Protein AF-A0A420S4U7-F1 (afdb_monomer_lite)

Sequence (972 aa):
MATATLLPLPTTFGTVTASACGVVGMWRAYKAWERASDKWRTSFAQKEFITIPDLFKISAPFAQMENGRGELTPQMWMGRGFHWTDIEASKMHSLMGAGVAKMLGKTALHGDGSYWLHGLAKEESVGVPLELLEGHTLIVGTTGVGKTRLFDILIAQCIMRGEPVVIIDPKGDQGLADNARKVCEFMGHPEKFIYFNPAHPDKSASIDPLRNWNRKTELASRVAALIPSETGTDAFVAFGWKVLQDICGALIATEERPNLMKLRRYIEGGPDDLLLKALRFHFRAKVQNWEEKLAPLIKKAQSNSKDDSPVLRAYIRFYKDVVIHEHPNVDLAGLISTFEHNRDHFSKMVASLIPILSMLTTDPLADLLSPEFEPGHDKISTDMKKVITNDMVLYMGLDSLADSTVGSAIGSVMLADMTAVAGDIYNYGGSSKKLVNVFVDEAAEVINTPTIQLLNKGRGAGFKMYIATQTFADFAARLGDENKARQVLGNTNNKIILRVLDAETQKYVSDGIPKIKAQSMSVRYGHSLTTTMSEEYGAAYQEQATAEEADLIPPGILSELPPLHCYIRQSGGRTYKTRIPILGERKEMPPSSEGKHSFASIVLVIVIFGSLAVLAFVPVEVFQTLRMREQRQIVDWLGAETDQWIMDRIMDTLSWVNAEAGQIMEQAANSGNKKIDLWLLDRIHAAAIWSHVVFYRLGMIIMWMAFALPCLMAAFSDGYFQRQIAKASFTSQSPRLHKGEALKMTDALHMAQRRFRAQPILCARTKAVKGLELLSRSRLDFNDPQGMLMADVEAIKAAWAVANHYRGSMRVHCNVEISSMGSLLWTDTMVEYMCPGVVVELVERNDSLTCSRSFSRICQTVQWVRRMGGVMAMDDWTGKAIEMGMLRELNPEFVKVNEPRYLRELADCGLGLGTQIVVERIESLQQATDAERIGATELQGYWCDVHVEHDFPAEFTPPGVIARDMALTKVA

Foldseek 3Di:
DDDDDDDDPPPVVVVVVVVVVVVVVVVVVVVVVVVVQLLVQLVVLDFFEDALVRLCVLQVCQQQDADPVRHGFRWAWQFKFFFQDPQLLLVVVVCVVVDVCVVNNPVCVPDLFNSSSRSSDDIDTDIGGPVLLLLFEEEAADPPQQPLLSVLSRLLSCVSVLFQEAEQAQAFPVVSLVSNQVSCVVVVHNVQEAEAEQVCLVRHFAAALQPFFDDLLLSLVLLLLLQDDLPVPDPLSVVSSLLRSLQSLLCVLLVHRDGLVSSLCCLVVPCQVSLVSSLVSQCVVPPPPVVVVLVVLLVVLVVVPPDPCSSSVSSVCCCVVPVCVPPNDPSSVSSVVLRPPDPVVSCVSSVSSNVLSCLCCDPPNVCRHPPDDDPPDPHHYDYPLRSRVVSHHYYHHLNCVVPLSRSQSVLQSNLSSVLRSLVCCLVPNDDDAGAHEYEHEQCLSHDTPSNLSCLQRSSSRNYRYYYYHHALVSNCVSHSHSVSSVSNVVSRLKYKAGQHDDLVRLCVVQVVADWDFHKDKDWDWDWDADPDPPGPGDIDTDIDIDTDTGTSDHSVSSNRGHRQWIWMQTNVNIIITHGRHRHDDPPDDDDDPPPPPPPVVVVVVCVVVVVVCCLLPPFLVVLVVVLVVVLVVCCVVPNPVLSVVLCVVCVVVLVVLVVVLVVVLVVLVPPPDVVVSVSVNRSSSSVSSVVVVVSSVVSVVVVVCVVCVVVVCVVVVVVVVVVVCVVRDPDDDDPPPPPCPVVLLVVLQVLLLVFWFWFFKAFLPPRDTAAIETDGPDDQDPVDPVSQLVQQLSQLSSQLSVCVVVPLRYAYEYEHELSNLVDPSSLVSLVVRQARRYEYEYDYDPVPPPDPVSVVSVLVSLVVSVVRNYFYEYPADDLDPVVLVCCVSSLGQEYEYAALVCLVVVVVSPRDPRRAYEYEAPPDPVRSNVSVVSPHRIYTHDVSLQVCVVVDDPSNRDPVNVVVVVVVVVVD

Secondary structure (DSSP, 8-state):
-----S----HHHHHHHHHHHHHHHHHHHHHHHHHHHHHHHTTS-S--EE-HHHHHHHHHHHHTPBPTTS-B--EEEEEEEEE--HHHHHHHHHHHHH-HHHHH-GGGGSSSS-GGGGGGS--EEEEEETTGGGG-EEEE--TTSSHHHHHHHHHHHHHHTT--EEEEESS--HHHHHHHHHHHHHTT-GGGEEEE-TT-TTTPPEE-TTS--SSHHHHHHHHHTTS--SSS--HHHHHHHHHHHHHHHHHHHTTPPP-HHHHHHHHHS-SHHHHHHHHHHHHHHH-TTHHHHHHHHHHHHHT-TT-S-HHHHHHHHHIIIIIHHHS--HHHHHHHHHHTS-HHHHHHHHTTHHHHHHHHTSTTHHHHHS--PPTT--S-EE-HHHHHHTT-EEEEE--TTT-HHHHHHHHHHHHHHHHHHHHHHHHH--S----EEEEETTGGGT--HHHHHHHHHGGGGTEEEEEEES-HHHHHHHHT-HHHHHHHHHT--EEEE-----HHHHHHHHHTS-EEEEEEEEEEEEEE---SSS---EEEEEEEEEEEEEESS-TTHHHHPPTTEEEEE-TTS-EEEEE-PEES----PPPPS-----HHHHHHHHHHHHHHHHHHHS-HHHHHHHHHHHHHHHHHHH-HHHHHHHHHHHHHHHHHHHHHHHHHHHHHTTSS-HHHHHHHHHHHHHHHHHHHHHHHHHHHHHHHHHHHHHHHHHHHHHHHHHHHHHHH---S----TTTTHHHHHHHHHHHHHHHEEEEEEEETTT--EEEEEEEESSPP-TT-HHHHHHHHHHHHHHHHHHHHHTTTSSEEEEEEETTGGG-HHHHHHHHHH--TTEEEEEE--S-----HHHHHHHHHHHHHHHHTT-EEEEEEE---HHHHHHHHHH--SEEEESSTTHHHHHHHTT--TT-EEEE----SHHHHHHHHHHT-SEEESHHHHHHTTTSS-TTTS-HHHHHHHHHHTT--

InterPro domains:
  IPR001633 EAL domain [SM00052] (737-950)
  IPR019476 Type IV secretion system coupling protein TraD, DNA-binding domain [PF10412] (127-283)
  IPR022458 Conjugative coupling factor TraG/TraD [TIGR03743] (4-583)
  IPR027417 P-loop containing nucleoside triphosphate hydrolase [G3DSA:3.40.50.300] (90-265)
  IPR027417 P-loop containing nucleoside triphosphate hydrolase [G3DSA:3.40.50.300] (357-588)
  IPR027417 P-loop containing nucleoside triphosphate hydrolase [SSF52540] (106-578)
  IPR032689 TraD/TraG, TraM recognition site [PF12696] (436-562)
  IPR035919 EAL domain superfamily [G3DSA:3.20.20.450] (733-948)
  IPR035919 EAL domain superfamily [SSF141868] (747-944)

Structure (mmCIF, N/CA/C/O backbone):
data_AF-A0A420S4U7-F1
#
_entry.id   AF-A0A420S4U7-F1
#
loop_
_atom_site.group_PDB
_atom_site.id
_atom_site.type_symbol
_atom_site.label_atom_id
_atom_site.label_alt_id
_atom_site.label_comp_id
_atom_site.label_asym_id
_atom_site.label_entity_id
_atom_site.label_seq_id
_atom_site.pdbx_PDB_ins_code
_atom_site.Cartn_x
_atom_site.Cartn_y
_atom_site.Cartn_z
_atom_site.occupancy
_atom_site.B_iso_or_equiv
_atom_site.auth_seq_id
_atom_site.auth_comp_id
_atom_site.auth_asym_id
_atom_site.auth_atom_id
_atom_site.pdbx_PDB_model_num
ATOM 1 N N . MET A 1 1 ? 67.052 -11.129 -67.649 1.00 38.28 1 MET A N 1
ATOM 2 C CA . MET A 1 1 ? 67.467 -10.822 -66.260 1.00 38.28 1 MET A CA 1
ATOM 3 C C . MET A 1 1 ? 66.934 -9.447 -65.892 1.00 38.28 1 MET A C 1
ATOM 5 O O . MET A 1 1 ? 66.957 -8.586 -66.757 1.00 38.28 1 MET A O 1
ATOM 9 N N . ALA A 1 2 ? 66.512 -9.283 -64.633 1.00 35.47 2 ALA A N 1
ATOM 10 C CA . ALA A 1 2 ? 65.927 -8.093 -63.994 1.00 35.47 2 ALA A CA 1
ATOM 11 C C . ALA A 1 2 ? 64.405 -7.897 -64.162 1.00 35.47 2 ALA A C 1
ATOM 13 O O . ALA A 1 2 ? 63.953 -7.193 -65.056 1.00 35.47 2 ALA A O 1
ATOM 14 N N . THR A 1 3 ? 63.637 -8.541 -63.269 1.00 28.73 3 THR A N 1
ATOM 15 C CA . THR A 1 3 ? 62.525 -7.985 -62.442 1.00 28.73 3 THR A CA 1
ATOM 16 C C . THR A 1 3 ? 61.681 -9.129 -61.846 1.00 28.73 3 THR A C 1
ATOM 18 O O . THR A 1 3 ? 60.473 -9.199 -62.011 1.00 28.73 3 THR A O 1
ATOM 21 N N . ALA A 1 4 ? 62.330 -10.062 -61.140 1.00 29.05 4 ALA A N 1
ATOM 22 C CA . ALA A 1 4 ? 61.662 -11.141 -60.396 1.00 29.05 4 ALA A CA 1
ATOM 23 C C . ALA A 1 4 ? 62.211 -11.230 -58.963 1.00 29.05 4 ALA A C 1
ATOM 25 O O . ALA A 1 4 ? 62.535 -12.295 -58.449 1.00 29.05 4 ALA A O 1
ATOM 26 N N . THR A 1 5 ? 62.379 -10.073 -58.328 1.00 39.72 5 THR A N 1
ATOM 27 C CA . THR A 1 5 ? 62.793 -9.958 -56.929 1.00 39.72 5 THR A CA 1
ATOM 28 C C . THR A 1 5 ? 61.905 -8.930 -56.253 1.00 39.72 5 THR A C 1
ATOM 30 O O . THR A 1 5 ? 62.267 -7.760 -56.205 1.00 39.72 5 THR A O 1
ATOM 33 N N . LEU A 1 6 ? 60.739 -9.365 -55.772 1.00 34.22 6 LEU A N 1
ATOM 34 C CA . LEU A 1 6 ? 60.019 -8.748 -54.655 1.00 34.22 6 LEU A CA 1
ATOM 35 C C . LEU A 1 6 ? 59.020 -9.772 -54.073 1.00 34.22 6 LEU A C 1
ATOM 37 O O . LEU A 1 6 ? 57.877 -9.872 -54.496 1.00 34.22 6 LEU A O 1
ATOM 41 N N . LEU A 1 7 ? 59.542 -10.504 -53.080 1.00 32.31 7 LEU A N 1
ATOM 42 C CA . LEU A 1 7 ? 58.879 -11.154 -51.936 1.00 32.31 7 LEU A CA 1
ATOM 43 C C . LEU A 1 7 ? 57.989 -12.400 -52.162 1.00 32.31 7 LEU A C 1
ATOM 45 O O . LEU A 1 7 ? 56.810 -12.270 -52.479 1.00 32.31 7 LEU A O 1
ATOM 49 N N . PRO A 1 8 ? 58.473 -13.607 -51.790 1.00 43.81 8 PRO A N 1
ATOM 50 C CA . PRO A 1 8 ? 57.598 -14.651 -51.277 1.00 43.81 8 PRO A CA 1
ATOM 51 C C . PRO A 1 8 ? 57.236 -14.263 -49.837 1.00 43.81 8 PRO A C 1
ATOM 53 O O . PRO A 1 8 ? 58.089 -14.274 -48.949 1.00 43.81 8 PRO A O 1
ATOM 56 N N . LEU A 1 9 ? 55.987 -13.872 -49.579 1.00 42.12 9 LEU A N 1
ATOM 57 C CA . LEU A 1 9 ? 55.508 -13.801 -48.197 1.00 42.12 9 LEU A CA 1
ATOM 58 C C . LEU A 1 9 ? 55.643 -15.211 -47.595 1.00 42.12 9 LEU A C 1
ATOM 60 O O . LEU A 1 9 ? 55.101 -16.156 -48.174 1.00 42.12 9 LEU A O 1
ATOM 64 N N . PRO A 1 10 ? 56.365 -15.396 -46.473 1.00 47.91 10 PRO A N 1
ATOM 65 C CA . PRO A 1 10 ? 56.481 -16.706 -45.866 1.00 47.91 10 PRO A CA 1
ATOM 66 C C . PRO A 1 10 ? 55.077 -17.145 -45.463 1.00 47.91 10 PRO A C 1
ATOM 68 O O . PRO A 1 10 ? 54.399 -16.463 -44.692 1.00 47.91 10 PRO A O 1
ATOM 71 N N . THR A 1 11 ? 54.627 -18.276 -45.998 1.00 54.19 11 THR A N 1
ATOM 72 C CA . THR A 1 11 ? 53.326 -18.892 -45.695 1.00 54.19 11 THR A CA 1
ATOM 73 C C . THR A 1 11 ? 53.085 -19.000 -44.187 1.00 54.19 11 THR A C 1
ATOM 75 O O . THR A 1 11 ? 51.958 -18.825 -43.730 1.00 54.19 11 THR A O 1
ATOM 78 N N . THR A 1 12 ? 54.157 -19.155 -43.405 1.00 50.12 12 THR A N 1
ATOM 79 C CA . THR A 1 12 ? 54.157 -19.124 -41.940 1.00 50.12 12 THR A CA 1
ATOM 80 C C . THR A 1 12 ? 53.709 -17.777 -41.362 1.00 50.12 12 THR A C 1
ATOM 82 O O . THR A 1 12 ? 52.864 -17.759 -40.467 1.00 50.12 12 THR A O 1
ATOM 85 N N . PHE A 1 13 ? 54.181 -16.644 -41.893 1.00 47.41 13 PHE A N 1
ATOM 86 C CA . PHE A 1 13 ? 53.785 -15.312 -41.425 1.00 47.41 13 PHE A CA 1
ATOM 87 C C . PHE A 1 13 ? 52.297 -15.065 -41.688 1.00 47.41 13 PHE A C 1
ATOM 89 O O . PHE A 1 13 ? 51.571 -14.725 -40.759 1.00 47.41 13 PHE A O 1
ATOM 96 N N . GLY A 1 14 ? 51.815 -15.367 -42.900 1.00 49.12 14 GLY A N 1
ATOM 97 C CA . GLY A 1 14 ? 50.395 -15.251 -43.252 1.00 49.12 14 GLY A CA 1
ATOM 98 C C . GLY A 1 14 ? 49.481 -16.119 -42.379 1.00 49.12 14 GLY A C 1
ATOM 99 O O . GLY A 1 14 ? 48.457 -15.637 -41.893 1.00 49.12 14 GLY A O 1
ATOM 100 N N . THR A 1 15 ? 49.873 -17.368 -42.092 1.00 54.00 15 THR A N 1
ATOM 101 C CA . THR A 1 15 ? 49.106 -18.244 -41.185 1.00 54.00 15 THR A CA 1
ATOM 102 C C . THR A 1 15 ? 49.090 -17.742 -39.742 1.00 54.00 15 THR A C 1
ATOM 104 O O . THR A 1 15 ? 48.051 -17.814 -39.084 1.00 54.00 15 THR A O 1
ATOM 107 N N . VAL A 1 16 ? 50.198 -17.180 -39.248 1.00 60.31 16 VAL A N 1
ATOM 108 C CA . VAL A 1 16 ? 50.281 -16.623 -37.889 1.00 60.31 16 VAL A CA 1
ATOM 109 C C . VAL A 1 16 ? 49.440 -15.352 -37.776 1.00 60.31 16 VAL A C 1
ATOM 111 O O . VAL A 1 16 ? 48.682 -15.210 -36.817 1.00 60.31 16 VAL A O 1
ATOM 114 N N . THR A 1 17 ? 49.494 -14.458 -38.770 1.00 54.47 17 THR A N 1
ATOM 115 C CA . THR A 1 17 ? 48.680 -13.233 -38.766 1.00 54.47 17 THR A CA 1
ATOM 116 C C . THR A 1 17 ? 47.188 -13.552 -38.874 1.00 54.47 17 THR A C 1
ATOM 118 O O . THR A 1 17 ? 46.390 -12.978 -38.134 1.00 54.47 17 THR A O 1
ATOM 121 N N . ALA A 1 18 ? 46.802 -14.510 -39.726 1.00 55.25 18 ALA A N 1
ATOM 122 C CA . ALA A 1 18 ? 45.414 -14.957 -39.853 1.00 55.25 18 ALA A CA 1
ATOM 123 C C . ALA A 1 18 ? 44.893 -15.601 -38.557 1.00 55.25 18 ALA A C 1
ATOM 125 O O . ALA A 1 18 ? 43.779 -15.302 -38.129 1.00 55.25 18 ALA A O 1
ATOM 126 N N . SER A 1 19 ? 45.716 -16.414 -37.888 1.00 60.25 19 SER A N 1
ATOM 127 C CA . SER A 1 19 ? 45.372 -17.033 -36.601 1.00 60.25 19 SER A CA 1
ATOM 128 C C . SER A 1 19 ? 45.203 -15.984 -35.498 1.00 60.25 19 SER A C 1
ATOM 130 O O . SER A 1 19 ? 44.203 -15.996 -34.783 1.00 60.25 19 SER A O 1
ATOM 132 N N . ALA A 1 20 ? 46.123 -15.017 -35.404 1.00 63.44 20 ALA A N 1
ATOM 133 C CA . ALA A 1 20 ? 46.026 -13.911 -34.452 1.00 63.44 20 ALA A CA 1
ATOM 134 C C . ALA A 1 20 ? 44.775 -13.046 -34.699 1.00 63.44 20 ALA A C 1
ATOM 136 O O . ALA A 1 20 ? 44.055 -12.706 -33.758 1.00 63.44 20 ALA A O 1
ATOM 137 N N . CYS A 1 21 ? 44.457 -12.750 -35.962 1.00 59.06 21 CYS A N 1
ATOM 138 C CA . CYS A 1 21 ? 43.239 -12.027 -36.330 1.00 59.06 21 CYS A CA 1
ATOM 139 C C . CYS A 1 21 ? 41.970 -12.834 -36.027 1.00 59.06 21 CYS A C 1
ATOM 141 O O . CYS A 1 21 ? 40.985 -12.259 -35.566 1.00 59.06 21 CYS A O 1
ATOM 143 N N . GLY A 1 22 ? 41.997 -14.156 -36.222 1.00 63.59 22 GLY A N 1
ATOM 144 C CA . GLY A 1 22 ? 40.910 -15.063 -35.851 1.00 63.59 22 GLY A CA 1
ATOM 145 C C . GLY A 1 22 ? 40.638 -15.056 -34.346 1.00 63.59 22 GLY A C 1
ATOM 146 O O . GLY A 1 22 ? 39.487 -14.932 -33.934 1.00 63.59 22 GLY A O 1
ATOM 147 N N . VAL A 1 23 ? 41.690 -15.083 -33.521 1.00 72.25 23 VAL A N 1
ATOM 148 C CA . VAL A 1 23 ? 41.578 -14.998 -32.053 1.00 72.25 23 VAL A CA 1
ATOM 149 C C . VAL A 1 23 ? 41.021 -13.641 -31.614 1.00 72.25 23 VAL A C 1
ATOM 151 O O . VAL A 1 23 ? 40.089 -13.588 -30.811 1.00 72.25 23 VAL A O 1
ATOM 154 N N . VAL A 1 24 ? 41.519 -12.532 -32.172 1.00 69.19 24 VAL A N 1
ATOM 155 C CA . VAL A 1 24 ? 40.999 -11.184 -31.869 1.00 69.19 24 VAL A CA 1
ATOM 156 C C . VAL A 1 24 ? 39.550 -11.026 -32.343 1.00 69.19 24 VAL A C 1
ATOM 158 O O . VAL A 1 24 ? 38.730 -10.430 -31.641 1.00 69.19 24 VAL A O 1
ATOM 161 N N . GLY A 1 25 ? 39.214 -11.581 -33.508 1.00 66.19 25 GLY A N 1
ATOM 162 C CA . GLY A 1 25 ? 37.857 -11.620 -34.047 1.00 66.19 25 GLY A CA 1
ATOM 163 C C . GLY A 1 25 ? 36.909 -12.406 -33.146 1.00 66.19 25 GLY A C 1
ATOM 164 O O . GLY A 1 25 ? 35.844 -11.899 -32.804 1.00 66.19 25 GLY A O 1
ATOM 165 N N . MET A 1 26 ? 37.323 -13.588 -32.682 1.00 67.31 26 MET A N 1
ATOM 166 C CA . MET A 1 26 ? 36.559 -14.422 -31.752 1.00 67.31 26 MET A CA 1
ATOM 167 C C . MET A 1 26 ? 36.375 -13.733 -30.394 1.00 67.31 26 MET A C 1
ATOM 169 O O . MET A 1 26 ? 35.270 -13.718 -29.857 1.00 67.31 26 MET A O 1
ATOM 173 N N . TRP A 1 27 ? 37.410 -13.069 -29.874 1.00 65.62 27 TRP A N 1
ATOM 174 C CA . TRP A 1 27 ? 37.319 -12.285 -28.640 1.00 65.62 27 TRP A CA 1
ATOM 175 C C . TRP A 1 27 ? 36.361 -11.092 -28.773 1.00 65.62 27 TRP A C 1
ATOM 177 O O . TRP A 1 27 ? 35.533 -10.840 -27.893 1.00 65.62 27 TRP A O 1
ATOM 187 N N . ARG A 1 28 ? 36.407 -10.374 -29.903 1.00 62.91 28 ARG A N 1
ATOM 188 C CA . ARG A 1 28 ? 35.467 -9.279 -30.187 1.00 62.91 28 ARG A CA 1
ATOM 189 C C . ARG A 1 28 ? 34.046 -9.779 -30.427 1.00 62.91 28 ARG A C 1
ATOM 191 O O . ARG A 1 28 ? 33.113 -9.117 -29.982 1.00 62.91 28 ARG A O 1
ATOM 198 N N . ALA A 1 29 ? 33.874 -10.929 -31.074 1.00 63.41 29 ALA A N 1
ATOM 199 C CA . ALA A 1 29 ? 32.578 -11.577 -31.248 1.00 63.41 29 ALA A CA 1
ATOM 200 C C . ALA A 1 29 ? 31.991 -12.004 -29.897 1.00 63.41 29 ALA A C 1
ATOM 202 O O . ALA A 1 29 ? 30.827 -11.722 -29.634 1.00 63.41 29 ALA A O 1
ATOM 203 N N . TYR A 1 30 ? 32.806 -12.567 -29.001 1.00 67.12 30 TYR A N 1
ATOM 204 C CA . TYR A 1 30 ? 32.412 -12.885 -27.627 1.00 67.12 30 TYR A CA 1
ATOM 205 C C . TYR A 1 30 ? 31.971 -11.632 -26.853 1.00 67.12 30 TYR A C 1
ATOM 207 O O . TYR A 1 30 ? 30.894 -11.607 -26.260 1.00 67.12 30 TYR A O 1
ATOM 215 N N . LYS A 1 31 ? 32.737 -10.535 -26.934 1.00 64.81 31 LYS A N 1
ATOM 216 C CA . LYS A 1 31 ? 32.357 -9.251 -26.316 1.00 64.81 31 LYS A CA 1
ATOM 217 C C . LYS A 1 31 ? 31.117 -8.608 -26.943 1.00 64.81 31 LYS A C 1
ATOM 219 O O . LYS A 1 31 ? 30.346 -7.948 -26.248 1.00 64.81 31 LYS A O 1
ATOM 224 N N . ALA A 1 32 ? 30.916 -8.771 -28.247 1.00 66.88 32 ALA A N 1
ATOM 225 C CA . ALA A 1 32 ? 29.712 -8.311 -28.930 1.00 66.88 32 ALA A CA 1
ATOM 226 C C . ALA A 1 32 ? 28.490 -9.152 -28.538 1.00 66.88 32 ALA A C 1
ATOM 228 O O . ALA A 1 32 ? 27.418 -8.588 -28.338 1.00 66.88 32 ALA A O 1
ATOM 229 N N . TRP A 1 33 ? 28.663 -10.466 -28.374 1.00 68.44 33 TRP A N 1
ATOM 230 C CA . TRP A 1 33 ? 27.634 -11.382 -27.890 1.00 68.44 33 TRP A CA 1
ATOM 231 C C . TRP A 1 33 ? 27.192 -11.033 -26.469 1.00 68.44 33 TRP A C 1
ATOM 233 O O . TRP A 1 33 ? 25.996 -10.946 -26.218 1.00 68.44 33 TRP A O 1
ATOM 243 N N . GLU A 1 34 ? 28.135 -10.750 -25.566 1.00 64.38 34 GLU A N 1
ATOM 244 C CA . GLU A 1 34 ? 27.850 -10.292 -24.198 1.00 64.38 34 GLU A CA 1
ATOM 245 C C . GLU A 1 34 ? 26.943 -9.042 -24.215 1.00 64.38 34 GLU A C 1
ATOM 247 O O . GLU A 1 34 ? 25.862 -9.043 -23.628 1.00 64.38 34 GLU A O 1
ATOM 252 N N . ARG A 1 35 ? 27.294 -8.029 -25.022 1.00 62.56 35 ARG A N 1
ATOM 253 C CA . ARG A 1 35 ? 26.488 -6.802 -25.191 1.00 62.56 35 ARG A CA 1
ATOM 254 C C . ARG A 1 35 ? 25.137 -7.037 -25.870 1.00 62.56 35 ARG A C 1
ATOM 256 O O . ARG A 1 35 ? 24.155 -6.381 -25.527 1.00 62.56 35 ARG A O 1
ATOM 263 N N . ALA A 1 36 ? 25.083 -7.921 -26.864 1.00 64.00 36 ALA A N 1
ATOM 264 C CA . ALA A 1 36 ? 23.843 -8.267 -27.553 1.00 64.00 36 ALA A CA 1
ATOM 265 C C . ALA A 1 36 ? 22.886 -9.013 -26.613 1.00 64.00 36 ALA A C 1
ATOM 267 O O . ALA A 1 36 ? 21.702 -8.689 -26.574 1.00 64.00 36 ALA A O 1
ATOM 268 N N . SER A 1 37 ? 23.416 -9.932 -25.802 1.00 64.62 37 SER A N 1
ATOM 269 C CA . SER A 1 37 ? 22.697 -10.619 -24.729 1.00 64.62 37 SER A CA 1
ATOM 270 C C . SER A 1 37 ? 22.142 -9.621 -23.710 1.00 64.62 37 SER A C 1
ATOM 272 O O . SER A 1 37 ? 20.963 -9.694 -23.373 1.00 64.62 37 SER A O 1
ATOM 274 N N . ASP A 1 38 ? 22.941 -8.652 -23.254 1.00 60.97 38 ASP A N 1
ATOM 275 C CA . ASP A 1 38 ? 22.473 -7.613 -22.323 1.00 60.97 38 ASP A CA 1
ATOM 276 C C . ASP A 1 38 ? 21.342 -6.764 -22.932 1.00 60.97 38 ASP A C 1
ATOM 278 O O . ASP A 1 38 ? 20.329 -6.506 -22.282 1.00 60.97 38 ASP A O 1
ATOM 282 N N . LYS A 1 39 ? 21.453 -6.402 -24.218 1.00 59.62 39 LYS A N 1
ATOM 283 C CA . LYS A 1 39 ? 20.389 -5.696 -24.952 1.00 59.62 39 LYS A CA 1
ATOM 284 C C . LYS A 1 39 ? 19.138 -6.556 -25.166 1.00 59.62 39 LYS A C 1
ATOM 286 O O . LYS A 1 39 ? 18.049 -6.014 -25.287 1.00 59.62 39 LYS A O 1
ATOM 291 N N . TRP A 1 40 ? 19.265 -7.877 -25.237 1.00 61.03 40 TRP A N 1
ATOM 292 C CA . TRP A 1 40 ? 18.108 -8.770 -25.323 1.00 61.03 40 TRP A CA 1
ATOM 293 C C . TRP A 1 40 ? 17.382 -8.889 -23.979 1.00 61.03 40 TRP A C 1
ATOM 295 O O . TRP A 1 40 ? 16.153 -8.926 -23.968 1.00 61.03 40 TRP A O 1
ATOM 305 N N . ARG A 1 41 ? 18.095 -8.859 -22.842 1.00 62.72 41 ARG A N 1
ATOM 306 C CA . ARG A 1 41 ? 17.481 -8.918 -21.498 1.00 62.72 41 ARG A CA 1
ATOM 307 C C . ARG A 1 41 ? 16.502 -7.775 -21.236 1.00 62.72 41 ARG A C 1
ATOM 309 O O . ARG A 1 41 ? 15.465 -8.002 -20.622 1.00 62.72 41 ARG A O 1
ATOM 316 N N . THR A 1 42 ? 16.767 -6.576 -21.758 1.00 57.62 42 THR A N 1
ATOM 317 C CA . THR A 1 42 ? 15.848 -5.432 -21.616 1.00 57.62 42 THR A CA 1
ATOM 318 C C . THR A 1 42 ? 14.493 -5.657 -22.303 1.00 57.62 42 THR A C 1
ATOM 320 O O . THR A 1 42 ? 13.512 -5.035 -21.907 1.00 57.62 42 THR A O 1
ATOM 323 N N . SER A 1 43 ? 14.408 -6.570 -23.282 1.00 53.03 43 SER A N 1
ATOM 324 C CA . SER A 1 43 ? 13.167 -6.921 -23.989 1.00 53.03 43 SER A CA 1
ATOM 325 C C . SER A 1 43 ? 12.341 -8.012 -23.289 1.00 53.03 43 SER A C 1
ATOM 327 O O . SER A 1 43 ? 11.149 -8.130 -23.565 1.00 53.03 43 SER A O 1
ATOM 329 N N . PHE A 1 44 ? 12.942 -8.809 -22.395 1.00 51.56 44 PHE A N 1
ATOM 330 C CA . PHE A 1 44 ? 12.290 -9.931 -21.691 1.00 51.56 44 PHE A CA 1
ATOM 331 C C . PHE A 1 44 ? 11.646 -9.546 -20.350 1.00 51.56 44 PHE A C 1
ATOM 333 O O . PHE A 1 44 ? 11.049 -10.387 -19.673 1.00 51.56 44 PHE A O 1
ATOM 340 N N . ALA A 1 45 ? 11.716 -8.274 -19.967 1.00 55.56 45 ALA A N 1
ATOM 341 C CA . ALA A 1 45 ? 11.211 -7.772 -18.693 1.00 55.56 45 ALA A CA 1
ATOM 342 C C . ALA A 1 45 ? 9.671 -7.605 -18.649 1.00 55.56 45 ALA A C 1
ATOM 344 O O . ALA A 1 45 ? 9.163 -6.796 -17.888 1.00 55.56 45 ALA A O 1
ATOM 345 N N . GLN A 1 46 ? 8.905 -8.352 -19.452 1.00 66.62 46 GLN A N 1
ATOM 346 C CA . GLN A 1 46 ? 7.434 -8.338 -19.414 1.00 66.62 46 GLN A CA 1
ATOM 347 C C . GLN A 1 46 ? 6.872 -9.076 -18.177 1.00 66.62 46 GLN A C 1
ATOM 349 O O . GLN A 1 46 ? 7.621 -9.645 -17.378 1.00 66.62 46 GLN A O 1
ATOM 354 N N . LYS A 1 47 ? 5.540 -9.062 -18.012 1.00 75.38 47 LYS A N 1
ATOM 355 C CA . LYS A 1 47 ? 4.826 -9.720 -16.902 1.00 75.38 47 LYS A CA 1
ATOM 356 C C . LYS A 1 47 ? 5.088 -11.233 -16.895 1.00 75.38 47 LYS A C 1
ATOM 358 O O . LYS A 1 47 ? 4.859 -11.903 -17.901 1.00 75.38 47 LYS A O 1
ATOM 363 N N . GLU A 1 48 ? 5.524 -11.759 -15.754 1.00 82.62 48 GLU A N 1
ATOM 364 C CA . GLU A 1 48 ? 5.714 -13.194 -15.514 1.00 82.62 48 GLU A CA 1
ATOM 365 C C . GLU A 1 48 ? 4.521 -13.754 -14.727 1.00 82.62 48 GLU A C 1
ATOM 367 O O . GLU A 1 48 ? 3.934 -13.052 -13.905 1.00 82.62 48 GLU A O 1
ATOM 372 N N . PHE A 1 49 ? 4.162 -15.011 -14.984 1.00 87.81 49 PHE A N 1
ATOM 373 C CA . PHE A 1 49 ? 3.099 -15.729 -14.281 1.00 87.81 49 PHE A CA 1
ATOM 374 C C . PHE A 1 49 ? 3.681 -16.980 -13.628 1.00 87.81 49 PHE A C 1
ATOM 376 O O . PHE A 1 49 ? 4.556 -17.622 -14.210 1.00 87.81 49 PHE A O 1
ATOM 383 N N . ILE A 1 50 ? 3.197 -17.320 -12.436 1.00 90.19 50 ILE A N 1
ATOM 384 C CA . ILE A 1 50 ? 3.618 -18.508 -11.691 1.00 90.19 50 ILE A CA 1
ATOM 385 C C . ILE A 1 50 ? 2.403 -19.241 -11.121 1.00 90.19 50 ILE A C 1
ATOM 387 O O . ILE A 1 50 ? 1.465 -18.619 -10.622 1.00 90.19 50 ILE A O 1
ATOM 391 N N . THR A 1 51 ? 2.414 -20.571 -11.186 1.00 92.88 51 THR A N 1
ATOM 392 C CA . THR A 1 51 ? 1.371 -21.411 -10.583 1.00 92.88 51 THR A CA 1
ATOM 393 C C . THR A 1 51 ? 1.685 -21.695 -9.108 1.00 92.88 51 THR A C 1
ATOM 395 O O . THR A 1 51 ? 2.837 -21.605 -8.686 1.00 92.88 51 THR A O 1
ATOM 398 N N . ILE A 1 52 ? 0.681 -22.064 -8.302 1.00 91.81 52 ILE A N 1
ATOM 399 C CA . ILE A 1 52 ? 0.887 -22.425 -6.883 1.00 91.81 52 ILE A CA 1
ATOM 400 C C . ILE A 1 52 ? 1.885 -23.596 -6.725 1.00 91.81 52 ILE A C 1
ATOM 402 O O . ILE A 1 52 ? 2.805 -23.465 -5.913 1.00 91.81 52 ILE A O 1
ATOM 406 N N . PRO A 1 53 ? 1.796 -24.697 -7.506 1.00 92.00 53 PRO A N 1
ATOM 407 C CA . PRO A 1 53 ? 2.782 -25.777 -7.434 1.00 92.00 53 PRO A CA 1
ATOM 408 C C . PRO A 1 53 ? 4.202 -25.334 -7.800 1.00 92.00 53 PRO A C 1
ATOM 410 O O . PRO A 1 53 ? 5.166 -25.783 -7.180 1.00 92.00 53 PRO A O 1
ATOM 413 N N . ASP A 1 54 ? 4.354 -24.458 -8.795 1.00 90.56 54 ASP A N 1
ATOM 414 C CA . ASP A 1 54 ? 5.674 -23.964 -9.193 1.00 90.56 54 ASP A CA 1
ATOM 415 C C . ASP A 1 54 ? 6.251 -23.004 -8.153 1.00 90.56 54 ASP A C 1
ATOM 417 O O . ASP A 1 54 ? 7.442 -23.078 -7.855 1.00 90.56 54 ASP A O 1
ATOM 421 N N . LEU A 1 55 ? 5.411 -22.164 -7.537 1.00 92.00 55 LEU A N 1
ATOM 422 C CA . LEU A 1 55 ? 5.818 -21.329 -6.410 1.00 92.00 55 LEU A CA 1
ATOM 423 C C . LEU A 1 55 ? 6.330 -22.194 -5.256 1.00 92.00 55 LEU A C 1
ATOM 425 O O . LEU A 1 55 ? 7.420 -21.925 -4.763 1.00 92.00 55 LEU A O 1
ATOM 429 N N . PHE A 1 56 ? 5.613 -23.265 -4.900 1.00 90.38 56 PHE A N 1
ATOM 430 C CA . PHE A 1 56 ? 6.040 -24.204 -3.859 1.00 90.38 56 PHE A CA 1
ATOM 431 C C . PHE A 1 56 ? 7.412 -24.824 -4.168 1.00 90.38 56 PHE A C 1
ATOM 433 O O . PHE A 1 56 ? 8.287 -24.860 -3.302 1.00 90.38 56 PHE A O 1
ATOM 440 N N . LYS A 1 57 ? 7.647 -25.248 -5.420 1.00 90.00 57 LYS A N 1
ATOM 441 C CA . LYS A 1 57 ? 8.951 -25.782 -5.859 1.00 90.00 57 LYS A CA 1
ATOM 442 C C . LYS A 1 57 ? 10.073 -24.748 -5.766 1.00 90.00 57 LYS A C 1
ATOM 444 O O . LYS A 1 57 ? 11.189 -25.107 -5.402 1.00 90.00 57 LYS A O 1
ATOM 449 N N . ILE A 1 58 ? 9.800 -23.487 -6.109 1.00 88.19 58 ILE A N 1
ATOM 450 C CA . ILE A 1 58 ? 10.797 -22.410 -6.048 1.00 88.19 58 ILE A CA 1
ATOM 451 C C . ILE A 1 58 ? 11.080 -22.006 -4.601 1.00 88.19 58 ILE A C 1
ATOM 453 O O . ILE A 1 58 ? 12.236 -21.750 -4.275 1.00 88.19 58 ILE A O 1
ATOM 457 N N . SER A 1 59 ? 10.065 -21.952 -3.735 1.00 87.12 59 SER A N 1
ATOM 458 C CA . SER A 1 59 ? 10.208 -21.505 -2.346 1.00 87.12 59 SER A CA 1
ATOM 459 C C . SER A 1 59 ? 10.741 -22.584 -1.401 1.00 87.12 59 SER A C 1
ATOM 461 O O . SER A 1 59 ? 11.366 -22.243 -0.399 1.00 87.12 59 SER A O 1
ATOM 463 N N . ALA A 1 60 ? 10.528 -23.872 -1.692 1.00 83.62 60 ALA A N 1
ATOM 464 C CA . ALA A 1 60 ? 10.955 -24.968 -0.817 1.00 83.62 60 ALA A CA 1
ATOM 465 C C . ALA A 1 60 ? 12.471 -24.972 -0.507 1.00 83.62 60 ALA A C 1
ATOM 467 O O . ALA A 1 60 ? 12.818 -25.081 0.670 1.00 83.62 60 ALA A O 1
ATOM 468 N N . PRO A 1 61 ? 13.385 -24.760 -1.480 1.00 83.50 61 PRO A N 1
ATOM 469 C CA . PRO A 1 61 ? 14.816 -24.635 -1.195 1.00 83.50 61 PRO A CA 1
ATOM 470 C C . PRO A 1 61 ? 15.156 -23.467 -0.262 1.00 83.50 61 PRO A C 1
ATOM 472 O O . PRO A 1 61 ? 16.032 -23.595 0.587 1.00 83.50 61 PRO A O 1
ATOM 475 N N . PHE A 1 62 ? 14.448 -22.337 -0.375 1.00 81.81 62 PHE A N 1
ATOM 476 C CA . PHE A 1 62 ? 14.670 -21.177 0.495 1.00 81.81 62 PHE A CA 1
ATOM 477 C C . PHE A 1 62 ? 14.245 -21.456 1.938 1.00 81.81 62 PHE A C 1
ATOM 479 O O . PHE A 1 62 ? 14.886 -20.971 2.866 1.00 81.81 62 PHE A O 1
ATOM 486 N N . ALA A 1 63 ? 13.214 -22.276 2.144 1.00 75.69 63 ALA A N 1
ATOM 487 C CA . ALA A 1 63 ? 12.797 -22.695 3.478 1.00 75.69 63 ALA A CA 1
ATOM 488 C C . ALA A 1 63 ? 13.819 -23.623 4.165 1.00 75.69 63 ALA A C 1
ATOM 490 O O . ALA A 1 63 ? 13.856 -23.674 5.390 1.00 75.69 63 ALA A O 1
ATOM 491 N N . GLN A 1 64 ? 14.656 -24.326 3.393 1.00 75.00 64 GLN A N 1
ATOM 492 C CA . GLN A 1 64 ? 15.640 -25.302 3.883 1.00 75.00 64 GLN A CA 1
ATOM 493 C C . GLN A 1 64 ? 17.094 -24.814 3.749 1.00 75.00 64 GLN A C 1
ATOM 495 O O . GLN A 1 64 ? 18.026 -25.612 3.758 1.00 75.00 64 GLN A O 1
ATOM 500 N N . MET A 1 65 ? 17.308 -23.507 3.582 1.00 74.62 65 MET A N 1
ATOM 501 C CA . MET A 1 65 ? 18.636 -22.972 3.289 1.00 74.62 65 MET A CA 1
ATOM 502 C C . MET A 1 65 ? 19.517 -22.922 4.544 1.00 74.62 65 MET A C 1
ATOM 504 O O . MET A 1 65 ? 19.170 -22.263 5.522 1.00 74.62 65 MET A O 1
ATOM 508 N N . GLU A 1 66 ? 20.676 -23.576 4.509 1.00 68.56 66 GLU A N 1
ATOM 509 C CA . GLU A 1 66 ? 21.657 -23.560 5.601 1.00 68.56 66 GLU A CA 1
ATOM 510 C C . GLU A 1 66 ? 22.647 -22.394 5.462 1.00 68.56 66 GLU A C 1
ATOM 512 O O . GLU A 1 66 ? 23.065 -22.020 4.361 1.00 68.56 66 GLU A O 1
ATOM 517 N N . ASN A 1 67 ? 23.035 -21.802 6.591 1.00 68.44 67 ASN A N 1
ATOM 518 C CA . ASN A 1 67 ? 24.099 -20.808 6.641 1.00 68.44 67 ASN A CA 1
ATOM 519 C C . ASN A 1 67 ? 25.484 -21.477 6.513 1.00 68.44 67 ASN A C 1
ATOM 521 O O . ASN A 1 67 ? 25.631 -22.693 6.606 1.00 68.44 67 ASN A O 1
ATOM 525 N N . GLY A 1 68 ? 26.549 -20.680 6.359 1.00 58.75 68 GLY A N 1
ATOM 526 C CA . GLY A 1 68 ? 27.926 -21.196 6.265 1.00 58.75 68 GLY A CA 1
ATOM 527 C C . GLY A 1 68 ? 28.444 -21.938 7.512 1.00 58.75 68 GLY A C 1
ATOM 528 O O . GLY A 1 68 ? 29.593 -22.370 7.514 1.00 58.75 68 GLY A O 1
ATOM 529 N N . ARG A 1 69 ? 27.632 -22.061 8.572 1.00 66.25 69 ARG A N 1
ATOM 530 C CA . ARG A 1 69 ? 27.904 -22.821 9.801 1.00 66.25 69 ARG A CA 1
ATOM 531 C C . ARG A 1 69 ? 27.063 -24.106 9.906 1.00 66.25 69 ARG A C 1
ATOM 533 O O . ARG A 1 69 ? 27.202 -24.810 10.900 1.00 66.25 69 ARG A O 1
ATOM 540 N N . GLY A 1 70 ? 26.236 -24.418 8.904 1.00 65.19 70 GLY A N 1
ATOM 541 C CA . GLY A 1 70 ? 25.367 -25.601 8.884 1.00 65.19 70 GLY A CA 1
ATOM 542 C C . GLY A 1 70 ? 24.065 -25.454 9.681 1.00 65.19 70 GLY A C 1
ATOM 543 O O . GLY A 1 70 ? 23.424 -26.455 9.980 1.00 65.19 70 GLY A O 1
ATOM 544 N N . GLU A 1 71 ? 23.665 -24.236 10.060 1.00 71.12 71 GLU A N 1
ATOM 545 C CA . GLU A 1 71 ? 22.372 -23.989 10.716 1.00 71.12 71 GLU A CA 1
ATOM 546 C C . GLU A 1 71 ? 21.319 -23.595 9.675 1.00 71.12 71 GLU A C 1
ATOM 548 O O . GLU A 1 71 ? 21.577 -22.756 8.809 1.00 71.12 71 GLU A O 1
ATOM 553 N N . LEU A 1 72 ? 20.113 -24.156 9.783 1.00 74.12 72 LEU A N 1
ATOM 554 C CA . LEU A 1 72 ? 18.980 -23.801 8.927 1.00 74.12 72 LEU A CA 1
ATOM 555 C C . LEU A 1 72 ? 18.559 -22.344 9.165 1.00 74.12 72 LEU A C 1
ATOM 557 O O . LEU A 1 72 ? 18.026 -21.996 10.216 1.00 74.12 72 LEU A O 1
ATOM 561 N N . THR A 1 73 ? 18.756 -21.504 8.152 1.00 79.94 73 THR A N 1
ATOM 562 C CA . THR A 1 73 ? 18.316 -20.107 8.101 1.00 79.94 73 THR A CA 1
ATOM 563 C C . THR A 1 73 ? 17.244 -19.955 7.022 1.00 79.94 73 THR A C 1
ATOM 565 O O . THR A 1 73 ? 17.570 -19.623 5.877 1.00 79.94 73 THR A O 1
ATOM 568 N N . PRO A 1 74 ? 15.961 -20.206 7.344 1.00 86.38 74 PRO A N 1
ATOM 569 C CA . PRO A 1 74 ? 14.894 -20.134 6.359 1.00 86.38 74 PRO A CA 1
ATOM 570 C C . PRO A 1 74 ? 14.814 -18.729 5.753 1.00 86.38 74 PRO A C 1
ATOM 572 O O . PRO A 1 74 ? 14.930 -17.710 6.444 1.00 86.38 74 PRO A O 1
ATOM 575 N N . GLN A 1 75 ? 14.604 -18.676 4.443 1.00 90.75 75 GLN A N 1
ATOM 576 C CA . GLN A 1 75 ? 14.499 -17.453 3.662 1.00 90.75 75 GLN A CA 1
ATOM 577 C C . GLN A 1 75 ? 13.140 -17.364 2.967 1.00 90.75 75 GLN A C 1
ATOM 579 O O . GLN A 1 75 ? 12.503 -18.364 2.644 1.00 90.75 75 GLN A O 1
ATOM 584 N N . MET A 1 76 ? 12.709 -16.135 2.713 1.00 92.06 76 MET A N 1
ATOM 585 C CA . MET A 1 76 ? 11.544 -15.807 1.910 1.00 92.06 76 MET A CA 1
ATOM 586 C C . MET A 1 76 ? 11.987 -15.387 0.515 1.00 92.06 76 MET A C 1
ATOM 588 O O . MET A 1 76 ? 12.828 -14.499 0.365 1.00 92.06 76 MET A O 1
ATOM 592 N N . TRP A 1 77 ? 11.417 -16.017 -0.505 1.00 94.31 77 TRP A N 1
ATOM 593 C CA . TRP A 1 77 ? 11.681 -15.666 -1.889 1.00 94.31 77 TRP A CA 1
ATOM 594 C C . TRP A 1 77 ? 10.950 -14.373 -2.259 1.00 94.31 77 TRP A C 1
ATOM 596 O O . TRP A 1 77 ? 9.756 -14.223 -1.997 1.00 94.31 77 TRP A O 1
ATOM 606 N N . MET A 1 78 ? 11.666 -13.438 -2.880 1.00 91.94 78 MET A N 1
ATOM 607 C CA . MET A 1 78 ? 11.166 -12.099 -3.215 1.00 91.94 78 MET A CA 1
ATOM 608 C C . MET A 1 78 ? 11.047 -11.850 -4.723 1.00 91.94 78 MET A C 1
ATOM 610 O O . MET A 1 78 ? 10.887 -10.709 -5.153 1.00 91.94 78 MET A O 1
ATOM 614 N N . GLY A 1 79 ? 11.148 -12.899 -5.538 1.00 91.69 79 GLY A N 1
ATOM 615 C CA . GLY A 1 79 ? 11.106 -12.799 -6.994 1.00 91.69 79 GLY A CA 1
ATOM 616 C C . GLY A 1 79 ? 12.462 -13.020 -7.661 1.00 91.69 79 GLY A C 1
ATOM 617 O O . GLY A 1 79 ? 13.430 -13.490 -7.051 1.00 91.69 79 GLY A O 1
ATOM 618 N N . ARG A 1 80 ? 12.522 -12.692 -8.954 1.00 91.00 80 ARG A N 1
ATOM 619 C CA . ARG A 1 80 ? 13.737 -12.792 -9.773 1.00 91.00 80 ARG A CA 1
ATOM 620 C C . ARG A 1 80 ? 14.375 -11.426 -9.940 1.00 91.00 80 ARG A C 1
ATOM 622 O O . ARG A 1 80 ? 13.686 -10.431 -10.139 1.00 91.00 80 ARG A O 1
ATOM 629 N N . GLY A 1 81 ? 15.688 -11.353 -9.816 1.00 91.50 81 GLY A N 1
ATOM 630 C CA . GLY A 1 81 ? 16.393 -10.088 -9.792 1.00 91.50 81 GLY A CA 1
ATOM 631 C C . GLY A 1 81 ? 17.852 -10.231 -9.417 1.00 91.50 81 GLY A C 1
ATOM 632 O O . GLY A 1 81 ? 18.451 -11.276 -9.612 1.00 91.50 81 GLY A O 1
ATOM 633 N N . PHE A 1 82 ? 18.438 -9.165 -8.897 1.00 92.38 82 PHE A N 1
ATOM 634 C CA . PHE A 1 82 ? 19.853 -9.139 -8.548 1.00 92.38 82 PHE A CA 1
ATOM 635 C C . PHE A 1 82 ? 20.114 -8.141 -7.426 1.00 92.38 82 PHE A C 1
ATOM 637 O O . PHE A 1 82 ? 19.287 -7.274 -7.117 1.00 92.38 82 PHE A O 1
ATOM 644 N N . HIS A 1 83 ? 21.278 -8.276 -6.797 1.00 93.25 83 HIS A N 1
ATOM 645 C CA . HIS A 1 83 ? 21.748 -7.314 -5.813 1.00 93.25 83 HIS A CA 1
ATOM 646 C C . HIS A 1 83 ? 22.088 -5.991 -6.510 1.00 93.25 83 HIS A C 1
ATOM 648 O O . HIS A 1 83 ? 22.810 -5.974 -7.501 1.00 93.25 83 HIS A O 1
ATOM 654 N N . TRP A 1 84 ? 21.534 -4.892 -6.011 1.00 93.38 84 TRP A N 1
ATOM 655 C CA . TRP A 1 84 ? 21.750 -3.553 -6.540 1.00 93.38 84 TRP A CA 1
ATOM 656 C C . TRP A 1 84 ? 22.928 -2.907 -5.817 1.00 93.38 84 TRP A C 1
ATOM 658 O O . TRP A 1 84 ? 22.791 -2.439 -4.682 1.00 93.38 84 TRP A O 1
ATOM 668 N N . THR A 1 85 ? 24.086 -2.915 -6.472 1.00 91.75 85 THR A N 1
ATOM 669 C CA . THR A 1 85 ? 25.335 -2.369 -5.929 1.00 91.75 85 THR A CA 1
ATOM 670 C C . THR A 1 85 ? 25.718 -1.046 -6.585 1.00 91.75 85 THR A C 1
ATOM 672 O O . THR A 1 85 ? 25.017 -0.516 -7.451 1.00 91.75 85 THR A O 1
ATOM 675 N N . ASP A 1 86 ? 26.860 -0.507 -6.169 1.00 89.31 86 ASP A N 1
ATOM 676 C CA . ASP A 1 86 ? 27.524 0.614 -6.823 1.00 89.31 86 ASP A CA 1
ATOM 677 C C . ASP A 1 86 ? 27.832 0.338 -8.303 1.00 89.31 86 ASP A C 1
ATOM 679 O O . ASP A 1 86 ? 27.813 1.273 -9.104 1.00 89.31 86 ASP A O 1
ATOM 683 N N . ILE A 1 87 ? 28.036 -0.925 -8.698 1.00 88.62 87 ILE A N 1
ATOM 684 C CA . ILE A 1 87 ? 28.266 -1.326 -10.093 1.00 88.62 87 ILE A CA 1
ATOM 685 C C . ILE A 1 87 ? 27.025 -1.043 -10.951 1.00 88.62 87 ILE A C 1
ATOM 687 O O . ILE A 1 87 ? 27.116 -0.368 -11.980 1.00 88.62 87 ILE A O 1
ATOM 691 N N . GLU A 1 88 ? 25.856 -1.548 -10.550 1.00 89.69 88 GLU A N 1
ATOM 692 C CA . GLU A 1 88 ? 24.596 -1.360 -11.282 1.00 89.69 88 GLU A CA 1
ATOM 693 C C . GLU A 1 88 ? 24.164 0.105 -11.273 1.00 89.69 88 GLU A C 1
ATOM 695 O O . GLU A 1 88 ? 23.773 0.638 -12.314 1.00 89.69 88 GLU A O 1
ATOM 700 N N . ALA A 1 89 ? 24.304 0.776 -10.130 1.00 90.19 89 ALA A N 1
ATOM 701 C CA . ALA A 1 89 ? 24.014 2.196 -10.009 1.00 90.19 89 ALA A CA 1
ATOM 702 C C . ALA A 1 89 ? 24.943 3.049 -10.894 1.00 90.19 89 ALA A C 1
ATOM 704 O O . ALA A 1 89 ? 24.467 3.939 -11.596 1.00 90.19 89 ALA A O 1
ATOM 705 N N . SER A 1 90 ? 26.245 2.745 -10.963 1.00 87.06 90 SER A N 1
ATOM 706 C CA . SER A 1 90 ? 27.181 3.449 -11.856 1.00 87.06 90 SER A CA 1
ATOM 707 C C . SER A 1 90 ? 26.850 3.233 -13.335 1.00 87.06 90 SER A C 1
ATOM 709 O O . SER A 1 90 ? 26.904 4.180 -14.125 1.00 87.06 90 SER A O 1
ATOM 711 N N . LYS A 1 91 ? 26.455 2.008 -13.726 1.00 86.25 91 LYS A N 1
ATOM 712 C CA . LYS A 1 91 ? 25.963 1.719 -15.088 1.00 86.25 91 LYS A CA 1
ATOM 713 C C . LYS A 1 91 ? 24.712 2.537 -15.409 1.00 86.25 91 LYS A C 1
ATOM 715 O O . LYS A 1 91 ? 24.624 3.103 -16.497 1.00 86.25 91 LYS A O 1
ATOM 720 N N . MET A 1 92 ? 23.767 2.612 -14.474 1.00 89.00 92 MET A N 1
ATOM 721 C CA . MET A 1 92 ? 22.545 3.404 -14.613 1.00 89.00 92 MET A CA 1
ATOM 722 C C . MET A 1 92 ? 22.866 4.893 -14.796 1.00 89.00 92 MET A C 1
ATOM 724 O O . MET A 1 92 ? 22.430 5.476 -15.786 1.00 89.00 92 MET A O 1
ATOM 728 N N . HIS A 1 93 ? 23.681 5.487 -13.918 1.00 87.94 93 HIS A N 1
ATOM 729 C CA . HIS A 1 93 ? 24.102 6.892 -14.024 1.00 87.94 93 HIS A CA 1
ATOM 730 C C . HIS A 1 93 ? 24.823 7.185 -15.342 1.00 87.94 93 HIS A C 1
ATOM 732 O O . HIS A 1 93 ? 24.512 8.165 -16.017 1.00 87.94 93 HIS A O 1
ATOM 738 N N . SER A 1 94 ? 25.713 6.287 -15.775 1.00 83.81 94 SER A N 1
ATOM 739 C CA . SER A 1 94 ? 26.406 6.406 -17.065 1.00 83.81 94 SER A CA 1
ATOM 740 C C . SER A 1 94 ? 25.435 6.378 -18.252 1.00 83.81 94 SER A C 1
ATOM 742 O O . SER A 1 94 ? 25.584 7.148 -19.202 1.00 83.81 94 SER A O 1
ATOM 744 N N . LEU A 1 95 ? 24.423 5.503 -18.214 1.00 82.50 95 LEU A N 1
ATOM 745 C CA . LEU A 1 95 ? 23.395 5.408 -19.255 1.00 82.50 95 LEU A CA 1
ATOM 746 C C . LEU A 1 95 ? 22.476 6.632 -19.278 1.00 82.50 95 LEU A C 1
ATOM 748 O O . LEU A 1 95 ? 22.121 7.099 -20.361 1.00 82.50 95 LEU A O 1
ATOM 752 N N . MET A 1 96 ? 22.114 7.161 -18.108 1.00 83.19 96 MET A N 1
ATOM 753 C CA . MET A 1 96 ? 21.333 8.392 -17.993 1.00 83.19 96 MET A CA 1
ATOM 754 C C . MET A 1 96 ? 22.112 9.586 -18.548 1.00 83.19 96 MET A C 1
ATOM 756 O O . MET A 1 96 ? 21.587 10.297 -19.404 1.00 83.19 96 MET A O 1
ATOM 760 N N . GLY A 1 97 ? 23.383 9.747 -18.161 1.00 80.00 97 GLY A N 1
ATOM 761 C CA . GLY A 1 97 ? 24.253 10.820 -18.654 1.00 80.00 97 GLY A CA 1
ATOM 762 C C . GLY A 1 97 ? 24.523 10.751 -20.163 1.00 80.00 97 GLY A C 1
ATOM 763 O O . GLY A 1 97 ? 24.563 11.777 -20.836 1.00 80.00 97 GLY A O 1
ATOM 764 N N . ALA A 1 98 ? 24.640 9.546 -20.732 1.00 77.19 98 ALA A N 1
ATOM 765 C CA . ALA A 1 98 ? 24.801 9.352 -22.178 1.00 77.19 98 ALA A CA 1
ATOM 766 C C . ALA A 1 98 ? 23.496 9.534 -22.985 1.00 77.19 98 ALA A C 1
ATOM 768 O O . ALA A 1 98 ? 23.542 9.658 -24.215 1.00 77.19 98 ALA A O 1
ATOM 769 N N . GLY A 1 99 ? 22.344 9.531 -22.307 1.00 79.75 99 GLY A N 1
ATOM 770 C CA . GLY A 1 99 ? 21.007 9.537 -22.890 1.00 79.75 99 GLY A CA 1
ATOM 771 C C . GLY A 1 99 ? 20.500 8.128 -23.218 1.00 79.75 99 GLY A C 1
ATOM 772 O O . GLY A 1 99 ? 20.893 7.519 -24.217 1.00 79.75 99 GLY A O 1
ATOM 773 N N . VAL A 1 100 ? 19.540 7.634 -22.431 1.00 77.00 100 VAL A N 1
ATOM 774 C CA . VAL A 1 100 ? 18.964 6.278 -22.564 1.00 77.00 100 VAL A CA 1
ATOM 775 C C . VAL A 1 100 ? 18.406 6.024 -23.971 1.00 77.00 100 VAL A C 1
ATOM 777 O O . VAL A 1 100 ? 18.705 4.997 -24.583 1.00 77.00 100 VAL A O 1
ATOM 780 N N . ALA A 1 101 ? 17.677 6.996 -24.533 1.00 76.00 101 ALA A N 1
ATOM 781 C CA . ALA A 1 101 ? 17.115 6.927 -25.887 1.00 76.00 101 ALA A CA 1
ATOM 782 C C . ALA A 1 101 ? 18.186 6.696 -26.965 1.00 76.00 101 ALA A C 1
ATOM 784 O O . ALA A 1 101 ? 17.966 5.963 -27.930 1.00 76.00 101 ALA A O 1
ATOM 785 N N . LYS A 1 102 ? 19.351 7.332 -26.795 1.00 74.06 102 LYS A N 1
ATOM 786 C CA . LYS A 1 102 ? 20.476 7.274 -27.732 1.00 74.06 102 LYS A CA 1
ATOM 787 C C . LYS A 1 102 ? 21.162 5.910 -27.686 1.00 74.06 102 LYS A C 1
ATOM 789 O O . LYS A 1 102 ? 21.582 5.406 -28.723 1.00 74.06 102 LYS A O 1
ATOM 794 N N . MET A 1 103 ? 21.256 5.314 -26.498 1.00 68.88 103 MET A N 1
ATOM 795 C CA . MET A 1 103 ? 21.963 4.049 -26.277 1.00 68.88 103 MET A CA 1
ATOM 796 C C . MET A 1 103 ? 21.098 2.818 -26.571 1.00 68.88 103 MET A C 1
ATOM 798 O O . MET A 1 103 ? 21.568 1.867 -27.198 1.00 68.88 103 MET A O 1
ATOM 802 N N . LEU A 1 104 ? 19.834 2.824 -26.138 1.00 68.94 104 LEU A N 1
ATOM 803 C CA . LEU A 1 104 ? 18.936 1.667 -26.239 1.00 68.94 104 LEU A CA 1
ATOM 804 C C . LEU A 1 104 ? 17.919 1.775 -27.386 1.00 68.94 104 LEU A C 1
ATOM 806 O O . LEU A 1 104 ? 17.352 0.760 -27.789 1.00 68.94 104 LEU A O 1
ATOM 810 N N . GLY A 1 105 ? 17.761 2.963 -27.975 1.00 67.62 105 GLY A N 1
ATOM 811 C CA . GLY A 1 105 ? 16.754 3.261 -28.992 1.00 67.62 105 GLY A CA 1
ATOM 812 C C . GLY A 1 105 ? 15.444 3.761 -28.378 1.00 67.62 105 GLY A C 1
ATOM 813 O O . GLY A 1 105 ? 15.122 3.464 -27.229 1.00 67.62 105 GLY A O 1
ATOM 814 N N . LYS A 1 106 ? 14.658 4.519 -29.157 1.00 68.94 106 LYS A N 1
ATOM 815 C CA . LYS A 1 106 ? 13.391 5.115 -28.690 1.00 68.94 106 LYS A CA 1
ATOM 816 C C . LYS A 1 106 ? 12.368 4.056 -28.243 1.00 68.94 106 LYS A C 1
ATOM 818 O O . LYS A 1 106 ? 11.582 4.331 -27.347 1.00 68.94 106 LYS A O 1
ATOM 823 N N . THR A 1 107 ? 12.399 2.838 -28.789 1.00 61.66 107 THR A N 1
ATOM 824 C CA . THR A 1 107 ? 11.498 1.734 -28.398 1.00 61.66 107 THR A CA 1
ATOM 825 C C . THR A 1 107 ? 11.640 1.322 -26.932 1.00 61.66 107 THR A C 1
ATOM 827 O O . THR A 1 107 ? 10.646 0.949 -26.319 1.00 61.66 107 THR A O 1
ATOM 830 N N . ALA A 1 108 ? 12.826 1.473 -26.333 1.00 59.06 108 ALA A N 1
ATOM 831 C CA . ALA A 1 108 ? 13.047 1.203 -24.910 1.00 59.06 108 ALA A CA 1
ATOM 832 C C . ALA A 1 108 ? 12.310 2.185 -23.971 1.00 59.06 108 ALA A C 1
ATOM 834 O O . ALA A 1 108 ? 12.230 1.928 -22.773 1.00 59.06 108 ALA A O 1
ATOM 835 N N . LEU A 1 109 ? 11.775 3.290 -24.509 1.00 61.38 109 LEU A N 1
ATOM 836 C CA . LEU A 1 109 ? 11.029 4.323 -23.779 1.00 61.38 109 LEU A CA 1
ATOM 837 C C . LEU A 1 109 ? 9.504 4.229 -23.955 1.00 61.38 109 LEU A C 1
ATOM 839 O O . LEU A 1 109 ? 8.785 4.979 -23.310 1.00 61.38 109 LEU A O 1
ATOM 843 N N . HIS A 1 110 ? 8.997 3.349 -24.828 1.00 55.72 110 HIS A N 1
ATOM 844 C CA . HIS A 1 110 ? 7.557 3.242 -25.132 1.00 55.72 110 HIS A CA 1
ATOM 845 C C . HIS A 1 110 ? 6.808 2.252 -24.214 1.00 55.72 110 HIS A C 1
ATOM 847 O O . HIS A 1 110 ? 5.643 1.946 -24.457 1.00 55.72 110 HIS A O 1
ATOM 853 N N . GLY A 1 111 ? 7.470 1.715 -23.185 1.00 62.47 111 GLY A N 1
ATOM 854 C CA . GLY A 1 111 ? 6.860 0.813 -22.207 1.00 62.47 111 GLY A CA 1
ATOM 855 C C . GLY A 1 111 ? 6.213 1.556 -21.036 1.00 62.47 111 GLY A C 1
ATOM 856 O O . GLY A 1 111 ? 6.558 2.699 -20.748 1.00 62.47 111 GLY A O 1
ATOM 857 N N . ASP A 1 112 ? 5.309 0.881 -20.319 1.00 73.62 112 ASP A N 1
ATOM 858 C CA . ASP A 1 112 ? 4.788 1.332 -19.019 1.00 73.62 112 ASP A CA 1
ATOM 859 C C . ASP A 1 112 ? 5.898 1.257 -17.949 1.00 73.62 112 ASP A C 1
ATOM 861 O O . ASP A 1 112 ? 5.924 0.356 -17.113 1.00 73.62 112 ASP A O 1
ATOM 865 N N . GLY A 1 113 ? 6.865 2.174 -18.023 1.00 79.75 113 GLY A N 1
ATOM 866 C CA . GLY A 1 113 ? 8.034 2.269 -17.148 1.00 79.75 113 GLY A CA 1
ATOM 867 C C . GLY A 1 113 ? 9.368 1.854 -17.785 1.00 79.75 113 GLY A C 1
ATOM 868 O O . GLY A 1 113 ? 9.450 1.272 -18.867 1.00 79.75 113 GLY A O 1
ATOM 869 N N . SER A 1 114 ? 10.443 2.144 -17.057 1.00 85.00 114 SER A N 1
ATOM 870 C CA . SER A 1 114 ? 11.848 1.957 -17.423 1.00 85.00 114 SER A CA 1
ATOM 871 C C . SER A 1 114 ? 12.314 0.504 -17.222 1.00 85.00 114 SER A C 1
ATOM 873 O O . SER A 1 114 ? 13.104 0.191 -16.330 1.00 85.00 114 SER A O 1
ATOM 875 N N . TYR A 1 115 ? 11.845 -0.415 -18.076 1.00 83.00 115 TYR A N 1
ATOM 876 C CA . TYR A 1 115 ? 12.209 -1.848 -18.048 1.00 83.00 115 TYR A CA 1
ATOM 877 C C . TYR A 1 115 ? 13.712 -2.114 -18.203 1.00 83.00 115 TYR A C 1
ATOM 879 O O . TYR A 1 115 ? 14.236 -3.109 -17.696 1.00 83.00 115 TYR A O 1
ATOM 887 N N . TRP A 1 116 ? 14.430 -1.193 -18.846 1.00 82.62 116 TRP A N 1
ATOM 888 C CA . TRP A 1 116 ? 15.878 -1.268 -19.015 1.00 82.62 116 TRP A CA 1
ATOM 889 C C . TRP A 1 116 ? 16.643 -1.314 -17.684 1.00 82.62 116 TRP A C 1
ATOM 891 O O . TRP A 1 116 ? 17.718 -1.909 -17.643 1.00 82.62 116 TRP A O 1
ATOM 901 N N . LEU A 1 117 ? 16.078 -0.779 -16.592 1.00 85.81 117 LEU A N 1
ATOM 902 C CA . LEU A 1 117 ? 16.668 -0.850 -15.249 1.00 85.81 117 LEU A CA 1
ATOM 903 C C . LEU A 1 117 ? 16.870 -2.296 -14.783 1.00 85.81 117 LEU A C 1
ATOM 905 O O . LEU A 1 117 ? 17.838 -2.598 -14.091 1.00 85.81 117 LEU A O 1
ATOM 909 N N . HIS A 1 118 ? 15.970 -3.203 -15.170 1.00 86.81 118 HIS A N 1
ATOM 910 C CA . HIS A 1 118 ? 16.085 -4.621 -14.831 1.00 86.81 118 HIS A CA 1
ATOM 911 C C . HIS A 1 118 ? 17.047 -5.373 -15.764 1.00 86.81 118 HIS A C 1
ATOM 913 O O . HIS A 1 118 ? 17.544 -6.430 -15.406 1.00 86.81 118 HIS A O 1
ATOM 919 N N . GLY A 1 119 ? 17.372 -4.819 -16.935 1.00 81.25 119 GLY A N 1
ATOM 920 C CA . GLY A 1 119 ? 18.340 -5.414 -17.862 1.00 81.25 119 GLY A CA 1
ATOM 921 C C . GLY A 1 119 ? 19.808 -5.096 -17.553 1.00 81.25 119 GLY A C 1
ATOM 922 O O . GLY A 1 119 ? 20.681 -5.538 -18.294 1.00 81.25 119 GLY A O 1
ATOM 923 N N . LEU A 1 120 ? 20.103 -4.332 -16.491 1.00 84.50 120 LEU A N 1
ATOM 924 C CA . LEU A 1 120 ? 21.470 -3.904 -16.139 1.00 84.50 120 LEU A CA 1
ATOM 925 C C . LEU A 1 120 ? 22.370 -5.033 -15.610 1.00 84.50 120 LEU A C 1
ATOM 927 O O . LEU A 1 120 ? 23.602 -4.913 -15.636 1.00 84.50 120 LEU A O 1
ATOM 931 N N . ALA A 1 121 ? 21.763 -6.117 -15.129 1.00 85.81 121 ALA A N 1
ATOM 932 C CA . ALA A 1 121 ? 22.446 -7.304 -14.639 1.00 85.81 121 ALA A CA 1
ATOM 933 C C . ALA A 1 121 ? 21.626 -8.567 -14.950 1.00 85.81 121 ALA A C 1
ATOM 935 O O . ALA A 1 121 ? 20.522 -8.506 -15.492 1.00 85.81 121 ALA A O 1
ATOM 936 N N . LYS A 1 122 ? 22.211 -9.735 -14.677 1.00 84.31 122 LYS A N 1
ATOM 937 C CA . LYS A 1 122 ? 21.566 -11.034 -14.890 1.00 84.31 122 LYS A CA 1
ATOM 938 C C . LYS A 1 122 ? 20.561 -11.310 -13.766 1.00 84.31 122 LYS A C 1
ATOM 940 O O . LYS A 1 122 ? 20.866 -11.065 -12.607 1.00 84.31 122 LYS A O 1
ATOM 945 N N . GLU A 1 123 ? 19.393 -11.841 -14.119 1.00 85.75 123 GLU A N 1
ATOM 946 C CA . GLU A 1 123 ? 18.372 -12.251 -13.150 1.00 85.75 123 GLU A CA 1
ATOM 947 C C . GLU A 1 123 ? 18.749 -13.561 -12.436 1.00 85.75 123 GLU A C 1
ATOM 949 O O . GLU A 1 123 ? 19.138 -14.547 -13.068 1.00 85.75 123 GLU A O 1
ATOM 954 N N . GLU A 1 124 ? 18.573 -13.570 -11.118 1.00 88.94 124 GLU A N 1
ATOM 955 C CA . GLU A 1 124 ? 18.756 -14.681 -10.185 1.00 88.94 124 GLU A CA 1
ATOM 956 C C . GLU A 1 124 ? 17.593 -14.712 -9.176 1.00 88.94 124 GLU A C 1
ATOM 958 O O . GLU A 1 124 ? 16.870 -13.730 -9.001 1.00 88.94 124 GLU A O 1
ATOM 963 N N . SER A 1 125 ? 17.365 -15.841 -8.503 1.00 89.62 125 SER A N 1
ATOM 964 C CA . SER A 1 125 ? 16.323 -15.923 -7.471 1.00 89.62 125 SER A CA 1
ATOM 965 C C . SER A 1 125 ? 16.782 -15.223 -6.192 1.00 89.62 125 SER A C 1
ATOM 967 O O . SER A 1 125 ? 17.785 -15.614 -5.599 1.00 89.62 125 SER A O 1
ATOM 969 N N . VAL A 1 126 ? 16.036 -14.212 -5.744 1.00 91.19 126 VAL A N 1
ATOM 970 C CA . VAL A 1 126 ? 16.394 -13.420 -4.560 1.00 91.19 126 VAL A CA 1
ATOM 971 C C . VAL A 1 126 ? 15.667 -13.956 -3.328 1.00 91.19 126 VAL A C 1
ATOM 973 O O . VAL A 1 126 ? 14.438 -13.973 -3.288 1.00 91.19 126 VAL A O 1
ATOM 976 N N . GLY A 1 127 ? 16.433 -14.368 -2.316 1.00 90.50 127 GLY A N 1
ATOM 977 C CA . GLY A 1 127 ? 15.943 -14.794 -1.003 1.00 90.50 127 GLY A CA 1
ATOM 978 C C . GLY A 1 127 ? 16.317 -13.808 0.105 1.00 90.50 127 GLY A C 1
ATOM 979 O O . GLY A 1 127 ? 17.373 -13.174 0.060 1.00 90.50 127 GLY A O 1
ATOM 980 N N . VAL A 1 128 ? 15.439 -13.662 1.099 1.00 90.50 128 VAL A N 1
ATOM 981 C CA . VAL A 1 128 ? 15.650 -12.810 2.279 1.00 90.50 128 VAL A CA 1
ATOM 982 C C . VAL A 1 128 ? 15.481 -13.639 3.542 1.00 90.50 128 VAL A C 1
ATOM 984 O O . VAL A 1 128 ? 14.406 -14.205 3.728 1.00 90.50 128 VAL A O 1
ATOM 987 N N . PRO A 1 129 ? 16.482 -13.703 4.433 1.00 89.69 129 PRO A N 1
ATOM 988 C CA . PRO A 1 129 ? 16.354 -14.418 5.699 1.00 89.69 129 PRO A CA 1
ATOM 989 C C . PRO A 1 129 ? 15.141 -13.965 6.516 1.00 89.69 129 PRO A C 1
ATOM 991 O O . PRO A 1 129 ? 14.920 -12.766 6.707 1.00 89.69 129 PRO A O 1
ATOM 994 N N . LEU A 1 130 ? 14.373 -14.929 7.033 1.00 88.81 130 LEU A N 1
ATOM 995 C CA . LEU A 1 130 ? 13.155 -14.669 7.807 1.00 88.81 130 LEU A CA 1
ATOM 996 C C . LEU A 1 130 ? 13.416 -13.860 9.084 1.00 88.81 130 LEU A C 1
ATOM 998 O O . LEU A 1 130 ? 12.529 -13.120 9.509 1.00 88.81 130 LEU A O 1
ATOM 1002 N N . GLU A 1 131 ? 14.610 -13.974 9.666 1.00 87.94 131 GLU A N 1
ATOM 1003 C CA . GLU A 1 131 ? 15.052 -13.199 10.834 1.00 87.94 131 GLU A CA 1
ATOM 1004 C C . GLU A 1 131 ? 15.103 -11.695 10.540 1.00 87.94 131 GLU A C 1
ATOM 1006 O O . GLU A 1 131 ? 14.727 -10.873 11.373 1.00 87.94 131 GLU A O 1
ATOM 1011 N N . LEU A 1 132 ? 15.517 -11.309 9.327 1.00 88.12 132 LEU A N 1
ATOM 1012 C CA . LEU A 1 132 ? 15.581 -9.898 8.942 1.00 88.12 132 LEU A CA 1
ATOM 1013 C C . LEU A 1 132 ? 14.180 -9.297 8.783 1.00 88.12 132 LEU A C 1
ATOM 1015 O O . LEU A 1 132 ? 14.005 -8.099 9.014 1.00 88.12 132 LEU A O 1
ATOM 1019 N N . LEU A 1 133 ? 13.182 -10.121 8.442 1.00 89.75 133 LEU A N 1
ATOM 1020 C CA . LEU A 1 133 ? 11.778 -9.722 8.288 1.00 89.75 133 LEU A CA 1
ATOM 1021 C C . LEU A 1 133 ? 11.052 -9.513 9.627 1.00 89.75 133 LEU A C 1
ATOM 1023 O O . LEU A 1 133 ? 9.984 -8.905 9.651 1.00 89.75 133 LEU A O 1
ATOM 1027 N N . GLU A 1 134 ? 11.637 -9.938 10.752 1.00 88.19 134 GLU A N 1
ATOM 1028 C CA . GLU A 1 134 ? 11.123 -9.620 12.095 1.00 88.19 134 GLU A CA 1
ATOM 1029 C C . GLU A 1 134 ? 11.093 -8.117 12.385 1.00 88.19 134 GLU A C 1
ATOM 1031 O O . GLU A 1 134 ? 10.289 -7.661 13.189 1.00 88.19 134 GLU A O 1
ATOM 1036 N N . GLY A 1 135 ? 11.939 -7.338 11.703 1.00 89.31 135 GLY A N 1
ATOM 1037 C CA . GLY A 1 135 ? 11.943 -5.877 11.774 1.00 89.31 135 GLY A CA 1
ATOM 1038 C C . GLY A 1 135 ? 10.810 -5.195 11.001 1.00 89.31 135 GLY A C 1
ATOM 1039 O O . GLY A 1 135 ? 10.916 -4.001 10.746 1.00 89.31 135 GLY A O 1
ATOM 1040 N N . HIS A 1 136 ? 9.781 -5.944 10.592 1.00 95.31 136 HIS A N 1
ATOM 1041 C CA . HIS A 1 136 ? 8.633 -5.484 9.806 1.00 95.31 136 HIS A CA 1
ATOM 1042 C C . HIS A 1 136 ? 9.007 -4.956 8.412 1.00 95.31 136 HIS A C 1
ATOM 1044 O O . HIS A 1 136 ? 10.165 -4.650 8.109 1.00 95.31 136 HIS A O 1
ATOM 1050 N N . THR A 1 137 ? 8.017 -4.895 7.526 1.00 96.38 137 THR A N 1
ATOM 1051 C CA . THR A 1 137 ? 8.211 -4.524 6.125 1.00 96.38 137 THR A CA 1
ATOM 1052 C C . THR A 1 137 ? 7.202 -3.464 5.714 1.00 96.38 137 THR A C 1
ATOM 1054 O O . THR A 1 137 ? 5.995 -3.682 5.782 1.00 96.38 137 THR A O 1
ATOM 1057 N N . LEU A 1 138 ? 7.707 -2.324 5.252 1.00 96.19 138 LEU A N 1
ATOM 1058 C CA . LEU A 1 138 ? 6.923 -1.291 4.591 1.00 96.19 138 LEU A CA 1
ATOM 1059 C C . LEU A 1 138 ? 6.908 -1.549 3.086 1.00 96.19 138 LEU A C 1
ATOM 1061 O O . LEU A 1 138 ? 7.962 -1.739 2.480 1.00 96.19 138 LEU A O 1
ATOM 1065 N N . ILE A 1 139 ? 5.731 -1.516 2.476 1.00 96.62 139 ILE A N 1
ATOM 1066 C CA . ILE A 1 139 ? 5.532 -1.690 1.040 1.00 96.62 139 ILE A CA 1
ATOM 1067 C C . ILE A 1 139 ? 4.940 -0.390 0.495 1.00 96.62 139 ILE A C 1
ATOM 1069 O O . ILE A 1 139 ? 3.837 -0.004 0.865 1.00 96.62 139 ILE A O 1
ATOM 1073 N N . VAL A 1 140 ? 5.666 0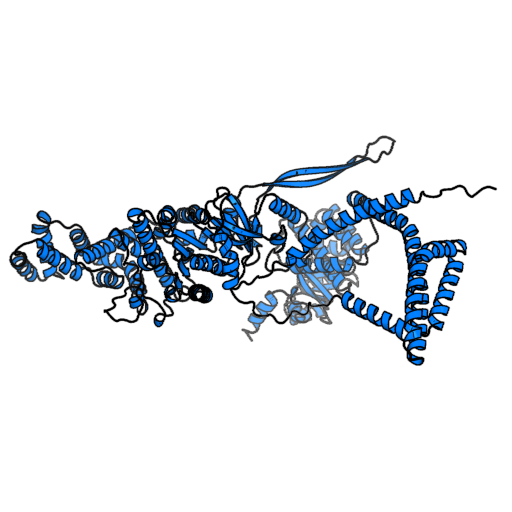.309 -0.375 1.00 95.31 140 VAL A N 1
ATOM 1074 C CA . VAL A 1 140 ? 5.232 1.612 -0.907 1.00 95.31 140 VAL A CA 1
ATOM 1075 C C . VAL A 1 140 ? 5.039 1.528 -2.410 1.00 95.31 140 VAL A C 1
ATOM 1077 O O . VAL A 1 140 ? 5.885 0.984 -3.120 1.00 95.31 140 VAL A O 1
ATOM 1080 N N . GLY A 1 141 ? 3.939 2.080 -2.913 1.00 94.38 141 GLY A N 1
ATOM 1081 C CA . GLY A 1 141 ? 3.719 2.230 -4.348 1.00 94.38 141 GLY A CA 1
ATOM 1082 C C . GLY A 1 141 ? 2.359 2.828 -4.678 1.00 94.38 141 GLY A C 1
ATOM 1083 O O . GLY A 1 141 ? 1.428 2.720 -3.885 1.00 94.38 141 GLY A O 1
ATOM 1084 N N . THR A 1 142 ? 2.207 3.413 -5.866 1.00 92.06 142 THR A N 1
ATOM 1085 C CA . THR A 1 142 ? 0.914 3.946 -6.335 1.00 92.06 142 THR A CA 1
ATOM 1086 C C . THR A 1 142 ? -0.094 2.822 -6.653 1.00 92.06 142 THR A C 1
ATOM 1088 O O . THR A 1 142 ? 0.157 1.634 -6.411 1.00 92.06 142 THR A O 1
ATOM 1091 N N . THR A 1 143 ? -1.303 3.154 -7.091 1.00 90.31 143 THR A N 1
ATOM 1092 C CA . THR A 1 143 ? -2.336 2.170 -7.442 1.00 90.31 143 THR A CA 1
ATOM 1093 C C . THR A 1 143 ? -1.964 1.418 -8.728 1.00 90.31 143 THR A C 1
ATOM 1095 O O . THR A 1 143 ? -1.271 1.935 -9.598 1.00 90.31 143 THR A O 1
ATOM 1098 N N . GLY A 1 144 ? -2.345 0.139 -8.833 1.00 86.62 144 GLY A N 1
ATOM 1099 C CA . GLY A 1 144 ? -2.115 -0.671 -10.044 1.00 86.62 144 GLY A CA 1
ATOM 1100 C C . GLY A 1 144 ? -0.676 -1.157 -10.294 1.00 86.62 144 GLY A C 1
ATOM 1101 O O . GLY A 1 144 ? -0.447 -1.916 -11.230 1.00 86.62 144 GLY A O 1
ATOM 1102 N N . VAL A 1 145 ? 0.296 -0.804 -9.446 1.00 90.69 145 VAL A N 1
ATOM 1103 C CA . VAL A 1 145 ? 1.722 -1.154 -9.651 1.00 90.69 145 VAL A CA 1
ATOM 1104 C C . VAL A 1 145 ? 2.102 -2.563 -9.199 1.00 90.69 145 VAL A C 1
ATOM 1106 O O . VAL A 1 145 ? 3.220 -2.999 -9.458 1.00 90.69 145 VAL A O 1
ATOM 1109 N N . GLY A 1 146 ? 1.194 -3.275 -8.522 1.00 91.00 146 GLY A N 1
ATOM 1110 C CA . GLY A 1 146 ? 1.399 -4.667 -8.110 1.00 91.00 146 GLY A CA 1
ATOM 1111 C C . GLY A 1 146 ? 1.534 -4.935 -6.607 1.00 91.00 146 GLY A C 1
ATOM 1112 O O . GLY A 1 146 ? 1.975 -6.023 -6.258 1.00 91.00 146 GLY A O 1
ATOM 1113 N N . LYS A 1 147 ? 1.143 -4.007 -5.716 1.00 94.00 147 LYS A N 1
ATOM 1114 C CA . LYS A 1 147 ? 1.168 -4.217 -4.247 1.00 94.00 147 LYS A CA 1
ATOM 1115 C C . LYS A 1 147 ? 0.422 -5.491 -3.818 1.00 94.00 147 LYS A C 1
ATOM 1117 O O . LYS A 1 147 ? 1.005 -6.368 -3.193 1.00 94.00 147 LYS A O 1
ATOM 1122 N N . THR A 1 148 ? -0.826 -5.642 -4.254 1.00 92.44 148 THR A N 1
ATOM 1123 C CA . THR A 1 148 ? -1.664 -6.813 -3.948 1.00 92.44 148 THR A CA 1
ATOM 1124 C C . THR A 1 148 ? -1.110 -8.106 -4.563 1.00 92.44 148 THR A C 1
ATOM 1126 O O . THR A 1 148 ? -1.177 -9.169 -3.959 1.00 92.44 148 THR A O 1
ATOM 1129 N N . ARG A 1 149 ? -0.473 -8.025 -5.740 1.00 92.94 149 ARG A N 1
ATOM 1130 C CA . ARG A 1 149 ? 0.159 -9.195 -6.378 1.00 92.94 149 ARG A CA 1
ATOM 1131 C C . ARG A 1 149 ? 1.452 -9.614 -5.674 1.00 92.94 149 ARG A C 1
ATOM 1133 O O . ARG A 1 149 ? 1.759 -10.797 -5.613 1.00 92.94 149 ARG A O 1
ATOM 1140 N N . LEU A 1 150 ? 2.186 -8.665 -5.088 1.00 95.25 150 LEU A N 1
ATOM 1141 C CA . LEU A 1 150 ? 3.273 -8.971 -4.158 1.00 95.25 150 LEU A CA 1
ATOM 1142 C C . LEU A 1 150 ? 2.739 -9.687 -2.913 1.00 95.25 150 LEU A C 1
ATOM 1144 O O . LEU A 1 150 ? 3.331 -10.678 -2.492 1.00 95.25 150 LEU A O 1
ATOM 1148 N N . PHE A 1 151 ? 1.616 -9.225 -2.355 1.00 96.19 151 PHE A N 1
ATOM 1149 C CA . PHE A 1 151 ? 0.974 -9.877 -1.213 1.00 96.19 151 PHE A CA 1
ATOM 1150 C C . PHE A 1 151 ? 0.628 -11.336 -1.517 1.00 96.19 151 PHE A C 1
ATOM 1152 O O . PHE A 1 151 ? 0.979 -12.180 -0.703 1.00 96.19 151 PHE A O 1
ATOM 1159 N N . ASP A 1 152 ? 0.056 -11.652 -2.688 1.00 95.19 152 ASP A N 1
ATOM 1160 C CA . ASP A 1 152 ? -0.229 -13.042 -3.093 1.00 95.19 152 ASP A CA 1
ATOM 1161 C C . ASP A 1 152 ? 0.994 -13.958 -2.910 1.00 95.19 152 ASP A C 1
ATOM 1163 O O . ASP A 1 152 ? 0.902 -15.022 -2.300 1.00 95.19 152 ASP A O 1
ATOM 1167 N N . ILE A 1 153 ? 2.158 -13.528 -3.411 1.00 95.38 153 ILE A N 1
ATOM 1168 C CA . ILE A 1 153 ? 3.404 -14.307 -3.368 1.00 95.38 153 ILE A CA 1
ATOM 1169 C C . ILE A 1 153 ? 3.950 -14.417 -1.942 1.00 95.38 153 ILE A C 1
ATOM 1171 O O . ILE A 1 153 ? 4.459 -15.473 -1.557 1.00 95.38 153 ILE A O 1
ATOM 1175 N N . LEU A 1 154 ? 3.870 -13.344 -1.152 1.00 96.38 154 LEU A N 1
ATOM 1176 C CA . LEU A 1 154 ? 4.365 -13.357 0.222 1.00 96.38 154 LEU A CA 1
ATOM 1177 C C . LEU A 1 154 ? 3.471 -14.214 1.130 1.00 96.38 154 LEU A C 1
ATOM 1179 O O . LEU A 1 154 ? 3.966 -15.092 1.835 1.00 96.38 154 LEU A O 1
ATOM 1183 N N . ILE A 1 155 ? 2.157 -14.008 1.059 1.00 97.06 155 ILE A N 1
ATOM 1184 C CA . ILE A 1 155 ? 1.150 -14.750 1.820 1.00 97.06 155 ILE A CA 1
ATOM 1185 C C . ILE A 1 155 ? 1.217 -16.234 1.477 1.00 97.06 155 ILE A C 1
ATOM 1187 O O . ILE A 1 155 ? 1.306 -17.050 2.391 1.00 97.06 155 ILE A O 1
ATOM 1191 N N . ALA A 1 156 ? 1.256 -16.593 0.189 1.00 96.19 156 ALA A N 1
ATOM 1192 C CA . ALA A 1 156 ? 1.327 -17.990 -0.228 1.00 96.19 156 ALA A CA 1
ATOM 1193 C C . ALA A 1 156 ? 2.516 -18.718 0.416 1.00 96.19 156 ALA A C 1
ATOM 1195 O O . ALA A 1 156 ? 2.353 -19.814 0.946 1.00 96.19 156 ALA A O 1
ATOM 1196 N N . GLN A 1 157 ? 3.691 -18.085 0.456 1.00 95.44 157 GLN A N 1
ATOM 1197 C CA . GLN A 1 157 ? 4.870 -18.664 1.099 1.00 95.44 157 GLN A CA 1
ATOM 1198 C C . GLN A 1 157 ? 4.718 -18.809 2.622 1.00 95.44 157 GLN A C 1
ATOM 1200 O O . GLN A 1 157 ? 5.218 -19.783 3.178 1.00 95.44 157 GLN A O 1
ATOM 1205 N N . CYS A 1 158 ? 4.049 -17.875 3.307 1.00 95.25 158 CYS A N 1
ATOM 1206 C CA . CYS A 1 158 ? 3.757 -18.003 4.742 1.00 95.25 158 CYS A CA 1
ATOM 1207 C C . CYS A 1 158 ? 2.809 -19.179 5.021 1.00 95.25 158 CYS A C 1
ATOM 1209 O O . CYS A 1 158 ? 3.083 -19.991 5.904 1.00 95.25 158 CYS A O 1
ATOM 1211 N N . ILE A 1 159 ? 1.756 -19.326 4.210 1.00 95.50 159 ILE A N 1
ATOM 1212 C CA . ILE A 1 159 ? 0.808 -20.447 4.303 1.00 95.50 159 ILE A CA 1
ATOM 1213 C C . ILE A 1 159 ? 1.527 -21.778 4.041 1.00 95.50 159 ILE A C 1
ATOM 1215 O O . ILE A 1 159 ? 1.346 -22.736 4.789 1.00 95.50 159 ILE A O 1
ATOM 1219 N N . MET A 1 160 ? 2.403 -21.832 3.032 1.00 93.62 160 MET A N 1
ATOM 1220 C CA . MET A 1 160 ? 3.205 -23.021 2.712 1.00 93.62 160 MET A CA 1
ATOM 1221 C C . MET A 1 160 ? 4.161 -23.433 3.844 1.00 93.62 160 MET A C 1
ATOM 1223 O O . MET A 1 160 ? 4.503 -24.608 3.947 1.00 93.62 160 MET A O 1
ATOM 1227 N N . ARG A 1 161 ? 4.580 -22.492 4.704 1.00 91.06 161 ARG A N 1
ATOM 1228 C CA . ARG A 1 161 ? 5.378 -22.770 5.913 1.00 91.06 161 ARG A CA 1
ATOM 1229 C C . ARG A 1 161 ? 4.530 -23.134 7.138 1.00 91.06 161 ARG A C 1
ATOM 1231 O O . ARG A 1 161 ? 5.098 -23.456 8.177 1.00 91.06 161 ARG A O 1
ATOM 1238 N N . GLY A 1 162 ? 3.200 -23.102 7.032 1.00 91.31 162 GLY A N 1
ATOM 1239 C CA . GLY A 1 162 ? 2.292 -23.377 8.148 1.00 91.31 162 GLY A CA 1
ATOM 1240 C C . GLY A 1 162 ? 2.280 -22.277 9.213 1.00 91.31 162 GLY A C 1
ATOM 1241 O O . GLY A 1 162 ? 2.014 -22.561 10.376 1.00 91.31 162 GLY A O 1
ATOM 1242 N N . GLU A 1 163 ? 2.601 -21.039 8.834 1.00 93.56 163 GLU A N 1
ATOM 1243 C CA . GLU A 1 163 ? 2.594 -19.888 9.739 1.00 93.56 163 GLU A CA 1
ATOM 1244 C C . GLU A 1 163 ? 1.186 -19.261 9.798 1.00 93.56 163 GLU A C 1
ATOM 1246 O O . GLU A 1 163 ? 0.545 -19.143 8.752 1.00 93.56 163 GLU A O 1
ATOM 1251 N N . PRO A 1 164 ? 0.706 -18.798 10.970 1.00 95.31 164 PRO A N 1
ATOM 1252 C CA . PRO A 1 164 ? -0.507 -17.990 11.050 1.00 95.31 164 PRO A CA 1
ATOM 1253 C C . PRO A 1 164 ? -0.412 -16.737 10.170 1.00 95.31 164 PRO A C 1
ATOM 1255 O O . PRO A 1 164 ? 0.594 -16.014 10.204 1.00 95.31 164 PRO A O 1
ATOM 1258 N N . VAL A 1 165 ? -1.477 -16.454 9.415 1.00 97.81 165 VAL A N 1
ATOM 1259 C CA . VAL A 1 165 ? -1.559 -15.282 8.533 1.00 97.81 165 VAL A CA 1
ATOM 1260 C C . VAL A 1 165 ? -2.847 -14.512 8.799 1.00 97.81 165 VAL A C 1
ATOM 1262 O O . VAL A 1 165 ? -3.935 -15.074 8.734 1.00 97.81 165 VAL A O 1
ATOM 1265 N N . VAL A 1 166 ? -2.733 -13.211 9.047 1.00 97.81 166 VAL A N 1
ATOM 1266 C CA . VAL A 1 166 ? -3.869 -12.282 9.097 1.00 97.81 166 VAL A CA 1
ATOM 1267 C C . VAL A 1 166 ? -3.720 -11.283 7.959 1.00 97.81 166 VAL A C 1
ATOM 1269 O O . VAL A 1 166 ? -2.685 -10.634 7.840 1.00 97.81 166 VAL A O 1
ATOM 1272 N N . ILE A 1 167 ? -4.740 -11.164 7.118 1.00 97.88 167 ILE A N 1
ATOM 1273 C CA . ILE A 1 167 ? -4.776 -10.282 5.954 1.00 97.88 167 ILE A CA 1
ATOM 1274 C C . ILE A 1 167 ? -5.886 -9.267 6.194 1.00 97.88 167 ILE A C 1
ATOM 1276 O O . ILE A 1 167 ? -7.047 -9.641 6.333 1.00 97.88 167 ILE A O 1
ATOM 1280 N N . ILE A 1 168 ? -5.524 -7.992 6.252 1.00 96.81 168 ILE A N 1
ATOM 1281 C CA . ILE A 1 168 ? -6.444 -6.865 6.354 1.00 96.81 168 ILE A CA 1
ATOM 1282 C C . ILE A 1 168 ? -6.407 -6.137 5.023 1.00 96.81 168 ILE A C 1
ATOM 1284 O O . ILE A 1 168 ? -5.379 -5.578 4.650 1.00 96.81 168 ILE A O 1
ATOM 1288 N N . ASP A 1 169 ? -7.521 -6.162 4.315 1.00 95.19 169 ASP A N 1
ATOM 1289 C CA . ASP A 1 169 ? -7.659 -5.579 2.993 1.00 95.19 169 ASP A CA 1
ATOM 1290 C C . ASP A 1 169 ? -8.859 -4.626 2.999 1.00 95.19 169 ASP A C 1
ATOM 1292 O O . ASP A 1 169 ? -10.005 -5.066 2.859 1.00 95.19 169 ASP A O 1
ATOM 1296 N N . PRO A 1 170 ? -8.629 -3.316 3.197 1.00 90.50 170 PRO A N 1
ATOM 1297 C CA . PRO A 1 170 ? -9.707 -2.342 3.215 1.00 90.50 170 PRO A CA 1
ATOM 1298 C C . PRO A 1 170 ? -10.548 -2.359 1.935 1.00 90.50 170 PRO A C 1
ATOM 1300 O O . PRO A 1 170 ? -11.774 -2.302 2.005 1.00 90.50 170 PRO A O 1
ATOM 1303 N N . LYS A 1 171 ? -9.906 -2.554 0.776 1.00 85.44 171 LYS A N 1
ATOM 1304 C CA . LYS A 1 171 ? -10.554 -2.525 -0.543 1.00 85.44 171 LYS A CA 1
ATOM 1305 C C . LYS A 1 171 ? -11.332 -3.799 -0.856 1.00 85.44 171 LYS A C 1
ATOM 1307 O O . LYS A 1 171 ? -12.274 -3.744 -1.640 1.00 85.44 171 LYS A O 1
ATOM 1312 N N . GLY A 1 172 ? -10.941 -4.931 -0.273 1.00 84.75 172 GLY A N 1
ATOM 1313 C CA . GLY A 1 172 ? -11.615 -6.212 -0.470 1.00 84.75 172 GLY A CA 1
ATOM 1314 C C . GLY A 1 172 ? -11.345 -6.857 -1.838 1.00 84.75 172 GLY A C 1
ATOM 1315 O O . GLY A 1 172 ? -12.283 -7.250 -2.534 1.00 84.75 172 GLY A O 1
ATOM 1316 N N . ASP A 1 173 ? -10.078 -6.986 -2.247 1.00 88.56 173 ASP A N 1
ATOM 1317 C CA . ASP A 1 173 ? -9.662 -7.718 -3.451 1.00 88.56 173 ASP A CA 1
ATOM 1318 C C . ASP A 1 173 ? -10.012 -9.212 -3.324 1.00 88.56 173 ASP A C 1
ATOM 1320 O O . ASP A 1 173 ? -9.341 -10.003 -2.654 1.00 88.56 173 ASP A O 1
ATOM 1324 N N . GLN A 1 174 ? -11.071 -9.620 -4.028 1.00 89.00 174 GLN A N 1
ATOM 1325 C CA . GLN A 1 174 ? -11.514 -11.018 -4.066 1.00 89.00 174 GLN A CA 1
ATOM 1326 C C . GLN A 1 174 ? -10.425 -11.962 -4.591 1.00 89.00 174 GLN A C 1
ATOM 1328 O O . GLN A 1 174 ? -10.335 -13.103 -4.148 1.00 89.00 174 GLN A O 1
ATOM 1333 N N . GLY A 1 175 ? -9.565 -11.494 -5.499 1.00 90.81 175 GLY A N 1
ATOM 1334 C CA . GLY A 1 175 ? -8.462 -12.288 -6.028 1.00 90.81 175 GLY A CA 1
ATOM 1335 C C . GLY A 1 175 ? -7.437 -12.653 -4.954 1.00 90.81 175 GLY A C 1
ATOM 1336 O O . GLY A 1 175 ? -6.950 -13.781 -4.954 1.00 90.81 175 GLY A O 1
ATOM 1337 N N . LEU A 1 176 ? -7.141 -11.739 -4.025 1.00 93.44 176 LEU A N 1
ATOM 1338 C CA . LEU A 1 176 ? -6.253 -11.993 -2.887 1.00 93.44 176 LEU A CA 1
ATOM 1339 C C . LEU A 1 176 ? -6.843 -13.051 -1.942 1.00 93.44 176 LEU A C 1
ATOM 1341 O O . LEU A 1 176 ? -6.151 -13.998 -1.558 1.00 93.44 176 LEU A O 1
ATOM 1345 N N . ALA A 1 177 ? -8.135 -12.931 -1.618 1.00 94.62 177 ALA A N 1
ATOM 1346 C CA . ALA A 1 177 ? -8.854 -13.912 -0.801 1.00 94.62 177 ALA A CA 1
ATOM 1347 C C . ALA A 1 177 ? -8.866 -15.301 -1.457 1.00 94.62 177 ALA A C 1
ATOM 1349 O O . ALA A 1 177 ? -8.560 -16.312 -0.822 1.00 94.62 177 ALA A O 1
ATOM 1350 N N . ASP A 1 178 ? -9.187 -15.346 -2.751 1.00 94.69 178 ASP A N 1
ATOM 1351 C CA . ASP A 1 178 ? -9.270 -16.573 -3.533 1.00 94.69 178 ASP A CA 1
ATOM 1352 C C . ASP A 1 178 ? -7.916 -17.269 -3.649 1.00 94.69 178 ASP A C 1
ATOM 1354 O O . ASP A 1 178 ? -7.841 -18.494 -3.555 1.00 94.69 178 ASP A O 1
ATOM 1358 N N . ASN A 1 179 ? -6.843 -16.504 -3.838 1.00 95.25 179 ASN A N 1
ATOM 1359 C CA . ASN A 1 179 ? -5.490 -17.036 -3.889 1.00 95.25 179 ASN A CA 1
ATOM 1360 C C . ASN A 1 179 ? -5.065 -17.615 -2.535 1.00 95.25 179 ASN A C 1
ATOM 1362 O O . ASN A 1 179 ? -4.585 -18.746 -2.497 1.00 95.25 179 ASN A O 1
ATOM 1366 N N . ALA A 1 180 ? -5.296 -16.904 -1.427 1.00 96.25 180 ALA A N 1
ATOM 1367 C CA . ALA A 1 180 ? -4.993 -17.410 -0.086 1.00 96.25 180 ALA A CA 1
ATOM 1368 C C . ALA A 1 180 ? -5.751 -18.716 0.220 1.00 96.25 180 ALA A C 1
ATOM 1370 O O . ALA A 1 180 ? -5.158 -19.687 0.699 1.00 96.25 180 ALA A O 1
ATOM 1371 N N . ARG A 1 181 ? -7.038 -18.778 -0.143 1.00 96.69 181 ARG A N 1
ATOM 1372 C CA . ARG A 1 181 ? -7.869 -19.982 -0.021 1.00 96.69 181 ARG A CA 1
ATOM 1373 C C . ARG A 1 181 ? -7.346 -21.144 -0.867 1.00 96.69 181 ARG A C 1
ATOM 1375 O O . ARG A 1 181 ? -7.158 -22.234 -0.334 1.00 96.69 181 ARG A O 1
ATOM 1382 N N . LYS A 1 182 ? -7.028 -20.913 -2.147 1.00 95.94 182 LYS A N 1
ATOM 1383 C CA . LYS A 1 182 ? -6.447 -21.936 -3.041 1.00 95.94 182 LYS A CA 1
ATOM 1384 C C . LYS A 1 182 ? -5.116 -22.477 -2.525 1.00 95.94 182 LYS A C 1
ATOM 1386 O O . LYS A 1 182 ? -4.826 -23.654 -2.708 1.00 95.94 182 LYS A O 1
ATOM 1391 N N . VAL A 1 183 ? -4.294 -21.641 -1.886 1.00 96.06 183 VAL A N 1
ATOM 1392 C CA . VAL A 1 183 ? -3.043 -22.105 -1.269 1.00 96.06 183 VAL A CA 1
ATOM 1393 C C . VAL A 1 183 ? -3.337 -22.995 -0.056 1.00 96.06 183 VAL A C 1
ATOM 1395 O O . VAL A 1 183 ? -2.697 -24.032 0.083 1.00 96.06 183 VAL A O 1
ATOM 1398 N N . CYS A 1 184 ? -4.329 -22.663 0.780 1.00 96.31 184 CYS A N 1
ATOM 1399 C CA . CYS A 1 184 ? -4.751 -23.530 1.892 1.00 96.31 184 CYS A CA 1
ATOM 1400 C C . CYS A 1 184 ? -5.291 -24.884 1.399 1.00 96.31 184 CYS A C 1
ATOM 1402 O O . CYS A 1 184 ? -4.917 -25.929 1.930 1.00 96.31 184 CYS A O 1
ATOM 1404 N N . GLU A 1 185 ? -6.117 -24.868 0.347 1.00 96.44 185 GLU A N 1
ATOM 1405 C CA . GLU A 1 185 ? -6.623 -26.068 -0.334 1.00 96.44 185 GLU A CA 1
ATOM 1406 C C . GLU A 1 185 ? -5.469 -26.919 -0.894 1.00 96.44 185 GLU A C 1
ATOM 1408 O O . GLU A 1 185 ? -5.430 -28.129 -0.674 1.00 96.44 185 GLU A O 1
ATOM 1413 N N . PHE A 1 186 ? -4.488 -26.292 -1.554 1.00 94.31 186 PHE A N 1
ATOM 1414 C CA . PHE A 1 186 ? -3.301 -26.969 -2.087 1.00 94.31 186 PHE A CA 1
ATOM 1415 C C . PHE A 1 186 ? -2.441 -27.613 -0.991 1.00 94.31 186 PHE A C 1
ATOM 1417 O O . PHE A 1 186 ? -1.914 -28.706 -1.186 1.00 94.31 186 PHE A O 1
ATOM 1424 N N . MET A 1 187 ? -2.330 -26.968 0.173 1.00 94.62 187 MET A N 1
ATOM 1425 C CA . MET A 1 187 ? -1.626 -27.514 1.339 1.00 94.62 187 MET A CA 1
ATOM 1426 C C . MET A 1 187 ? -2.421 -28.611 2.072 1.00 94.62 187 MET A C 1
ATOM 1428 O O . MET A 1 187 ? -1.922 -29.158 3.052 1.00 94.62 187 MET A O 1
ATOM 1432 N N . GLY A 1 188 ? -3.637 -28.942 1.618 1.00 93.50 188 GLY A N 1
ATOM 1433 C CA . GLY A 1 188 ? -4.485 -29.980 2.208 1.00 93.50 188 GLY A CA 1
ATOM 1434 C C . GLY A 1 188 ? -5.225 -29.557 3.480 1.00 93.50 188 GLY A C 1
ATOM 1435 O O . GLY A 1 188 ? -5.746 -30.422 4.177 1.00 93.50 188 GLY A O 1
ATOM 1436 N N . HIS A 1 189 ? -5.282 -28.253 3.774 1.00 93.81 189 HIS A N 1
ATOM 1437 C CA . HIS A 1 189 ? -5.891 -27.694 4.987 1.00 93.81 189 HIS A CA 1
ATOM 1438 C C . HIS A 1 189 ? -6.907 -26.576 4.678 1.00 93.81 189 HIS A C 1
ATOM 1440 O O . HIS A 1 189 ? -6.710 -25.427 5.094 1.00 93.81 189 HIS A O 1
ATOM 1446 N N . PRO A 1 190 ? -7.988 -26.855 3.923 1.00 93.94 190 PRO A N 1
ATOM 1447 C CA . PRO A 1 190 ? -8.996 -25.848 3.584 1.00 93.94 190 PRO A CA 1
ATOM 1448 C C . PRO A 1 190 ? -9.693 -25.250 4.819 1.00 93.94 190 PRO A C 1
ATOM 1450 O O . PRO A 1 190 ? -10.066 -24.080 4.804 1.00 93.94 190 PRO A O 1
ATOM 1453 N N . GLU A 1 191 ? -9.819 -26.011 5.909 1.00 92.94 191 GLU A N 1
ATOM 1454 C CA . GLU A 1 191 ? -10.444 -25.602 7.172 1.00 92.94 191 GLU A CA 1
ATOM 1455 C C . GLU A 1 191 ? -9.697 -24.479 7.905 1.00 92.94 191 GLU A C 1
ATOM 1457 O O . GLU A 1 191 ? -10.266 -23.819 8.774 1.00 92.94 191 GLU A O 1
ATOM 1462 N N . LYS A 1 192 ? -8.419 -24.254 7.568 1.00 94.19 192 LYS A N 1
ATOM 1463 C CA . LYS A 1 192 ? -7.606 -23.187 8.163 1.00 94.19 192 LYS A CA 1
ATOM 1464 C C . LYS A 1 192 ? -7.927 -21.808 7.596 1.00 94.19 192 LYS A C 1
ATOM 1466 O O . LYS A 1 192 ? -7.557 -20.814 8.221 1.00 94.19 192 LYS A O 1
ATOM 1471 N N . PHE A 1 193 ? -8.576 -21.727 6.434 1.00 97.19 193 PHE A N 1
ATOM 1472 C CA . PHE A 1 193 ? -8.938 -20.454 5.821 1.00 97.19 193 PHE A CA 1
ATOM 1473 C C . PHE A 1 193 ? -10.215 -19.893 6.454 1.00 97.19 193 PHE A C 1
ATOM 1475 O O . PHE A 1 193 ? -11.285 -20.493 6.367 1.00 97.19 193 PHE A O 1
ATOM 1482 N N . ILE A 1 194 ? -10.106 -18.715 7.062 1.00 96.62 194 ILE A N 1
ATOM 1483 C CA . ILE A 1 194 ? -11.218 -17.982 7.659 1.00 96.62 194 ILE A CA 1
ATOM 1484 C C . ILE A 1 194 ? -11.475 -16.731 6.827 1.00 96.62 194 ILE A C 1
ATOM 1486 O O . ILE A 1 194 ? -10.579 -15.916 6.614 1.00 96.62 194 ILE A O 1
ATOM 1490 N N . TYR A 1 195 ? -12.715 -16.569 6.380 1.00 96.00 195 TYR A N 1
ATOM 1491 C CA . TYR A 1 195 ? -13.147 -15.428 5.585 1.00 96.00 195 TYR A CA 1
ATOM 1492 C C . TYR A 1 195 ? -14.008 -14.486 6.424 1.00 96.00 195 TYR A C 1
ATOM 1494 O O . TYR A 1 195 ? -14.924 -14.931 7.113 1.00 96.00 195 TYR A O 1
ATOM 1502 N N . PHE A 1 196 ? -13.736 -13.189 6.345 1.00 95.25 196 PHE A N 1
ATOM 1503 C CA . PHE A 1 196 ? -14.550 -12.133 6.930 1.00 95.25 196 PHE A CA 1
ATOM 1504 C C . PHE A 1 196 ? -14.714 -11.005 5.912 1.00 95.25 196 PHE A C 1
ATOM 1506 O O . PHE A 1 196 ? -13.729 -10.449 5.423 1.00 95.25 196 PHE A O 1
ATOM 1513 N N . ASN A 1 197 ? -15.956 -10.665 5.592 1.00 93.62 197 ASN A N 1
ATOM 1514 C CA . ASN A 1 197 ? -16.300 -9.512 4.778 1.00 93.62 197 ASN A CA 1
ATOM 1515 C C . ASN A 1 197 ? -17.715 -9.007 5.131 1.00 93.62 197 ASN A C 1
ATOM 1517 O O . ASN A 1 197 ? -18.677 -9.759 4.941 1.00 93.62 197 ASN A O 1
ATOM 1521 N N . PRO A 1 198 ? -17.872 -7.750 5.589 1.00 90.50 198 PRO A N 1
ATOM 1522 C CA . PRO A 1 198 ? -19.174 -7.155 5.886 1.00 90.50 198 PRO A CA 1
ATOM 1523 C C . PRO A 1 198 ? -20.194 -7.233 4.741 1.00 90.50 198 PRO A C 1
ATOM 1525 O O . PRO A 1 198 ? -21.373 -7.448 5.005 1.00 90.50 198 PRO A O 1
ATOM 1528 N N . ALA A 1 199 ? -19.755 -7.132 3.481 1.00 88.62 199 ALA A N 1
ATOM 1529 C CA . ALA A 1 199 ? -20.626 -7.251 2.308 1.00 88.62 199 ALA A CA 1
ATOM 1530 C C . ALA A 1 199 ? -21.117 -8.685 2.043 1.00 88.62 199 ALA A C 1
ATOM 1532 O O . ALA A 1 199 ? -22.067 -8.884 1.286 1.00 88.62 199 ALA A O 1
ATOM 1533 N N . HIS A 1 200 ? -20.513 -9.700 2.673 1.00 90.31 200 HIS A N 1
ATOM 1534 C CA . HIS A 1 200 ? -20.928 -11.101 2.550 1.00 90.31 200 HIS A CA 1
ATOM 1535 C C . HIS A 1 200 ? -21.126 -11.766 3.927 1.00 90.31 200 HIS A C 1
ATOM 1537 O O . HIS A 1 200 ? -20.368 -12.680 4.281 1.00 90.31 200 HIS A O 1
ATOM 1543 N N . PRO A 1 201 ? -22.144 -11.369 4.714 1.00 88.25 201 PRO A N 1
ATOM 1544 C CA . PRO A 1 201 ? -22.336 -11.866 6.079 1.00 88.25 201 PRO A CA 1
ATOM 1545 C C . PRO A 1 201 ? -22.569 -13.374 6.181 1.00 88.25 201 PRO A C 1
ATOM 1547 O O . PRO A 1 201 ? -22.140 -13.983 7.163 1.00 88.25 201 PRO A O 1
ATOM 1550 N N . ASP A 1 202 ? -23.211 -13.970 5.172 1.00 89.06 202 ASP A N 1
ATOM 1551 C CA . ASP A 1 202 ? -23.550 -15.401 5.133 1.00 89.06 202 ASP A CA 1
ATOM 1552 C C . ASP A 1 202 ? -22.315 -16.295 4.975 1.00 89.06 202 ASP A C 1
ATOM 1554 O O . ASP A 1 202 ? -22.273 -17.414 5.476 1.00 89.06 202 ASP A O 1
ATOM 1558 N N . LYS A 1 203 ? -21.291 -15.795 4.273 1.00 90.56 203 LYS A N 1
ATOM 1559 C CA . LYS A 1 203 ? -20.018 -16.502 4.050 1.00 90.56 203 LYS A CA 1
ATOM 1560 C C . LYS A 1 203 ? -18.970 -16.170 5.109 1.00 90.56 203 LYS A C 1
ATOM 1562 O O . LYS A 1 203 ? -17.925 -16.814 5.154 1.00 90.56 203 LYS A O 1
ATOM 1567 N N . SER A 1 204 ? -19.215 -15.130 5.901 1.00 92.81 204 SER A N 1
ATOM 1568 C CA . SER A 1 204 ? -18.242 -14.588 6.841 1.00 92.81 204 SER A CA 1
ATOM 1569 C C . SER A 1 204 ? -18.305 -15.296 8.185 1.00 92.81 204 SER A C 1
ATOM 1571 O O . SER A 1 204 ? -19.383 -15.530 8.731 1.00 92.81 204 SER A O 1
ATOM 1573 N N . ALA A 1 205 ? -17.139 -15.586 8.751 1.00 93.06 205 ALA A N 1
ATOM 1574 C CA . ALA A 1 205 ? -17.020 -15.964 10.148 1.00 93.06 205 ALA A CA 1
ATOM 1575 C C . ALA A 1 205 ? -17.321 -14.760 11.050 1.00 93.06 205 ALA A C 1
ATOM 1577 O O . ALA A 1 205 ? -17.064 -13.615 10.681 1.00 93.06 205 ALA A O 1
ATOM 1578 N N . SER A 1 206 ? -17.823 -15.019 12.253 1.00 92.94 206 SER A N 1
ATOM 1579 C CA . SER A 1 206 ? -17.952 -13.985 13.279 1.00 92.94 206 SER A CA 1
ATOM 1580 C C . SER A 1 206 ? -16.661 -13.888 14.090 1.00 92.94 206 SER A C 1
ATOM 1582 O O . SER A 1 206 ? -16.093 -14.906 14.497 1.00 92.94 206 SER A O 1
ATOM 1584 N N . ILE A 1 207 ? -16.203 -12.668 14.349 1.00 93.56 207 ILE A N 1
ATOM 1585 C CA . ILE A 1 207 ? -14.963 -12.360 15.059 1.00 93.56 207 ILE A CA 1
ATOM 1586 C C . ILE A 1 207 ? -15.296 -11.397 16.190 1.00 93.56 207 ILE A C 1
ATOM 1588 O O . ILE A 1 207 ? -15.703 -10.274 15.926 1.00 93.56 207 ILE A O 1
ATOM 1592 N N . ASP A 1 208 ? -15.098 -11.816 17.439 1.00 91.88 208 ASP A N 1
ATOM 1593 C CA . ASP A 1 208 ? -15.275 -10.934 18.599 1.00 91.88 208 ASP A CA 1
ATOM 1594 C C . ASP A 1 208 ? -13.976 -10.154 18.872 1.00 91.88 208 ASP A C 1
ATOM 1596 O O . ASP A 1 208 ? -13.002 -10.741 19.362 1.00 91.88 208 ASP A O 1
ATOM 1600 N N . PRO A 1 209 ? -13.935 -8.839 18.594 1.00 91.75 209 PRO A N 1
ATOM 1601 C CA . PRO A 1 209 ? -12.725 -8.055 18.728 1.00 91.75 209 PRO A CA 1
ATOM 1602 C C . PRO A 1 209 ? -12.510 -7.532 20.153 1.00 91.75 209 PRO A C 1
ATOM 1604 O O . PRO A 1 209 ? -11.518 -6.849 20.388 1.00 91.75 209 PRO A O 1
ATOM 1607 N N . LEU A 1 210 ? -13.422 -7.782 21.106 1.00 92.25 210 LEU A N 1
ATOM 1608 C CA . LEU A 1 210 ? -13.272 -7.431 22.528 1.00 92.25 210 LEU A CA 1
ATOM 1609 C C . LEU A 1 210 ? -12.912 -8.644 23.398 1.00 92.25 210 LEU A C 1
ATOM 1611 O O . LEU A 1 210 ? -12.704 -8.510 24.605 1.00 92.25 210 LEU A O 1
ATOM 1615 N N . ARG A 1 211 ? -12.773 -9.825 22.790 1.00 90.75 211 ARG A N 1
ATOM 1616 C CA . ARG A 1 211 ? -12.523 -11.077 23.505 1.00 90.75 211 ARG A CA 1
ATOM 1617 C C . ARG A 1 211 ? -11.167 -11.140 24.201 1.00 90.75 211 ARG A C 1
ATOM 1619 O O . ARG A 1 211 ? -11.082 -11.707 25.290 1.00 90.75 211 ARG A O 1
ATOM 1626 N N . ASN A 1 212 ? -10.116 -10.587 23.592 1.00 89.81 212 ASN A N 1
ATOM 1627 C CA . ASN A 1 212 ? -8.749 -10.700 24.101 1.00 89.81 212 ASN A CA 1
ATOM 1628 C C . ASN A 1 212 ? -8.327 -9.427 24.847 1.00 89.81 212 ASN A C 1
ATOM 1630 O O . ASN A 1 212 ? -8.361 -8.329 24.287 1.00 89.81 212 ASN A O 1
ATOM 1634 N N . TRP A 1 213 ? -7.909 -9.571 26.106 1.00 89.62 213 TRP A N 1
ATOM 1635 C CA . TRP A 1 213 ? -7.356 -8.493 26.929 1.00 89.62 213 TRP A CA 1
ATOM 1636 C C . TRP A 1 213 ? -6.559 -9.066 28.107 1.00 89.62 213 TRP A C 1
ATOM 1638 O O . TRP A 1 213 ? -6.922 -10.104 28.657 1.00 89.62 213 TRP A O 1
ATOM 1648 N N . ASN A 1 214 ? -5.506 -8.361 28.527 1.00 84.06 214 ASN A N 1
ATOM 1649 C CA . ASN A 1 214 ? -4.765 -8.673 29.760 1.00 84.06 214 ASN A CA 1
ATOM 1650 C C . ASN A 1 214 ? -5.149 -7.735 30.903 1.00 84.06 214 ASN A C 1
ATOM 1652 O O . ASN A 1 214 ? -5.194 -8.119 32.072 1.00 84.06 214 ASN A O 1
ATOM 1656 N N . ARG A 1 215 ? -5.433 -6.475 30.563 1.00 85.88 215 ARG A N 1
ATOM 1657 C CA . ARG A 1 215 ? -5.878 -5.438 31.498 1.00 85.88 215 ARG A CA 1
ATOM 1658 C C . ARG A 1 215 ? -7.232 -4.906 31.058 1.00 85.88 215 ARG A C 1
ATOM 1660 O O . ARG A 1 215 ? -7.421 -4.614 29.882 1.00 85.88 215 ARG A O 1
ATOM 1667 N N . LYS A 1 216 ? -8.144 -4.679 32.010 1.00 85.38 216 LYS A N 1
ATOM 1668 C CA . LYS A 1 216 ? -9.491 -4.138 31.734 1.00 85.38 216 LYS A CA 1
ATOM 1669 C C . LYS A 1 216 ? -9.456 -2.829 30.927 1.00 85.38 216 LYS A C 1
ATOM 1671 O O . LYS A 1 216 ? -10.336 -2.570 30.115 1.00 85.38 216 LYS A O 1
ATOM 1676 N N . THR A 1 217 ? -8.414 -2.020 31.125 1.00 87.31 217 THR A N 1
ATOM 1677 C CA . THR A 1 217 ? -8.198 -0.742 30.431 1.00 87.31 217 THR A CA 1
ATOM 1678 C C . THR A 1 217 ? -7.984 -0.888 28.923 1.00 87.31 217 THR A C 1
ATOM 1680 O O . THR A 1 217 ? -8.267 0.050 28.184 1.00 87.31 217 THR A O 1
ATOM 1683 N N . GLU A 1 218 ? -7.506 -2.044 28.447 1.00 87.31 218 GLU A N 1
ATOM 1684 C CA . GLU A 1 218 ? -7.243 -2.286 27.020 1.00 87.31 218 GLU A CA 1
ATOM 1685 C C . GLU A 1 218 ? -8.531 -2.267 26.190 1.00 87.31 218 GLU A C 1
ATOM 1687 O O . GLU A 1 218 ? -8.527 -1.738 25.081 1.00 87.31 218 GLU A O 1
ATOM 1692 N N . LEU A 1 219 ? -9.643 -2.759 26.750 1.00 90.19 219 LEU A N 1
ATOM 1693 C CA . LEU A 1 219 ? -10.954 -2.752 26.093 1.00 90.19 219 LEU A CA 1
ATOM 1694 C C . LEU A 1 219 ? -11.434 -1.325 25.818 1.00 90.19 219 LEU A C 1
ATOM 1696 O O . LEU A 1 219 ? -11.834 -0.998 24.701 1.00 90.19 219 LEU A O 1
ATOM 1700 N N . ALA A 1 220 ? -11.318 -0.452 26.820 1.00 88.00 220 ALA A N 1
ATOM 1701 C CA . ALA A 1 220 ? -11.663 0.955 26.678 1.00 88.00 220 ALA A CA 1
ATOM 1702 C C . ALA A 1 220 ? -10.743 1.661 25.675 1.00 88.00 220 ALA A C 1
ATOM 1704 O O . ALA A 1 220 ? -11.223 2.397 24.816 1.00 88.00 220 ALA A O 1
ATOM 1705 N N . SER A 1 221 ? -9.430 1.403 25.728 1.00 86.50 221 SER A N 1
ATOM 1706 C CA . SER A 1 221 ? -8.464 1.981 24.782 1.00 86.50 221 SER A CA 1
ATOM 1707 C C . SER A 1 221 ? -8.731 1.560 23.338 1.00 86.50 221 SER A C 1
ATOM 1709 O O . SER A 1 221 ? -8.545 2.367 22.432 1.00 86.50 221 SER A O 1
ATOM 1711 N N . ARG A 1 222 ? -9.184 0.321 23.120 1.00 88.50 222 ARG A N 1
ATOM 1712 C CA . ARG A 1 222 ? -9.492 -0.227 21.795 1.00 88.50 222 ARG A CA 1
ATOM 1713 C C . ARG A 1 222 ? -10.658 0.499 21.129 1.00 88.50 222 ARG A C 1
ATOM 1715 O O . ARG A 1 222 ? -10.548 0.871 19.966 1.00 88.50 222 ARG A O 1
ATOM 1722 N N . VAL A 1 223 ? -11.736 0.742 21.873 1.00 87.44 223 VAL A N 1
ATOM 1723 C CA . VAL A 1 223 ? -12.911 1.467 21.361 1.00 87.44 223 VAL A CA 1
ATOM 1724 C C . VAL A 1 223 ? -12.643 2.973 21.294 1.00 87.44 223 VAL A C 1
ATOM 1726 O O . VAL A 1 223 ? -12.999 3.616 20.312 1.00 87.44 223 VAL A O 1
ATOM 1729 N N . ALA A 1 224 ? -11.953 3.545 22.285 1.00 83.38 224 ALA A N 1
ATOM 1730 C CA . ALA A 1 224 ? -11.622 4.971 22.289 1.00 83.38 224 ALA A CA 1
ATOM 1731 C C . ALA A 1 224 ? -10.680 5.374 21.144 1.00 83.38 224 ALA A C 1
ATOM 1733 O O . ALA A 1 224 ? -10.728 6.516 20.700 1.00 83.38 224 ALA A O 1
ATOM 1734 N N . ALA A 1 225 ? -9.861 4.447 20.630 1.00 79.19 225 ALA A N 1
ATOM 1735 C CA . ALA A 1 225 ? -9.011 4.683 19.462 1.00 79.19 225 ALA A CA 1
ATOM 1736 C C . ALA A 1 225 ? -9.800 4.967 18.170 1.00 79.19 225 ALA A C 1
ATOM 1738 O O . ALA A 1 225 ? -9.202 5.402 17.190 1.00 79.19 225 ALA A O 1
ATOM 1739 N N . LEU A 1 226 ? -11.112 4.712 18.161 1.00 79.69 226 LEU A N 1
ATOM 1740 C CA . LEU A 1 226 ? -11.998 5.045 17.048 1.00 79.69 226 LEU A CA 1
ATOM 1741 C C . LEU A 1 226 ? -12.483 6.495 17.086 1.00 79.69 226 LEU A C 1
ATOM 1743 O O . LEU A 1 226 ? -12.960 6.993 16.071 1.00 79.69 226 LEU A O 1
ATOM 1747 N N . ILE A 1 227 ? -12.394 7.165 18.240 1.00 77.88 227 ILE A N 1
ATOM 1748 C CA . ILE A 1 227 ? -12.829 8.554 18.372 1.00 77.88 227 ILE A CA 1
ATOM 1749 C C . ILE A 1 227 ? -11.834 9.432 17.593 1.00 77.88 227 ILE A C 1
ATOM 1751 O O . ILE A 1 227 ? -10.641 9.400 17.911 1.00 77.88 227 ILE A O 1
ATOM 1755 N N . PRO A 1 228 ? -12.286 10.220 16.599 1.00 65.31 228 PRO A N 1
ATOM 1756 C CA . PRO A 1 228 ? -11.416 11.146 15.882 1.00 65.31 228 PRO A CA 1
ATOM 1757 C C . PRO A 1 228 ? -10.763 12.128 16.860 1.00 65.31 228 PRO A C 1
ATOM 1759 O O . PRO A 1 228 ? -11.454 12.713 17.695 1.00 65.31 228 PRO A O 1
ATOM 1762 N N . SER A 1 229 ? -9.445 12.309 16.765 1.00 62.56 229 SER A N 1
ATOM 1763 C CA . SER A 1 229 ? -8.708 13.294 17.563 1.00 62.56 229 SER A CA 1
ATOM 1764 C C . SER A 1 229 ? -8.009 14.287 16.643 1.00 62.56 229 SER A C 1
ATOM 1766 O O . SER A 1 229 ? -7.166 13.872 15.848 1.00 62.56 229 SER A O 1
ATOM 1768 N N . GLU A 1 230 ? -8.318 15.576 16.762 1.00 51.88 230 GLU A N 1
ATOM 1769 C CA . GLU A 1 230 ? -7.689 16.626 15.943 1.00 51.88 230 GLU A CA 1
ATOM 1770 C C . GLU A 1 230 ? -6.333 17.061 16.515 1.00 51.88 230 GLU A C 1
ATOM 1772 O O . GLU A 1 230 ? -5.462 17.503 15.771 1.00 51.88 230 GLU A O 1
ATOM 1777 N N . THR A 1 231 ? -6.121 16.906 17.831 1.00 52.31 231 THR A N 1
ATOM 1778 C CA . THR A 1 231 ? -4.889 17.365 18.506 1.00 52.31 231 THR A CA 1
ATOM 1779 C C . THR A 1 231 ? -4.210 16.310 19.383 1.00 52.31 231 THR A C 1
ATOM 1781 O O . THR A 1 231 ? -3.172 16.570 19.987 1.00 52.31 231 THR A O 1
ATOM 1784 N N . GLY A 1 232 ? -4.769 15.098 19.481 1.00 48.62 232 GLY A N 1
ATOM 1785 C CA . GLY A 1 232 ? -4.208 14.004 20.287 1.00 48.62 232 GLY A CA 1
ATOM 1786 C C . GLY A 1 232 ? -4.284 14.203 21.812 1.00 48.62 232 GLY A C 1
ATOM 1787 O O . GLY A 1 232 ? -3.950 13.277 22.552 1.00 48.62 232 GLY A O 1
ATOM 1788 N N . THR A 1 233 ? -4.758 15.360 22.287 1.00 51.44 233 THR A N 1
ATOM 1789 C CA . THR A 1 233 ? -4.966 15.713 23.707 1.00 51.44 233 THR A CA 1
ATOM 1790 C C . THR A 1 233 ? -6.393 16.194 23.973 1.00 51.44 233 THR A C 1
ATOM 1792 O O . THR A 1 233 ? -6.629 17.117 24.752 1.00 51.44 233 THR A O 1
ATOM 1795 N N . ASP A 1 234 ? -7.371 15.572 23.321 1.00 67.12 234 ASP A N 1
ATOM 1796 C CA . ASP A 1 234 ? -8.764 15.983 23.442 1.00 67.12 234 ASP A CA 1
ATOM 1797 C C . ASP A 1 234 ? -9.355 15.483 24.770 1.00 67.12 234 ASP A C 1
ATOM 1799 O O . ASP A 1 234 ? -9.507 14.280 25.002 1.00 67.12 234 ASP A O 1
ATOM 1803 N N . ALA A 1 235 ? -9.731 16.415 25.654 1.00 71.00 235 ALA A N 1
ATOM 1804 C CA . ALA A 1 235 ? -10.395 16.113 26.928 1.00 71.00 235 ALA A CA 1
ATOM 1805 C C . ALA A 1 235 ? -11.657 15.243 26.739 1.00 71.00 235 ALA A C 1
ATOM 1807 O O . ALA A 1 235 ? -11.997 14.434 27.603 1.00 71.00 235 ALA A O 1
ATOM 1808 N N . PHE A 1 236 ? -12.305 15.359 25.575 1.00 73.12 236 PHE A N 1
ATOM 1809 C CA . PHE A 1 236 ? -13.435 14.531 25.156 1.00 73.12 236 PHE A CA 1
ATOM 1810 C C . PHE A 1 236 ? -13.067 13.055 24.966 1.00 73.12 236 PHE A C 1
ATOM 1812 O O . PHE A 1 236 ? -13.790 12.186 25.450 1.00 73.12 236 PHE A O 1
ATOM 1819 N N . VAL A 1 237 ? -11.930 12.757 24.327 1.00 76.81 237 VAL A N 1
ATOM 1820 C CA . VAL A 1 237 ? -11.443 11.379 24.135 1.00 76.81 237 VAL A CA 1
ATOM 1821 C C . VAL A 1 237 ? -11.082 10.760 25.483 1.00 76.81 237 VAL A C 1
ATOM 1823 O O . VAL A 1 237 ? -11.466 9.626 25.764 1.00 76.81 237 VAL A O 1
ATOM 1826 N N . ALA A 1 238 ? -10.407 11.519 26.353 1.00 79.88 238 ALA A N 1
ATOM 1827 C CA . ALA A 1 238 ? -10.055 11.064 27.699 1.00 79.88 238 ALA A CA 1
ATOM 1828 C C . ALA A 1 238 ? -11.299 10.750 28.548 1.00 79.88 238 ALA A C 1
ATOM 1830 O O . ALA A 1 238 ? -11.333 9.745 29.262 1.00 79.88 238 ALA A O 1
ATOM 1831 N N . PHE A 1 239 ? -12.346 11.573 28.440 1.00 80.06 239 PHE A N 1
ATOM 1832 C CA . PHE A 1 239 ? -13.608 11.314 29.125 1.00 80.06 239 PHE A CA 1
ATOM 1833 C C . PHE A 1 239 ? -14.353 10.109 28.536 1.00 80.06 239 PHE A C 1
ATOM 1835 O O . PHE A 1 239 ? -14.780 9.235 29.289 1.00 80.06 239 PHE A O 1
ATOM 1842 N N . GLY A 1 240 ? -14.477 10.018 27.207 1.00 82.25 240 GLY A N 1
ATOM 1843 C CA . GLY A 1 240 ? -15.096 8.869 26.539 1.00 82.25 240 GLY A CA 1
ATOM 1844 C C . GLY A 1 240 ? -14.400 7.556 26.905 1.00 82.25 240 GLY A C 1
ATOM 1845 O O . GLY A 1 240 ? -15.056 6.565 27.223 1.00 82.25 240 GLY A O 1
ATOM 1846 N N . TRP A 1 241 ? -13.068 7.579 26.978 1.00 87.19 241 TRP A N 1
ATOM 1847 C CA . TRP A 1 241 ? -12.269 6.464 27.470 1.00 87.19 241 TRP A CA 1
ATOM 1848 C C . TRP A 1 241 ? -12.581 6.104 28.930 1.00 87.19 241 TRP A C 1
ATOM 1850 O O . TRP A 1 241 ? -12.769 4.925 29.223 1.00 87.19 241 TRP A O 1
ATOM 1860 N N . LYS A 1 242 ? -12.709 7.089 29.836 1.00 86.62 242 LYS A N 1
ATOM 1861 C CA . LYS A 1 242 ? -13.114 6.848 31.236 1.00 86.62 242 LYS A CA 1
ATOM 1862 C C . LYS A 1 242 ? -14.482 6.163 31.312 1.00 86.62 242 LYS A C 1
ATOM 1864 O O . LYS A 1 242 ? -14.629 5.183 32.034 1.00 86.62 242 LYS A O 1
ATOM 1869 N N . VAL A 1 243 ? -15.473 6.644 30.558 1.00 86.62 243 VAL A N 1
ATOM 1870 C CA . VAL A 1 243 ? -16.823 6.048 30.540 1.00 86.62 243 VAL A CA 1
ATOM 1871 C C . VAL A 1 243 ? -16.777 4.606 30.041 1.00 86.62 243 VAL A C 1
ATOM 1873 O O . VAL A 1 243 ? -17.340 3.715 30.676 1.00 86.62 243 VAL A O 1
ATOM 1876 N N . LEU A 1 244 ? -16.063 4.357 28.940 1.00 89.50 244 LEU A N 1
ATOM 1877 C CA . LEU A 1 244 ? -15.850 3.008 28.416 1.00 89.50 244 LEU A CA 1
ATOM 1878 C C . LEU A 1 244 ? -15.166 2.104 29.448 1.00 89.50 244 LEU A C 1
ATOM 1880 O O . LEU A 1 244 ? -15.574 0.955 29.610 1.00 89.50 244 LEU A O 1
ATOM 1884 N N . GLN A 1 245 ? -14.161 2.615 30.164 1.00 91.31 245 GLN A N 1
ATOM 1885 C CA . GLN A 1 245 ? -13.468 1.881 31.220 1.00 91.31 245 GLN A CA 1
ATOM 1886 C C . GLN A 1 245 ? -14.409 1.524 32.372 1.00 91.31 245 GLN A C 1
ATOM 1888 O O . GLN A 1 245 ? -14.407 0.371 32.798 1.00 91.31 245 GLN A O 1
ATOM 1893 N N . ASP A 1 246 ? -15.211 2.473 32.856 1.00 90.25 246 ASP A N 1
ATOM 1894 C CA . ASP A 1 246 ? -16.136 2.251 33.970 1.00 90.25 246 ASP A CA 1
ATOM 1895 C C . ASP A 1 246 ? -17.209 1.210 33.602 1.00 90.25 246 ASP A C 1
ATOM 1897 O O . ASP A 1 246 ? -17.488 0.297 34.382 1.00 90.25 246 ASP A O 1
ATOM 1901 N N . ILE A 1 247 ? -17.760 1.285 32.382 1.00 90.94 247 ILE A N 1
ATOM 1902 C CA . ILE A 1 247 ? -18.736 0.307 31.873 1.00 90.94 247 ILE A CA 1
ATOM 1903 C C . ILE A 1 247 ? -18.087 -1.074 31.700 1.00 90.94 247 ILE A C 1
ATOM 1905 O O . ILE A 1 247 ? -18.632 -2.068 32.179 1.00 90.94 247 ILE A O 1
ATOM 1909 N N . CYS A 1 248 ? -16.907 -1.159 31.070 1.00 92.25 248 CYS A N 1
ATOM 1910 C CA . CYS A 1 248 ? -16.174 -2.425 30.931 1.00 92.25 248 CYS A CA 1
ATOM 1911 C C . CYS A 1 248 ? -15.840 -3.033 32.301 1.00 92.25 248 CYS A C 1
ATOM 1913 O O . CYS A 1 248 ? -15.997 -4.236 32.502 1.00 92.25 248 CYS A O 1
ATOM 1915 N N . GLY A 1 249 ? -15.397 -2.205 33.251 1.00 90.25 249 GLY A N 1
ATOM 1916 C CA . GLY A 1 249 ? -15.063 -2.612 34.613 1.00 90.25 249 GLY A CA 1
ATOM 1917 C C . GLY A 1 249 ? -16.259 -3.217 35.340 1.00 90.25 249 GLY A C 1
ATOM 1918 O O . GLY A 1 249 ? -16.126 -4.284 35.941 1.00 90.25 249 GLY A O 1
ATOM 1919 N N . ALA A 1 250 ? -17.430 -2.590 35.219 1.00 89.94 250 ALA A N 1
ATOM 1920 C CA . ALA A 1 250 ? -18.666 -3.066 35.828 1.00 89.94 250 ALA A CA 1
ATOM 1921 C C . ALA A 1 250 ? -19.234 -4.333 35.170 1.00 89.94 250 ALA A C 1
ATOM 1923 O O . ALA A 1 250 ? -19.695 -5.226 35.882 1.00 89.94 250 ALA A O 1
ATOM 1924 N N . LEU A 1 251 ? -19.151 -4.458 33.840 1.00 91.44 251 LEU A N 1
ATOM 1925 C CA . LEU A 1 251 ? -19.491 -5.702 33.136 1.00 91.44 251 LEU A CA 1
ATOM 1926 C C . LEU A 1 251 ? -18.626 -6.861 33.645 1.00 91.44 251 LEU A C 1
ATOM 1928 O O . LEU A 1 251 ? -19.143 -7.873 34.106 1.00 91.44 251 LEU A O 1
ATOM 1932 N N . ILE A 1 252 ? -17.308 -6.662 33.702 1.00 90.62 252 ILE A N 1
ATOM 1933 C CA . ILE A 1 252 ? -16.383 -7.682 34.210 1.00 90.62 252 ILE A CA 1
ATOM 1934 C C . ILE A 1 252 ? -16.655 -7.995 35.691 1.00 90.62 252 ILE A C 1
ATOM 1936 O O . ILE A 1 252 ? -16.584 -9.153 36.096 1.00 90.62 252 ILE A O 1
ATOM 1940 N N . ALA A 1 253 ? -16.982 -6.988 36.509 1.00 86.88 253 ALA A N 1
ATOM 1941 C CA . ALA A 1 253 ? -17.308 -7.173 37.926 1.00 86.88 253 ALA A CA 1
ATOM 1942 C C . ALA A 1 253 ? -18.630 -7.927 38.160 1.00 86.88 253 ALA A C 1
ATOM 1944 O O . ALA A 1 253 ? -18.808 -8.505 39.229 1.00 86.88 253 ALA A O 1
ATOM 1945 N N . THR A 1 254 ? -19.536 -7.926 37.179 1.00 88.44 254 THR A N 1
ATOM 1946 C CA . THR A 1 254 ? -20.796 -8.689 37.191 1.00 88.44 254 THR A CA 1
ATOM 1947 C C . THR A 1 254 ? -20.675 -10.044 36.488 1.00 88.44 254 THR A C 1
ATOM 1949 O O . THR A 1 254 ? -21.687 -10.688 36.233 1.00 88.44 254 THR A O 1
ATOM 1952 N N . GLU A 1 255 ? -19.444 -10.486 36.193 1.00 86.94 255 GLU A N 1
ATOM 1953 C CA . GLU A 1 255 ? -19.123 -11.714 35.445 1.00 86.94 255 GLU A CA 1
ATOM 1954 C C . GLU A 1 255 ? -19.693 -11.740 34.015 1.00 86.94 255 GLU A C 1
ATOM 1956 O O . GLU A 1 255 ? -19.703 -12.772 33.340 1.00 86.94 255 GLU A O 1
ATOM 1961 N N . GLU A 1 256 ? -20.103 -10.580 33.501 1.00 87.81 256 GLU A N 1
ATOM 1962 C CA . GLU A 1 256 ? -20.525 -10.414 32.124 1.00 87.81 256 GLU A CA 1
ATOM 1963 C C . GLU A 1 256 ? -19.338 -10.049 31.231 1.00 87.81 256 GLU A C 1
ATOM 1965 O O . GLU A 1 256 ? -18.555 -9.137 31.502 1.00 87.81 256 GLU A O 1
ATOM 1970 N N . ARG A 1 257 ? -19.220 -10.736 30.094 1.00 87.94 257 ARG A N 1
ATOM 1971 C CA . ARG A 1 257 ? -18.206 -10.386 29.095 1.00 87.94 257 ARG A CA 1
ATOM 1972 C C . ARG A 1 257 ? -18.602 -9.106 28.350 1.00 87.94 257 ARG A C 1
ATOM 1974 O O . ARG A 1 257 ? -19.744 -9.041 27.880 1.00 87.94 257 ARG A O 1
ATOM 1981 N N . PRO A 1 258 ? -17.694 -8.120 28.215 1.00 91.50 258 PRO A N 1
ATOM 1982 C CA . PRO A 1 258 ? -17.915 -6.961 27.355 1.00 91.50 258 PRO A CA 1
ATOM 1983 C C . PRO A 1 258 ? -17.920 -7.350 25.871 1.00 91.50 258 PRO A C 1
ATOM 1985 O O . PRO A 1 258 ? -17.035 -8.068 25.422 1.00 91.50 258 PRO A O 1
ATOM 1988 N N . ASN A 1 259 ? -18.891 -6.836 25.117 1.00 91.69 259 ASN A N 1
ATOM 1989 C CA . ASN A 1 259 ? -18.952 -6.874 23.653 1.00 91.69 259 ASN A CA 1
ATOM 1990 C C . ASN A 1 259 ? -19.471 -5.513 23.141 1.00 91.69 259 ASN A C 1
ATOM 1992 O O . ASN A 1 259 ? -19.945 -4.693 23.937 1.00 91.69 259 ASN A O 1
ATOM 1996 N N . LEU A 1 260 ? -19.368 -5.238 21.837 1.00 92.00 260 LEU A N 1
ATOM 1997 C CA . LEU A 1 260 ? -19.731 -3.922 21.288 1.00 92.00 260 LEU A CA 1
ATOM 1998 C C . LEU A 1 260 ? -21.221 -3.601 21.503 1.00 92.00 260 LEU A C 1
ATOM 2000 O O . LEU A 1 260 ? -21.552 -2.465 21.845 1.00 92.00 260 LEU A O 1
ATOM 2004 N N . MET A 1 261 ? -22.097 -4.607 21.405 1.00 91.88 261 MET A N 1
ATOM 2005 C CA . MET A 1 261 ? -23.541 -4.483 21.661 1.00 91.88 261 MET A CA 1
ATOM 2006 C C . MET A 1 261 ? -23.852 -4.018 23.090 1.00 91.88 261 MET A C 1
ATOM 2008 O O . MET A 1 261 ? -24.620 -3.077 23.298 1.00 91.88 261 MET A O 1
ATOM 2012 N N . LYS A 1 262 ? -23.233 -4.642 24.098 1.00 91.44 262 LYS A N 1
ATOM 2013 C CA . LYS A 1 262 ? -23.408 -4.284 25.513 1.00 91.44 262 LYS A CA 1
ATOM 2014 C C . LYS A 1 262 ? -22.851 -2.902 25.809 1.00 91.44 262 LYS A C 1
ATOM 2016 O O . LYS A 1 262 ? -23.488 -2.144 26.538 1.00 91.44 262 LYS A O 1
ATOM 2021 N N . LEU A 1 263 ? -21.698 -2.557 25.231 1.00 91.06 263 LEU A N 1
ATOM 2022 C CA . LEU A 1 263 ? -21.151 -1.209 25.368 1.00 91.06 263 LEU A CA 1
ATOM 2023 C C . LEU A 1 263 ? -22.127 -0.174 24.805 1.00 91.06 263 LEU A C 1
ATOM 2025 O O . LEU A 1 263 ? -22.486 0.747 25.530 1.00 91.06 263 LEU A O 1
ATOM 2029 N N . ARG A 1 264 ? -22.641 -0.365 23.582 1.00 90.62 264 ARG A N 1
ATOM 2030 C CA . ARG A 1 264 ? -23.664 0.519 22.999 1.00 90.62 264 ARG A CA 1
ATOM 2031 C C . ARG A 1 264 ? -24.890 0.647 23.899 1.00 90.62 264 ARG A C 1
ATOM 2033 O O . ARG A 1 264 ? -25.292 1.762 24.213 1.00 90.62 264 ARG A O 1
ATOM 2040 N N . ARG A 1 265 ? -25.439 -0.480 24.366 1.00 90.31 265 ARG A N 1
ATOM 2041 C CA . ARG A 1 265 ? -26.627 -0.516 25.231 1.00 90.31 265 ARG A CA 1
ATOM 2042 C C . ARG A 1 265 ? -26.477 0.373 26.467 1.00 90.31 265 ARG A C 1
ATOM 2044 O O . ARG A 1 265 ? -27.396 1.122 26.780 1.00 90.31 265 ARG A O 1
ATOM 2051 N N . TYR A 1 266 ? -25.348 0.285 27.169 1.00 88.81 266 TYR A N 1
ATOM 2052 C CA . TYR A 1 266 ? -25.120 1.041 28.409 1.00 88.81 266 TYR A CA 1
ATOM 2053 C C . TYR A 1 266 ? -24.635 2.476 28.183 1.00 88.81 266 TYR A C 1
ATOM 2055 O O . TYR A 1 266 ? -24.752 3.316 29.073 1.00 88.81 266 TYR A O 1
ATOM 2063 N N . ILE A 1 267 ? -24.119 2.771 26.994 1.00 86.69 267 ILE A N 1
ATOM 2064 C CA . ILE A 1 267 ? -23.720 4.116 26.582 1.00 86.69 267 ILE A CA 1
ATOM 2065 C C . ILE A 1 267 ? -24.942 4.931 26.130 1.00 86.69 267 ILE A C 1
ATOM 2067 O O . ILE A 1 267 ? -25.099 6.068 26.565 1.00 86.69 267 ILE A O 1
ATOM 2071 N N . GLU A 1 268 ? -25.830 4.347 25.318 1.00 85.19 268 GLU A N 1
ATOM 2072 C CA . GLU A 1 268 ? -27.071 4.985 24.849 1.00 85.19 268 GLU A CA 1
ATOM 2073 C C . GLU A 1 268 ? -28.162 5.001 25.929 1.00 85.19 268 GLU A C 1
ATOM 2075 O O . GLU A 1 268 ? -28.797 6.028 26.160 1.00 85.19 268 GLU A O 1
ATOM 2080 N N . GLY A 1 269 ? -28.385 3.866 26.600 1.00 79.50 269 GLY A N 1
ATOM 2081 C CA . GLY A 1 269 ? -29.445 3.702 27.602 1.00 79.50 269 GLY A CA 1
ATOM 2082 C C . GLY A 1 269 ? -29.082 4.193 29.007 1.00 79.50 269 GLY A C 1
ATOM 2083 O O . GLY A 1 269 ? -29.946 4.216 29.881 1.00 79.50 269 GLY A O 1
ATOM 2084 N N . GLY A 1 270 ? -27.823 4.582 29.225 1.00 81.75 270 GLY A N 1
ATOM 2085 C CA . GLY A 1 270 ? -27.281 4.965 30.527 1.00 81.75 270 GLY A CA 1
ATOM 2086 C C . GLY A 1 270 ? -26.801 3.777 31.382 1.00 81.75 270 GLY A C 1
ATOM 2087 O O . GLY A 1 270 ? -27.205 2.627 31.173 1.00 81.75 270 GLY A O 1
ATOM 2088 N N . PRO A 1 271 ? -25.923 4.031 32.374 1.00 84.94 271 PRO A N 1
ATOM 2089 C CA . PRO A 1 271 ? -25.339 2.989 33.216 1.00 84.94 271 PRO A CA 1
ATOM 2090 C C . PRO A 1 271 ? -26.264 2.506 34.348 1.00 84.94 271 PRO A C 1
ATOM 2092 O O . PRO A 1 271 ? -25.847 1.661 35.134 1.00 84.94 271 PRO A O 1
ATOM 2095 N N . ASP A 1 272 ? -27.489 3.023 34.468 1.00 87.00 272 ASP A N 1
ATOM 2096 C CA . ASP A 1 272 ? -28.402 2.836 35.605 1.00 87.00 272 ASP A CA 1
ATOM 2097 C C . ASP A 1 272 ? -28.647 1.355 35.960 1.00 87.00 272 ASP A C 1
ATOM 2099 O O . ASP A 1 272 ? -28.459 0.940 37.108 1.00 87.00 272 ASP A O 1
ATOM 2103 N N . ASP A 1 273 ? -29.037 0.544 34.968 1.00 87.44 273 ASP A N 1
ATOM 2104 C CA . ASP A 1 273 ? -29.303 -0.894 35.140 1.00 87.44 273 ASP A CA 1
ATOM 2105 C C . ASP A 1 273 ? -28.022 -1.666 35.490 1.00 87.44 273 ASP A C 1
ATOM 2107 O O . ASP A 1 273 ? -28.022 -2.503 36.396 1.00 87.44 273 ASP A O 1
ATOM 2111 N N . LEU A 1 274 ? -26.908 -1.342 34.823 1.00 89.94 274 LEU A N 1
ATOM 2112 C CA . LEU A 1 274 ? -25.610 -1.961 35.093 1.00 89.94 274 LEU A CA 1
ATOM 2113 C C . LEU A 1 274 ? -25.119 -1.629 36.502 1.00 89.94 274 LEU A C 1
ATOM 2115 O O . LEU A 1 274 ? -24.632 -2.510 37.204 1.00 89.94 274 LEU A O 1
ATOM 2119 N N . LEU A 1 275 ? -25.292 -0.382 36.945 1.00 90.62 275 LEU A N 1
ATOM 2120 C CA . LEU A 1 275 ? -24.893 0.065 38.273 1.00 90.62 275 LEU A CA 1
ATOM 2121 C C . LEU A 1 275 ? -25.720 -0.626 39.356 1.00 90.62 275 LEU A C 1
ATOM 2123 O O . LEU A 1 275 ? -25.157 -1.099 40.344 1.00 90.62 275 LEU A O 1
ATOM 2127 N N . LEU A 1 276 ? -27.037 -0.744 39.164 1.00 89.88 276 LEU A N 1
ATOM 2128 C CA . LEU A 1 276 ? -27.891 -1.477 40.096 1.00 89.88 276 LEU A CA 1
ATOM 2129 C C . LEU A 1 276 ? -27.475 -2.950 40.194 1.00 89.88 276 LEU A C 1
ATOM 2131 O O . LEU A 1 276 ? -27.365 -3.483 41.302 1.00 89.88 276 LEU A O 1
ATOM 2135 N N . LYS A 1 277 ? -27.227 -3.603 39.051 1.00 89.94 277 LYS A N 1
ATOM 2136 C CA . LYS A 1 277 ? -26.749 -4.991 38.988 1.00 89.94 277 LYS A CA 1
ATOM 2137 C C . LYS A 1 277 ? -25.400 -5.154 39.680 1.00 89.94 277 LYS A C 1
ATOM 2139 O O . LYS A 1 277 ? -25.264 -6.038 40.523 1.00 89.94 277 LYS A O 1
ATOM 2144 N N . ALA A 1 278 ? -24.442 -4.277 39.394 1.00 90.56 278 ALA A N 1
ATOM 2145 C CA . ALA A 1 278 ? -23.102 -4.325 39.965 1.00 90.56 278 ALA A CA 1
ATOM 2146 C C . ALA A 1 278 ? -23.110 -4.095 41.487 1.00 90.56 278 ALA A C 1
ATOM 2148 O O . ALA A 1 278 ? -22.461 -4.838 42.225 1.00 90.56 278 ALA A O 1
ATOM 2149 N N . LEU A 1 279 ? -23.912 -3.142 41.980 1.00 90.25 279 LEU A N 1
ATOM 2150 C CA . LEU A 1 279 ? -24.097 -2.914 43.418 1.00 90.25 279 LEU A CA 1
ATOM 2151 C C . LEU A 1 279 ? -24.738 -4.127 44.103 1.00 90.25 279 LEU A C 1
ATOM 2153 O O . LEU A 1 279 ? -24.237 -4.579 45.130 1.00 90.25 279 LEU A O 1
ATOM 2157 N N . ARG A 1 280 ? -25.801 -4.702 43.524 1.00 89.81 280 ARG A N 1
ATOM 2158 C CA . ARG A 1 280 ? -26.443 -5.920 44.053 1.00 89.81 280 ARG A CA 1
ATOM 2159 C C . ARG A 1 280 ? -25.487 -7.104 44.097 1.00 89.81 280 ARG A C 1
ATOM 2161 O O . ARG A 1 280 ? -25.455 -7.811 45.102 1.00 89.81 280 ARG A O 1
ATOM 2168 N N . PHE A 1 281 ? -24.719 -7.316 43.032 1.00 89.06 281 PHE A N 1
ATOM 2169 C CA . PHE A 1 281 ? -23.745 -8.400 42.952 1.00 89.06 281 PHE A CA 1
ATOM 2170 C C . PHE A 1 281 ? -22.676 -8.259 44.046 1.00 89.06 281 PHE A C 1
ATOM 2172 O O . PHE A 1 281 ? -22.420 -9.206 44.790 1.00 89.06 281 PHE A O 1
ATOM 2179 N N . HIS A 1 282 ? -22.138 -7.050 44.233 1.00 88.62 282 HIS A N 1
ATOM 2180 C CA . HIS A 1 282 ? -21.153 -6.760 45.281 1.00 88.62 282 HIS A CA 1
ATOM 2181 C C . HIS A 1 282 ? -21.726 -6.914 46.694 1.00 88.62 282 HIS A C 1
ATOM 2183 O O . HIS A 1 282 ? -21.092 -7.530 47.550 1.00 88.62 282 HIS A O 1
ATOM 2189 N N . PHE A 1 283 ? -22.943 -6.421 46.942 1.00 90.25 283 PHE A N 1
ATOM 2190 C CA . PHE A 1 283 ? -23.603 -6.560 48.245 1.00 90.25 283 PHE A CA 1
ATOM 2191 C C . PHE A 1 283 ? -23.883 -8.017 48.583 1.00 90.25 283 PHE A C 1
ATOM 2193 O O . PHE A 1 283 ? -23.544 -8.458 49.678 1.00 90.25 283 PHE A O 1
ATOM 2200 N N . ARG A 1 284 ? -24.413 -8.788 47.628 1.00 88.56 284 ARG A N 1
ATOM 2201 C CA . ARG A 1 284 ? -24.662 -10.221 47.802 1.00 88.56 284 ARG A CA 1
ATOM 2202 C C . ARG A 1 284 ? -23.380 -10.993 48.109 1.00 88.56 284 ARG A C 1
ATOM 2204 O O . ARG A 1 284 ? -23.418 -11.930 48.900 1.00 88.56 284 ARG A O 1
ATOM 2211 N N . ALA A 1 285 ? -22.263 -10.610 47.496 1.00 85.81 285 ALA A N 1
ATOM 2212 C CA . ALA A 1 285 ? -20.988 -11.287 47.682 1.00 85.81 285 ALA A CA 1
ATOM 2213 C C . ALA A 1 285 ? -20.270 -10.916 48.993 1.00 85.81 285 ALA A C 1
ATOM 2215 O O . ALA A 1 285 ? -19.492 -11.726 49.496 1.00 85.81 285 ALA A O 1
ATOM 2216 N N . LYS A 1 286 ? -20.462 -9.696 49.521 1.00 85.94 286 LYS A N 1
ATOM 2217 C CA . LYS A 1 286 ? -19.615 -9.144 50.598 1.00 85.94 286 LYS A CA 1
ATOM 2218 C C . LYS A 1 286 ? -20.351 -8.733 51.873 1.00 85.94 286 LYS A C 1
ATOM 2220 O O . LYS A 1 286 ? -19.737 -8.746 52.930 1.00 85.94 286 LYS A O 1
ATOM 2225 N N . VAL A 1 287 ? -21.635 -8.388 51.809 1.00 84.19 287 VAL A N 1
ATOM 2226 C CA . VAL A 1 287 ? -22.367 -7.787 52.936 1.00 84.19 287 VAL A CA 1
ATOM 2227 C C . VAL A 1 287 ? -23.481 -8.726 53.403 1.00 84.19 287 VAL A C 1
ATOM 2229 O O . VAL A 1 287 ? -24.422 -9.013 52.666 1.00 84.19 287 VAL A O 1
ATOM 2232 N N . GLN A 1 288 ? -23.419 -9.181 54.657 1.00 81.62 288 GLN A N 1
ATOM 2233 C CA . GLN A 1 288 ? -24.495 -9.979 55.259 1.00 81.62 288 GLN A CA 1
ATOM 2234 C C . GLN A 1 288 ? -25.730 -9.116 55.564 1.00 81.62 288 GLN A C 1
ATOM 2236 O O . GLN A 1 288 ? -25.601 -7.968 56.000 1.00 81.62 288 GLN A O 1
ATOM 2241 N N . ASN A 1 289 ? -26.926 -9.676 55.346 1.00 84.38 289 ASN A N 1
ATOM 2242 C CA . ASN A 1 289 ? -28.232 -9.032 55.566 1.00 84.38 289 ASN A CA 1
ATOM 2243 C C . ASN A 1 289 ? -28.344 -7.622 54.952 1.00 84.38 289 ASN A C 1
ATOM 2245 O O . ASN A 1 289 ? -28.960 -6.716 55.516 1.00 84.38 289 ASN A O 1
ATOM 2249 N N . TRP A 1 290 ? -27.725 -7.414 53.787 1.00 85.00 290 TRP A N 1
ATOM 2250 C CA . TRP A 1 290 ? -27.709 -6.114 53.115 1.00 85.00 290 TRP A CA 1
ATOM 2251 C C . TRP A 1 290 ? -29.119 -5.614 52.755 1.00 85.00 290 TRP A C 1
ATOM 2253 O O . TRP A 1 290 ? -29.364 -4.411 52.798 1.00 85.00 290 TRP A O 1
ATOM 2263 N N . GLU A 1 291 ? -30.062 -6.519 52.467 1.00 84.12 291 GLU A N 1
ATOM 2264 C CA . GLU A 1 291 ? -31.455 -6.188 52.130 1.00 84.12 291 GLU A CA 1
ATOM 2265 C C . GLU A 1 291 ? -32.195 -5.506 53.292 1.00 84.12 291 GLU A C 1
ATOM 2267 O O . GLU A 1 291 ? -32.876 -4.499 53.085 1.00 84.12 291 GLU A O 1
ATOM 2272 N N . GLU A 1 292 ? -32.008 -5.991 54.524 1.00 83.94 292 GLU A N 1
ATOM 2273 C CA . GLU A 1 292 ? -32.623 -5.416 55.730 1.00 83.94 292 GLU A CA 1
ATOM 2274 C C . GLU A 1 292 ? -32.078 -4.014 56.021 1.00 83.94 292 GLU A C 1
ATOM 2276 O O . GLU A 1 292 ? -32.839 -3.093 56.324 1.00 83.94 292 GLU A O 1
ATOM 2281 N N . LYS A 1 293 ? -30.759 -3.832 55.870 1.00 81.75 293 LYS A N 1
ATOM 2282 C CA . LYS A 1 293 ? -30.086 -2.537 56.065 1.00 81.75 293 LYS A CA 1
ATOM 2283 C C . LYS A 1 293 ? -30.483 -1.509 54.999 1.00 81.75 293 LYS A C 1
ATOM 2285 O O . LYS A 1 293 ? -30.529 -0.312 55.279 1.00 81.75 293 LYS A O 1
ATOM 2290 N N . LEU A 1 294 ? -30.792 -1.966 53.787 1.00 85.75 294 LEU A N 1
ATOM 2291 C CA . LEU A 1 294 ? -31.134 -1.120 52.645 1.00 85.75 294 LEU A CA 1
ATOM 2292 C C . LEU A 1 294 ? -32.627 -0.744 52.586 1.00 85.75 294 LEU A C 1
ATOM 2294 O O . LEU A 1 294 ? -32.969 0.358 52.148 1.00 85.75 294 LEU A O 1
ATOM 2298 N N . ALA A 1 295 ? -33.525 -1.614 53.056 1.00 82.94 29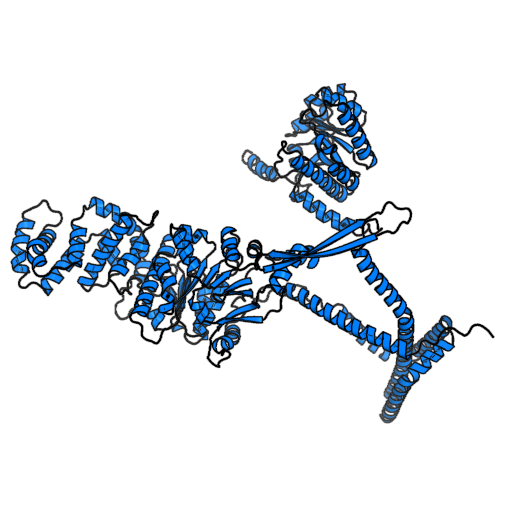5 ALA A N 1
ATOM 2299 C CA . ALA A 1 295 ? -34.974 -1.391 53.086 1.00 82.94 295 ALA A CA 1
ATOM 2300 C C . ALA A 1 295 ? -35.428 -0.014 53.638 1.00 82.94 295 ALA A C 1
ATOM 2302 O O . ALA A 1 295 ? -36.274 0.625 52.997 1.00 82.94 295 ALA A O 1
ATOM 2303 N N . PRO A 1 296 ? -34.900 0.509 54.769 1.00 83.38 296 PRO A N 1
ATOM 2304 C CA . PRO A 1 296 ? -35.290 1.830 55.271 1.00 83.38 296 PRO A CA 1
ATOM 2305 C C . PRO A 1 296 ? -34.830 2.980 54.360 1.00 83.38 296 PRO A C 1
ATOM 2307 O O . PRO A 1 296 ? -35.554 3.967 54.210 1.00 83.38 296 PRO A O 1
ATOM 2310 N N . LEU A 1 297 ? -33.669 2.853 53.707 1.00 82.00 297 LEU A N 1
ATOM 2311 C CA . LEU A 1 297 ? -33.165 3.849 52.755 1.00 82.00 297 LEU A CA 1
ATOM 2312 C C . LEU A 1 297 ? -34.020 3.894 51.484 1.00 82.00 297 LEU A C 1
ATOM 2314 O O . LEU A 1 297 ? -34.308 4.984 50.991 1.00 82.00 297 LEU A O 1
ATOM 2318 N N . ILE A 1 298 ? -34.484 2.738 50.998 1.00 82.31 298 ILE A N 1
ATOM 2319 C CA . ILE A 1 298 ? -35.394 2.654 49.846 1.00 82.31 298 ILE A CA 1
ATOM 2320 C C . ILE A 1 298 ? -36.731 3.331 50.164 1.00 82.31 298 ILE A C 1
ATOM 2322 O O . ILE A 1 298 ? -37.180 4.168 49.382 1.00 82.31 298 ILE A O 1
ATOM 2326 N N . LYS A 1 299 ? -37.338 3.043 51.327 1.00 82.50 299 LYS A N 1
ATOM 2327 C CA . LYS A 1 299 ? -38.596 3.692 51.753 1.00 82.50 299 LYS A CA 1
ATOM 2328 C C . LYS A 1 299 ? -38.451 5.215 51.829 1.00 82.50 299 LYS A C 1
ATOM 2330 O O . LYS A 1 299 ? -39.320 5.946 51.358 1.00 82.50 299 LYS A O 1
ATOM 2335 N N . LYS A 1 300 ? -37.329 5.699 52.373 1.00 80.12 300 LYS A N 1
ATOM 2336 C CA . LYS A 1 300 ? -37.026 7.134 52.468 1.00 80.12 300 LYS A CA 1
ATOM 2337 C C . LYS A 1 300 ? -36.807 7.777 51.094 1.00 80.12 300 LYS A C 1
ATOM 2339 O O . LYS A 1 300 ? -37.288 8.882 50.862 1.00 80.12 300 LYS A O 1
ATOM 2344 N N . ALA A 1 301 ? -36.129 7.096 50.173 1.00 78.38 301 ALA A N 1
ATOM 2345 C CA . ALA A 1 301 ? -35.919 7.602 48.818 1.00 78.38 301 ALA A CA 1
ATOM 2346 C C . ALA A 1 301 ? -37.220 7.642 47.999 1.00 78.38 301 ALA A C 1
ATOM 2348 O O . ALA A 1 301 ? -37.460 8.613 47.293 1.00 78.38 301 ALA A O 1
ATOM 2349 N N . GLN A 1 302 ? -38.099 6.645 48.149 1.00 75.69 302 GLN A N 1
ATOM 2350 C CA . GLN A 1 302 ? -39.412 6.614 47.489 1.00 75.69 302 GLN A CA 1
ATOM 2351 C C . GLN A 1 302 ? -40.361 7.718 47.977 1.00 75.69 302 GLN A C 1
ATOM 2353 O O . GLN A 1 302 ? -41.181 8.198 47.202 1.00 75.69 302 GLN A O 1
ATOM 2358 N N . SER A 1 303 ? -40.236 8.158 49.235 1.00 68.38 303 SER A N 1
ATOM 2359 C CA . SER A 1 303 ? -41.023 9.290 49.752 1.00 68.38 303 SER A CA 1
ATOM 2360 C C . SER A 1 303 ? -40.621 10.658 49.178 1.00 68.38 303 SER A C 1
ATOM 2362 O O . SER A 1 303 ? -41.368 11.620 49.333 1.00 68.38 303 SER A O 1
ATOM 2364 N N . ASN A 1 304 ? -39.468 10.759 48.505 1.00 65.12 304 ASN A N 1
ATOM 2365 C CA . ASN A 1 304 ? -38.936 12.004 47.950 1.00 65.12 304 ASN A CA 1
ATOM 2366 C C . ASN A 1 304 ? -39.115 12.012 46.418 1.00 65.12 304 ASN A C 1
ATOM 2368 O O . ASN A 1 304 ? -38.264 11.552 45.664 1.00 65.12 304 ASN A O 1
ATOM 2372 N N . SER A 1 305 ? -40.244 12.537 45.946 1.00 56.78 305 SER A N 1
ATOM 2373 C CA . SER A 1 305 ? -40.751 12.417 44.566 1.00 56.78 305 SER A CA 1
ATOM 2374 C C . SER A 1 305 ? -40.072 13.303 43.502 1.00 56.78 305 SER A C 1
ATOM 2376 O O . SER A 1 305 ? -40.619 13.475 42.417 1.00 56.78 305 SER A O 1
ATOM 2378 N N . LYS A 1 306 ? -38.893 13.876 43.781 1.00 60.50 306 LYS A N 1
ATOM 2379 C CA . LYS A 1 306 ? -38.156 14.758 42.847 1.00 60.50 306 LYS A CA 1
ATOM 2380 C C . LYS A 1 306 ? -37.002 14.084 42.088 1.00 60.50 306 LYS A C 1
ATOM 2382 O O . LYS A 1 306 ? -36.423 14.731 41.223 1.00 60.50 306 LYS A O 1
ATOM 2387 N N . ASP A 1 307 ? -36.655 12.836 42.404 1.00 61.62 307 ASP A N 1
ATOM 2388 C CA . ASP A 1 307 ? -35.502 12.142 41.809 1.00 61.62 307 ASP A CA 1
ATOM 2389 C C . ASP A 1 307 ? -35.914 11.180 40.679 1.00 61.62 307 ASP A C 1
ATOM 2391 O O . ASP A 1 307 ? -36.791 10.343 40.875 1.00 61.62 307 ASP A O 1
ATOM 2395 N N . ASP A 1 308 ? -35.203 11.227 39.544 1.00 61.47 308 ASP A N 1
ATOM 2396 C CA . ASP A 1 308 ? -35.429 10.387 38.346 1.00 61.47 308 ASP A CA 1
ATOM 2397 C C . ASP A 1 308 ? -35.216 8.869 38.572 1.00 61.47 308 ASP A C 1
ATOM 2399 O O . ASP A 1 308 ? -35.640 8.053 37.757 1.00 61.47 308 ASP A O 1
ATOM 2403 N N . SER A 1 309 ? -34.576 8.454 39.676 1.00 73.38 309 SER A N 1
ATOM 2404 C CA . SER A 1 309 ? -34.316 7.038 39.998 1.00 73.38 309 SER A CA 1
ATOM 2405 C C . SER A 1 309 ? -34.121 6.808 41.517 1.00 73.38 309 SER A C 1
ATOM 2407 O O . SER A 1 309 ? -32.992 6.595 41.986 1.00 73.38 309 SER A O 1
ATOM 2409 N N . PRO A 1 310 ? -35.196 6.838 42.332 1.00 80.06 310 PRO A N 1
ATOM 2410 C CA . PRO A 1 310 ? -35.098 6.862 43.798 1.00 80.06 310 PRO A CA 1
ATOM 2411 C C . PRO A 1 310 ? -34.487 5.580 44.382 1.00 80.06 310 PRO A C 1
ATOM 2413 O O . PRO A 1 310 ? -33.741 5.625 45.360 1.00 80.06 310 PRO A O 1
ATOM 2416 N N . VAL A 1 311 ? -34.747 4.425 43.760 1.00 84.12 311 VAL A N 1
ATOM 2417 C CA . VAL A 1 311 ? -34.200 3.137 44.209 1.00 84.12 311 VAL A CA 1
ATOM 2418 C C . VAL A 1 311 ? -32.682 3.104 44.032 1.00 84.12 311 VAL A C 1
ATOM 2420 O O . VAL A 1 311 ? -31.971 2.825 44.991 1.00 84.12 311 VAL A O 1
ATOM 2423 N N . LEU A 1 312 ? -32.167 3.447 42.850 1.00 85.94 312 LEU A N 1
ATOM 2424 C CA . LEU A 1 312 ? -30.727 3.439 42.576 1.00 85.94 312 LEU A CA 1
ATOM 2425 C C . LEU A 1 312 ? -29.967 4.404 43.501 1.00 85.94 312 LEU A C 1
ATOM 2427 O O . LEU A 1 312 ? -28.936 4.041 44.063 1.00 85.94 312 LEU A O 1
ATOM 2431 N N . ARG A 1 313 ? -30.525 5.593 43.762 1.00 85.62 313 ARG A N 1
ATOM 2432 C CA . ARG A 1 313 ? -29.971 6.567 44.720 1.00 85.62 313 ARG A CA 1
ATOM 2433 C C . ARG A 1 313 ? -29.867 6.004 46.139 1.00 85.62 313 ARG A C 1
ATOM 2435 O O . ARG A 1 313 ? -28.876 6.268 46.818 1.00 85.62 313 ARG A O 1
ATOM 2442 N N . ALA A 1 314 ? -30.835 5.198 46.583 1.00 86.50 314 ALA A N 1
ATOM 2443 C CA . ALA A 1 314 ? -30.758 4.515 47.876 1.00 86.50 314 ALA A CA 1
ATOM 2444 C C . ALA A 1 314 ? -29.608 3.492 47.925 1.00 86.50 314 ALA A C 1
ATOM 2446 O O . ALA A 1 314 ? -28.895 3.435 48.925 1.00 86.50 314 ALA A O 1
ATOM 2447 N N . TYR A 1 315 ? -29.388 2.739 46.841 1.00 89.25 315 TYR A N 1
ATOM 2448 C CA . TYR A 1 315 ? -28.255 1.812 46.717 1.00 89.25 315 TYR A CA 1
ATOM 2449 C C . TYR A 1 315 ? -26.906 2.547 46.734 1.00 89.25 315 TYR A C 1
ATOM 2451 O O . TYR A 1 315 ? -26.003 2.140 47.462 1.00 89.25 315 TYR A O 1
ATOM 2459 N N . ILE A 1 316 ? -26.776 3.652 45.990 1.00 89.31 316 ILE A N 1
ATOM 2460 C CA . ILE A 1 316 ? -25.557 4.481 45.981 1.00 89.31 316 ILE A CA 1
ATOM 2461 C C . ILE A 1 316 ? -25.286 5.055 47.372 1.00 89.31 316 ILE A C 1
ATOM 2463 O O . ILE A 1 316 ? -24.153 5.019 47.847 1.00 89.31 316 ILE A O 1
ATOM 2467 N N . ARG A 1 317 ? -26.325 5.552 48.052 1.00 88.12 317 ARG A N 1
ATOM 2468 C CA . ARG A 1 317 ? -26.198 6.086 49.410 1.00 88.12 317 ARG A CA 1
ATOM 2469 C C . ARG A 1 317 ? -25.766 5.013 50.403 1.00 88.12 317 ARG A C 1
ATOM 2471 O O . ARG A 1 317 ? -24.855 5.251 51.181 1.00 88.12 317 ARG A O 1
ATOM 2478 N N . PHE A 1 318 ? -26.353 3.820 50.334 1.00 88.50 318 PHE A N 1
ATOM 2479 C CA . PHE A 1 318 ? -25.919 2.694 51.160 1.00 88.50 318 PHE A CA 1
ATOM 2480 C C . PHE A 1 318 ? -24.461 2.301 50.884 1.00 88.50 318 PHE A C 1
ATOM 2482 O O . PHE A 1 318 ? -23.710 2.026 51.819 1.00 88.50 318 PHE A O 1
ATOM 2489 N N . TYR A 1 319 ? -24.032 2.338 49.618 1.00 89.44 319 TYR A N 1
ATOM 2490 C CA . TYR A 1 319 ? -22.631 2.115 49.275 1.00 89.44 319 TYR A CA 1
ATOM 2491 C C . TYR A 1 319 ? -21.713 3.174 49.898 1.00 89.44 319 TYR A C 1
ATOM 2493 O O . TYR A 1 319 ? -20.746 2.814 50.559 1.00 89.44 319 TYR A O 1
ATOM 2501 N N . LYS A 1 320 ? -22.028 4.464 49.735 1.00 88.12 320 LYS A N 1
ATOM 2502 C CA . LYS A 1 320 ? -21.205 5.582 50.228 1.00 88.12 320 LYS A CA 1
ATOM 2503 C C . LYS A 1 320 ? -21.183 5.721 51.751 1.00 88.12 320 LYS A C 1
ATOM 2505 O O . LYS A 1 320 ? -20.151 6.098 52.287 1.00 88.12 320 LYS A O 1
ATOM 2510 N N . ASP A 1 321 ? -22.291 5.426 52.425 1.00 86.31 321 ASP A N 1
ATOM 2511 C CA . ASP A 1 321 ? -22.421 5.629 53.873 1.00 86.31 321 ASP A CA 1
ATOM 2512 C C . ASP A 1 321 ? -21.916 4.411 54.673 1.00 86.31 321 ASP A C 1
ATOM 2514 O O . ASP A 1 321 ? -21.499 4.558 55.819 1.00 86.31 321 ASP A O 1
ATOM 2518 N N . VAL A 1 322 ? -21.969 3.201 54.094 1.00 84.44 322 VAL A N 1
ATOM 2519 C CA . VAL A 1 322 ? -21.685 1.945 54.815 1.00 84.44 322 VAL A CA 1
ATOM 2520 C C . VAL A 1 322 ? -20.634 1.107 54.092 1.00 84.44 322 VAL A C 1
ATOM 2522 O O . VAL A 1 322 ? -19.551 0.862 54.620 1.00 84.44 322 VAL A O 1
ATOM 2525 N N . VAL A 1 323 ? -20.931 0.664 52.868 1.00 85.94 323 VAL A N 1
ATOM 2526 C CA . VAL A 1 323 ? -20.155 -0.407 52.217 1.00 85.94 323 VAL A CA 1
ATOM 2527 C C . VAL A 1 323 ? -18.760 0.046 51.789 1.00 85.94 323 VAL A C 1
ATOM 2529 O O . VAL A 1 323 ? -17.836 -0.757 51.827 1.00 85.94 323 VAL A O 1
ATOM 2532 N N . ILE A 1 324 ? -18.560 1.315 51.428 1.00 88.56 324 ILE A N 1
ATOM 2533 C CA . ILE A 1 324 ? -17.253 1.835 51.000 1.00 88.56 324 ILE A CA 1
ATOM 2534 C C . ILE A 1 324 ? -16.203 1.784 52.119 1.00 88.56 324 ILE A C 1
ATOM 2536 O O . ILE A 1 324 ? -15.016 1.646 51.831 1.00 88.56 324 ILE A O 1
ATOM 2540 N N . HIS A 1 325 ? -16.629 1.871 53.384 1.00 86.56 325 HIS A N 1
ATOM 2541 C CA . HIS A 1 325 ? -15.737 1.829 54.542 1.00 86.56 325 HIS A CA 1
ATOM 2542 C C . HIS A 1 325 ? -15.294 0.401 54.890 1.00 86.56 325 HIS A C 1
ATOM 2544 O O . HIS A 1 325 ? -14.186 0.215 55.386 1.00 86.56 325 HIS A O 1
ATOM 2550 N N . GLU A 1 326 ? -16.130 -0.602 54.608 1.00 83.81 326 GLU A N 1
ATOM 2551 C CA . GLU A 1 326 ? -15.846 -2.014 54.907 1.00 83.81 326 GLU A CA 1
ATOM 2552 C C . GLU A 1 326 ? -15.265 -2.763 53.694 1.00 83.81 326 GLU A C 1
ATOM 2554 O O . GLU A 1 326 ? -14.307 -3.531 53.807 1.00 83.81 326 GLU A O 1
ATOM 2559 N N . HIS A 1 327 ? -15.840 -2.539 52.512 1.00 86.31 327 HIS A N 1
ATOM 2560 C CA . HIS A 1 327 ? -15.583 -3.286 51.281 1.00 86.31 327 HIS A CA 1
ATOM 2561 C C . HIS A 1 327 ? -15.542 -2.359 50.050 1.00 86.31 327 HIS A C 1
ATOM 2563 O O . HIS A 1 327 ? -16.428 -2.439 49.185 1.00 86.31 327 HIS A O 1
ATOM 2569 N N . PRO A 1 328 ? -14.519 -1.490 49.935 1.00 86.00 328 PRO A N 1
ATOM 2570 C CA . PRO A 1 328 ? -14.375 -0.590 48.796 1.00 86.00 328 PRO A CA 1
ATOM 2571 C C . PRO A 1 328 ? -14.134 -1.360 47.491 1.00 86.00 328 PRO A C 1
ATOM 2573 O O . PRO A 1 328 ? -13.386 -2.337 47.447 1.00 86.00 328 PRO A O 1
ATOM 2576 N N . ASN A 1 329 ? -14.742 -0.886 46.406 1.00 86.69 329 ASN A N 1
ATOM 2577 C CA . ASN A 1 329 ? -14.545 -1.392 45.052 1.00 86.69 329 ASN A CA 1
ATOM 2578 C C . ASN A 1 329 ? -14.327 -0.216 44.085 1.00 86.69 329 ASN A C 1
ATOM 2580 O O . ASN A 1 329 ? -15.159 0.691 43.987 1.00 86.69 329 ASN A O 1
ATOM 2584 N N . VAL A 1 330 ? -13.193 -0.234 43.382 1.00 85.94 330 VAL A N 1
ATOM 2585 C CA . VAL A 1 330 ? -12.777 0.843 42.471 1.00 85.94 330 VAL A CA 1
ATOM 2586 C C . VAL A 1 330 ? -13.683 0.917 41.240 1.00 85.94 330 VAL A C 1
ATOM 2588 O O . VAL A 1 330 ? -14.077 2.015 40.854 1.00 85.94 330 VAL A O 1
ATOM 2591 N N . ASP A 1 331 ? -14.070 -0.230 40.673 1.00 85.50 331 ASP A N 1
ATOM 2592 C CA . ASP A 1 331 ? -14.919 -0.301 39.477 1.00 85.50 331 ASP A CA 1
ATOM 2593 C C . ASP A 1 331 ? -16.323 0.270 39.771 1.00 85.50 331 ASP A C 1
ATOM 2595 O O . ASP A 1 331 ? -16.873 1.042 38.985 1.00 85.50 331 ASP A O 1
ATOM 2599 N N . LEU A 1 332 ? -16.881 -0.029 40.954 1.00 87.06 332 LEU A N 1
ATOM 2600 C CA . LEU A 1 332 ? -18.160 0.544 41.398 1.00 87.06 332 LEU A CA 1
ATOM 2601 C C . LEU A 1 332 ? -18.060 2.047 41.655 1.00 87.06 332 LEU A C 1
ATOM 2603 O O . LEU A 1 332 ? -18.962 2.790 41.281 1.00 87.06 332 LEU A O 1
ATOM 2607 N N . ALA A 1 333 ? -16.977 2.507 42.285 1.00 86.12 333 ALA A N 1
ATOM 2608 C CA . ALA A 1 333 ? -16.772 3.930 42.539 1.00 86.12 333 ALA A CA 1
ATOM 2609 C C . ALA A 1 333 ? -16.670 4.734 41.229 1.00 86.12 333 ALA A C 1
ATOM 2611 O O . ALA A 1 333 ? -17.269 5.807 41.128 1.00 86.12 333 ALA A O 1
ATOM 2612 N N . GLY A 1 334 ? -15.974 4.195 40.221 1.00 85.94 334 GLY A N 1
ATOM 2613 C CA . GLY A 1 334 ? -15.898 4.772 38.876 1.00 85.94 334 GLY A CA 1
ATOM 2614 C C . GLY A 1 334 ? -17.273 4.887 38.219 1.00 85.94 334 GLY A C 1
ATOM 2615 O O . GLY A 1 334 ? -17.669 5.978 37.800 1.00 85.94 334 GLY A O 1
ATOM 2616 N N . LEU A 1 335 ? -18.056 3.802 38.233 1.00 86.75 335 LEU A N 1
ATOM 2617 C CA . LEU A 1 335 ? -19.399 3.791 37.650 1.00 86.75 335 LEU A CA 1
ATOM 2618 C C . LEU A 1 335 ? -20.382 4.722 38.383 1.00 86.75 335 LEU A C 1
ATOM 2620 O O . LEU A 1 335 ? -21.157 5.417 37.729 1.00 86.75 335 LEU A O 1
ATOM 2624 N N . ILE A 1 336 ? -20.319 4.804 39.720 1.00 89.12 336 ILE A N 1
ATOM 2625 C CA . ILE A 1 336 ? -21.092 5.782 40.510 1.00 89.12 336 ILE A CA 1
ATOM 2626 C C . ILE A 1 336 ? -20.708 7.207 40.107 1.00 89.12 336 ILE A C 1
ATOM 2628 O O . ILE A 1 336 ? -21.587 8.031 39.876 1.00 89.12 336 ILE A O 1
ATOM 2632 N N . SER A 1 337 ? -19.409 7.497 39.986 1.00 86.81 337 SER A N 1
ATOM 2633 C CA . SER A 1 337 ? -18.926 8.812 39.553 1.00 86.81 337 SER A CA 1
ATOM 2634 C C . SER A 1 337 ? -19.418 9.171 38.150 1.00 86.81 337 SER A C 1
ATOM 2636 O O . SER A 1 337 ? -19.757 10.327 37.905 1.00 86.81 337 SER A O 1
ATOM 2638 N N . THR A 1 338 ? -19.470 8.199 37.241 1.00 84.00 338 THR A N 1
ATOM 2639 C CA . THR A 1 338 ? -19.985 8.396 35.882 1.00 84.00 338 THR A CA 1
ATOM 2640 C C . THR A 1 338 ? -21.496 8.626 35.872 1.00 84.00 338 THR A C 1
ATOM 2642 O O . THR A 1 338 ? -21.961 9.507 35.155 1.00 84.00 338 THR A O 1
ATOM 2645 N N . PHE A 1 339 ? -22.253 7.922 36.719 1.00 84.25 339 PHE A N 1
ATOM 2646 C CA . PHE A 1 339 ? -23.694 8.132 36.887 1.00 84.25 339 PHE A CA 1
ATOM 2647 C C . PHE A 1 339 ? -24.043 9.486 37.530 1.00 84.25 339 PHE A C 1
ATOM 2649 O O . PHE A 1 339 ? -25.004 10.135 37.130 1.00 84.25 339 PHE A O 1
ATOM 2656 N N . GLU A 1 340 ? -23.275 9.933 38.527 1.00 83.44 340 GLU A N 1
ATOM 2657 C CA . GLU A 1 340 ? -23.516 11.204 39.229 1.00 83.44 340 GLU A CA 1
ATOM 2658 C C . GLU A 1 340 ? -23.082 12.442 38.430 1.00 83.44 340 GLU A C 1
ATOM 2660 O O . GLU A 1 340 ? -23.368 13.574 38.830 1.00 83.44 340 GLU A O 1
ATOM 2665 N N . HIS A 1 341 ? -22.397 12.248 37.302 1.00 79.00 341 HIS A N 1
ATOM 2666 C CA . HIS A 1 341 ? -22.004 13.336 36.422 1.00 79.00 341 HIS A CA 1
ATOM 2667 C C . HIS A 1 341 ? -23.233 13.969 35.743 1.00 79.00 341 HIS A C 1
ATOM 2669 O O . HIS A 1 341 ? -24.226 13.300 35.468 1.00 79.00 341 HIS A O 1
ATOM 2675 N N . ASN A 1 342 ? -23.177 15.272 35.437 1.00 69.56 342 ASN A N 1
ATOM 2676 C CA . ASN A 1 342 ? -24.291 15.982 34.794 1.00 69.56 342 ASN A CA 1
ATOM 2677 C C . ASN A 1 342 ? -24.735 15.275 33.491 1.00 69.56 342 ASN A C 1
ATOM 2679 O O . ASN A 1 342 ? -23.931 15.177 32.561 1.00 69.56 342 ASN A O 1
ATOM 2683 N N . ARG A 1 343 ? -26.009 14.846 33.423 1.00 70.19 343 ARG A N 1
ATOM 2684 C CA . ARG A 1 343 ? -26.642 14.172 32.271 1.00 70.19 343 ARG A CA 1
ATOM 2685 C C . ARG A 1 343 ? -26.476 14.937 30.957 1.00 70.19 343 ARG A C 1
ATOM 2687 O O . ARG A 1 343 ? -26.188 14.312 29.938 1.00 70.19 343 ARG A O 1
ATOM 2694 N N . ASP A 1 344 ? -26.577 16.266 30.979 1.00 68.19 344 ASP A N 1
ATOM 2695 C CA . ASP A 1 344 ? -26.421 17.098 29.777 1.00 68.19 344 ASP A CA 1
ATOM 2696 C C . ASP A 1 344 ? -24.975 17.104 29.275 1.00 68.19 344 ASP A C 1
ATOM 2698 O O . ASP A 1 344 ? -24.715 17.120 28.073 1.00 68.19 344 ASP A O 1
ATOM 2702 N N . HIS A 1 345 ? -24.015 17.076 30.201 1.00 63.84 345 HIS A N 1
ATOM 2703 C CA . HIS A 1 345 ? -22.595 17.013 29.870 1.00 63.84 345 HIS A CA 1
ATOM 2704 C C . HIS A 1 345 ? -22.218 15.599 29.402 1.00 63.84 345 HIS A C 1
ATOM 2706 O O . HIS A 1 345 ? -21.572 15.451 28.370 1.00 63.84 345 HIS A O 1
ATOM 2712 N N . PHE A 1 346 ? -22.683 14.558 30.102 1.00 69.75 346 PHE A N 1
ATOM 2713 C CA . PHE A 1 346 ? -22.487 13.152 29.734 1.00 69.75 346 PHE A CA 1
ATOM 2714 C C . PHE A 1 346 ? -23.014 12.859 28.322 1.00 69.75 346 PHE A C 1
ATOM 2716 O O . PHE A 1 346 ? -22.270 12.348 27.488 1.00 69.75 346 PHE A O 1
ATOM 2723 N N . SER A 1 347 ? -24.245 13.286 28.019 1.00 70.69 347 SER A N 1
ATOM 2724 C CA . SER A 1 347 ? -24.872 13.088 26.703 1.00 70.69 347 SER A CA 1
ATOM 2725 C C . SER A 1 347 ? -24.104 13.792 25.579 1.00 70.69 347 SER A C 1
ATOM 2727 O O . SER A 1 347 ? -23.901 13.209 24.518 1.00 70.69 347 SER A O 1
ATOM 2729 N N . LYS A 1 348 ? -23.604 15.016 25.816 1.00 68.81 348 LYS A N 1
ATOM 2730 C CA . LYS A 1 348 ? -22.787 15.760 24.837 1.00 68.81 348 LYS A CA 1
ATOM 2731 C C . LYS A 1 348 ? -21.441 15.095 24.542 1.00 68.81 348 LYS A C 1
ATOM 2733 O O . LYS A 1 348 ? -20.967 15.180 23.417 1.00 68.81 348 LYS A O 1
ATOM 2738 N N . MET A 1 349 ? -20.826 14.443 25.528 1.00 64.19 349 MET A N 1
ATOM 2739 C CA . MET A 1 349 ? -19.513 13.802 25.366 1.00 64.19 349 MET A CA 1
ATOM 2740 C C . MET A 1 349 ? -19.606 12.398 24.767 1.00 64.19 349 MET A C 1
ATOM 2742 O O . MET A 1 349 ? -18.705 11.968 24.056 1.00 64.19 349 MET A O 1
ATOM 2746 N N . VAL A 1 350 ? -20.702 11.690 25.037 1.00 69.44 350 VAL A N 1
ATOM 2747 C CA . VAL A 1 350 ? -20.988 10.358 24.493 1.00 69.44 350 VAL A CA 1
ATOM 2748 C C . VAL A 1 350 ? -21.542 10.423 23.057 1.00 69.44 350 VAL A C 1
ATOM 2750 O O . VAL A 1 350 ? -21.455 9.445 22.312 1.00 69.44 350 VAL A O 1
ATOM 2753 N N . ALA A 1 351 ? -22.026 11.591 22.621 1.00 71.88 351 ALA A N 1
ATOM 2754 C CA . ALA A 1 351 ? -22.539 11.827 21.270 1.00 71.88 351 ALA A CA 1
ATOM 2755 C C . ALA A 1 351 ? -21.535 11.525 20.138 1.00 71.88 351 ALA A C 1
ATOM 2757 O O . ALA A 1 351 ? -21.966 11.287 19.015 1.00 71.88 351 ALA A O 1
ATOM 2758 N N . SER A 1 352 ? -20.223 11.496 20.408 1.00 72.94 352 SER A N 1
ATOM 2759 C CA . SER A 1 352 ? -19.203 11.080 19.430 1.00 72.94 352 SER A CA 1
ATOM 2760 C C . SER A 1 352 ? -18.993 9.560 19.370 1.00 72.94 352 SER A C 1
ATOM 2762 O O . SER A 1 352 ? -18.608 9.034 18.329 1.00 72.94 352 SER A O 1
ATOM 2764 N N . LEU A 1 353 ? -19.270 8.841 20.463 1.00 76.94 353 LEU A N 1
ATOM 2765 C CA . LEU A 1 353 ? -19.125 7.384 20.565 1.00 76.94 353 LEU A CA 1
ATOM 2766 C C . LEU A 1 353 ? -20.341 6.636 20.018 1.00 76.94 353 LEU A C 1
ATOM 2768 O O . LEU A 1 353 ? -20.181 5.585 19.396 1.00 76.94 353 LEU A O 1
ATOM 2772 N N . ILE A 1 354 ? -21.544 7.175 20.243 1.00 83.12 354 ILE A N 1
ATOM 2773 C CA . ILE A 1 354 ? -22.805 6.555 19.816 1.00 83.12 354 ILE A CA 1
ATOM 2774 C C . ILE A 1 354 ? -22.823 6.266 18.308 1.00 83.12 354 ILE A C 1
ATOM 2776 O O . ILE A 1 354 ? -23.105 5.124 17.960 1.00 83.12 354 ILE A O 1
ATOM 2780 N N . PRO A 1 355 ? -22.485 7.209 17.403 1.00 85.00 355 PRO A N 1
ATOM 2781 C CA . PRO A 1 355 ? -22.515 6.940 15.968 1.00 85.00 355 PRO A CA 1
ATOM 2782 C C . PRO A 1 355 ? -21.609 5.772 15.575 1.00 85.00 355 PRO A C 1
ATOM 2784 O O . PRO A 1 355 ? -22.040 4.885 14.849 1.00 85.00 355 PRO A O 1
ATOM 2787 N N . ILE A 1 356 ? -20.383 5.723 16.106 1.00 82.19 356 ILE A N 1
ATOM 2788 C CA . ILE A 1 356 ? -19.407 4.670 15.791 1.00 82.19 356 ILE A CA 1
ATOM 2789 C C . ILE A 1 356 ? -19.877 3.314 16.308 1.00 82.19 356 ILE A C 1
ATOM 2791 O O . ILE A 1 356 ? -19.852 2.325 15.577 1.00 82.19 356 ILE A O 1
ATOM 2795 N N . LEU A 1 357 ? -20.329 3.259 17.561 1.00 87.50 357 LEU A N 1
ATOM 2796 C CA . LEU A 1 357 ? -20.848 2.023 18.132 1.00 87.50 357 LEU A CA 1
ATOM 2797 C C . LEU A 1 357 ? -22.103 1.570 17.397 1.00 87.50 357 LEU A C 1
ATOM 2799 O O . LEU A 1 357 ? -22.192 0.396 17.067 1.00 87.50 357 LEU A O 1
ATOM 2803 N N . SER A 1 358 ? -23.027 2.479 17.084 1.00 89.12 358 SER A N 1
ATOM 2804 C CA . SER A 1 358 ? -24.230 2.192 16.299 1.00 89.12 358 SER A CA 1
ATOM 2805 C C . SER A 1 358 ? -23.875 1.601 14.936 1.00 89.12 358 SER A C 1
ATOM 2807 O O . SER A 1 358 ? -24.395 0.547 14.575 1.00 89.12 358 SER A O 1
ATOM 2809 N N . MET A 1 359 ? -22.904 2.190 14.235 1.00 87.56 359 MET A N 1
ATOM 2810 C CA . MET A 1 359 ? -22.399 1.663 12.967 1.00 87.56 359 MET A CA 1
ATOM 2811 C C . MET A 1 359 ? -21.832 0.238 13.100 1.00 87.56 359 MET A C 1
ATOM 2813 O O . MET A 1 359 ? -22.176 -0.633 12.308 1.00 87.56 359 MET A O 1
ATOM 2817 N N . LEU A 1 360 ? -21.026 -0.042 14.131 1.00 89.44 360 LEU A N 1
ATOM 2818 C CA . LEU A 1 360 ? -20.417 -1.366 14.355 1.00 89.44 360 LEU A CA 1
ATOM 2819 C C . LEU A 1 360 ? -21.376 -2.427 14.926 1.00 89.44 360 LEU A C 1
ATOM 2821 O O . LEU A 1 360 ? -21.001 -3.591 15.054 1.00 89.44 360 LEU A O 1
ATOM 2825 N N . THR A 1 361 ? -22.586 -2.031 15.312 1.00 90.19 361 THR A N 1
ATOM 2826 C CA . THR A 1 361 ? -23.581 -2.883 15.989 1.00 90.19 361 THR A CA 1
ATOM 2827 C C . THR A 1 361 ? -24.924 -2.910 15.262 1.00 90.19 361 THR A C 1
ATOM 2829 O O . THR A 1 361 ? -25.923 -3.349 15.822 1.00 90.19 361 THR A O 1
ATOM 2832 N N . THR A 1 362 ? -24.977 -2.402 14.034 1.00 89.12 362 THR A N 1
ATOM 2833 C CA . THR A 1 362 ? -26.154 -2.519 13.169 1.00 89.12 362 THR A CA 1
ATOM 2834 C C . THR A 1 362 ? -26.072 -3.826 12.386 1.00 89.12 362 THR A C 1
ATOM 2836 O O . THR A 1 362 ? -24.980 -4.248 12.005 1.00 89.12 362 THR A O 1
ATOM 2839 N N . ASP A 1 363 ? -27.203 -4.483 12.140 1.00 83.00 363 ASP A N 1
ATOM 2840 C CA . ASP A 1 363 ? -27.235 -5.700 11.325 1.00 83.00 363 ASP A CA 1
ATOM 2841 C C . ASP A 1 363 ? -26.749 -5.402 9.896 1.00 83.00 363 ASP A C 1
ATOM 2843 O O . ASP A 1 363 ? -27.140 -4.383 9.320 1.00 83.00 363 ASP A O 1
ATOM 2847 N N . PRO A 1 364 ? -25.889 -6.250 9.301 1.00 86.25 364 PRO A N 1
ATOM 2848 C CA . PRO A 1 364 ? -25.479 -7.590 9.747 1.00 86.25 364 PRO A CA 1
ATOM 2849 C C . PRO A 1 364 ? -24.195 -7.631 10.609 1.00 86.25 364 PRO A C 1
ATOM 2851 O O . PRO A 1 364 ? -23.701 -8.711 10.937 1.00 86.25 364 PRO A O 1
ATOM 2854 N N . LEU A 1 365 ? -23.605 -6.481 10.954 1.00 89.06 365 LEU A N 1
ATOM 2855 C CA . LEU A 1 365 ? -22.340 -6.403 11.697 1.00 89.06 365 LEU A CA 1
ATOM 2856 C C . LEU A 1 365 ? -22.469 -6.808 13.165 1.00 89.06 365 LEU A C 1
ATOM 2858 O O . LEU A 1 365 ? -21.497 -7.321 13.720 1.00 89.06 365 LEU A O 1
ATOM 2862 N N . ALA A 1 366 ? -23.641 -6.625 13.778 1.00 89.00 366 ALA A N 1
ATOM 2863 C CA . ALA A 1 366 ? -23.900 -7.058 15.152 1.00 89.00 366 ALA A CA 1
ATOM 2864 C C . ALA A 1 366 ? -23.546 -8.544 15.351 1.00 89.00 366 ALA A C 1
ATOM 2866 O O . ALA A 1 366 ? -22.735 -8.877 16.217 1.00 89.00 366 ALA A O 1
ATOM 2867 N N . ASP A 1 367 ? -24.049 -9.412 14.470 1.00 88.00 367 ASP A N 1
ATOM 2868 C CA . ASP A 1 367 ? -23.792 -10.858 14.493 1.00 88.00 367 ASP A CA 1
ATOM 2869 C C . ASP A 1 367 ? -22.338 -11.219 14.160 1.00 88.00 367 ASP A C 1
ATOM 2871 O O . ASP A 1 367 ? -21.807 -12.243 14.606 1.00 88.00 367 ASP A O 1
ATOM 2875 N N . LEU A 1 368 ? -21.683 -10.402 13.333 1.00 91.50 368 LEU A N 1
ATOM 2876 C CA . LEU A 1 368 ? -20.304 -10.625 12.909 1.00 91.50 368 LEU A CA 1
ATOM 2877 C C . LEU A 1 368 ? -19.293 -10.198 13.975 1.00 91.50 368 LEU A C 1
ATOM 2879 O O . LEU A 1 368 ? -18.296 -10.890 14.148 1.00 91.50 368 LEU A O 1
ATOM 2883 N N . LEU A 1 369 ? -19.533 -9.096 14.689 1.00 92.25 369 LEU A N 1
ATOM 2884 C CA . LEU A 1 369 ? -18.576 -8.489 15.624 1.00 92.25 369 LEU A CA 1
ATOM 2885 C C . LEU A 1 369 ? -18.934 -8.686 17.101 1.00 92.25 369 LEU A C 1
ATOM 2887 O O . LEU A 1 369 ? -18.119 -8.407 17.977 1.00 92.25 369 LEU A O 1
ATOM 2891 N N . SER A 1 370 ? -20.150 -9.123 17.417 1.00 90.44 370 SER A N 1
ATOM 2892 C CA . SER A 1 370 ? -20.594 -9.424 18.784 1.00 90.44 370 SER A CA 1
ATOM 2893 C C . SER A 1 370 ? -21.361 -10.752 18.840 1.00 90.44 370 SER A C 1
ATOM 2895 O O . SER A 1 370 ? -22.529 -10.768 19.219 1.00 90.44 370 SER A O 1
ATOM 2897 N N . PRO A 1 371 ? -20.718 -11.878 18.477 1.00 85.75 371 PRO A N 1
ATOM 2898 C CA . PRO A 1 371 ? -21.386 -13.173 18.411 1.00 85.75 371 PRO A CA 1
ATOM 2899 C C . PRO A 1 371 ? -21.856 -13.673 19.788 1.00 85.75 371 PRO A C 1
ATOM 2901 O O . PRO A 1 371 ? -21.039 -13.938 20.673 1.00 85.75 371 PRO A O 1
ATOM 2904 N N . GLU A 1 372 ? -23.162 -13.894 19.938 1.00 73.12 372 GLU A N 1
ATOM 2905 C CA . GLU A 1 372 ? -23.784 -14.603 21.066 1.00 73.12 372 GLU A CA 1
ATOM 2906 C C . GLU A 1 372 ? -24.452 -15.887 20.544 1.00 73.12 372 GLU A C 1
ATOM 2908 O O . GLU A 1 372 ? -25.654 -15.933 20.312 1.00 73.12 372 GLU A O 1
ATOM 2913 N N . PHE A 1 373 ? -23.660 -16.936 20.295 1.00 62.09 373 PHE A N 1
ATOM 2914 C CA . PHE A 1 373 ? -24.191 -18.195 19.760 1.00 62.09 373 PHE A CA 1
ATOM 2915 C C . PHE A 1 373 ? -24.505 -19.202 20.865 1.00 62.09 373 PHE A C 1
ATOM 2917 O O . PHE A 1 373 ? -23.649 -19.525 21.695 1.00 62.09 373 PHE A O 1
ATOM 2924 N N . GLU A 1 374 ? -25.720 -19.746 20.832 1.00 61.09 374 GLU A N 1
ATOM 2925 C CA . GLU A 1 374 ? -26.087 -20.929 21.606 1.00 61.09 374 GLU A CA 1
ATOM 2926 C C . GLU A 1 374 ? -25.341 -22.182 21.091 1.00 61.09 374 GLU A C 1
ATOM 2928 O O . GLU A 1 374 ? -24.910 -22.228 19.931 1.00 61.09 374 GLU A O 1
ATOM 2933 N N . PRO A 1 375 ? -25.159 -23.223 21.928 1.00 56.81 375 PRO A N 1
ATOM 2934 C CA . PRO A 1 375 ? -24.561 -24.481 21.488 1.00 56.81 375 PRO A CA 1
ATOM 2935 C C . PRO A 1 375 ? -25.348 -25.095 20.314 1.00 56.81 375 PRO A C 1
ATOM 2937 O O . PRO A 1 375 ? -26.521 -25.420 20.471 1.00 56.81 375 PRO A O 1
ATOM 2940 N N . GLY A 1 376 ? -24.700 -25.287 19.156 1.00 57.62 376 GLY A N 1
ATOM 2941 C CA . GLY A 1 376 ? -25.307 -25.895 17.956 1.00 57.62 376 GLY A CA 1
ATOM 2942 C C . GLY A 1 376 ? -25.509 -24.960 16.757 1.00 57.62 376 GLY A C 1
ATOM 2943 O O . GLY A 1 376 ? -26.056 -25.394 15.751 1.00 57.62 376 GLY A O 1
ATOM 2944 N N . HIS A 1 377 ? -25.075 -23.700 16.836 1.00 68.81 377 HIS A N 1
ATOM 2945 C CA . HIS A 1 377 ? -25.113 -22.771 15.704 1.00 68.81 377 HIS A CA 1
ATOM 2946 C C . HIS A 1 377 ? -24.027 -23.098 14.653 1.00 68.81 377 HIS A C 1
ATOM 2948 O O . HIS A 1 377 ? -22.859 -23.257 15.008 1.00 68.81 377 HIS A O 1
ATOM 2954 N N . ASP A 1 378 ? -24.388 -23.141 13.364 1.00 69.94 378 ASP A N 1
ATOM 2955 C CA . ASP A 1 378 ? -23.488 -23.557 12.265 1.00 69.94 378 ASP A CA 1
ATOM 2956 C C . ASP A 1 378 ? -22.412 -22.510 11.895 1.00 69.94 378 ASP A C 1
ATOM 2958 O O . ASP A 1 378 ? -21.430 -22.816 11.215 1.00 69.94 378 ASP A O 1
ATOM 2962 N N . LYS A 1 379 ? -22.571 -21.254 12.337 1.00 78.50 379 LYS A N 1
ATOM 2963 C CA . LYS A 1 379 ? -21.648 -20.152 12.006 1.00 78.50 379 LYS A CA 1
ATOM 2964 C C . LYS A 1 379 ? -20.347 -20.233 12.810 1.00 78.50 379 LYS A C 1
ATOM 2966 O O . LYS A 1 379 ? -20.356 -20.270 14.040 1.00 78.50 379 LYS A O 1
ATOM 2971 N N . ILE A 1 380 ? -19.209 -20.184 12.116 1.00 83.31 380 ILE A N 1
ATOM 2972 C CA . ILE A 1 380 ? -17.879 -20.220 12.739 1.00 83.31 380 ILE A CA 1
ATOM 2973 C C . ILE A 1 380 ? -17.645 -18.928 13.538 1.00 83.31 380 ILE A C 1
ATOM 2975 O O . ILE A 1 380 ? -17.670 -17.832 12.980 1.00 83.31 380 ILE A O 1
ATOM 2979 N N . SER A 1 381 ? -17.368 -19.065 14.839 1.00 87.94 381 SER A N 1
ATOM 2980 C CA . SER A 1 381 ? -16.992 -17.960 15.732 1.00 87.94 381 SER A CA 1
ATOM 2981 C C . SER A 1 381 ? -15.529 -18.068 16.167 1.00 87.94 381 SER A C 1
ATOM 2983 O O . SER A 1 381 ? -15.121 -19.035 16.828 1.00 87.94 381 SER A O 1
ATOM 2985 N N . THR A 1 382 ? -14.734 -17.054 15.831 1.00 90.44 382 THR A N 1
ATOM 2986 C CA . THR A 1 382 ? -13.298 -17.000 16.122 1.00 90.44 382 THR A CA 1
ATOM 2987 C C . THR A 1 382 ? -12.882 -15.701 16.824 1.00 90.44 382 THR A C 1
ATOM 2989 O O . THR A 1 382 ? -13.697 -14.826 17.109 1.00 90.44 382 THR A O 1
ATOM 2992 N N . ASP A 1 383 ? -11.602 -15.621 17.171 1.00 92.12 383 ASP A N 1
ATOM 2993 C CA . ASP A 1 383 ? -10.928 -14.469 17.765 1.00 92.12 383 ASP A CA 1
ATOM 2994 C C . ASP A 1 383 ? -9.441 -14.495 17.375 1.00 92.12 383 ASP A C 1
ATOM 2996 O O . ASP A 1 383 ? -8.932 -15.527 16.923 1.00 92.12 383 ASP A O 1
ATOM 3000 N N . MET A 1 384 ? -8.723 -13.379 17.540 1.00 92.75 384 MET A N 1
ATOM 3001 C CA . MET A 1 384 ? -7.325 -13.285 17.090 1.00 92.75 384 MET A CA 1
ATOM 3002 C C . MET A 1 384 ? -6.407 -14.307 17.774 1.00 92.75 384 MET A C 1
ATOM 3004 O O . MET A 1 384 ? -5.503 -14.855 17.140 1.00 92.75 384 MET A O 1
ATOM 3008 N N . LYS A 1 385 ? -6.657 -14.630 19.048 1.00 91.88 385 LYS A N 1
ATOM 3009 C CA . LYS A 1 385 ? -5.874 -15.623 19.789 1.00 91.88 385 LYS A CA 1
ATOM 3010 C C . LYS A 1 385 ? -6.088 -17.031 19.234 1.00 91.88 385 LYS A C 1
ATOM 3012 O O . LYS A 1 385 ? -5.109 -17.758 19.066 1.00 91.88 385 LYS A O 1
ATOM 3017 N N . LYS A 1 386 ? -7.322 -17.416 18.893 1.00 91.94 386 LYS A N 1
ATOM 3018 C CA . LYS A 1 386 ? -7.623 -18.693 18.217 1.00 91.94 386 LYS A CA 1
ATOM 3019 C C . LYS A 1 386 ? -6.990 -18.780 16.835 1.00 91.94 386 LYS A C 1
ATOM 3021 O O . LYS A 1 386 ? -6.398 -19.812 16.529 1.00 91.94 386 LYS A O 1
ATOM 3026 N N . VAL A 1 387 ? -7.082 -17.716 16.034 1.00 94.00 387 VAL A N 1
ATOM 3027 C CA . VAL A 1 387 ? -6.477 -17.662 14.690 1.00 94.00 387 VAL A CA 1
ATOM 3028 C C . VAL A 1 387 ? -4.973 -17.929 14.770 1.00 94.00 387 VAL A C 1
ATOM 3030 O O . VAL A 1 387 ? -4.456 -18.779 14.048 1.00 94.00 387 VAL A O 1
ATOM 3033 N N . ILE A 1 388 ? -4.287 -17.278 15.713 1.00 92.62 388 ILE A N 1
ATOM 3034 C CA . ILE A 1 388 ? -2.845 -17.450 15.930 1.00 92.62 388 ILE A CA 1
ATOM 3035 C C . ILE A 1 388 ? -2.509 -18.832 16.507 1.00 92.62 388 ILE A C 1
ATOM 3037 O O . ILE A 1 388 ? -1.559 -19.476 16.070 1.00 92.62 388 ILE A O 1
ATOM 3041 N N . THR A 1 389 ? -3.271 -19.312 17.491 1.00 90.12 389 THR A N 1
ATOM 3042 C CA . THR A 1 389 ? -2.968 -20.585 18.168 1.00 90.12 389 THR A CA 1
ATOM 3043 C C . THR A 1 389 ? -3.153 -21.783 17.234 1.00 90.12 389 THR A C 1
ATOM 3045 O O . THR A 1 389 ? -2.356 -22.719 17.299 1.00 90.12 389 THR A O 1
ATOM 3048 N N . ASN A 1 390 ? -4.148 -21.726 16.343 1.00 91.50 390 ASN A N 1
ATOM 3049 C CA . ASN A 1 390 ? -4.520 -22.810 15.429 1.00 91.50 390 ASN A CA 1
ATOM 3050 C C . ASN A 1 390 ? -3.883 -22.705 14.029 1.00 91.50 390 ASN A C 1
ATOM 3052 O O . ASN A 1 390 ? -4.289 -23.440 13.130 1.00 91.50 390 ASN A O 1
ATOM 3056 N N . ASP A 1 391 ? -2.912 -21.805 13.827 1.00 93.06 391 ASP A N 1
ATOM 3057 C CA . ASP A 1 391 ? -2.211 -21.613 12.546 1.00 93.06 391 ASP A CA 1
ATOM 3058 C C . ASP A 1 391 ? -3.167 -21.340 11.371 1.00 93.06 391 ASP A C 1
ATOM 3060 O O . ASP A 1 391 ? -3.010 -21.881 10.275 1.00 93.06 391 ASP A O 1
ATOM 3064 N N . MET A 1 392 ? -4.200 -20.530 11.625 1.00 95.50 392 MET A N 1
ATOM 3065 C CA . MET A 1 392 ? -5.231 -20.185 10.646 1.00 95.50 392 MET A CA 1
ATOM 3066 C C . MET A 1 392 ? -4.791 -19.036 9.729 1.00 95.50 392 MET A C 1
ATOM 3068 O O . MET A 1 392 ? -3.908 -18.237 10.056 1.00 95.50 392 MET A O 1
ATOM 3072 N N . VAL A 1 393 ? -5.464 -18.940 8.583 1.00 97.56 393 VAL A N 1
ATOM 3073 C CA . VAL A 1 393 ? -5.313 -17.878 7.586 1.00 97.56 393 VAL A CA 1
ATOM 3074 C C . VAL A 1 393 ? -6.593 -17.057 7.582 1.00 97.56 393 VAL A C 1
ATOM 3076 O O . VAL A 1 393 ? -7.594 -17.470 7.005 1.00 97.56 393 VAL A O 1
ATOM 3079 N N . LEU A 1 394 ? -6.576 -15.907 8.247 1.00 97.44 394 LEU A N 1
ATOM 3080 C CA . LEU A 1 394 ? -7.713 -14.998 8.320 1.00 97.44 394 LEU A CA 1
ATOM 3081 C C . LEU A 1 394 ? -7.610 -13.936 7.222 1.00 97.44 394 LEU A C 1
ATOM 3083 O O . LEU A 1 394 ? -6.700 -13.112 7.252 1.00 97.44 394 LEU A O 1
ATOM 3087 N N . TYR A 1 395 ? -8.564 -13.918 6.294 1.00 97.69 395 TYR A N 1
ATOM 3088 C CA . TYR A 1 395 ? -8.760 -12.823 5.346 1.00 97.69 395 TYR A CA 1
ATOM 3089 C C . TYR A 1 395 ? -9.908 -11.916 5.800 1.00 97.69 395 TYR A C 1
ATOM 3091 O O . TYR A 1 395 ? -11.028 -12.388 5.988 1.00 97.69 395 TYR A O 1
ATOM 3099 N N . MET A 1 396 ? -9.634 -10.617 5.935 1.00 96.38 396 MET A N 1
ATOM 3100 C CA . MET A 1 396 ? -10.607 -9.578 6.274 1.00 96.38 396 MET A CA 1
ATOM 3101 C C . MET A 1 396 ? -10.688 -8.548 5.146 1.00 96.38 396 MET A C 1
ATOM 3103 O O . MET A 1 396 ? -9.830 -7.672 5.048 1.00 96.38 396 MET A O 1
ATOM 3107 N N . GLY A 1 397 ? -11.731 -8.643 4.321 1.00 94.94 397 GLY A N 1
ATOM 3108 C CA . GLY A 1 397 ? -12.098 -7.594 3.368 1.00 94.94 397 GLY A CA 1
ATOM 3109 C C . GLY A 1 397 ? -13.025 -6.593 4.051 1.00 94.94 397 GLY A C 1
ATOM 3110 O O . GLY A 1 397 ? -14.096 -6.997 4.487 1.00 94.94 397 GLY A O 1
ATOM 3111 N N . LEU A 1 398 ? -12.635 -5.324 4.195 1.00 91.31 398 LEU A N 1
ATOM 3112 C CA . LEU A 1 398 ? -13.386 -4.364 5.032 1.00 91.31 398 LEU A CA 1
ATOM 3113 C C . LEU A 1 398 ? -14.444 -3.551 4.274 1.00 91.31 398 LEU A C 1
ATOM 3115 O O . LEU A 1 398 ? -15.143 -2.763 4.904 1.00 91.31 398 LEU A O 1
ATOM 3119 N N . ASP A 1 399 ? -14.555 -3.744 2.959 1.00 83.94 399 ASP A N 1
ATOM 3120 C CA . ASP A 1 399 ? -15.507 -3.054 2.077 1.00 83.94 399 ASP A CA 1
ATOM 3121 C C . ASP A 1 399 ? -15.467 -1.515 2.211 1.00 83.94 399 ASP A C 1
ATOM 3123 O O . ASP A 1 399 ? -16.487 -0.824 2.179 1.00 83.94 399 ASP A O 1
ATOM 3127 N N . SER A 1 400 ? -14.257 -0.951 2.354 1.00 80.38 400 SER A N 1
ATOM 3128 C CA . SER A 1 400 ? -14.053 0.489 2.574 1.00 80.38 400 SER A CA 1
ATOM 3129 C C . SER A 1 400 ? -14.479 1.354 1.383 1.00 80.38 400 SER A C 1
ATOM 3131 O O . SER A 1 400 ? -14.671 2.560 1.535 1.00 80.38 400 SER A O 1
ATOM 3133 N N . LEU A 1 401 ? -14.677 0.751 0.205 1.00 74.81 401 LEU A N 1
ATOM 3134 C CA . LEU A 1 401 ? -15.255 1.420 -0.963 1.00 74.81 401 LEU A CA 1
ATOM 3135 C C . LEU A 1 401 ? -16.739 1.754 -0.774 1.00 74.81 401 LEU A C 1
ATOM 3137 O O . LEU A 1 401 ? -17.185 2.783 -1.280 1.00 74.81 401 LEU A O 1
ATOM 3141 N N . ALA A 1 402 ? -17.494 0.898 -0.081 1.00 77.31 402 ALA A N 1
ATOM 3142 C CA . ALA A 1 402 ? -18.903 1.133 0.210 1.00 77.31 402 ALA A CA 1
ATOM 3143 C C . ALA A 1 402 ? -19.069 2.017 1.452 1.00 77.31 402 ALA A C 1
ATOM 3145 O O . ALA A 1 402 ? -19.822 2.990 1.419 1.00 77.31 402 ALA A O 1
ATOM 3146 N N . ASP A 1 403 ? -18.330 1.708 2.522 1.00 82.56 403 ASP A N 1
ATOM 3147 C CA . ASP A 1 403 ? -18.320 2.494 3.755 1.00 82.56 403 ASP A CA 1
ATOM 3148 C C . ASP A 1 403 ? -16.909 2.560 4.351 1.00 82.56 403 ASP A C 1
ATOM 3150 O O . ASP A 1 403 ? -16.463 1.701 5.120 1.00 82.56 403 ASP A O 1
ATOM 3154 N N . SER A 1 404 ? -16.191 3.626 4.000 1.00 84.94 404 SER A N 1
ATOM 3155 C CA . SER A 1 404 ? -14.818 3.842 4.455 1.00 84.94 404 SER A CA 1
ATOM 3156 C C . SER A 1 404 ? -14.721 4.065 5.962 1.00 84.94 404 SER A C 1
ATOM 3158 O O . SER A 1 404 ? -13.709 3.711 6.565 1.00 84.94 404 SER A O 1
ATOM 3160 N N . THR A 1 405 ? -15.767 4.605 6.594 1.00 86.62 405 THR A N 1
ATOM 3161 C CA . THR A 1 405 ? -15.766 4.892 8.033 1.00 86.62 405 THR A CA 1
ATOM 3162 C C . THR A 1 405 ? -15.910 3.599 8.824 1.00 86.62 405 THR A C 1
ATOM 3164 O O . THR A 1 405 ? -15.130 3.347 9.746 1.00 86.62 405 THR A O 1
ATOM 3167 N N . VAL A 1 406 ? -16.860 2.748 8.431 1.00 89.00 406 VAL A N 1
ATOM 3168 C CA . VAL A 1 406 ? -17.086 1.438 9.050 1.00 89.00 406 VAL A CA 1
ATOM 3169 C C . VAL A 1 406 ? -15.918 0.500 8.791 1.00 89.00 406 VAL A C 1
ATOM 3171 O O . VAL A 1 406 ? -15.385 -0.072 9.744 1.00 89.00 406 VAL A O 1
ATOM 3174 N N . GLY A 1 407 ? -15.461 0.391 7.540 1.00 90.50 407 GLY A N 1
ATOM 3175 C CA . GLY A 1 407 ? -14.311 -0.440 7.193 1.00 90.50 407 GLY A CA 1
ATOM 3176 C C . GLY A 1 407 ? -13.063 -0.034 7.980 1.00 90.50 407 GLY A C 1
ATOM 3177 O O . GLY A 1 407 ? -12.442 -0.869 8.643 1.00 90.50 407 GLY A O 1
ATOM 3178 N N . SER A 1 408 ? -12.752 1.267 8.012 1.00 89.75 408 SER A N 1
ATOM 3179 C CA . SER A 1 408 ? -11.650 1.819 8.809 1.00 89.75 408 SER A CA 1
ATOM 3180 C C . SER A 1 408 ? -11.780 1.475 10.295 1.00 89.75 408 SER A C 1
ATOM 3182 O O . SER A 1 408 ? -10.810 1.021 10.912 1.00 89.75 408 SER A O 1
ATOM 3184 N N . ALA A 1 409 ? -12.977 1.634 10.869 1.00 90.38 409 ALA A N 1
ATOM 3185 C CA . ALA A 1 409 ? -13.226 1.335 12.272 1.00 90.38 409 ALA A CA 1
ATOM 3186 C C . ALA A 1 409 ? -13.001 -0.150 12.587 1.00 90.38 409 ALA A C 1
ATOM 3188 O O . ALA A 1 409 ? -12.262 -0.460 13.522 1.00 90.38 409 ALA A O 1
ATOM 3189 N N . ILE A 1 410 ? -13.551 -1.068 11.783 1.00 93.06 410 ILE A N 1
ATOM 3190 C CA . ILE A 1 410 ? -13.352 -2.516 11.952 1.00 93.06 410 ILE A CA 1
ATOM 3191 C C . ILE A 1 410 ? -11.856 -2.849 11.918 1.00 93.06 410 ILE A C 1
ATOM 3193 O O . ILE A 1 410 ? -11.344 -3.464 12.854 1.00 93.06 410 ILE A O 1
ATOM 3197 N N . GLY A 1 411 ? -11.131 -2.390 10.893 1.00 92.88 411 GLY A N 1
ATOM 3198 C CA . GLY A 1 411 ? -9.691 -2.636 10.769 1.00 92.88 411 GLY A CA 1
ATOM 3199 C C . GLY A 1 411 ? -8.886 -2.084 11.950 1.00 92.88 411 GLY A C 1
ATOM 3200 O O . GLY A 1 411 ? -8.017 -2.775 12.488 1.00 92.88 411 GLY A O 1
ATOM 3201 N N . SER A 1 412 ? -9.217 -0.876 12.418 1.00 91.62 412 SER A N 1
ATOM 3202 C CA . SER A 1 412 ? -8.601 -0.263 13.598 1.00 91.62 412 SER A CA 1
ATOM 3203 C C . SER A 1 412 ? -8.840 -1.075 14.880 1.00 91.62 412 SER A C 1
ATOM 3205 O O . SER A 1 412 ? -7.886 -1.314 15.628 1.00 91.62 412 SER A O 1
ATOM 3207 N N . VAL A 1 413 ? -10.070 -1.536 15.144 1.00 92.31 413 VAL A N 1
ATOM 3208 C CA . VAL A 1 413 ? -10.358 -2.376 16.324 1.00 92.31 413 VAL A CA 1
ATOM 3209 C C . VAL A 1 413 ? -9.600 -3.704 16.235 1.00 92.31 413 VAL A C 1
ATOM 3211 O O . VAL A 1 413 ? -8.986 -4.111 17.222 1.00 92.31 413 VAL A O 1
ATOM 3214 N N . MET A 1 414 ? -9.576 -4.346 15.063 1.00 94.12 414 MET A N 1
ATOM 3215 C CA . MET A 1 414 ? -8.882 -5.623 14.851 1.00 94.12 414 MET A CA 1
ATOM 3216 C C . MET A 1 414 ? -7.365 -5.509 15.064 1.00 94.12 414 MET A C 1
ATOM 3218 O O . MET A 1 414 ? -6.772 -6.347 15.744 1.00 94.12 414 MET A O 1
ATOM 3222 N N . LEU A 1 415 ? -6.728 -4.444 14.560 1.00 93.38 415 LEU A N 1
ATOM 3223 C CA . LEU A 1 415 ? -5.308 -4.168 14.818 1.00 93.38 415 LEU A CA 1
ATOM 3224 C C . LEU A 1 415 ? -5.025 -3.960 16.310 1.00 93.38 415 LEU A C 1
ATOM 3226 O O . LEU A 1 415 ? -4.025 -4.451 16.831 1.00 93.38 415 LEU A O 1
ATOM 3230 N N . ALA A 1 416 ? -5.920 -3.270 17.016 1.00 91.38 416 ALA A N 1
ATOM 3231 C CA . ALA A 1 416 ? -5.788 -3.057 18.451 1.00 91.38 416 ALA A CA 1
ATOM 3232 C C . ALA A 1 416 ? -6.058 -4.331 19.280 1.00 91.38 416 ALA A C 1
ATOM 3234 O O . ALA A 1 416 ? -5.474 -4.484 20.356 1.00 91.38 416 ALA A O 1
ATOM 3235 N N . ASP A 1 417 ? -6.895 -5.262 18.807 1.00 92.62 417 ASP A N 1
ATOM 3236 C CA . ASP A 1 417 ? -7.014 -6.605 19.396 1.00 92.62 417 ASP A CA 1
ATOM 3237 C C . ASP A 1 417 ? -5.723 -7.408 19.208 1.00 92.62 417 ASP A C 1
ATOM 3239 O O . ASP A 1 417 ? -5.184 -7.952 20.173 1.00 92.62 417 ASP A O 1
ATOM 3243 N N . MET A 1 418 ? -5.135 -7.373 18.009 1.00 91.56 418 MET A N 1
ATOM 3244 C CA . MET A 1 418 ? -3.839 -8.006 17.751 1.00 91.56 418 MET A CA 1
ATOM 3245 C C . MET A 1 418 ? -2.717 -7.440 18.626 1.00 91.56 418 MET A C 1
ATOM 3247 O O . MET A 1 418 ? -1.906 -8.213 19.134 1.00 91.56 418 MET A O 1
ATOM 3251 N N . THR A 1 419 ? -2.680 -6.126 18.875 1.00 91.19 419 THR A N 1
ATOM 3252 C CA . THR A 1 419 ? -1.720 -5.533 19.823 1.00 91.19 419 THR A CA 1
ATOM 3253 C C . THR A 1 419 ? -1.873 -6.120 21.230 1.00 91.19 419 THR A C 1
ATOM 3255 O O . THR A 1 419 ? -0.869 -6.376 21.897 1.00 91.19 419 THR A O 1
ATOM 3258 N N . ALA A 1 420 ? -3.104 -6.367 21.687 1.00 89.88 420 ALA A N 1
ATOM 3259 C CA . ALA A 1 420 ? -3.346 -6.975 22.995 1.00 89.88 420 ALA A CA 1
ATOM 3260 C C . ALA A 1 420 ? -2.905 -8.446 23.035 1.00 89.88 420 ALA A C 1
ATOM 3262 O O . ALA A 1 420 ? -2.238 -8.856 23.986 1.00 89.88 420 ALA A O 1
ATOM 3263 N N . VAL A 1 421 ? -3.188 -9.218 21.979 1.00 91.12 421 VAL A N 1
ATOM 3264 C CA . VAL A 1 421 ? -2.717 -10.609 21.851 1.00 91.12 421 VAL A CA 1
ATOM 3265 C C . VAL A 1 421 ? -1.189 -10.678 21.794 1.00 91.12 421 VAL A C 1
ATOM 3267 O O . VAL A 1 421 ? -0.586 -11.514 22.463 1.00 91.12 421 VAL A O 1
ATOM 3270 N N . ALA A 1 422 ? -0.536 -9.763 21.074 1.00 90.88 422 ALA A N 1
ATOM 3271 C CA . ALA A 1 422 ? 0.920 -9.652 21.075 1.00 90.88 422 ALA A CA 1
ATOM 3272 C C . ALA A 1 422 ? 1.464 -9.342 22.480 1.00 90.88 422 ALA A C 1
ATOM 3274 O O . ALA A 1 422 ? 2.461 -9.927 22.897 1.00 90.88 422 ALA A O 1
ATOM 3275 N N . GLY A 1 423 ? 0.791 -8.470 23.237 1.00 89.00 423 GLY A N 1
ATOM 3276 C CA . GLY A 1 423 ? 1.125 -8.193 24.634 1.00 89.00 423 GLY A CA 1
ATOM 3277 C C . GLY A 1 423 ? 0.980 -9.416 25.550 1.00 89.00 423 GLY A C 1
ATOM 3278 O O . GLY A 1 423 ? 1.836 -9.633 26.405 1.00 89.00 423 GLY A O 1
ATOM 3279 N N . ASP A 1 424 ? -0.064 -10.229 25.358 1.00 88.19 424 ASP A N 1
ATOM 3280 C CA . ASP A 1 424 ? -0.285 -11.487 26.095 1.00 88.19 424 ASP A CA 1
ATOM 3281 C C . ASP A 1 424 ? 0.843 -12.489 25.814 1.00 88.19 424 ASP A C 1
ATOM 3283 O O . ASP A 1 424 ? 1.517 -12.956 26.731 1.00 88.19 424 ASP A O 1
ATOM 3287 N N . ILE A 1 425 ? 1.142 -12.726 24.533 1.00 87.69 425 ILE A N 1
ATOM 3288 C CA . ILE A 1 425 ? 2.224 -13.622 24.106 1.00 87.69 425 ILE A CA 1
ATOM 3289 C C . ILE A 1 425 ? 3.586 -13.127 24.611 1.00 87.69 425 ILE A C 1
ATOM 3291 O O . ILE A 1 425 ? 4.403 -13.932 25.044 1.00 87.69 425 ILE A O 1
ATOM 3295 N N . TYR A 1 426 ? 3.840 -11.817 24.598 1.00 85.44 426 TYR A N 1
ATOM 3296 C CA . TYR A 1 426 ? 5.101 -11.256 25.088 1.00 85.44 426 TYR A CA 1
ATOM 3297 C C . TYR A 1 426 ? 5.306 -11.478 26.594 1.00 85.44 426 TYR A C 1
ATOM 3299 O O . TYR A 1 426 ? 6.425 -11.753 27.026 1.00 85.44 426 TYR A O 1
ATOM 3307 N N . ASN A 1 427 ? 4.243 -11.342 27.392 1.00 83.88 427 ASN A N 1
ATOM 3308 C CA . ASN A 1 427 ? 4.323 -11.423 28.852 1.00 83.88 427 ASN A CA 1
ATOM 3309 C C . ASN A 1 427 ? 4.211 -12.858 29.386 1.00 83.88 427 ASN A C 1
ATOM 3311 O O . ASN A 1 427 ? 4.843 -13.182 30.391 1.00 83.88 427 ASN A O 1
ATOM 3315 N N . TYR A 1 428 ? 3.395 -13.697 28.743 1.00 81.50 428 TYR A N 1
ATOM 3316 C CA . TYR A 1 428 ? 2.993 -15.010 29.258 1.00 81.50 428 TYR A CA 1
ATOM 3317 C C . TYR A 1 428 ? 3.255 -16.164 28.281 1.00 81.50 428 TYR A C 1
ATOM 3319 O O . TYR A 1 428 ? 3.167 -17.330 28.670 1.00 81.50 428 TYR A O 1
ATOM 3327 N N . GLY A 1 429 ? 3.581 -15.873 27.018 1.00 70.25 429 GLY A N 1
ATOM 3328 C CA . GLY A 1 429 ? 3.966 -16.882 26.037 1.00 70.25 429 GLY A CA 1
ATOM 3329 C C . GLY A 1 429 ? 5.329 -17.475 26.392 1.00 70.25 429 GLY A C 1
ATOM 3330 O O . GLY A 1 429 ? 6.311 -16.751 26.536 1.00 70.25 429 GLY A O 1
ATOM 3331 N N . GLY A 1 430 ? 5.387 -18.797 26.567 1.00 64.81 430 GLY A N 1
ATOM 3332 C CA . GLY A 1 430 ? 6.621 -19.518 26.890 1.00 64.81 430 GLY A CA 1
ATOM 3333 C C . GLY A 1 430 ? 7.688 -19.473 25.782 1.00 64.81 430 GLY A C 1
ATOM 3334 O O . GLY A 1 430 ? 7.664 -18.655 24.866 1.00 64.81 430 GLY A O 1
ATOM 3335 N N . SER A 1 431 ? 8.652 -20.394 25.846 1.00 53.31 431 SER A N 1
ATOM 3336 C CA . SER A 1 431 ? 9.865 -20.375 25.010 1.00 53.31 431 SER A CA 1
ATOM 3337 C C . SER A 1 431 ? 9.632 -20.620 23.510 1.00 53.31 431 SER A C 1
ATOM 3339 O O . SER A 1 431 ? 10.457 -20.211 22.697 1.00 53.31 431 SER A O 1
ATOM 3341 N N . SER A 1 432 ? 8.539 -21.293 23.127 1.00 56.56 432 SER A N 1
ATOM 3342 C CA . SER A 1 432 ? 8.213 -21.589 21.724 1.00 56.56 432 SER A CA 1
ATOM 3343 C C . SER A 1 432 ? 7.305 -20.499 21.159 1.00 56.56 432 SER A C 1
ATOM 3345 O O .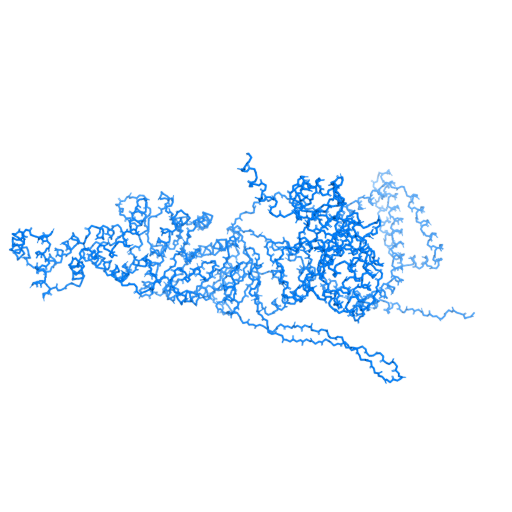 SER A 1 432 ? 6.099 -20.479 21.405 1.00 56.56 432 SER A O 1
ATOM 3347 N N . LYS A 1 433 ? 7.910 -19.557 20.432 1.00 71.81 433 LYS A N 1
ATOM 3348 C CA . LYS A 1 433 ? 7.214 -18.426 19.811 1.00 71.81 433 LYS A CA 1
ATOM 3349 C C . LYS A 1 433 ? 6.854 -18.779 18.371 1.00 71.81 433 LYS A C 1
ATOM 3351 O O . LYS A 1 433 ? 7.739 -19.091 17.578 1.00 71.81 433 LYS A O 1
ATOM 3356 N N . LYS A 1 434 ? 5.565 -18.720 18.034 1.00 82.62 434 LYS A N 1
ATOM 3357 C CA . LYS A 1 434 ? 5.093 -18.860 16.649 1.00 82.62 434 LYS A CA 1
ATOM 3358 C C . LYS A 1 434 ? 5.350 -17.565 15.875 1.00 82.62 434 LYS A C 1
ATOM 3360 O O . LYS A 1 434 ? 5.232 -16.476 16.432 1.00 82.62 434 LYS A O 1
ATOM 3365 N N . LEU A 1 435 ? 5.684 -17.689 14.594 1.00 89.31 435 LEU A N 1
ATOM 3366 C CA . LEU A 1 435 ? 5.828 -16.549 13.690 1.00 89.31 435 LEU A CA 1
ATOM 3367 C C . LEU A 1 435 ? 4.448 -16.150 13.160 1.00 89.31 435 LEU A C 1
ATOM 3369 O O . LEU A 1 435 ? 3.841 -16.909 12.415 1.00 89.31 435 LEU A O 1
ATOM 3373 N N . VAL A 1 436 ? 3.956 -14.973 13.541 1.00 93.81 436 VAL A N 1
ATOM 3374 C CA . VAL A 1 436 ? 2.642 -14.462 13.122 1.00 93.81 436 VAL A CA 1
ATOM 3375 C C . VAL A 1 436 ? 2.837 -13.436 12.017 1.00 93.81 436 VAL A C 1
ATOM 3377 O O . VAL A 1 436 ? 3.486 -12.415 12.241 1.00 93.81 436 VAL A O 1
ATOM 3380 N N . ASN A 1 437 ? 2.272 -13.670 10.834 1.00 96.81 437 ASN A N 1
ATOM 3381 C CA . ASN A 1 437 ? 2.379 -12.733 9.717 1.00 96.81 437 ASN A CA 1
ATOM 3382 C C . ASN A 1 437 ? 1.096 -11.919 9.579 1.00 96.81 437 ASN A C 1
ATOM 3384 O O . ASN A 1 437 ? 0.017 -12.477 9.399 1.00 96.81 437 ASN A O 1
ATOM 3388 N N . VAL A 1 438 ? 1.218 -10.598 9.621 1.00 97.31 438 VAL A N 1
ATOM 3389 C CA . VAL A 1 438 ? 0.087 -9.682 9.469 1.00 97.31 438 VAL A CA 1
ATOM 3390 C C . VAL A 1 438 ? 0.327 -8.822 8.240 1.00 97.31 438 VAL A C 1
ATOM 3392 O O . VAL A 1 438 ? 1.279 -8.045 8.198 1.00 97.31 438 VAL A O 1
ATOM 3395 N N . PHE A 1 439 ? -0.534 -8.961 7.244 1.00 97.75 439 PHE A N 1
ATOM 3396 C CA . PHE A 1 439 ? -0.525 -8.185 6.014 1.00 97.75 439 PHE A CA 1
ATOM 3397 C C . PHE A 1 439 ? -1.642 -7.157 6.085 1.00 97.75 439 PHE A C 1
ATOM 3399 O O . PHE A 1 439 ? -2.795 -7.517 6.293 1.00 97.75 439 PHE A O 1
ATOM 3406 N N . VAL A 1 440 ? -1.307 -5.884 5.922 1.00 96.62 440 VAL A N 1
ATOM 3407 C CA . VAL A 1 440 ? -2.276 -4.789 5.910 1.00 96.62 440 VAL A CA 1
ATOM 3408 C C . VAL A 1 440 ? -2.125 -4.064 4.582 1.00 96.62 440 VAL A C 1
ATOM 3410 O O . VAL A 1 440 ? -1.132 -3.357 4.381 1.00 96.62 440 VAL A O 1
ATOM 3413 N N . ASP A 1 441 ? -3.066 -4.284 3.663 1.00 94.00 441 ASP A N 1
ATOM 3414 C CA . ASP A 1 441 ? -3.162 -3.466 2.455 1.00 94.00 441 ASP A CA 1
ATOM 3415 C C . ASP A 1 441 ? -3.711 -2.091 2.845 1.00 94.00 441 ASP A C 1
ATOM 3417 O O . ASP A 1 441 ? -4.490 -1.978 3.787 1.00 94.00 441 ASP A O 1
ATOM 3421 N N . GLU A 1 442 ? -3.253 -1.044 2.167 1.00 91.44 442 GLU A N 1
ATOM 3422 C CA . GLU A 1 442 ? -3.613 0.351 2.456 1.00 91.44 442 GLU A CA 1
ATOM 3423 C C . GLU A 1 442 ? -3.662 0.687 3.965 1.00 91.44 442 GLU A C 1
ATOM 3425 O O . GLU A 1 442 ? -4.660 1.156 4.511 1.00 91.44 442 GLU A O 1
ATOM 3430 N N . ALA A 1 443 ? -2.559 0.435 4.672 1.00 93.31 443 ALA A N 1
ATOM 3431 C CA . ALA A 1 443 ? -2.463 0.569 6.121 1.00 93.31 443 ALA A CA 1
ATOM 3432 C C . ALA A 1 443 ? -2.846 1.965 6.639 1.00 93.31 443 ALA A C 1
ATOM 3434 O O . ALA A 1 443 ? -3.291 2.083 7.780 1.00 93.31 443 ALA A O 1
ATOM 3435 N N . ALA A 1 444 ? -2.713 3.011 5.818 1.00 91.00 444 ALA A N 1
ATOM 3436 C CA . ALA A 1 444 ? -3.140 4.360 6.168 1.00 91.00 444 ALA A CA 1
ATOM 3437 C C . ALA A 1 444 ? -4.654 4.474 6.448 1.00 91.00 444 ALA A C 1
ATOM 3439 O O . ALA A 1 444 ? -5.051 5.359 7.200 1.00 91.00 444 ALA A O 1
ATOM 3440 N N . GLU A 1 445 ? -5.498 3.568 5.940 1.00 90.00 445 GLU A N 1
ATOM 3441 C CA . GLU A 1 445 ? -6.943 3.577 6.224 1.00 90.00 445 GLU A CA 1
ATOM 3442 C C . GLU A 1 445 ? -7.284 3.041 7.623 1.00 90.00 445 GLU A C 1
ATOM 3444 O O . GLU A 1 445 ? -8.281 3.452 8.217 1.00 90.00 445 GLU A O 1
ATOM 3449 N N . VAL A 1 446 ? -6.468 2.138 8.178 1.00 91.81 446 VAL A N 1
ATOM 3450 C CA . VAL A 1 446 ? -6.817 1.368 9.391 1.00 91.81 446 VAL A CA 1
ATOM 3451 C C . VAL A 1 446 ? -5.864 1.574 10.569 1.00 91.81 446 VAL A C 1
ATOM 3453 O O . VAL A 1 446 ? -6.198 1.189 11.692 1.00 91.81 446 VAL A O 1
ATOM 3456 N N . ILE A 1 447 ? -4.692 2.176 10.353 1.00 91.62 447 ILE A N 1
ATOM 3457 C CA . ILE A 1 447 ? -3.666 2.340 11.389 1.00 91.62 447 ILE A CA 1
ATOM 3458 C C . ILE A 1 447 ? -4.135 3.228 12.549 1.00 91.62 447 ILE A C 1
ATOM 3460 O O . ILE A 1 447 ? -4.881 4.194 12.375 1.00 91.62 447 ILE A O 1
ATOM 3464 N N . ASN A 1 448 ? -3.659 2.903 13.752 1.00 88.56 448 ASN A N 1
ATOM 3465 C CA . ASN A 1 448 ? -3.941 3.635 14.983 1.00 88.56 448 ASN A CA 1
ATOM 3466 C C . ASN A 1 448 ? -2.745 3.611 15.955 1.00 88.56 448 ASN A C 1
ATOM 3468 O O . ASN A 1 448 ? -1.742 2.929 15.733 1.00 88.56 448 ASN A O 1
ATOM 3472 N N . THR A 1 449 ? -2.860 4.335 17.072 1.00 85.88 449 THR A N 1
ATOM 3473 C CA . THR A 1 449 ? -1.795 4.414 18.091 1.00 85.88 449 THR A CA 1
ATOM 3474 C C . THR A 1 449 ? -1.392 3.036 18.666 1.00 85.88 449 THR A C 1
ATOM 3476 O O . THR A 1 449 ? -0.190 2.771 18.750 1.00 85.88 449 THR A O 1
ATOM 3479 N N . PRO A 1 450 ? -2.320 2.114 19.012 1.00 87.25 450 PRO A N 1
ATOM 3480 C CA . PRO A 1 450 ? -1.965 0.739 19.396 1.00 87.25 450 PRO A CA 1
ATOM 3481 C C . PRO A 1 450 ? -1.138 -0.028 18.352 1.00 87.25 450 PRO A C 1
ATOM 3483 O O . PRO A 1 450 ? -0.265 -0.816 18.722 1.00 87.25 450 PRO A O 1
ATOM 3486 N N . THR A 1 451 ? -1.355 0.220 17.059 1.00 89.56 451 THR A N 1
ATOM 3487 C CA . THR A 1 451 ? -0.584 -0.421 15.979 1.00 89.56 451 THR A CA 1
ATOM 3488 C C . THR A 1 451 ? 0.892 -0.010 16.018 1.00 89.56 451 THR A C 1
ATOM 3490 O O . THR A 1 451 ? 1.771 -0.829 15.764 1.00 89.56 451 THR A O 1
ATOM 3493 N N . ILE A 1 452 ? 1.205 1.229 16.421 1.00 91.06 452 ILE A N 1
ATOM 3494 C CA . ILE A 1 452 ? 2.596 1.691 16.591 1.00 91.06 452 ILE A CA 1
ATOM 3495 C C . ILE A 1 452 ? 3.308 0.878 17.684 1.00 91.06 452 ILE A C 1
ATOM 3497 O O . ILE A 1 452 ? 4.476 0.524 17.535 1.00 91.06 452 ILE A O 1
ATOM 3501 N N . GLN A 1 453 ? 2.606 0.528 18.769 1.00 89.06 453 GLN A N 1
ATOM 3502 C CA . GLN A 1 453 ? 3.167 -0.335 19.817 1.00 89.06 453 GLN A CA 1
ATOM 3503 C C . GLN A 1 453 ? 3.411 -1.760 19.311 1.00 89.06 453 GLN A C 1
ATOM 3505 O O . GLN A 1 453 ? 4.426 -2.359 19.673 1.00 89.06 453 GLN A O 1
ATOM 3510 N N . LEU A 1 454 ? 2.530 -2.275 18.447 1.00 91.69 454 LEU A N 1
ATOM 3511 C CA . LEU A 1 454 ? 2.729 -3.562 17.784 1.00 91.69 454 LEU A CA 1
ATOM 3512 C C . LEU A 1 454 ? 3.968 -3.539 16.877 1.00 91.69 454 LEU A C 1
ATOM 3514 O O . LEU A 1 454 ? 4.763 -4.466 16.939 1.00 91.69 454 LEU A O 1
ATOM 3518 N N . LEU A 1 455 ? 4.200 -2.460 16.123 1.00 93.06 455 LEU A N 1
ATOM 3519 C CA . LEU A 1 455 ? 5.416 -2.302 15.311 1.00 93.06 455 LEU A CA 1
ATOM 3520 C C . LEU A 1 455 ? 6.699 -2.151 16.149 1.00 93.06 455 LEU A C 1
ATOM 3522 O O . LEU A 1 455 ? 7.782 -2.520 15.716 1.00 93.06 455 LEU A O 1
ATOM 3526 N N . ASN A 1 456 ? 6.611 -1.580 17.349 1.00 90.44 456 ASN A N 1
ATOM 3527 C CA . ASN A 1 456 ? 7.785 -1.378 18.200 1.00 90.44 456 ASN A CA 1
ATOM 3528 C C . ASN A 1 456 ? 8.165 -2.653 18.979 1.00 90.44 456 ASN A C 1
ATOM 3530 O O . ASN A 1 456 ? 9.339 -3.005 19.075 1.00 90.44 456 ASN A O 1
ATOM 3534 N N . LYS A 1 457 ? 7.171 -3.353 19.545 1.00 87.00 457 LYS A N 1
ATOM 3535 C CA . LYS A 1 457 ? 7.375 -4.453 20.511 1.00 87.00 457 LYS A CA 1
ATOM 3536 C C . LYS A 1 457 ? 6.894 -5.817 20.012 1.00 87.00 457 LYS A C 1
ATOM 3538 O O . LYS A 1 457 ? 7.207 -6.833 20.630 1.00 87.00 457 LYS A O 1
ATOM 3543 N N . GLY A 1 458 ? 6.173 -5.866 18.892 1.00 87.81 458 GLY A N 1
ATOM 3544 C CA . GLY A 1 458 ? 5.573 -7.087 18.347 1.00 87.81 458 GLY A CA 1
ATOM 3545 C C . GLY A 1 458 ? 6.593 -8.147 17.952 1.00 87.81 458 GLY A C 1
ATOM 3546 O O . GLY A 1 458 ? 6.306 -9.338 18.076 1.00 87.81 458 GLY A O 1
ATOM 3547 N N . ARG A 1 459 ? 7.822 -7.744 17.597 1.00 87.00 459 ARG A N 1
ATOM 3548 C CA . ARG A 1 459 ? 8.939 -8.673 17.369 1.00 87.00 459 ARG A CA 1
ATOM 3549 C C . ARG A 1 459 ? 9.140 -9.637 18.540 1.00 87.00 459 ARG A C 1
ATOM 3551 O O . ARG A 1 459 ? 9.339 -10.829 18.329 1.00 87.00 459 ARG A O 1
ATOM 3558 N N . GLY A 1 460 ? 9.043 -9.150 19.778 1.00 85.12 460 GLY A N 1
ATOM 3559 C CA . GLY A 1 460 ? 9.210 -9.986 20.968 1.00 85.12 460 GLY A CA 1
ATOM 3560 C C . GLY A 1 460 ? 8.130 -11.062 21.128 1.00 85.12 460 GLY A C 1
ATOM 3561 O O . GLY A 1 460 ? 8.381 -12.069 21.792 1.00 85.12 460 GLY A O 1
ATOM 3562 N N . ALA A 1 461 ? 6.972 -10.863 20.494 1.00 87.81 461 ALA A N 1
ATOM 3563 C CA . ALA A 1 461 ? 5.841 -11.785 20.440 1.00 87.81 461 ALA A CA 1
ATOM 3564 C C . ALA A 1 461 ? 5.791 -12.619 19.141 1.00 87.81 461 ALA A C 1
ATOM 3566 O O . ALA A 1 461 ? 4.835 -13.359 18.939 1.00 87.81 461 ALA A O 1
ATOM 3567 N N . GLY A 1 462 ? 6.797 -12.506 18.262 1.00 89.94 462 GLY A N 1
ATOM 3568 C CA . GLY A 1 462 ? 6.862 -13.243 16.994 1.00 89.94 462 GLY A CA 1
ATOM 3569 C C . GLY A 1 462 ? 6.074 -12.619 15.835 1.00 89.94 462 GLY A C 1
ATOM 3570 O O . GLY A 1 462 ? 5.916 -13.267 14.802 1.00 89.94 462 GLY A O 1
ATOM 3571 N N . PHE A 1 463 ? 5.587 -11.379 15.966 1.00 93.75 463 PHE A N 1
ATOM 3572 C CA . PHE A 1 463 ? 4.817 -10.709 14.911 1.00 93.75 463 PHE A CA 1
ATOM 3573 C C . PHE A 1 463 ? 5.715 -10.143 13.805 1.00 93.75 463 PHE A C 1
ATOM 3575 O O . PHE A 1 463 ? 6.711 -9.469 14.068 1.00 93.75 463 PHE A O 1
ATOM 3582 N N . LYS A 1 464 ? 5.302 -10.351 12.554 1.00 95.06 464 LYS A N 1
ATOM 3583 C CA . LYS A 1 464 ? 5.873 -9.780 11.332 1.00 95.06 464 LYS A CA 1
ATOM 3584 C C . LYS A 1 464 ? 4.789 -9.000 10.599 1.00 95.06 464 LYS A C 1
ATOM 3586 O O . LYS A 1 464 ? 3.903 -9.583 9.982 1.00 95.06 464 LYS A O 1
ATOM 3591 N N . MET A 1 465 ? 4.867 -7.677 10.680 1.00 96.56 465 MET A N 1
ATOM 3592 C CA . MET A 1 465 ? 3.946 -6.774 9.999 1.00 96.56 465 MET A CA 1
ATOM 3593 C C . MET A 1 465 ? 4.448 -6.468 8.582 1.00 96.56 465 MET A C 1
ATOM 3595 O O . MET A 1 465 ? 5.604 -6.079 8.405 1.00 96.56 465 MET A O 1
ATOM 3599 N N . TYR A 1 466 ? 3.566 -6.592 7.596 1.00 97.06 466 TYR A N 1
ATOM 3600 C CA . TYR A 1 466 ? 3.737 -6.137 6.220 1.00 97.06 466 TYR A CA 1
ATOM 3601 C C . TYR A 1 466 ? 2.679 -5.069 5.959 1.00 97.06 466 TYR A C 1
ATOM 3603 O O . TYR A 1 466 ? 1.506 -5.386 5.777 1.00 97.06 466 TYR A O 1
ATOM 3611 N N . ILE A 1 467 ? 3.083 -3.802 5.991 1.00 96.25 467 ILE A N 1
ATOM 3612 C CA . ILE A 1 467 ? 2.165 -2.671 5.833 1.00 96.25 467 ILE A CA 1
ATOM 3613 C C . ILE A 1 467 ? 2.361 -2.044 4.458 1.00 96.25 467 ILE A C 1
ATOM 3615 O O . ILE A 1 467 ? 3.472 -1.642 4.112 1.00 96.25 467 ILE A O 1
ATOM 3619 N N . ALA A 1 468 ? 1.298 -1.976 3.661 1.00 95.81 468 ALA A N 1
ATOM 3620 C CA . ALA A 1 468 ? 1.323 -1.309 2.368 1.00 95.81 468 ALA A CA 1
ATOM 3621 C C . ALA A 1 468 ? 0.723 0.097 2.460 1.00 95.81 468 ALA A C 1
ATOM 3623 O O . ALA A 1 468 ? -0.272 0.299 3.143 1.00 95.81 468 ALA A O 1
ATOM 3624 N N . THR A 1 469 ? 1.310 1.069 1.767 1.00 94.00 469 THR A N 1
ATOM 3625 C CA . THR A 1 469 ? 0.768 2.432 1.653 1.00 94.00 469 THR A CA 1
ATOM 3626 C C . THR A 1 469 ? 1.088 3.027 0.283 1.00 94.00 469 THR A C 1
ATOM 3628 O O . THR A 1 469 ? 1.971 2.542 -0.438 1.00 94.00 469 THR A O 1
ATOM 3631 N N . GLN A 1 470 ? 0.376 4.085 -0.090 1.00 92.62 470 GLN A N 1
ATOM 3632 C CA . GLN A 1 470 ? 0.679 4.874 -1.280 1.00 92.62 470 GLN A CA 1
ATOM 3633 C C . GLN A 1 470 ? 1.704 5.964 -0.994 1.00 92.62 470 GLN A C 1
ATOM 3635 O O . GLN A 1 470 ? 2.703 6.050 -1.715 1.00 92.62 470 GLN A O 1
ATOM 3640 N N . THR A 1 471 ? 1.484 6.759 0.055 1.00 90.75 471 THR A N 1
ATOM 3641 C CA . THR A 1 471 ? 2.352 7.889 0.402 1.00 90.75 471 THR A CA 1
ATOM 3642 C C . THR A 1 471 ? 2.642 7.961 1.901 1.00 90.75 471 THR A C 1
ATOM 3644 O O . THR A 1 471 ? 1.983 7.325 2.729 1.00 90.75 471 THR A O 1
ATOM 3647 N N . PHE A 1 472 ? 3.667 8.736 2.260 1.00 88.31 472 PHE A N 1
ATOM 3648 C CA . PHE A 1 472 ? 3.943 9.091 3.652 1.00 88.31 472 PHE A CA 1
ATOM 3649 C C . PHE A 1 472 ? 2.868 10.017 4.244 1.00 88.31 472 PHE A C 1
ATOM 3651 O O . PHE A 1 472 ? 2.489 9.845 5.405 1.00 88.31 472 PHE A O 1
ATOM 3658 N N . ALA A 1 473 ? 2.360 10.964 3.449 1.00 87.38 473 ALA A N 1
ATOM 3659 C CA . ALA A 1 473 ? 1.377 11.953 3.888 1.00 87.38 473 ALA A CA 1
ATOM 3660 C C . ALA A 1 473 ? 0.082 11.304 4.403 1.00 87.38 473 ALA A C 1
ATOM 3662 O O . ALA A 1 473 ? -0.490 11.776 5.387 1.00 87.38 473 ALA A O 1
ATOM 3663 N N . ASP A 1 474 ? -0.320 10.171 3.819 1.00 87.62 474 ASP A N 1
ATOM 3664 C CA . ASP A 1 474 ? -1.515 9.428 4.234 1.00 87.62 474 ASP A CA 1
ATOM 3665 C C . ASP A 1 474 ? -1.429 8.963 5.702 1.00 87.62 474 ASP A C 1
ATOM 3667 O O . ASP A 1 474 ? -2.410 9.029 6.446 1.00 87.62 474 ASP A O 1
ATOM 3671 N N . PHE A 1 475 ? -0.239 8.566 6.175 1.00 90.75 475 PHE A N 1
ATOM 3672 C CA . PHE A 1 475 ? -0.043 8.211 7.585 1.00 90.75 475 PHE A CA 1
ATOM 3673 C C . PHE A 1 475 ? -0.136 9.421 8.514 1.00 90.75 475 PHE A C 1
ATOM 3675 O O . PHE A 1 475 ? -0.698 9.307 9.605 1.00 90.75 475 PHE A O 1
ATOM 3682 N N . ALA A 1 476 ? 0.418 10.564 8.104 1.00 87.81 476 ALA A N 1
ATOM 3683 C CA . ALA A 1 476 ? 0.365 11.791 8.894 1.00 87.81 476 ALA A CA 1
ATOM 3684 C C . ALA A 1 476 ? -1.079 12.292 9.029 1.00 87.81 476 ALA A C 1
ATOM 3686 O O . ALA A 1 476 ? -1.511 12.606 10.138 1.00 87.81 476 ALA A O 1
ATOM 3687 N N . ALA A 1 477 ? -1.839 12.264 7.931 1.00 86.69 477 ALA A N 1
ATOM 3688 C CA . ALA A 1 477 ? -3.253 12.612 7.918 1.00 86.69 477 ALA A CA 1
ATOM 3689 C C . ALA A 1 477 ? -4.076 11.696 8.836 1.00 86.69 477 ALA A C 1
ATOM 3691 O O . ALA A 1 477 ? -4.879 12.185 9.628 1.00 86.69 477 ALA A O 1
ATOM 3692 N N . ARG A 1 478 ? -3.845 10.374 8.794 1.00 85.25 478 ARG A N 1
ATOM 3693 C CA . ARG A 1 478 ? -4.598 9.425 9.629 1.00 85.25 478 ARG A CA 1
ATOM 3694 C C . ARG A 1 478 ? -4.280 9.537 11.118 1.00 85.25 478 ARG A C 1
ATOM 3696 O O . ARG A 1 478 ? -5.179 9.428 11.946 1.00 85.25 478 ARG A O 1
ATOM 3703 N N . LEU A 1 479 ? -3.006 9.681 11.474 1.00 83.88 479 LEU A N 1
ATOM 3704 C CA . LEU A 1 479 ? -2.572 9.697 12.875 1.00 83.88 479 LEU A CA 1
ATOM 3705 C C . LEU A 1 479 ? -2.717 11.077 13.535 1.00 83.88 479 LEU A C 1
ATOM 3707 O O . LEU A 1 479 ? -2.545 11.171 14.754 1.00 83.88 479 LEU A O 1
ATOM 3711 N N . GLY A 1 480 ? -2.986 12.123 12.743 1.00 80.81 480 GLY A N 1
ATOM 3712 C CA . GLY A 1 480 ? -3.059 13.517 13.190 1.00 80.81 480 GLY A CA 1
ATOM 3713 C C . GLY A 1 480 ? -1.721 14.077 13.689 1.00 80.81 480 GLY A C 1
ATOM 3714 O O . GLY A 1 480 ? -1.694 15.119 14.333 1.00 80.81 480 GLY A O 1
ATOM 3715 N N . ASP A 1 481 ? -0.611 13.367 13.456 1.00 82.19 481 ASP A N 1
ATOM 3716 C CA . ASP A 1 481 ? 0.719 13.712 13.965 1.00 82.19 481 ASP A CA 1
ATOM 3717 C C . ASP A 1 481 ? 1.813 13.140 13.052 1.00 82.19 481 ASP A C 1
ATOM 3719 O O . ASP A 1 481 ? 1.999 11.923 12.928 1.00 82.19 481 ASP A O 1
ATOM 3723 N N . GLU A 1 482 ? 2.582 14.038 12.440 1.00 87.25 482 GLU A N 1
ATOM 3724 C CA . GLU A 1 482 ? 3.699 13.697 11.562 1.00 87.25 482 GLU A CA 1
ATOM 3725 C C . GLU A 1 482 ? 4.797 12.907 12.298 1.00 87.25 482 GLU A C 1
ATOM 3727 O O . GLU A 1 482 ? 5.425 12.017 11.721 1.00 87.25 482 GLU A O 1
ATOM 3732 N N . ASN A 1 483 ? 5.008 13.153 13.596 1.00 89.12 483 ASN A N 1
ATOM 3733 C CA . ASN A 1 483 ? 5.986 12.406 14.386 1.00 89.12 483 ASN A CA 1
ATOM 3734 C C . ASN A 1 483 ? 5.547 10.956 14.586 1.00 89.12 483 ASN A C 1
ATOM 3736 O O . ASN A 1 483 ? 6.377 10.050 14.494 1.00 89.12 483 ASN A O 1
ATOM 3740 N N . LYS A 1 484 ? 4.250 10.708 14.805 1.00 88.81 484 LYS A N 1
ATOM 3741 C CA . LYS A 1 484 ? 3.713 9.339 14.869 1.00 88.81 484 LYS A CA 1
ATOM 3742 C C . LYS A 1 484 ? 3.830 8.640 13.518 1.00 88.81 484 LYS A C 1
ATOM 3744 O O . LYS A 1 484 ? 4.225 7.477 13.478 1.00 88.81 484 LYS A O 1
ATOM 3749 N N . ALA A 1 485 ? 3.577 9.344 12.415 1.00 90.38 485 ALA A N 1
ATOM 3750 C CA . ALA A 1 485 ? 3.797 8.799 11.076 1.00 90.38 485 ALA A CA 1
ATOM 3751 C C . ALA A 1 485 ? 5.273 8.427 10.848 1.00 90.38 485 ALA A C 1
ATOM 3753 O O . ALA A 1 485 ? 5.576 7.325 10.388 1.00 90.38 485 ALA A O 1
ATOM 3754 N N . ARG A 1 486 ? 6.219 9.284 11.259 1.00 90.75 486 ARG A N 1
ATOM 3755 C CA . ARG A 1 486 ? 7.656 8.959 11.225 1.00 90.75 486 ARG A CA 1
ATOM 3756 C C . ARG A 1 486 ? 8.009 7.764 12.108 1.00 90.75 486 ARG A C 1
ATOM 3758 O O . ARG A 1 486 ? 8.858 6.969 11.713 1.00 90.75 486 ARG A O 1
ATOM 3765 N N . GLN A 1 487 ? 7.362 7.595 13.264 1.00 91.25 487 GLN A N 1
ATOM 3766 C CA . GLN A 1 487 ? 7.557 6.410 14.110 1.00 91.25 487 GLN A CA 1
ATOM 3767 C C . GLN A 1 487 ? 7.117 5.124 13.405 1.00 91.25 487 GLN A C 1
ATOM 3769 O O . GLN A 1 487 ? 7.825 4.124 13.495 1.00 91.25 487 GLN A O 1
ATOM 3774 N N . VAL A 1 488 ? 5.996 5.138 12.674 1.00 92.50 488 VAL A N 1
ATOM 3775 C CA . VAL A 1 488 ? 5.559 3.986 11.862 1.00 92.50 488 VAL A CA 1
ATOM 3776 C C . VAL A 1 488 ? 6.647 3.606 10.861 1.00 92.50 488 VAL A C 1
ATOM 3778 O O . VAL A 1 488 ? 7.087 2.459 10.845 1.00 92.50 488 VAL A O 1
ATOM 3781 N N . LEU A 1 489 ? 7.146 4.576 10.090 1.00 90.56 489 LEU A N 1
ATOM 3782 C CA . LEU A 1 489 ? 8.201 4.330 9.106 1.00 90.56 489 LEU A CA 1
ATOM 3783 C C . LEU A 1 489 ? 9.526 3.884 9.748 1.00 90.56 489 LEU A C 1
ATOM 3785 O O . LEU A 1 489 ? 10.208 3.002 9.221 1.00 90.56 489 LEU A O 1
ATOM 3789 N N . GLY A 1 490 ? 9.886 4.467 10.893 1.00 89.12 490 GLY A N 1
ATOM 3790 C CA . GLY A 1 490 ? 11.101 4.142 11.640 1.00 89.12 490 GLY A CA 1
ATOM 3791 C C . GLY A 1 490 ? 11.096 2.733 12.233 1.00 89.12 490 GLY A C 1
ATOM 3792 O O . GLY A 1 490 ? 12.139 2.091 12.261 1.00 89.12 490 GLY A O 1
ATOM 3793 N N . ASN A 1 491 ? 9.927 2.224 12.634 1.00 92.56 491 ASN A N 1
ATOM 3794 C CA . ASN A 1 491 ? 9.770 0.854 13.131 1.00 92.56 491 ASN A CA 1
ATOM 3795 C C . ASN A 1 491 ? 9.674 -0.193 12.000 1.00 92.56 491 ASN A C 1
ATOM 3797 O O . ASN A 1 491 ? 9.606 -1.388 12.279 1.00 92.56 491 ASN A O 1
ATOM 3801 N N . THR A 1 492 ? 9.665 0.231 10.729 1.00 93.12 492 THR A N 1
ATOM 3802 C CA . THR A 1 492 ? 9.749 -0.669 9.567 1.00 93.12 492 THR A CA 1
ATOM 3803 C C . THR A 1 492 ? 11.166 -0.714 9.001 1.00 93.12 492 THR A C 1
ATOM 3805 O O . THR A 1 492 ? 11.606 0.153 8.234 1.00 93.12 492 THR A O 1
ATOM 3808 N N . ASN A 1 493 ? 11.899 -1.759 9.374 1.00 91.94 493 ASN A N 1
ATOM 3809 C CA . ASN A 1 493 ? 13.308 -1.913 9.024 1.00 91.94 493 ASN A CA 1
ATOM 3810 C C . ASN A 1 493 ? 13.505 -2.329 7.565 1.00 91.94 493 ASN A C 1
ATOM 3812 O O . ASN A 1 493 ? 14.502 -1.948 6.952 1.00 91.94 493 ASN A O 1
ATOM 3816 N N . ASN A 1 494 ? 12.567 -3.093 7.002 1.00 94.00 494 ASN A N 1
ATOM 3817 C CA . ASN A 1 494 ? 12.601 -3.495 5.600 1.00 94.00 494 ASN A CA 1
ATOM 3818 C C . ASN A 1 494 ? 11.658 -2.617 4.780 1.00 94.00 494 ASN A C 1
ATOM 3820 O O . ASN A 1 494 ? 10.570 -2.263 5.234 1.00 94.00 494 ASN A O 1
ATOM 3824 N N . LYS A 1 495 ? 12.070 -2.271 3.562 1.00 94.50 495 LYS A N 1
ATOM 3825 C CA . LYS A 1 495 ? 11.291 -1.429 2.652 1.00 94.50 495 LYS A CA 1
ATOM 3826 C C . LYS A 1 495 ? 11.256 -2.077 1.276 1.00 94.50 495 LYS A C 1
ATOM 3828 O O . LYS A 1 495 ? 12.304 -2.339 0.692 1.00 94.50 495 LYS A O 1
ATOM 3833 N N . ILE A 1 496 ? 10.062 -2.334 0.760 1.00 96.00 496 ILE A N 1
ATOM 3834 C CA . ILE A 1 496 ? 9.829 -2.776 -0.613 1.00 96.00 496 ILE A CA 1
ATOM 3835 C C . ILE A 1 496 ? 9.173 -1.617 -1.353 1.00 96.00 496 ILE A C 1
ATOM 3837 O O . ILE A 1 496 ? 8.077 -1.179 -1.016 1.00 96.00 496 ILE A O 1
ATOM 3841 N N . ILE A 1 497 ? 9.862 -1.104 -2.358 1.00 95.88 497 ILE A N 1
ATOM 3842 C CA . ILE A 1 497 ? 9.493 0.115 -3.063 1.00 95.88 497 ILE A CA 1
ATOM 3843 C C . ILE A 1 497 ? 9.124 -0.255 -4.493 1.00 95.88 497 ILE A C 1
ATOM 3845 O O . ILE A 1 497 ? 9.985 -0.626 -5.292 1.00 95.88 497 ILE A O 1
ATOM 3849 N N . LEU A 1 498 ? 7.832 -0.192 -4.796 1.00 95.75 498 LEU A N 1
ATOM 3850 C CA . LEU A 1 498 ? 7.301 -0.226 -6.155 1.00 95.75 498 LEU A CA 1
ATOM 3851 C C . LEU A 1 498 ? 7.306 1.201 -6.726 1.00 95.75 498 LEU A C 1
ATOM 3853 O O . LEU A 1 498 ? 7.905 2.104 -6.150 1.00 95.75 498 LEU A O 1
ATOM 3857 N N . ARG A 1 499 ? 6.663 1.428 -7.874 1.00 94.88 499 ARG A N 1
ATOM 3858 C CA . ARG A 1 499 ? 6.573 2.772 -8.455 1.00 94.88 499 ARG A CA 1
ATOM 3859 C C . ARG A 1 499 ? 5.903 3.748 -7.481 1.00 94.88 499 ARG A C 1
ATOM 3861 O O . ARG A 1 499 ? 4.751 3.533 -7.101 1.00 94.88 499 ARG A O 1
ATOM 3868 N N . VAL A 1 500 ? 6.596 4.831 -7.131 1.00 93.62 500 VAL A N 1
ATOM 3869 C CA . VAL A 1 500 ? 6.107 5.913 -6.255 1.00 93.62 500 VAL A CA 1
ATOM 3870 C C . VAL A 1 500 ? 6.103 7.214 -7.044 1.00 93.62 500 VAL A C 1
ATOM 3872 O O . VAL A 1 500 ? 7.090 7.518 -7.704 1.00 93.62 500 VAL A O 1
ATOM 3875 N N . LEU A 1 501 ? 5.017 7.987 -6.975 1.00 91.56 501 LEU A N 1
ATOM 3876 C CA . LEU A 1 501 ? 4.891 9.273 -7.679 1.00 91.56 501 LEU A CA 1
ATOM 3877 C C . LEU A 1 501 ? 5.146 10.481 -6.770 1.00 91.56 501 LEU A C 1
ATOM 3879 O O . LEU A 1 501 ? 5.626 11.504 -7.245 1.00 91.56 501 LEU A O 1
ATOM 3883 N N . ASP A 1 502 ? 4.843 10.351 -5.479 1.00 92.69 502 ASP A N 1
ATOM 3884 C CA . ASP A 1 502 ? 5.016 11.422 -4.503 1.00 92.69 502 ASP A CA 1
ATOM 3885 C C . ASP A 1 502 ? 6.502 11.717 -4.231 1.00 92.69 502 ASP A C 1
ATOM 3887 O O . ASP A 1 502 ? 7.266 10.831 -3.837 1.00 92.69 502 ASP A O 1
ATOM 3891 N N . ALA A 1 503 ? 6.908 12.973 -4.430 1.00 91.94 503 ALA A N 1
ATOM 3892 C CA . ALA A 1 503 ? 8.306 13.388 -4.364 1.00 91.94 503 ALA A CA 1
ATOM 3893 C C . ALA A 1 503 ? 8.880 13.321 -2.940 1.00 91.94 503 ALA A C 1
ATOM 3895 O O . ALA A 1 503 ? 10.057 12.999 -2.771 1.00 91.94 503 ALA A O 1
ATOM 3896 N N . GLU A 1 504 ? 8.077 13.609 -1.911 1.00 90.81 504 GLU A N 1
ATOM 3897 C CA . GLU A 1 504 ? 8.529 13.529 -0.515 1.00 90.81 504 GLU A CA 1
ATOM 3898 C C . GLU A 1 504 ? 8.804 12.083 -0.111 1.00 90.81 504 GLU A C 1
ATOM 3900 O O . GLU A 1 504 ? 9.866 11.772 0.429 1.00 90.81 504 GLU A O 1
ATOM 3905 N N . THR A 1 505 ? 7.896 11.175 -0.465 1.00 91.69 505 THR A N 1
ATOM 3906 C CA . THR A 1 505 ? 8.064 9.739 -0.239 1.00 91.69 505 THR A CA 1
ATOM 3907 C C . THR A 1 505 ? 9.275 9.190 -1.007 1.00 91.69 505 THR A C 1
ATOM 3909 O O . THR A 1 505 ? 10.047 8.403 -0.455 1.00 91.69 505 THR A O 1
ATOM 3912 N N . GLN A 1 506 ? 9.505 9.630 -2.253 1.00 93.25 506 GLN A N 1
ATOM 3913 C CA . GLN A 1 506 ? 10.702 9.258 -3.024 1.00 93.25 506 GLN A CA 1
ATOM 3914 C C . GLN A 1 506 ? 11.998 9.718 -2.347 1.00 93.25 506 GLN A C 1
ATOM 3916 O O . GLN A 1 506 ? 12.946 8.935 -2.243 1.00 93.25 506 GLN A O 1
ATOM 3921 N N . LYS A 1 507 ? 12.042 10.970 -1.872 1.00 91.88 507 LYS A N 1
ATOM 3922 C CA . LYS A 1 507 ? 13.196 11.516 -1.144 1.00 91.88 507 LYS A CA 1
ATOM 3923 C C . LYS A 1 507 ? 13.441 10.755 0.148 1.00 91.88 507 LYS A C 1
ATOM 3925 O O . LYS A 1 507 ? 14.556 10.303 0.361 1.00 91.88 507 LYS A O 1
ATOM 3930 N N . TYR A 1 508 ? 12.402 10.500 0.944 1.00 88.81 508 TYR A N 1
ATOM 3931 C CA . TYR A 1 508 ? 12.524 9.724 2.180 1.00 88.81 508 TYR A CA 1
ATOM 3932 C C . TYR A 1 508 ? 13.153 8.340 1.947 1.00 88.81 508 TYR A C 1
ATOM 3934 O O . TYR A 1 508 ? 14.023 7.906 2.704 1.00 88.81 508 TYR A O 1
ATOM 3942 N N . VAL A 1 509 ? 12.737 7.643 0.883 1.00 89.44 509 VAL A N 1
ATOM 3943 C CA . VAL A 1 509 ? 13.315 6.342 0.514 1.00 89.44 509 VAL A CA 1
ATOM 3944 C C . VAL A 1 509 ? 14.776 6.482 0.078 1.00 89.44 509 VAL A C 1
ATOM 3946 O O . VAL A 1 509 ? 15.603 5.675 0.499 1.00 89.44 509 VAL A O 1
ATOM 3949 N N . SER A 1 510 ? 15.086 7.470 -0.764 1.00 90.50 510 SER A N 1
ATOM 3950 C CA . SER A 1 510 ? 16.426 7.684 -1.325 1.00 90.50 510 SER A CA 1
ATOM 3951 C C . SER A 1 510 ? 17.436 8.160 -0.278 1.00 90.50 510 SER A C 1
ATOM 3953 O O . SER A 1 510 ? 18.538 7.624 -0.212 1.00 90.50 510 SER A O 1
ATOM 3955 N N . ASP A 1 511 ? 17.059 9.114 0.573 1.00 88.44 511 ASP A N 1
ATOM 3956 C CA . ASP A 1 511 ? 17.923 9.707 1.602 1.00 88.44 511 ASP A CA 1
ATOM 3957 C C . ASP A 1 511 ? 18.329 8.681 2.674 1.00 88.44 511 ASP A C 1
ATOM 3959 O O . ASP A 1 511 ? 19.391 8.789 3.285 1.00 88.44 511 ASP A O 1
ATOM 3963 N N . GLY A 1 512 ? 17.513 7.639 2.880 1.00 82.50 512 GLY A N 1
ATOM 3964 C CA . GLY A 1 512 ? 17.839 6.507 3.752 1.00 82.50 512 GLY A CA 1
ATOM 3965 C C . GLY A 1 512 ? 18.874 5.527 3.175 1.00 82.50 512 GLY A C 1
ATOM 3966 O O . GLY A 1 512 ? 19.220 4.541 3.836 1.00 82.50 512 GLY A O 1
ATOM 3967 N N . ILE A 1 513 ? 19.349 5.743 1.944 1.00 89.06 513 ILE A N 1
ATOM 3968 C CA . ILE A 1 513 ? 20.296 4.876 1.236 1.00 89.06 513 ILE A CA 1
ATOM 3969 C C . ILE A 1 513 ? 21.625 5.630 1.055 1.00 89.06 513 ILE A C 1
ATOM 3971 O O . ILE A 1 513 ? 21.623 6.791 0.652 1.00 89.06 513 ILE A O 1
ATOM 3975 N N . PRO A 1 514 ? 22.784 5.000 1.336 1.00 86.56 514 PRO A N 1
ATOM 3976 C CA . PRO A 1 514 ? 24.071 5.667 1.184 1.00 86.56 514 PRO A CA 1
ATOM 3977 C C . PRO A 1 514 ? 24.343 6.053 -0.274 1.00 86.56 514 PRO A C 1
ATOM 3979 O O . PRO A 1 514 ? 24.009 5.315 -1.206 1.00 86.56 514 PRO A O 1
ATOM 3982 N N . LYS A 1 515 ? 25.007 7.196 -0.451 1.00 90.06 515 LYS A N 1
ATOM 3983 C CA . LYS A 1 515 ? 25.503 7.658 -1.748 1.00 90.06 515 LYS A CA 1
ATOM 3984 C C . LYS A 1 515 ? 26.733 6.864 -2.179 1.00 90.06 515 LYS A C 1
ATOM 3986 O O . LYS A 1 515 ? 27.466 6.318 -1.354 1.00 90.06 515 LYS A O 1
ATOM 3991 N N . ILE A 1 516 ? 26.959 6.823 -3.483 1.00 89.56 516 ILE A N 1
ATOM 3992 C CA . ILE A 1 516 ? 28.116 6.198 -4.120 1.00 89.56 516 ILE A CA 1
ATOM 3993 C C . ILE A 1 516 ? 28.959 7.251 -4.835 1.00 89.56 516 ILE A C 1
ATOM 3995 O O . ILE A 1 516 ? 28.492 8.349 -5.126 1.00 89.56 516 ILE A O 1
ATOM 3999 N N . LYS A 1 517 ? 30.208 6.910 -5.152 1.00 84.94 517 LYS A N 1
ATOM 4000 C CA . LYS A 1 517 ? 31.048 7.734 -6.027 1.00 84.94 517 LYS A CA 1
ATOM 4001 C C . LYS A 1 517 ? 30.904 7.237 -7.458 1.00 84.94 517 LYS A C 1
ATOM 4003 O O . LYS A 1 517 ? 31.470 6.203 -7.803 1.00 84.94 517 LYS A O 1
ATOM 4008 N N . ALA A 1 518 ? 30.146 7.957 -8.274 1.00 76.62 518 ALA A N 1
ATOM 4009 C CA . ALA A 1 518 ? 30.040 7.671 -9.696 1.00 76.62 518 ALA A CA 1
ATOM 4010 C C . ALA A 1 518 ? 31.197 8.350 -10.442 1.00 76.62 518 ALA A C 1
ATOM 4012 O O . ALA A 1 518 ? 31.555 9.493 -10.159 1.00 76.62 518 ALA A O 1
ATOM 4013 N N . GLN A 1 519 ? 31.803 7.642 -11.396 1.00 70.50 519 GLN A N 1
ATOM 4014 C CA . GLN A 1 519 ? 32.815 8.230 -12.270 1.00 70.50 519 GLN A CA 1
ATOM 4015 C C . GLN A 1 519 ? 32.128 8.944 -13.433 1.00 70.50 519 GLN A C 1
ATOM 4017 O O . GLN A 1 519 ? 31.467 8.312 -14.256 1.00 70.50 519 GLN A O 1
ATOM 4022 N N . SER A 1 520 ? 32.315 10.255 -13.508 1.00 65.62 520 SER A N 1
ATOM 4023 C CA . SER A 1 520 ? 31.971 11.069 -14.665 1.00 65.62 520 SER A CA 1
ATOM 4024 C C . SER A 1 520 ? 33.220 11.244 -15.523 1.00 65.62 520 SER A C 1
ATOM 4026 O O . SER A 1 520 ? 34.296 11.566 -15.021 1.00 65.62 520 SER A O 1
ATOM 4028 N N . MET A 1 521 ? 33.109 10.992 -16.825 1.00 65.38 521 MET A N 1
ATOM 4029 C CA . MET A 1 521 ? 34.212 11.194 -17.761 1.00 65.38 521 MET A CA 1
ATOM 4030 C C . MET A 1 521 ? 33.970 12.487 -18.526 1.00 65.38 521 MET A C 1
ATOM 4032 O O . MET A 1 521 ? 33.104 12.551 -19.399 1.00 65.38 521 MET A O 1
ATOM 4036 N N . SER A 1 522 ? 34.751 13.513 -18.205 1.00 59.94 522 SER A N 1
ATOM 4037 C CA . SER A 1 522 ? 34.779 14.751 -18.974 1.00 59.94 522 SER A CA 1
ATOM 4038 C C . SER A 1 522 ? 35.907 14.677 -19.998 1.00 59.94 522 SER A C 1
ATOM 4040 O O . SER A 1 522 ? 37.043 14.329 -19.679 1.00 59.94 522 SER A O 1
ATOM 4042 N N . VAL A 1 523 ? 35.587 14.971 -21.254 1.00 64.06 523 VAL A N 1
ATOM 4043 C CA . VAL A 1 523 ? 36.578 15.039 -22.329 1.00 64.06 523 VAL A CA 1
ATOM 4044 C C . VAL A 1 523 ? 36.778 16.508 -22.664 1.00 64.06 523 VAL A C 1
ATOM 4046 O O . VAL A 1 523 ? 35.836 17.179 -23.086 1.00 64.06 523 VAL A O 1
ATOM 4049 N N . ARG A 1 524 ? 37.990 17.020 -22.441 1.00 61.00 524 ARG A N 1
ATOM 4050 C CA . ARG A 1 524 ? 38.379 18.385 -22.803 1.00 61.00 524 ARG A CA 1
ATOM 4051 C C . ARG A 1 524 ? 39.264 18.344 -24.042 1.00 61.00 524 ARG A C 1
ATOM 4053 O O . ARG A 1 524 ? 40.269 17.635 -24.078 1.00 61.00 524 ARG A O 1
ATOM 4060 N N . TYR A 1 525 ? 38.888 19.141 -25.036 1.00 67.75 525 TYR A N 1
ATOM 4061 C CA . TYR A 1 525 ? 39.687 19.385 -26.232 1.00 67.75 525 TYR A CA 1
ATOM 4062 C C . TYR A 1 525 ? 40.344 20.754 -26.089 1.00 67.75 525 TYR A C 1
ATOM 4064 O O . TYR A 1 525 ? 39.654 21.771 -26.012 1.00 67.75 525 TYR A O 1
ATOM 4072 N N . GLY A 1 526 ? 41.671 20.769 -25.986 1.00 57.19 526 GLY A N 1
ATOM 4073 C CA . GLY A 1 526 ? 42.466 21.990 -25.939 1.00 57.19 526 GLY A CA 1
ATOM 4074 C C . GLY A 1 526 ? 43.153 22.222 -27.278 1.00 57.19 526 GLY A C 1
ATOM 4075 O O . GLY A 1 526 ? 43.897 21.361 -27.747 1.00 57.19 526 GLY A O 1
ATOM 4076 N N . HIS A 1 527 ? 42.929 23.390 -27.876 1.00 61.81 527 HIS A N 1
ATOM 4077 C CA . HIS A 1 527 ? 43.697 23.855 -29.028 1.00 61.81 527 HIS A CA 1
ATOM 4078 C C . HIS A 1 527 ? 44.657 24.949 -28.560 1.00 61.81 527 HIS A C 1
ATOM 4080 O O . HIS A 1 527 ? 44.214 25.997 -28.093 1.00 61.81 527 HIS A O 1
ATOM 4086 N N . SER A 1 528 ? 45.964 24.711 -28.666 1.00 53.56 528 SER A N 1
ATOM 4087 C CA . SER A 1 528 ? 46.987 25.727 -28.400 1.00 53.56 528 SER A CA 1
ATOM 4088 C C . SER A 1 528 ? 47.648 26.131 -29.712 1.00 53.56 528 SER A C 1
ATOM 4090 O O . SER A 1 528 ? 48.254 25.294 -30.377 1.00 53.56 528 SER A O 1
ATOM 4092 N N . LEU A 1 529 ? 47.534 27.409 -30.078 1.00 52.97 529 LEU A N 1
ATOM 4093 C CA . LEU A 1 529 ? 48.252 27.999 -31.206 1.00 52.97 529 LEU A CA 1
ATOM 4094 C C . LEU A 1 529 ? 49.406 28.837 -30.651 1.00 52.97 529 LEU A C 1
ATOM 4096 O O . LEU A 1 529 ? 49.184 29.860 -30.004 1.00 52.97 529 LEU A O 1
ATOM 4100 N N . THR A 1 530 ? 50.638 28.389 -30.873 1.00 45.41 530 THR A N 1
ATOM 4101 C CA . THR A 1 530 ? 51.859 29.105 -30.484 1.00 45.41 530 THR A CA 1
ATOM 4102 C C . THR A 1 530 ? 52.223 30.119 -31.570 1.00 45.41 530 THR A C 1
ATOM 4104 O O . THR A 1 530 ? 52.382 29.756 -32.730 1.00 45.41 530 THR A O 1
ATOM 4107 N N . THR A 1 531 ? 52.381 31.399 -31.222 1.00 55.41 531 THR A N 1
ATOM 4108 C CA . THR A 1 531 ? 52.733 32.482 -32.164 1.00 55.41 531 THR A CA 1
ATOM 4109 C C . THR A 1 531 ? 54.240 32.550 -32.444 1.00 55.41 531 THR A C 1
ATOM 4111 O O . THR A 1 531 ? 54.870 33.590 -32.261 1.00 55.41 531 THR A O 1
ATOM 4114 N N . THR A 1 532 ? 54.844 31.443 -32.870 1.00 51.03 532 THR A N 1
ATOM 4115 C CA . THR A 1 532 ? 56.210 31.415 -33.419 1.00 51.03 532 THR A CA 1
ATOM 4116 C C . THR A 1 532 ? 56.219 30.657 -34.740 1.00 51.03 532 THR A C 1
ATOM 4118 O O . THR A 1 532 ? 55.464 29.709 -34.904 1.00 51.03 532 THR A O 1
ATOM 4121 N N . MET A 1 533 ? 57.062 31.107 -35.677 1.00 48.03 533 MET A N 1
ATOM 4122 C CA . MET A 1 533 ? 57.143 30.747 -37.109 1.00 48.03 533 MET A CA 1
ATOM 4123 C C . MET A 1 533 ? 57.581 29.290 -37.412 1.00 48.03 533 MET A C 1
ATOM 4125 O O . MET A 1 533 ? 58.316 29.046 -38.362 1.00 48.03 533 MET A O 1
ATOM 4129 N N . SER A 1 534 ? 57.137 28.327 -36.609 1.00 49.66 534 SER A N 1
ATOM 4130 C CA . SER A 1 534 ? 57.044 26.910 -36.956 1.00 49.66 534 SER A CA 1
ATOM 4131 C C . SER A 1 534 ? 55.645 26.472 -36.545 1.00 49.66 534 SER A C 1
ATOM 4133 O O . SER A 1 534 ? 55.333 26.424 -35.356 1.00 49.66 534 SER A O 1
ATOM 4135 N N . GLU A 1 535 ? 54.785 26.217 -37.528 1.00 49.72 535 GLU A N 1
ATOM 4136 C CA . GLU A 1 535 ? 53.407 25.765 -37.327 1.00 49.72 535 GLU A CA 1
ATOM 4137 C C . GLU A 1 535 ? 53.385 24.315 -36.816 1.00 49.72 535 GLU A C 1
ATOM 4139 O O . GLU A 1 535 ? 53.079 23.375 -37.544 1.00 49.72 535 GLU A O 1
ATOM 4144 N N . GLU A 1 536 ? 53.724 24.109 -35.545 1.00 48.16 536 GLU A N 1
ATOM 4145 C CA . GLU A 1 536 ? 53.421 22.856 -34.855 1.00 48.16 536 GLU A CA 1
ATOM 4146 C C . GLU A 1 536 ? 51.988 22.922 -34.319 1.00 48.16 536 GLU A C 1
ATOM 4148 O O . GLU A 1 536 ? 51.690 23.562 -33.309 1.00 48.16 536 GLU A O 1
ATOM 4153 N N . TYR A 1 537 ? 51.073 22.267 -35.037 1.00 46.38 537 TYR A N 1
ATOM 4154 C CA . TYR A 1 537 ? 49.685 22.098 -34.621 1.00 46.38 537 TYR A CA 1
ATOM 4155 C C . TYR A 1 537 ? 49.608 21.106 -33.451 1.00 46.38 537 TYR A C 1
ATOM 4157 O O . TYR A 1 537 ? 49.639 19.889 -33.636 1.00 46.38 537 TYR A O 1
ATOM 4165 N N . GLY A 1 538 ? 49.512 21.631 -32.229 1.00 56.94 538 GLY A N 1
ATOM 4166 C CA . GLY A 1 538 ? 49.293 20.840 -31.022 1.00 56.94 538 GLY A CA 1
ATOM 4167 C C . GLY A 1 538 ? 47.804 20.680 -30.721 1.00 56.94 538 GLY A C 1
ATOM 4168 O O . GLY A 1 538 ? 47.163 21.615 -30.239 1.00 56.94 538 GLY A O 1
ATOM 4169 N N . ALA A 1 539 ? 47.245 19.494 -30.969 1.00 57.62 539 ALA A N 1
ATOM 4170 C CA . ALA A 1 539 ? 45.936 19.110 -30.442 1.00 57.62 539 ALA A CA 1
ATOM 4171 C C . ALA A 1 539 ? 46.127 18.360 -29.118 1.00 57.62 539 ALA A C 1
ATOM 4173 O O . ALA A 1 539 ? 46.700 17.270 -29.093 1.00 57.62 539 ALA A O 1
ATOM 4174 N N . ALA A 1 540 ? 45.652 18.938 -28.014 1.00 59.00 540 ALA A N 1
ATOM 4175 C CA . ALA A 1 540 ? 45.685 18.291 -26.710 1.00 59.00 540 ALA A CA 1
ATOM 4176 C C . ALA A 1 540 ? 44.335 17.615 -26.437 1.00 59.00 540 ALA A C 1
ATOM 4178 O O . ALA A 1 540 ? 43.303 18.276 -26.290 1.00 59.00 540 ALA A O 1
ATOM 4179 N N . TYR A 1 541 ? 44.352 16.284 -26.371 1.00 65.81 541 TYR A N 1
ATOM 4180 C CA . TYR A 1 541 ? 43.226 15.470 -25.927 1.00 65.81 541 TYR A CA 1
ATOM 4181 C C . TYR A 1 541 ? 43.400 15.143 -24.447 1.00 65.81 541 TYR A C 1
ATOM 4183 O O . TYR A 1 541 ? 44.370 14.481 -24.075 1.00 65.81 541 TYR A O 1
ATOM 4191 N N . GLN A 1 542 ? 42.476 15.603 -23.604 1.00 68.19 542 GLN A N 1
ATOM 4192 C CA . GLN A 1 542 ? 42.505 15.300 -22.180 1.00 68.19 542 GLN A CA 1
ATOM 4193 C C . GLN A 1 542 ? 41.192 14.647 -21.749 1.00 68.19 542 GLN A C 1
ATOM 4195 O O . GLN A 1 542 ? 40.139 15.282 -21.709 1.00 68.19 542 GLN A O 1
ATOM 4200 N N . GLU A 1 543 ? 41.269 13.370 -21.381 1.00 72.25 543 GLU A N 1
ATOM 4201 C CA . GLU A 1 543 ? 40.220 12.699 -20.618 1.00 72.25 543 GLU A CA 1
ATOM 4202 C C . GLU A 1 543 ? 40.469 12.955 -19.135 1.00 72.25 543 GLU A C 1
ATOM 4204 O O . GLU A 1 543 ? 41.517 12.604 -18.592 1.00 72.25 543 GLU A O 1
ATOM 4209 N N . GLN A 1 544 ? 39.502 13.578 -18.473 1.00 72.19 544 GLN A N 1
ATOM 4210 C CA . GLN A 1 544 ? 39.511 13.754 -17.033 1.00 72.19 544 GLN A CA 1
ATOM 4211 C C . GLN A 1 544 ? 38.317 13.007 -16.445 1.00 72.19 544 GLN A C 1
ATOM 4213 O O . GLN A 1 544 ? 37.165 13.422 -16.600 1.00 72.19 544 GLN A O 1
ATOM 4218 N N . ALA A 1 545 ? 38.609 11.902 -15.760 1.00 70.94 545 ALA A N 1
ATOM 4219 C CA . ALA A 1 545 ? 37.641 11.195 -14.938 1.00 70.94 545 ALA A CA 1
ATOM 4220 C C . ALA A 1 545 ? 37.534 11.894 -13.575 1.00 70.94 545 ALA A C 1
ATOM 4222 O O . ALA A 1 545 ? 38.505 11.943 -12.817 1.00 70.94 545 ALA A O 1
ATOM 4223 N N . THR A 1 546 ? 36.364 12.447 -13.270 1.00 78.00 546 THR A N 1
ATOM 4224 C CA . THR A 1 546 ? 36.032 13.017 -11.962 1.00 78.00 546 THR A CA 1
ATOM 4225 C C . THR A 1 546 ? 35.102 12.065 -11.223 1.00 78.00 546 THR A C 1
ATOM 4227 O O . THR A 1 546 ? 34.146 11.539 -11.785 1.00 78.00 546 THR A O 1
ATOM 4230 N N . ALA A 1 547 ? 35.400 11.800 -9.953 1.00 79.50 547 ALA A N 1
ATOM 4231 C CA . ALA A 1 547 ? 34.493 11.062 -9.085 1.00 79.50 547 ALA A CA 1
ATOM 4232 C C . ALA A 1 547 ? 33.524 12.058 -8.437 1.00 79.50 547 ALA A C 1
ATOM 4234 O O . ALA A 1 547 ? 33.962 12.934 -7.692 1.00 79.50 547 ALA A O 1
ATOM 4235 N N . GLU A 1 548 ? 32.234 11.917 -8.718 1.00 83.81 548 GLU A N 1
ATOM 4236 C CA . GLU A 1 548 ? 31.161 12.741 -8.158 1.00 83.81 548 GLU A CA 1
ATOM 4237 C C . GLU A 1 548 ? 30.295 11.894 -7.220 1.00 83.81 548 GLU A C 1
ATOM 4239 O O . GLU A 1 548 ? 30.113 10.692 -7.433 1.00 83.81 548 GLU A O 1
ATOM 4244 N N . GLU A 1 549 ? 29.785 12.501 -6.147 1.00 87.62 549 GLU A N 1
ATOM 4245 C CA . GLU A 1 549 ? 28.820 11.823 -5.281 1.00 87.62 549 GLU A CA 1
ATOM 4246 C C . GLU A 1 549 ? 27.467 11.728 -5.985 1.00 87.62 549 GLU A C 1
ATOM 4248 O O . GLU A 1 549 ? 26.898 12.735 -6.401 1.00 87.62 549 GLU A O 1
ATOM 4253 N N . ALA A 1 550 ? 26.946 10.511 -6.093 1.00 87.75 550 ALA A N 1
ATOM 4254 C CA . ALA A 1 550 ? 25.684 10.207 -6.745 1.00 87.75 550 ALA A CA 1
ATOM 4255 C C . ALA A 1 550 ? 24.842 9.272 -5.871 1.00 87.75 550 ALA A C 1
ATOM 4257 O O . ALA A 1 550 ? 25.368 8.435 -5.134 1.00 87.75 550 ALA A O 1
ATOM 4258 N N . ASP A 1 551 ? 23.522 9.386 -5.957 1.00 90.88 551 ASP A N 1
ATOM 4259 C CA . ASP A 1 551 ? 22.622 8.530 -5.184 1.00 90.88 551 ASP A CA 1
ATOM 4260 C C . ASP A 1 551 ? 22.654 7.091 -5.715 1.00 90.88 551 ASP A C 1
ATOM 4262 O O . ASP A 1 551 ? 22.655 6.868 -6.928 1.00 90.88 551 ASP A O 1
ATOM 4266 N N . LEU A 1 552 ? 22.641 6.091 -4.825 1.00 91.50 552 LEU A N 1
ATOM 4267 C CA . LEU A 1 552 ? 22.563 4.684 -5.243 1.00 91.50 552 LEU A CA 1
ATOM 4268 C C . LEU A 1 552 ? 21.266 4.405 -6.026 1.00 91.50 552 LEU A C 1
ATOM 4270 O O . LEU A 1 552 ? 21.263 3.625 -6.980 1.00 91.50 552 LEU A O 1
ATOM 4274 N N . ILE A 1 553 ? 20.168 5.043 -5.613 1.00 93.00 553 ILE A N 1
ATOM 4275 C CA . ILE A 1 553 ? 18.891 5.069 -6.328 1.00 93.00 553 ILE A CA 1
ATOM 4276 C C . ILE A 1 553 ? 18.398 6.518 -6.331 1.00 93.00 553 ILE A C 1
ATOM 4278 O O . ILE A 1 553 ? 17.950 6.986 -5.292 1.00 93.00 553 ILE A O 1
ATOM 4282 N N . PRO A 1 554 ? 18.447 7.229 -7.466 1.00 92.00 554 PRO A N 1
ATOM 4283 C CA . PRO A 1 554 ? 17.901 8.575 -7.565 1.00 92.00 554 PRO A CA 1
ATOM 4284 C C . PRO A 1 554 ? 16.391 8.603 -7.278 1.00 92.00 554 PRO A C 1
ATOM 4286 O O . PRO A 1 554 ? 15.676 7.729 -7.784 1.00 92.00 554 PRO A O 1
ATOM 4289 N N . PRO A 1 555 ? 15.864 9.628 -6.576 1.00 92.69 555 PRO A N 1
ATOM 4290 C CA . PRO A 1 555 ? 14.435 9.732 -6.267 1.00 92.69 555 PRO A CA 1
ATOM 4291 C C . PRO A 1 555 ? 13.538 9.626 -7.509 1.00 92.69 555 PRO A C 1
ATOM 4293 O O . PRO A 1 555 ? 12.562 8.878 -7.514 1.00 92.69 555 PRO A O 1
ATOM 4296 N N . GLY A 1 556 ? 13.920 10.294 -8.605 1.00 90.00 556 GLY A N 1
ATOM 4297 C CA . GLY A 1 556 ? 13.148 10.301 -9.852 1.00 90.00 556 GLY A CA 1
ATOM 4298 C C . GLY A 1 556 ? 12.994 8.920 -10.500 1.00 90.00 556 GLY A C 1
ATOM 4299 O O . GLY A 1 556 ? 11.946 8.634 -11.076 1.00 90.00 556 GLY A O 1
ATOM 4300 N N . ILE A 1 557 ? 13.969 8.016 -10.337 1.00 90.88 557 ILE A N 1
ATOM 4301 C CA . ILE A 1 557 ? 13.908 6.655 -10.902 1.00 90.88 557 ILE A CA 1
ATOM 4302 C C . ILE A 1 557 ? 12.776 5.831 -10.278 1.00 90.88 557 ILE A C 1
ATOM 4304 O O . ILE A 1 557 ? 12.201 4.966 -10.941 1.00 90.88 557 ILE A O 1
ATOM 4308 N N . LEU A 1 558 ? 12.399 6.120 -9.030 1.00 93.06 558 LEU A N 1
ATOM 4309 C CA . LEU A 1 558 ? 11.286 5.444 -8.366 1.00 93.06 558 LEU A CA 1
ATOM 4310 C C . LEU A 1 558 ? 9.938 5.728 -9.051 1.00 93.06 558 LEU A C 1
ATOM 4312 O O . LEU A 1 558 ? 9.051 4.877 -8.999 1.00 93.06 558 LEU A O 1
ATOM 4316 N N . SER A 1 559 ? 9.795 6.864 -9.743 1.00 91.44 559 SER A N 1
ATOM 4317 C CA . SER A 1 559 ? 8.600 7.182 -10.542 1.00 91.44 559 SER A CA 1
ATOM 4318 C C . SER A 1 559 ? 8.538 6.427 -11.871 1.00 91.44 559 SER A C 1
ATOM 4320 O O . SER A 1 559 ? 7.455 6.176 -12.397 1.00 91.44 559 SER A O 1
ATOM 4322 N N . GLU A 1 560 ? 9.690 5.996 -12.383 1.00 88.94 560 GLU A N 1
ATOM 4323 C CA . GLU A 1 560 ? 9.802 5.317 -13.671 1.00 88.94 560 GLU A CA 1
ATOM 4324 C C . GLU A 1 560 ? 9.749 3.791 -13.554 1.00 88.94 560 GLU A C 1
ATOM 4326 O O . GLU A 1 560 ? 9.777 3.093 -14.567 1.00 88.94 560 GLU A O 1
ATOM 4331 N N . LEU A 1 561 ? 9.688 3.228 -12.345 1.00 91.25 561 LEU A N 1
ATOM 4332 C CA . LEU A 1 561 ? 9.716 1.776 -12.171 1.00 91.25 561 LEU A CA 1
ATOM 4333 C C . LEU A 1 561 ? 8.568 1.085 -12.917 1.00 91.25 561 LEU A C 1
ATOM 4335 O O . LEU A 1 561 ? 7.427 1.515 -12.785 1.00 91.25 561 LEU A O 1
ATOM 4339 N N . PRO A 1 562 ? 8.805 -0.000 -13.669 1.00 89.44 562 PRO A N 1
ATOM 4340 C CA . PRO A 1 562 ? 7.710 -0.755 -14.272 1.00 89.44 562 PRO A CA 1
ATOM 4341 C C . PRO A 1 562 ? 6.798 -1.426 -13.226 1.00 89.44 562 PRO A C 1
ATOM 4343 O O . PRO A 1 562 ? 7.270 -1.740 -12.126 1.00 89.44 562 PRO A O 1
ATOM 4346 N N . PRO A 1 563 ? 5.516 -1.703 -13.540 1.00 89.94 563 PRO A N 1
ATOM 4347 C CA . PRO A 1 563 ? 4.638 -2.475 -12.664 1.00 89.94 563 PRO A CA 1
ATOM 4348 C C . PRO A 1 563 ? 5.237 -3.849 -12.368 1.00 89.94 563 PRO A C 1
ATOM 4350 O O . PRO A 1 563 ? 5.851 -4.451 -13.243 1.00 89.94 563 PRO A O 1
ATOM 4353 N N . LEU A 1 564 ? 5.029 -4.362 -11.153 1.00 91.69 564 LEU A N 1
ATOM 4354 C CA . LEU A 1 564 ? 5.591 -5.623 -10.646 1.00 91.69 564 LEU A CA 1
ATOM 4355 C C . LEU A 1 564 ? 7.120 -5.645 -10.511 1.00 91.69 564 LEU A C 1
ATOM 4357 O O . LEU A 1 564 ? 7.684 -6.676 -10.152 1.00 91.69 564 LEU A O 1
ATOM 4361 N N . HIS A 1 565 ? 7.804 -4.526 -10.743 1.00 92.50 565 HIS A N 1
ATOM 4362 C CA . HIS A 1 565 ? 9.209 -4.377 -10.395 1.00 92.50 565 HIS A CA 1
ATOM 4363 C C . HIS A 1 565 ? 9.340 -3.542 -9.127 1.00 92.50 565 HIS A C 1
ATOM 4365 O O . HIS A 1 565 ? 8.719 -2.489 -8.990 1.00 92.50 565 HIS A O 1
ATOM 4371 N N . CYS A 1 566 ? 10.225 -3.956 -8.227 1.00 94.75 566 CYS A N 1
ATOM 4372 C CA . CYS A 1 566 ? 10.448 -3.242 -6.977 1.00 94.75 566 CYS A CA 1
ATOM 4373 C C . CYS A 1 566 ? 11.928 -3.200 -6.597 1.00 94.75 566 CYS A C 1
ATOM 4375 O O . CYS A 1 566 ? 12.747 -3.977 -7.097 1.00 94.75 566 CYS A O 1
ATOM 4377 N N . TYR A 1 567 ? 12.276 -2.247 -5.743 1.00 95.62 567 TYR A N 1
ATOM 4378 C CA . TYR A 1 567 ? 13.509 -2.282 -4.971 1.00 95.62 567 TYR A CA 1
ATOM 4379 C C . TYR A 1 567 ? 13.211 -2.810 -3.576 1.00 95.62 567 TYR A C 1
ATOM 4381 O O . TYR A 1 567 ? 12.210 -2.440 -2.975 1.00 95.62 567 TYR A O 1
ATOM 4389 N N . ILE A 1 568 ? 14.083 -3.660 -3.050 1.00 94.94 568 ILE A N 1
ATOM 4390 C CA . ILE A 1 568 ? 13.959 -4.226 -1.709 1.00 94.94 568 ILE A CA 1
ATOM 4391 C C . ILE A 1 568 ? 15.175 -3.793 -0.914 1.00 94.94 568 ILE A C 1
ATOM 4393 O O . ILE A 1 568 ? 16.289 -4.234 -1.194 1.00 94.94 568 ILE A O 1
ATOM 4397 N N . ARG A 1 569 ? 14.959 -2.935 0.077 1.00 93.25 569 ARG A N 1
ATOM 4398 C CA . ARG A 1 569 ? 15.958 -2.522 1.057 1.00 93.25 569 ARG A CA 1
ATOM 4399 C C . ARG A 1 569 ? 15.750 -3.336 2.326 1.00 93.25 569 ARG A C 1
ATOM 4401 O O . ARG A 1 569 ? 14.730 -3.196 2.996 1.00 93.25 569 ARG A O 1
ATOM 4408 N N . GLN A 1 570 ? 16.711 -4.191 2.641 1.00 90.44 570 GLN A N 1
ATOM 4409 C CA . GLN A 1 570 ? 16.685 -5.015 3.848 1.00 90.44 570 GLN A CA 1
ATOM 4410 C C . GLN A 1 570 ? 17.319 -4.279 5.029 1.00 90.44 570 GLN A C 1
ATOM 4412 O O . GLN A 1 570 ? 18.194 -3.429 4.841 1.00 90.44 570 GLN A O 1
ATOM 4417 N N . SER A 1 571 ? 16.954 -4.684 6.245 1.00 83.75 571 SER A N 1
ATOM 4418 C CA . SER A 1 571 ? 17.535 -4.176 7.497 1.00 83.75 571 SER A CA 1
ATOM 4419 C C . SER A 1 571 ? 19.066 -4.308 7.565 1.00 83.75 571 SER A C 1
ATOM 4421 O O . SER A 1 571 ? 19.733 -3.456 8.143 1.00 83.75 571 SER A O 1
ATOM 4423 N N . GLY A 1 572 ? 19.642 -5.313 6.894 1.00 77.00 572 GLY A N 1
ATOM 4424 C CA . GLY A 1 572 ? 21.092 -5.514 6.766 1.00 77.00 572 GLY A CA 1
ATOM 4425 C C . GLY A 1 572 ? 21.812 -4.554 5.807 1.00 77.00 572 GLY A C 1
ATOM 4426 O O . GLY A 1 572 ? 22.974 -4.783 5.481 1.00 77.00 572 GLY A O 1
ATOM 4427 N N . GLY A 1 573 ? 21.138 -3.521 5.292 1.00 82.56 573 GLY A N 1
ATOM 4428 C CA . GLY A 1 573 ? 21.741 -2.519 4.410 1.00 82.56 573 GLY A CA 1
ATOM 4429 C C . GLY A 1 573 ? 21.997 -2.999 2.978 1.00 82.56 573 GLY A C 1
ATOM 4430 O O . GLY A 1 573 ? 22.695 -2.321 2.223 1.00 82.56 573 GLY A O 1
ATOM 4431 N N . ARG A 1 574 ? 21.425 -4.142 2.586 1.00 89.94 574 ARG A N 1
ATOM 4432 C CA . ARG A 1 574 ? 21.464 -4.665 1.214 1.00 89.94 574 ARG A CA 1
ATOM 4433 C C . ARG A 1 574 ? 20.250 -4.193 0.428 1.00 89.94 574 ARG A C 1
ATOM 4435 O O . ARG A 1 574 ? 19.146 -4.108 0.971 1.00 89.94 574 ARG A O 1
ATOM 4442 N N . THR A 1 575 ? 20.466 -3.903 -0.847 1.00 93.88 575 THR A N 1
ATOM 4443 C CA . THR A 1 575 ? 19.425 -3.437 -1.764 1.00 93.88 575 THR A CA 1
ATOM 4444 C C . THR A 1 575 ? 19.325 -4.415 -2.921 1.00 93.88 575 THR A C 1
ATOM 4446 O O . THR A 1 575 ? 20.335 -4.759 -3.517 1.00 93.88 575 THR A O 1
ATOM 4449 N N . TYR A 1 576 ? 18.123 -4.853 -3.269 1.00 94.31 576 TYR A N 1
ATOM 4450 C CA . TYR A 1 576 ? 17.891 -5.752 -4.397 1.00 94.31 576 TYR A CA 1
ATOM 4451 C C . TYR A 1 576 ? 16.926 -5.117 -5.380 1.00 94.31 576 TYR A C 1
ATOM 4453 O O . TYR A 1 576 ? 15.968 -4.461 -4.973 1.00 94.31 576 TYR A O 1
ATOM 4461 N N . LYS A 1 577 ? 17.152 -5.340 -6.672 1.00 94.44 577 LYS A N 1
ATOM 4462 C CA . LYS A 1 577 ? 16.187 -5.022 -7.722 1.00 94.44 577 LYS A CA 1
ATOM 4463 C C . LYS A 1 577 ? 15.520 -6.315 -8.150 1.00 94.44 577 LYS A C 1
ATOM 4465 O O . LYS A 1 577 ? 16.203 -7.201 -8.649 1.00 94.44 577 LYS A O 1
ATOM 4470 N N . THR A 1 578 ? 14.206 -6.419 -7.981 1.00 93.12 578 THR A N 1
ATOM 4471 C CA . THR A 1 578 ? 13.458 -7.638 -8.309 1.00 93.12 578 THR A CA 1
ATOM 4472 C C . THR A 1 578 ? 12.252 -7.352 -9.198 1.00 93.12 578 THR A C 1
ATOM 4474 O O . THR A 1 578 ? 11.768 -6.216 -9.289 1.00 93.12 578 THR A O 1
ATOM 4477 N N . ARG A 1 579 ? 11.812 -8.401 -9.888 1.00 91.12 579 ARG A N 1
ATOM 4478 C CA . ARG A 1 579 ? 10.544 -8.524 -10.594 1.00 91.12 579 ARG A CA 1
ATOM 4479 C C . ARG A 1 579 ? 9.736 -9.630 -9.923 1.00 91.12 579 ARG A C 1
ATOM 4481 O O . ARG A 1 579 ? 10.254 -10.714 -9.642 1.00 91.12 579 ARG A O 1
ATOM 4488 N N . ILE A 1 580 ? 8.468 -9.338 -9.685 1.00 90.94 580 ILE A N 1
ATOM 4489 C CA . ILE A 1 580 ? 7.524 -10.193 -8.976 1.00 90.94 580 ILE A CA 1
ATOM 4490 C C . ILE A 1 580 ? 6.586 -10.830 -10.011 1.00 90.94 580 ILE A C 1
ATOM 4492 O O . ILE A 1 580 ? 5.998 -10.104 -10.817 1.00 90.94 580 ILE A O 1
ATOM 4496 N N . PRO A 1 581 ? 6.428 -12.163 -10.033 1.00 91.56 581 PRO A N 1
ATOM 4497 C CA . PRO A 1 581 ? 5.449 -12.798 -10.904 1.00 91.56 581 PRO A CA 1
ATOM 4498 C C . PRO A 1 581 ? 4.026 -12.621 -10.364 1.00 91.56 581 PRO A C 1
ATOM 4500 O O . PRO A 1 581 ? 3.807 -12.415 -9.171 1.00 91.56 581 PRO A O 1
ATOM 4503 N N . ILE A 1 582 ? 3.041 -12.761 -11.243 1.00 91.25 582 ILE A N 1
ATOM 4504 C CA . ILE A 1 582 ? 1.629 -12.830 -10.871 1.00 91.25 582 ILE A CA 1
ATOM 4505 C C . ILE A 1 582 ? 1.278 -14.287 -10.566 1.00 91.25 582 ILE A C 1
ATOM 4507 O O . ILE A 1 582 ? 1.549 -15.172 -11.379 1.00 91.25 582 ILE A O 1
ATOM 4511 N N . LEU A 1 583 ? 0.640 -14.534 -9.422 1.00 89.31 583 LEU A N 1
ATOM 4512 C CA . LEU A 1 583 ? 0.110 -15.853 -9.093 1.00 89.31 583 LEU A CA 1
ATOM 4513 C C . LEU A 1 583 ? -1.121 -16.153 -9.964 1.00 89.31 583 LEU A C 1
ATOM 4515 O O . LEU A 1 583 ? -2.130 -15.452 -9.888 1.00 89.31 583 LEU A O 1
ATOM 4519 N N . GLY A 1 584 ? -1.032 -17.177 -10.808 1.00 84.00 584 GLY A N 1
ATOM 4520 C CA . GLY A 1 584 ? -2.103 -17.586 -11.714 1.00 84.00 584 GLY A CA 1
ATOM 4521 C C . GLY A 1 584 ? -1.587 -18.164 -13.027 1.00 84.00 584 GLY A C 1
ATOM 4522 O O . GLY A 1 584 ? -0.398 -18.114 -13.336 1.00 84.00 584 GLY A O 1
ATOM 4523 N N . GLU A 1 585 ? -2.501 -18.717 -13.818 1.00 70.62 585 GLU A N 1
ATOM 4524 C CA . GLU A 1 585 ? -2.181 -19.229 -15.148 1.00 70.62 585 GLU A CA 1
ATOM 4525 C C . GLU A 1 585 ? -2.138 -18.094 -16.172 1.00 70.62 585 GLU A C 1
ATOM 4527 O O . GLU A 1 585 ? -2.940 -17.153 -16.142 1.00 70.62 585 GLU A O 1
ATOM 4532 N N . ARG A 1 586 ? -1.202 -18.189 -17.121 1.00 56.53 586 ARG A N 1
ATOM 4533 C CA . ARG A 1 586 ? -1.170 -17.284 -18.265 1.00 56.53 586 ARG A CA 1
ATOM 4534 C C . ARG A 1 586 ? -2.407 -17.572 -19.114 1.00 56.53 586 ARG A C 1
ATOM 4536 O O . ARG A 1 586 ? -2.447 -18.586 -19.800 1.00 56.53 586 ARG A O 1
ATOM 4543 N N . LYS A 1 587 ? -3.394 -16.670 -19.119 1.00 52.31 587 LYS A N 1
ATOM 4544 C CA . LYS A 1 587 ? -4.402 -16.670 -20.189 1.00 52.31 587 LYS A CA 1
ATOM 4545 C C . LYS A 1 587 ? -3.647 -16.504 -21.503 1.00 52.31 587 LYS A C 1
ATOM 4547 O O . LYS A 1 587 ? -2.972 -15.489 -21.686 1.00 52.31 587 LYS A O 1
ATOM 4552 N N . GLU A 1 588 ? -3.696 -17.517 -22.364 1.00 40.62 588 GLU A N 1
ATOM 4553 C CA . GLU A 1 588 ? -3.098 -17.450 -23.693 1.00 40.62 588 GLU A CA 1
ATOM 4554 C C . GLU A 1 588 ? -3.666 -16.221 -24.406 1.00 40.62 588 GLU A C 1
ATOM 4556 O O . GLU A 1 588 ? -4.853 -16.142 -24.717 1.00 40.62 588 GLU A O 1
ATOM 4561 N N . MET A 1 589 ? -2.821 -15.210 -24.604 1.00 36.22 589 MET A N 1
ATOM 4562 C CA . MET A 1 589 ? -3.132 -14.172 -25.572 1.00 36.22 589 MET A CA 1
ATOM 4563 C C . MET A 1 589 ? -3.075 -14.827 -26.953 1.00 36.22 589 MET A C 1
ATOM 4565 O O . MET A 1 589 ? -2.172 -15.643 -27.175 1.00 36.22 589 MET A O 1
ATOM 4569 N N . PRO A 1 590 ? -3.984 -14.479 -27.885 1.00 35.34 590 PRO A N 1
ATOM 4570 C CA . PRO A 1 590 ? -3.834 -14.907 -29.266 1.00 35.34 590 PRO A CA 1
ATOM 4571 C C . PRO A 1 590 ? -2.419 -14.521 -29.708 1.00 35.34 590 PRO A C 1
ATOM 4573 O O . PRO A 1 590 ? -1.979 -13.410 -29.389 1.00 35.34 590 PRO A O 1
ATOM 4576 N N . PRO A 1 591 ? -1.672 -15.434 -30.347 1.00 31.95 591 PRO A N 1
ATOM 4577 C CA . PRO A 1 591 ? -0.281 -15.186 -30.678 1.00 31.95 591 PRO A CA 1
ATOM 4578 C C . PRO A 1 591 ? -0.191 -13.871 -31.450 1.00 31.95 591 PRO A C 1
ATOM 4580 O O . PRO A 1 591 ? -0.775 -13.727 -32.526 1.00 31.95 591 PRO A O 1
ATOM 4583 N N . SER A 1 592 ? 0.516 -12.892 -30.878 1.00 32.75 592 SER A N 1
ATOM 4584 C CA . SER A 1 592 ? 0.916 -11.709 -31.622 1.00 32.75 592 SER A CA 1
ATOM 4585 C C . SER A 1 592 ? 1.705 -12.194 -32.833 1.00 32.75 592 SER A C 1
ATOM 4587 O O . SER A 1 592 ? 2.537 -13.099 -32.736 1.00 32.75 592 SER A O 1
ATOM 4589 N N . SER A 1 593 ? 1.404 -11.632 -33.998 1.00 39.91 593 SER A N 1
ATOM 4590 C CA . SER A 1 593 ? 1.933 -12.018 -35.308 1.00 39.91 593 SER A CA 1
ATOM 4591 C C . SER A 1 593 ? 3.420 -11.670 -35.497 1.00 39.91 593 SER A C 1
ATOM 4593 O O . SER A 1 593 ? 3.825 -11.160 -36.540 1.00 39.91 593 SER A O 1
ATOM 4595 N N . GLU A 1 594 ? 4.249 -11.936 -34.493 1.00 38.38 594 GLU A N 1
ATOM 4596 C CA . GLU A 1 594 ? 5.704 -11.798 -34.513 1.00 38.38 594 GLU A CA 1
ATOM 4597 C C . GLU A 1 594 ? 6.395 -13.143 -34.263 1.00 38.38 594 GLU A C 1
ATOM 4599 O O . GLU A 1 594 ? 7.488 -13.233 -33.722 1.00 38.38 594 GLU A O 1
ATOM 4604 N N . GLY A 1 595 ? 5.786 -14.217 -34.753 1.00 37.88 595 GLY A N 1
ATOM 4605 C CA . GLY A 1 595 ? 6.498 -15.428 -35.137 1.00 37.88 595 GLY A CA 1
ATOM 4606 C C . GLY A 1 595 ? 6.913 -15.352 -36.604 1.00 37.88 595 GLY A C 1
ATOM 4607 O O . GLY A 1 595 ? 6.528 -16.214 -37.388 1.00 37.88 595 GLY A O 1
ATOM 4608 N N . LYS A 1 596 ? 7.657 -14.319 -37.028 1.00 40.91 596 LYS A N 1
ATOM 4609 C CA . LYS A 1 596 ? 8.338 -14.405 -38.327 1.00 40.91 596 LYS A CA 1
ATOM 4610 C C . LYS A 1 596 ? 9.397 -15.488 -38.175 1.00 40.91 596 LYS A C 1
ATOM 4612 O O . LYS A 1 596 ? 10.475 -15.222 -37.646 1.00 40.91 596 LYS A O 1
ATOM 4617 N N . HIS A 1 597 ? 9.090 -16.706 -38.628 1.00 44.56 597 HIS A N 1
ATOM 4618 C CA . HIS A 1 597 ? 10.120 -17.675 -38.981 1.00 44.56 597 HIS A CA 1
ATOM 4619 C C . HIS A 1 597 ? 11.190 -16.904 -39.745 1.00 44.56 597 HIS A C 1
ATOM 4621 O O . HIS A 1 597 ? 10.871 -16.220 -40.723 1.00 44.56 597 HIS A O 1
ATOM 4627 N N . SER A 1 598 ? 12.419 -16.910 -39.223 1.00 49.88 598 SER A N 1
ATOM 4628 C CA . SER A 1 598 ? 13.516 -16.160 -39.817 1.00 49.88 598 SER A CA 1
ATOM 4629 C C . SER A 1 598 ? 13.524 -16.476 -41.306 1.00 49.88 598 SER A C 1
ATOM 4631 O O . SER A 1 598 ? 13.567 -17.642 -41.692 1.00 49.88 598 SER A O 1
ATOM 4633 N N . PHE A 1 599 ? 13.428 -15.452 -42.152 1.00 49.81 599 PHE A N 1
ATOM 4634 C CA . PHE A 1 599 ? 13.473 -15.602 -43.608 1.00 49.81 599 PHE A CA 1
ATOM 4635 C C . PHE A 1 599 ? 14.672 -16.475 -44.035 1.00 49.81 599 PHE A C 1
ATOM 4637 O O . PHE A 1 599 ? 14.586 -17.238 -44.992 1.00 49.81 599 PHE A O 1
ATOM 4644 N N . ALA A 1 600 ? 15.749 -16.463 -43.238 1.00 50.75 600 ALA A N 1
ATOM 4645 C CA . ALA A 1 600 ? 16.908 -17.334 -43.383 1.00 50.75 600 ALA A CA 1
ATOM 4646 C C . ALA A 1 600 ? 16.590 -18.840 -43.282 1.00 50.75 600 ALA A C 1
ATOM 4648 O O . ALA A 1 600 ? 17.173 -19.621 -44.023 1.00 50.75 600 ALA A O 1
ATOM 4649 N N . SER A 1 601 ? 15.667 -19.263 -42.414 1.00 52.84 601 SER A N 1
ATOM 4650 C CA . SER A 1 601 ? 15.265 -20.668 -42.252 1.00 52.84 601 SER A CA 1
ATOM 4651 C C . SER A 1 601 ? 14.545 -21.195 -43.495 1.00 52.84 601 SER A C 1
ATOM 4653 O O . SER A 1 601 ? 14.834 -22.292 -43.960 1.00 52.84 601 SER A O 1
ATOM 4655 N N . ILE A 1 602 ? 13.643 -20.391 -44.067 1.00 62.62 602 ILE A N 1
ATOM 4656 C CA . ILE A 1 602 ? 12.896 -20.742 -45.284 1.00 62.62 602 ILE A CA 1
ATOM 4657 C C . ILE A 1 602 ? 13.840 -20.774 -46.489 1.00 62.62 602 ILE A C 1
ATOM 4659 O O . ILE A 1 602 ? 13.815 -21.724 -47.268 1.00 62.62 602 ILE A O 1
ATOM 4663 N N . VAL A 1 603 ? 14.728 -19.781 -46.606 1.00 64.69 603 VAL A N 1
ATOM 4664 C CA . VAL A 1 603 ? 15.757 -19.751 -47.654 1.00 64.69 603 VAL A CA 1
ATOM 4665 C C . VAL A 1 603 ? 16.689 -20.960 -47.546 1.00 64.69 603 VAL A C 1
ATOM 4667 O O . VAL A 1 603 ? 16.984 -21.575 -48.564 1.00 64.69 603 VAL A O 1
ATOM 4670 N N . LEU A 1 604 ? 17.103 -21.358 -46.338 1.00 64.25 604 LEU A N 1
ATOM 4671 C CA . LEU A 1 604 ? 17.956 -22.533 -46.135 1.00 64.25 604 LEU A CA 1
ATOM 4672 C C . LEU A 1 604 ? 17.275 -23.821 -46.624 1.00 64.25 604 LEU A C 1
ATOM 4674 O O . LEU A 1 604 ? 17.893 -24.602 -47.343 1.00 64.25 604 LEU A O 1
ATOM 4678 N N . VAL A 1 605 ? 15.997 -24.021 -46.287 1.00 68.44 605 VAL A N 1
ATOM 4679 C CA . VAL A 1 605 ? 15.221 -25.187 -46.742 1.00 68.44 605 VAL A CA 1
ATOM 4680 C C . VAL A 1 605 ? 15.082 -25.183 -48.267 1.00 68.44 605 VAL A C 1
ATOM 4682 O O . VAL A 1 605 ? 15.341 -26.203 -48.902 1.00 68.44 605 VAL A O 1
ATOM 4685 N N . ILE A 1 606 ? 14.757 -24.036 -48.873 1.00 71.19 606 ILE A N 1
ATOM 4686 C CA . ILE A 1 606 ? 14.646 -23.901 -50.335 1.00 71.19 606 ILE A CA 1
ATOM 4687 C C . ILE A 1 606 ? 15.985 -24.193 -51.021 1.00 71.19 606 ILE A C 1
ATOM 4689 O O . ILE A 1 606 ? 16.010 -24.886 -52.034 1.00 71.19 606 ILE A O 1
ATOM 4693 N N . VAL A 1 607 ? 17.103 -23.710 -50.474 1.00 71.44 607 VAL A N 1
ATOM 4694 C CA . VAL A 1 607 ? 18.439 -23.948 -51.040 1.00 71.44 607 VAL A CA 1
ATOM 4695 C C . VAL A 1 607 ? 18.831 -25.421 -50.930 1.00 71.44 607 VAL A C 1
ATOM 4697 O O . VAL A 1 607 ? 19.329 -25.978 -51.907 1.00 71.44 607 VAL A O 1
ATOM 4700 N N . ILE A 1 608 ? 18.580 -26.077 -49.792 1.00 69.44 608 ILE A N 1
ATOM 4701 C CA . ILE A 1 608 ? 18.902 -27.501 -49.598 1.00 69.44 608 ILE A CA 1
ATOM 4702 C C . ILE A 1 608 ? 18.078 -28.376 -50.552 1.00 69.44 608 ILE A C 1
ATOM 4704 O O . ILE A 1 608 ? 18.647 -29.178 -51.294 1.00 69.44 608 ILE A O 1
ATOM 4708 N N . PHE A 1 609 ? 16.755 -28.191 -50.594 1.00 67.00 609 PHE A N 1
ATOM 4709 C CA . PHE A 1 609 ? 15.885 -28.970 -51.482 1.00 67.00 609 PHE A CA 1
ATOM 4710 C C . PHE A 1 609 ? 16.111 -28.638 -52.961 1.00 67.00 609 PHE A C 1
ATOM 4712 O O . PHE A 1 609 ? 16.115 -29.541 -53.796 1.00 67.00 609 PHE A O 1
ATOM 4719 N N . GLY A 1 610 ? 16.373 -27.371 -53.291 1.00 70.38 610 GLY A N 1
ATOM 4720 C CA . GLY A 1 610 ? 16.737 -26.950 -54.643 1.00 70.38 610 GLY A CA 1
ATOM 4721 C C . GLY A 1 610 ? 18.051 -27.575 -55.116 1.00 70.38 610 GLY A C 1
ATOM 4722 O O . GLY A 1 610 ? 18.133 -28.047 -56.246 1.00 70.38 610 GLY A O 1
ATOM 4723 N N . SER A 1 611 ? 19.057 -27.662 -54.241 1.00 66.25 611 SER A N 1
ATOM 4724 C CA . SER A 1 611 ? 20.353 -28.277 -54.568 1.00 66.25 611 SER A CA 1
ATOM 4725 C C . SER A 1 611 ? 20.229 -29.787 -54.797 1.00 66.25 611 SER A C 1
ATOM 4727 O O . SER A 1 611 ? 20.808 -30.314 -55.747 1.00 66.25 611 SER A O 1
ATOM 4729 N N . LEU A 1 612 ? 19.425 -30.479 -53.980 1.00 67.00 612 LEU A N 1
ATOM 4730 C CA . LEU A 1 612 ? 19.129 -31.905 -54.160 1.00 67.00 612 LEU A CA 1
ATOM 4731 C C . LEU A 1 612 ? 18.346 -32.174 -55.454 1.00 67.00 612 LEU A C 1
ATOM 4733 O O . LEU A 1 612 ? 18.650 -33.129 -56.165 1.00 67.00 612 LEU A O 1
ATOM 4737 N N . ALA A 1 613 ? 17.389 -31.309 -55.802 1.00 69.12 613 ALA A N 1
ATOM 4738 C CA . ALA A 1 613 ? 16.645 -31.412 -57.056 1.00 69.12 613 ALA A CA 1
ATOM 4739 C C . ALA A 1 613 ? 17.551 -31.209 -58.286 1.00 69.12 613 ALA A C 1
ATOM 4741 O O . ALA A 1 613 ? 17.447 -31.954 -59.259 1.00 69.12 613 ALA A O 1
ATOM 4742 N N . VAL A 1 614 ? 18.487 -30.256 -58.235 1.00 69.62 614 VAL A N 1
ATOM 4743 C CA . VAL A 1 614 ? 19.470 -30.038 -59.311 1.00 69.62 614 VAL A CA 1
ATOM 4744 C C . VAL A 1 614 ? 20.343 -31.281 -59.520 1.00 69.62 614 VAL A C 1
ATOM 4746 O O . VAL A 1 614 ? 20.512 -31.726 -60.653 1.00 69.62 614 VAL A O 1
ATOM 4749 N N . LEU A 1 615 ? 20.829 -31.897 -58.440 1.00 67.12 615 LEU A N 1
ATOM 4750 C CA . LEU A 1 615 ? 21.612 -33.138 -58.497 1.00 67.12 615 LEU A CA 1
ATOM 4751 C C . LEU A 1 615 ? 20.807 -34.333 -59.039 1.00 67.12 615 LEU A C 1
ATOM 4753 O O . LEU A 1 615 ? 21.342 -35.151 -59.792 1.00 67.12 615 LEU A O 1
ATOM 4757 N N . ALA A 1 616 ? 19.518 -34.419 -58.706 1.00 66.94 616 ALA A N 1
ATOM 4758 C CA . ALA A 1 616 ? 18.650 -35.516 -59.129 1.00 66.94 616 ALA A CA 1
ATOM 4759 C C . ALA A 1 616 ? 18.197 -35.419 -60.599 1.00 66.94 616 ALA A C 1
ATOM 4761 O O . ALA A 1 616 ? 18.098 -36.449 -61.266 1.00 66.94 616 ALA A O 1
ATOM 4762 N N . PHE A 1 617 ? 17.939 -34.210 -61.115 1.00 71.50 617 PHE A N 1
ATOM 4763 C CA . PHE A 1 617 ? 17.224 -34.025 -62.388 1.00 71.50 617 PHE A CA 1
ATOM 4764 C C . PHE A 1 617 ? 18.045 -33.402 -63.528 1.00 71.50 617 PHE A C 1
ATOM 4766 O O . PHE A 1 617 ? 17.634 -33.509 -64.683 1.00 71.50 617 PHE A O 1
ATOM 4773 N N . VAL A 1 618 ? 19.200 -32.777 -63.267 1.00 75.88 618 VAL A N 1
ATOM 4774 C CA . VAL A 1 618 ? 19.992 -32.126 -64.331 1.00 75.88 618 VAL A CA 1
ATOM 4775 C C . VAL A 1 618 ? 20.875 -33.144 -65.077 1.00 75.88 618 VAL A C 1
ATOM 4777 O O . VAL A 1 618 ? 21.535 -33.957 -64.428 1.00 75.88 618 VAL A O 1
ATOM 4780 N N . PRO A 1 619 ? 20.923 -33.149 -66.423 1.00 78.31 619 PRO A N 1
ATOM 4781 C CA . PRO A 1 619 ? 21.786 -34.058 -67.187 1.00 78.31 619 PRO A CA 1
ATOM 4782 C C . PRO A 1 619 ? 23.283 -33.860 -66.907 1.00 78.31 619 PRO A C 1
ATOM 4784 O O . PRO A 1 619 ? 23.743 -32.740 -66.681 1.00 78.31 619 PRO A O 1
ATOM 4787 N N . VAL A 1 620 ? 24.063 -34.946 -66.965 1.00 73.88 620 VAL A N 1
ATOM 4788 C CA . VAL A 1 620 ? 25.510 -34.936 -66.663 1.00 73.88 620 VAL A CA 1
ATOM 4789 C C . VAL A 1 620 ? 26.289 -34.020 -67.618 1.00 73.88 620 VAL A C 1
ATOM 4791 O O . VAL A 1 620 ? 27.232 -33.346 -67.197 1.00 73.88 620 VAL A O 1
ATOM 4794 N N . GLU A 1 621 ? 25.858 -33.913 -68.881 1.00 75.94 621 GLU A N 1
ATOM 4795 C CA . GLU A 1 621 ? 26.518 -33.065 -69.887 1.00 75.94 621 GLU A CA 1
ATOM 4796 C C . GLU A 1 621 ? 26.505 -31.579 -69.496 1.00 75.94 621 GLU A C 1
ATOM 4798 O O . GLU A 1 621 ? 27.443 -30.833 -69.796 1.00 75.94 621 GLU A O 1
ATOM 4803 N N . VAL A 1 622 ? 25.469 -31.139 -68.775 1.00 78.31 622 VAL A N 1
ATOM 4804 C CA . VAL A 1 622 ? 25.343 -29.753 -68.308 1.00 78.31 622 VAL A CA 1
ATOM 4805 C C . VAL A 1 622 ? 26.418 -29.445 -67.266 1.00 78.31 622 VAL A C 1
ATOM 4807 O O . VAL A 1 622 ? 27.076 -28.408 -67.354 1.00 78.31 622 VAL A O 1
ATOM 4810 N N . PHE A 1 623 ? 26.665 -30.367 -66.330 1.00 76.38 623 PHE A N 1
ATOM 4811 C CA . PHE A 1 623 ? 27.713 -30.224 -65.315 1.00 76.38 623 PHE A CA 1
ATOM 4812 C C . PHE A 1 623 ? 29.118 -30.212 -65.930 1.00 76.38 623 PHE A C 1
ATOM 4814 O O . PHE A 1 623 ? 29.958 -29.406 -65.528 1.00 76.38 623 PHE A O 1
ATOM 4821 N N . GLN A 1 624 ? 29.368 -31.045 -66.945 1.00 74.75 624 GLN A N 1
ATOM 4822 C CA . GLN A 1 624 ? 30.644 -31.051 -67.674 1.00 74.75 624 GLN A CA 1
ATOM 4823 C C . GLN A 1 624 ? 30.872 -29.740 -68.431 1.00 74.75 624 GLN A C 1
ATOM 4825 O O . GLN A 1 624 ? 31.959 -29.162 -68.373 1.00 74.75 624 GLN A O 1
ATOM 4830 N N . THR A 1 625 ? 29.829 -29.233 -69.091 1.00 80.19 625 THR A N 1
ATOM 4831 C CA . THR A 1 625 ? 29.888 -27.960 -69.819 1.00 80.19 625 THR A CA 1
ATOM 4832 C C . THR A 1 625 ? 30.140 -26.787 -68.868 1.00 80.19 625 THR A C 1
ATOM 4834 O O . THR A 1 625 ? 30.930 -25.898 -69.183 1.00 80.19 625 THR A O 1
ATOM 4837 N N . LEU A 1 626 ? 29.513 -26.797 -67.687 1.00 79.88 626 LEU A N 1
ATOM 4838 C CA . LEU A 1 626 ? 29.737 -25.814 -66.622 1.00 79.88 626 LEU A CA 1
ATOM 4839 C C . LEU A 1 626 ? 31.176 -25.843 -66.106 1.00 79.88 626 LEU A C 1
ATOM 4841 O O . LEU A 1 626 ? 31.823 -24.799 -66.085 1.00 79.88 626 LEU A O 1
ATOM 4845 N N . ARG A 1 627 ? 31.698 -27.026 -65.763 1.00 79.31 627 ARG A N 1
ATOM 4846 C CA . ARG A 1 627 ? 33.083 -27.192 -65.296 1.00 79.31 627 ARG A CA 1
ATOM 4847 C C . ARG A 1 627 ? 34.091 -26.642 -66.304 1.00 79.31 627 ARG A C 1
ATOM 4849 O O . ARG A 1 627 ? 34.967 -25.870 -65.930 1.00 79.31 627 ARG A O 1
ATOM 4856 N N . MET A 1 628 ? 33.931 -26.994 -67.581 1.00 78.19 628 MET A N 1
ATOM 4857 C CA . MET A 1 628 ? 34.818 -26.534 -68.655 1.00 78.19 628 MET A CA 1
ATOM 4858 C C . MET A 1 628 ? 34.724 -25.022 -68.884 1.00 78.19 628 MET A C 1
ATOM 4860 O O . MET A 1 628 ? 35.738 -24.376 -69.149 1.00 78.19 628 MET A O 1
ATOM 4864 N N . ARG A 1 629 ? 33.520 -24.440 -68.785 1.00 80.88 629 ARG A N 1
ATOM 4865 C CA . ARG A 1 629 ? 33.330 -22.987 -68.906 1.00 80.88 629 ARG A CA 1
ATOM 4866 C C . ARG A 1 629 ? 33.968 -22.230 -67.748 1.00 80.88 629 ARG A C 1
ATOM 4868 O O . ARG A 1 629 ? 34.634 -21.237 -68.006 1.00 80.88 629 ARG A O 1
ATOM 4875 N N . GLU A 1 630 ? 33.801 -22.696 -66.514 1.00 74.06 630 GLU A N 1
ATOM 4876 C CA . GLU A 1 630 ? 34.386 -22.039 -65.340 1.00 74.06 630 GLU A CA 1
ATOM 4877 C C . GLU A 1 630 ? 35.910 -22.089 -65.341 1.00 74.06 630 GLU A C 1
ATOM 4879 O O . GLU A 1 630 ? 36.547 -21.063 -65.123 1.00 74.06 630 GLU A O 1
ATOM 4884 N N . GLN A 1 631 ? 36.493 -23.250 -65.647 1.00 75.50 631 GLN A N 1
ATOM 4885 C CA . GLN A 1 631 ? 37.947 -23.384 -65.765 1.00 75.50 631 GLN A CA 1
ATOM 4886 C C . GLN A 1 631 ? 38.497 -22.462 -66.855 1.00 75.50 631 GLN A C 1
ATOM 4888 O O . GLN A 1 631 ? 39.433 -21.708 -66.610 1.00 75.50 631 GLN A O 1
ATOM 4893 N N . ARG A 1 632 ? 37.875 -22.449 -68.042 1.00 80.00 632 ARG A N 1
ATOM 4894 C CA . ARG A 1 632 ? 38.307 -21.575 -69.140 1.00 80.00 632 ARG A CA 1
ATOM 4895 C C . ARG A 1 632 ? 38.190 -20.096 -68.771 1.00 80.00 632 ARG A C 1
ATOM 4897 O O . ARG A 1 632 ? 39.131 -19.349 -68.989 1.00 80.00 632 ARG A O 1
ATOM 4904 N N . GLN A 1 633 ? 37.082 -19.693 -68.156 1.00 77.56 633 GLN A N 1
ATOM 4905 C CA . GLN A 1 633 ? 36.867 -18.314 -67.717 1.00 77.56 633 GLN A CA 1
ATOM 4906 C C . GLN A 1 633 ? 37.907 -17.861 -66.683 1.00 77.56 633 GLN A C 1
ATOM 4908 O O . GLN A 1 633 ? 38.333 -16.710 -66.702 1.00 77.56 633 GLN A O 1
ATOM 4913 N N . ILE A 1 634 ? 38.336 -18.754 -65.792 1.00 70.88 634 ILE A N 1
ATOM 4914 C CA . ILE A 1 634 ? 39.358 -18.449 -64.786 1.00 70.88 634 ILE A CA 1
ATOM 4915 C C . ILE A 1 634 ? 40.748 -18.373 -65.409 1.00 70.88 634 ILE A C 1
ATOM 4917 O O . ILE A 1 634 ? 41.483 -17.433 -65.111 1.00 70.88 634 ILE A O 1
ATOM 4921 N N . VAL A 1 635 ? 41.081 -19.289 -66.318 1.00 77.06 635 VAL A N 1
ATOM 4922 C CA . VAL A 1 635 ? 42.319 -19.214 -67.106 1.00 77.06 635 VAL A CA 1
ATOM 4923 C C . VAL A 1 635 ? 42.372 -17.907 -67.906 1.00 77.06 635 VAL A C 1
ATOM 4925 O O . VAL A 1 635 ? 43.418 -17.260 -67.930 1.00 77.06 635 VAL A O 1
ATOM 4928 N N . ASP A 1 636 ? 41.246 -17.470 -68.478 1.00 77.69 636 ASP A N 1
ATOM 4929 C CA . ASP A 1 636 ? 41.138 -16.201 -69.209 1.00 77.69 636 ASP A CA 1
ATOM 4930 C C . ASP A 1 636 ? 41.312 -14.974 -68.292 1.00 77.69 636 ASP A C 1
ATOM 4932 O O . ASP A 1 636 ? 41.859 -13.956 -68.715 1.00 77.69 636 ASP A O 1
ATOM 4936 N N . TRP A 1 637 ? 40.849 -15.039 -67.039 1.00 71.56 637 TRP A N 1
ATOM 4937 C CA . TRP A 1 637 ? 40.921 -13.918 -66.092 1.00 71.56 637 TRP A CA 1
ATOM 4938 C C . TRP A 1 637 ? 42.251 -13.807 -65.349 1.00 71.56 637 TRP A C 1
ATOM 4940 O O . TRP A 1 637 ? 42.685 -12.698 -65.042 1.00 71.56 637 TRP A O 1
ATOM 4950 N N . LEU A 1 638 ? 42.859 -14.939 -64.995 1.00 68.56 638 LEU A N 1
ATOM 4951 C CA . LEU A 1 638 ? 43.942 -15.012 -64.006 1.00 68.56 638 LEU A CA 1
ATOM 4952 C C . LEU A 1 638 ? 45.179 -15.775 -64.503 1.00 68.56 638 LEU A C 1
ATOM 4954 O O . LEU A 1 638 ? 46.174 -15.860 -63.784 1.00 68.56 638 LEU A O 1
ATOM 4958 N N . GLY A 1 639 ? 45.141 -16.312 -65.723 1.00 76.19 639 GLY A N 1
ATOM 4959 C CA . GLY A 1 639 ? 46.243 -17.056 -66.326 1.00 76.19 639 GLY A CA 1
ATOM 4960 C C . GLY A 1 639 ? 46.294 -18.532 -65.918 1.00 76.19 639 GLY A C 1
ATOM 4961 O O . GLY A 1 639 ? 45.743 -18.952 -64.900 1.00 76.19 639 GLY A O 1
ATOM 4962 N N . ALA A 1 640 ? 46.991 -19.330 -66.732 1.00 75.44 640 ALA A N 1
ATOM 4963 C CA . ALA A 1 640 ? 47.091 -20.783 -66.568 1.00 75.44 640 ALA A CA 1
ATOM 4964 C C . ALA A 1 640 ? 47.850 -21.214 -65.297 1.00 75.44 640 ALA A C 1
ATOM 4966 O O . ALA A 1 640 ? 47.551 -22.261 -64.731 1.00 75.44 640 ALA A O 1
ATOM 4967 N N . GLU A 1 641 ? 48.789 -20.397 -64.809 1.00 74.31 641 GLU A N 1
ATOM 4968 C CA . GLU A 1 641 ? 49.532 -20.683 -63.571 1.00 74.31 641 GLU A CA 1
ATOM 4969 C C . GLU A 1 641 ? 48.622 -20.652 -62.329 1.00 74.31 641 GLU A C 1
ATOM 4971 O O . GLU A 1 641 ? 48.772 -21.468 -61.419 1.00 74.31 641 GLU A O 1
ATOM 4976 N N . THR A 1 642 ? 47.630 -19.755 -62.309 1.00 70.19 642 THR A N 1
ATOM 4977 C CA . THR A 1 642 ? 46.660 -19.639 -61.210 1.00 70.19 642 THR A CA 1
ATOM 4978 C C . THR A 1 642 ? 45.690 -20.818 -61.192 1.00 70.19 642 THR A C 1
ATOM 4980 O O . THR A 1 642 ? 45.384 -21.346 -60.124 1.00 70.19 642 THR A O 1
ATOM 4983 N N . ASP A 1 643 ? 45.243 -21.275 -62.365 1.00 75.94 643 ASP A N 1
ATOM 4984 C CA . ASP A 1 643 ? 44.432 -22.492 -62.486 1.00 75.94 643 ASP A CA 1
ATOM 4985 C C . ASP A 1 643 ? 45.176 -23.709 -61.921 1.00 75.94 643 ASP A C 1
ATOM 4987 O O . ASP A 1 643 ? 44.639 -24.429 -61.079 1.00 75.94 643 ASP A O 1
ATOM 4991 N N . GLN A 1 644 ? 46.446 -23.874 -62.296 1.00 77.38 644 GLN A N 1
ATOM 4992 C CA . GLN A 1 644 ? 47.281 -24.969 -61.812 1.00 77.38 644 GLN A CA 1
ATOM 4993 C C . GLN A 1 644 ? 47.465 -24.930 -60.286 1.00 77.38 644 GLN A C 1
ATOM 4995 O O . GLN A 1 644 ? 47.333 -25.958 -59.626 1.00 77.38 644 GLN A O 1
ATOM 5000 N N . TRP A 1 645 ? 47.656 -23.742 -59.701 1.00 75.00 645 TRP A N 1
ATOM 5001 C CA . TRP A 1 645 ? 47.738 -23.572 -58.246 1.00 75.00 645 TRP A CA 1
ATOM 5002 C C . TRP A 1 645 ? 46.445 -23.979 -57.518 1.00 75.00 645 TRP A C 1
ATOM 5004 O O . TRP A 1 645 ? 46.490 -24.627 -56.468 1.00 75.00 645 TRP A O 1
ATOM 5014 N N . ILE A 1 646 ? 45.281 -23.618 -58.071 1.00 73.06 646 ILE A N 1
ATOM 5015 C CA . ILE A 1 646 ? 43.974 -23.990 -57.510 1.00 73.06 646 ILE A CA 1
ATOM 5016 C C . ILE A 1 646 ? 43.762 -25.502 -57.617 1.00 73.06 646 ILE A C 1
ATOM 5018 O O . ILE A 1 646 ? 43.313 -26.125 -56.651 1.00 73.06 646 ILE A O 1
ATOM 5022 N N . MET A 1 647 ? 44.117 -26.097 -58.759 1.00 74.56 647 MET A N 1
ATOM 5023 C CA . MET A 1 647 ? 44.024 -27.541 -58.971 1.00 74.56 647 MET A CA 1
ATOM 5024 C C . MET A 1 647 ? 44.892 -28.310 -57.982 1.00 74.56 647 MET A C 1
ATOM 5026 O O . MET A 1 647 ? 44.364 -29.167 -57.275 1.00 74.56 647 MET A O 1
ATOM 5030 N N . ASP A 1 648 ? 46.172 -27.963 -57.849 1.00 75.06 648 ASP A N 1
ATOM 5031 C CA . ASP A 1 648 ? 47.102 -28.653 -56.947 1.00 75.06 648 ASP A CA 1
ATOM 5032 C C . ASP A 1 648 ? 46.602 -28.654 -55.493 1.00 75.06 648 ASP A C 1
ATOM 5034 O O . ASP A 1 648 ? 46.754 -29.639 -54.772 1.00 75.06 648 ASP A O 1
ATOM 5038 N N . ARG A 1 649 ? 45.930 -27.581 -55.057 1.00 71.81 649 ARG A N 1
ATOM 5039 C CA . ARG A 1 649 ? 45.404 -27.460 -53.689 1.00 71.81 649 ARG A CA 1
ATOM 5040 C C . ARG A 1 649 ? 44.153 -28.298 -53.428 1.00 71.81 649 ARG A C 1
ATOM 5042 O O . ARG A 1 649 ? 43.884 -28.656 -52.283 1.00 71.81 649 ARG A O 1
ATOM 5049 N N . ILE A 1 650 ? 43.367 -28.559 -54.466 1.00 72.00 650 ILE A N 1
ATOM 5050 C CA . ILE A 1 650 ? 42.080 -29.250 -54.366 1.00 72.00 650 ILE A CA 1
ATOM 5051 C C . ILE A 1 650 ? 42.226 -30.743 -54.692 1.00 72.00 650 ILE A C 1
ATOM 5053 O O . ILE A 1 650 ? 41.431 -31.549 -54.204 1.00 72.00 650 ILE A O 1
ATOM 5057 N N . MET A 1 651 ? 43.249 -31.128 -55.460 1.00 68.75 651 MET A N 1
ATOM 5058 C CA . MET A 1 651 ? 43.485 -32.513 -55.877 1.00 68.75 651 MET A CA 1
ATOM 5059 C C . MET A 1 651 ? 43.616 -33.485 -54.701 1.00 68.75 651 MET A C 1
ATOM 5061 O O . MET A 1 651 ? 43.031 -34.565 -54.760 1.00 68.75 651 MET A O 1
ATOM 5065 N N . ASP A 1 652 ? 44.254 -33.084 -53.597 1.00 65.44 652 ASP A N 1
ATOM 5066 C CA . ASP A 1 652 ? 44.332 -33.913 -52.383 1.00 65.44 652 ASP A CA 1
ATOM 5067 C C . ASP A 1 652 ? 42.938 -34.228 -51.816 1.00 65.44 652 ASP A C 1
ATOM 5069 O O . ASP A 1 652 ? 42.652 -35.360 -51.431 1.00 65.44 652 ASP A O 1
ATOM 5073 N N . THR A 1 653 ? 42.026 -33.252 -51.834 1.00 63.25 653 THR A N 1
ATOM 5074 C CA . THR A 1 653 ? 40.658 -33.413 -51.309 1.00 63.25 653 THR A CA 1
ATOM 5075 C C . THR A 1 653 ? 39.760 -34.167 -52.294 1.00 63.25 653 THR A C 1
ATOM 5077 O O . THR A 1 653 ? 38.920 -34.970 -51.893 1.00 63.25 653 THR A O 1
ATOM 5080 N N . LEU A 1 654 ? 39.958 -33.956 -53.599 1.00 65.69 654 LEU A N 1
ATOM 5081 C CA . LEU A 1 654 ? 39.231 -34.666 -54.653 1.00 65.69 654 LEU A CA 1
ATOM 5082 C C . LEU A 1 654 ? 39.651 -36.127 -54.786 1.00 65.69 654 LEU A C 1
ATOM 5084 O O . LEU A 1 654 ? 38.826 -36.949 -55.175 1.00 65.69 654 LEU A O 1
ATOM 5088 N N . SER A 1 655 ? 40.899 -36.466 -54.458 1.00 68.31 655 SER A N 1
ATOM 5089 C CA . SER A 1 655 ? 41.379 -37.850 -54.485 1.00 68.31 655 SER A CA 1
ATOM 5090 C C . SER A 1 655 ? 40.563 -38.752 -53.550 1.00 68.31 655 SER A C 1
ATOM 5092 O O . SER A 1 655 ? 40.190 -39.860 -53.933 1.00 68.31 655 SER A O 1
ATOM 5094 N N . TRP A 1 656 ? 40.191 -38.232 -52.376 1.00 69.94 656 TRP A N 1
ATOM 5095 C CA . TRP A 1 656 ? 39.331 -38.908 -51.408 1.00 69.94 656 TRP A CA 1
ATOM 5096 C C . TRP A 1 656 ? 37.899 -39.088 -51.935 1.00 69.94 656 TRP A C 1
ATOM 5098 O O . TRP A 1 656 ? 37.383 -40.203 -51.936 1.00 69.94 656 TRP A O 1
ATOM 5108 N N . VAL A 1 657 ? 37.297 -38.025 -52.485 1.00 63.75 657 VAL A N 1
ATOM 5109 C CA . VAL A 1 657 ? 35.942 -38.074 -53.075 1.00 63.75 657 VAL A CA 1
ATOM 5110 C C . VAL A 1 657 ? 35.875 -39.053 -54.252 1.00 63.75 657 VAL A C 1
ATOM 5112 O O . VAL A 1 657 ? 34.913 -39.807 -54.384 1.00 63.75 657 VAL A O 1
ATOM 5115 N N . ASN A 1 658 ? 36.906 -39.075 -55.099 1.00 66.00 658 ASN A N 1
ATOM 5116 C CA . ASN A 1 658 ? 36.988 -39.992 -56.236 1.00 66.00 658 ASN A CA 1
ATOM 5117 C C . ASN A 1 658 ? 37.178 -41.452 -55.796 1.00 66.00 658 ASN A C 1
ATOM 5119 O O . ASN A 1 658 ? 36.627 -42.349 -56.434 1.00 66.00 658 ASN A O 1
ATOM 5123 N N . ALA A 1 659 ? 37.918 -41.704 -54.711 1.00 69.88 659 ALA A N 1
ATOM 5124 C CA . ALA A 1 659 ? 38.083 -43.045 -54.154 1.00 69.88 659 ALA A CA 1
ATOM 5125 C C . ALA A 1 659 ? 36.767 -43.592 -53.571 1.00 69.88 659 ALA A C 1
ATOM 5127 O O . ALA A 1 659 ? 36.414 -44.745 -53.816 1.00 69.88 659 ALA A O 1
ATOM 5128 N N . GLU A 1 660 ? 36.011 -42.757 -52.858 1.00 66.06 660 GLU A N 1
ATOM 5129 C CA . GLU A 1 660 ? 34.720 -43.128 -52.268 1.00 66.06 660 GLU A CA 1
ATOM 5130 C C . GLU A 1 660 ? 33.634 -43.323 -53.341 1.00 66.06 660 GLU A C 1
ATOM 5132 O O . GLU A 1 660 ? 32.896 -44.309 -53.317 1.00 66.06 660 GLU A O 1
ATOM 5137 N N . ALA A 1 661 ? 33.603 -42.460 -54.365 1.00 62.41 661 ALA A N 1
ATOM 5138 C CA . ALA A 1 661 ? 32.745 -42.644 -55.535 1.00 62.41 661 ALA A CA 1
ATOM 5139 C C . ALA A 1 661 ? 33.048 -43.961 -56.276 1.00 62.41 661 ALA A C 1
ATOM 5141 O O . ALA A 1 661 ? 32.120 -44.650 -56.703 1.00 62.41 661 ALA A O 1
ATOM 5142 N N . GLY A 1 662 ? 34.328 -44.345 -56.379 1.00 64.69 662 GLY A N 1
ATOM 5143 C CA . GLY A 1 662 ? 34.756 -45.619 -56.963 1.00 64.69 662 GLY A CA 1
ATOM 5144 C C . GLY A 1 662 ? 34.251 -46.843 -56.190 1.00 64.69 662 GLY A C 1
ATOM 5145 O O . GLY A 1 662 ? 33.750 -47.784 -56.803 1.00 64.69 662 GLY A O 1
ATOM 5146 N N . GLN A 1 663 ? 34.292 -46.808 -54.854 1.00 68.00 663 GLN A N 1
ATOM 5147 C CA . GLN A 1 663 ? 33.771 -47.892 -54.006 1.00 68.00 663 GLN A CA 1
ATOM 5148 C C . GLN A 1 663 ? 32.251 -48.066 -54.142 1.00 68.00 663 GLN A C 1
ATOM 5150 O O . GLN A 1 663 ? 31.750 -49.190 -54.198 1.00 68.00 663 GLN A O 1
ATOM 5155 N N . ILE A 1 664 ? 31.505 -46.963 -54.241 1.00 63.25 664 ILE A N 1
ATOM 5156 C CA . ILE A 1 664 ? 30.046 -46.993 -54.423 1.00 63.25 664 ILE A CA 1
ATOM 5157 C C . ILE A 1 664 ? 29.683 -47.501 -55.829 1.00 63.25 664 ILE A C 1
ATOM 5159 O O . ILE A 1 664 ? 28.725 -48.260 -55.981 1.00 63.25 664 ILE A O 1
ATOM 5163 N N . MET A 1 665 ? 30.463 -47.142 -56.857 1.00 62.06 665 MET A N 1
ATOM 5164 C CA . MET A 1 665 ? 30.298 -47.675 -58.217 1.00 62.06 665 MET A CA 1
ATOM 5165 C C . MET A 1 665 ? 30.500 -49.198 -58.271 1.00 62.06 665 MET A C 1
ATOM 5167 O O . MET A 1 665 ? 29.746 -49.892 -58.954 1.00 62.06 665 MET A O 1
ATOM 5171 N N . GLU A 1 666 ? 31.469 -49.728 -57.521 1.00 64.94 666 GLU A N 1
ATOM 5172 C CA . GLU A 1 666 ? 31.742 -51.169 -57.439 1.00 64.94 666 GLU A CA 1
ATOM 5173 C C . GLU A 1 666 ? 30.626 -51.935 -56.700 1.00 64.94 666 GLU A C 1
ATOM 5175 O O . GLU A 1 666 ? 30.255 -53.043 -57.091 1.00 64.94 666 GLU A O 1
ATOM 5180 N N . GLN A 1 667 ? 30.007 -51.319 -55.687 1.00 63.41 667 GLN A N 1
ATOM 5181 C CA . GLN A 1 667 ? 28.831 -51.868 -55.000 1.00 63.41 667 GLN A CA 1
ATOM 5182 C C . GLN A 1 667 ? 27.561 -51.833 -55.868 1.00 63.41 667 GLN A C 1
ATOM 5184 O O . GLN A 1 667 ? 26.786 -52.792 -55.855 1.00 63.41 667 GLN A O 1
ATOM 5189 N N . ALA A 1 668 ? 27.356 -50.770 -56.654 1.00 58.88 668 ALA A N 1
ATOM 5190 C CA . ALA A 1 668 ? 26.205 -50.630 -57.548 1.00 58.88 668 ALA A CA 1
ATOM 5191 C C . ALA A 1 668 ? 26.232 -51.637 -58.713 1.00 58.88 668 ALA A C 1
ATOM 5193 O O . ALA A 1 668 ? 25.193 -52.175 -59.087 1.00 58.88 668 ALA A O 1
ATOM 5194 N N . ALA A 1 669 ? 27.417 -51.980 -59.235 1.00 59.59 669 ALA A N 1
ATOM 5195 C CA . ALA A 1 669 ? 27.573 -52.971 -60.306 1.00 59.59 669 ALA A CA 1
ATOM 5196 C C . ALA A 1 669 ? 27.070 -54.387 -59.934 1.00 59.59 669 ALA A C 1
ATOM 5198 O O . ALA A 1 669 ? 26.784 -55.192 -60.822 1.00 59.59 669 ALA A O 1
ATOM 5199 N N . ASN A 1 670 ? 26.914 -54.679 -58.637 1.00 59.50 670 ASN A N 1
ATOM 5200 C CA . ASN A 1 670 ? 26.488 -55.979 -58.114 1.00 59.50 670 ASN A CA 1
ATOM 5201 C C . ASN A 1 670 ? 24.980 -56.070 -57.787 1.00 59.50 670 ASN A C 1
ATOM 5203 O O . ASN A 1 670 ? 24.529 -57.116 -57.320 1.00 59.50 670 ASN A O 1
ATOM 5207 N N . SER A 1 671 ? 24.182 -55.014 -58.017 1.00 59.38 671 SER A N 1
ATOM 5208 C CA . SER A 1 671 ? 22.797 -54.914 -57.510 1.00 59.38 671 SER A CA 1
ATOM 5209 C C . SER A 1 671 ? 21.712 -55.565 -58.400 1.00 59.38 671 SER A C 1
ATOM 5211 O O . SER A 1 671 ? 20.574 -55.766 -57.972 1.00 59.38 671 SER A O 1
ATOM 5213 N N . GLY A 1 672 ? 22.063 -55.985 -59.621 1.00 58.47 672 GLY A N 1
ATOM 5214 C CA . GLY A 1 672 ? 21.216 -56.827 -60.476 1.00 58.47 672 GLY A CA 1
ATOM 5215 C C . GLY A 1 672 ? 20.081 -56.109 -61.222 1.00 58.47 672 GLY A C 1
ATOM 5216 O O . GLY A 1 672 ? 19.315 -56.779 -61.919 1.00 58.47 672 GLY A O 1
ATOM 5217 N N . ASN A 1 673 ? 19.975 -54.773 -61.160 1.00 66.12 673 ASN A N 1
ATOM 5218 C CA . ASN A 1 673 ? 18.949 -54.007 -61.878 1.00 66.12 673 ASN A CA 1
ATOM 5219 C C . ASN A 1 673 ? 19.561 -52.935 -62.793 1.00 66.12 673 ASN A C 1
ATOM 5221 O O . ASN A 1 673 ? 19.616 -51.749 -62.464 1.00 66.12 673 ASN A O 1
ATOM 5225 N N . LYS A 1 674 ? 19.924 -53.356 -64.014 1.00 63.34 674 LYS A N 1
ATOM 5226 C CA . LYS A 1 674 ? 20.679 -52.557 -64.998 1.00 63.34 674 LYS A CA 1
ATOM 5227 C C . LYS A 1 674 ? 20.172 -51.126 -65.217 1.00 63.34 674 LYS A C 1
ATOM 5229 O O . LYS A 1 674 ? 20.989 -50.246 -65.451 1.00 63.34 674 LYS A O 1
ATOM 5234 N N . LYS A 1 675 ? 18.858 -50.865 -65.175 1.00 61.06 675 LYS A N 1
ATOM 5235 C CA . LYS A 1 675 ? 18.318 -49.505 -65.393 1.00 61.06 675 LYS A CA 1
ATOM 5236 C C . LYS A 1 675 ? 18.548 -48.573 -64.205 1.00 61.06 675 LYS A C 1
ATOM 5238 O O . LYS A 1 675 ? 18.822 -47.396 -64.414 1.00 61.06 675 LYS A O 1
ATOM 5243 N N . ILE A 1 676 ? 18.414 -49.092 -62.987 1.00 60.53 676 ILE A N 1
ATOM 5244 C CA . ILE A 1 676 ? 18.659 -48.320 -61.766 1.00 60.53 676 ILE A CA 1
ATOM 5245 C C . ILE A 1 676 ? 20.165 -48.142 -61.586 1.00 60.53 676 ILE A C 1
ATOM 5247 O O . ILE A 1 676 ? 20.594 -47.034 -61.290 1.00 60.53 676 ILE A O 1
ATOM 5251 N N . ASP A 1 677 ? 20.953 -49.177 -61.883 1.00 64.31 677 ASP A N 1
ATOM 5252 C CA . ASP A 1 677 ? 22.415 -49.128 -61.803 1.00 64.31 677 ASP A CA 1
ATOM 5253 C C . ASP A 1 677 ? 22.999 -48.088 -62.766 1.00 64.31 677 ASP A C 1
ATOM 5255 O O . ASP A 1 677 ? 23.810 -47.273 -62.344 1.00 64.31 677 ASP A O 1
ATOM 5259 N N . LEU A 1 678 ? 22.535 -48.036 -64.024 1.00 66.75 678 LEU A N 1
ATOM 5260 C CA . LEU A 1 678 ? 22.950 -47.018 -65.004 1.00 66.75 678 LEU A CA 1
ATOM 5261 C C . LEU A 1 678 ? 22.579 -45.595 -64.567 1.00 66.75 678 LEU A C 1
ATOM 5263 O O . LEU A 1 678 ? 23.409 -44.693 -64.640 1.00 66.75 678 LEU A O 1
ATOM 5267 N N . TRP A 1 679 ? 21.354 -45.392 -64.070 1.00 73.19 679 TRP A N 1
ATOM 5268 C CA . TRP A 1 679 ? 20.929 -44.080 -63.576 1.00 73.19 679 TRP A CA 1
ATOM 5269 C C . TRP A 1 679 ? 21.728 -43.649 -62.340 1.00 73.19 679 TRP A C 1
ATOM 5271 O O . TRP A 1 679 ? 22.139 -42.494 -62.244 1.00 73.19 679 TRP A O 1
ATOM 5281 N N . LEU A 1 680 ? 21.989 -44.572 -61.409 1.00 68.06 680 LEU A N 1
ATOM 5282 C CA . LEU A 1 680 ? 22.783 -44.311 -60.211 1.00 68.06 680 LEU A CA 1
ATOM 5283 C C . LEU A 1 680 ? 24.237 -43.984 -60.579 1.00 68.06 680 LEU A C 1
ATOM 5285 O O . LEU A 1 680 ? 24.798 -43.032 -60.039 1.00 68.06 680 LEU A O 1
ATOM 5289 N N . LEU A 1 681 ? 24.819 -44.715 -61.537 1.00 68.69 681 LEU A N 1
ATOM 5290 C CA . LEU A 1 681 ? 26.171 -44.472 -62.044 1.00 68.69 681 LEU A CA 1
ATOM 5291 C C . LEU A 1 681 ? 26.299 -43.059 -62.631 1.00 68.69 681 LEU A C 1
ATOM 5293 O O . LEU A 1 681 ? 27.239 -42.332 -62.303 1.00 68.69 681 LEU A O 1
ATOM 5297 N N . ASP A 1 682 ? 25.312 -42.641 -63.427 1.00 71.69 682 ASP A N 1
ATOM 5298 C CA . ASP A 1 682 ? 25.252 -41.296 -64.005 1.00 71.69 682 ASP A CA 1
ATOM 5299 C C . ASP A 1 682 ? 25.130 -40.210 -62.925 1.00 71.69 682 ASP A C 1
ATOM 5301 O O . ASP A 1 682 ? 25.754 -39.152 -63.035 1.00 71.69 682 ASP A O 1
ATOM 5305 N N . ARG A 1 683 ? 24.365 -40.456 -61.851 1.00 77.56 683 ARG A N 1
ATOM 5306 C CA . ARG A 1 683 ? 24.229 -39.507 -60.731 1.00 77.56 683 ARG A CA 1
ATOM 5307 C C . ARG A 1 683 ? 25.496 -39.413 -59.884 1.00 77.56 683 ARG A C 1
ATOM 5309 O O . ARG A 1 683 ? 25.870 -38.305 -59.505 1.00 77.56 683 ARG A O 1
ATOM 5316 N N . ILE A 1 684 ? 26.176 -40.530 -59.618 1.00 70.62 684 ILE A N 1
ATOM 5317 C CA . ILE A 1 684 ? 27.459 -40.546 -58.894 1.00 70.62 684 ILE A CA 1
ATOM 5318 C C . ILE A 1 684 ? 28.516 -39.786 -59.704 1.00 70.62 684 ILE A C 1
ATOM 5320 O O . ILE A 1 684 ? 29.241 -38.952 -59.161 1.00 70.62 684 ILE A O 1
ATOM 5324 N N . HIS A 1 685 ? 28.550 -39.993 -61.023 1.00 71.75 685 HIS A N 1
ATOM 5325 C CA . HIS A 1 685 ? 29.453 -39.266 -61.909 1.00 71.75 685 HIS A CA 1
ATOM 5326 C C . HIS A 1 685 ? 29.128 -37.760 -61.973 1.00 71.75 685 HIS A C 1
ATOM 5328 O O . HIS A 1 685 ? 30.034 -36.929 -61.882 1.00 71.75 685 HIS A O 1
ATOM 5334 N N . ALA A 1 686 ? 27.846 -37.380 -62.042 1.00 74.56 686 ALA A N 1
ATOM 5335 C CA . ALA A 1 686 ? 27.422 -35.979 -61.958 1.00 74.56 686 ALA A CA 1
ATOM 5336 C C . ALA A 1 686 ? 27.812 -35.326 -60.624 1.00 74.56 686 ALA A C 1
ATOM 5338 O O . ALA A 1 686 ? 28.288 -34.190 -60.613 1.00 74.56 686 ALA A O 1
ATOM 5339 N N . ALA A 1 687 ? 27.654 -36.047 -59.510 1.00 73.12 687 ALA A N 1
ATOM 5340 C CA . ALA A 1 687 ? 28.028 -35.575 -58.182 1.00 73.12 687 ALA A CA 1
ATOM 5341 C C . ALA A 1 687 ? 29.541 -35.341 -58.058 1.00 73.12 687 ALA A C 1
ATOM 5343 O O . ALA A 1 687 ? 29.938 -34.317 -57.508 1.00 73.12 687 ALA A O 1
ATOM 5344 N N . ALA A 1 688 ? 30.372 -36.214 -58.636 1.00 72.44 688 ALA A N 1
ATOM 5345 C CA . ALA A 1 688 ? 31.828 -36.050 -58.669 1.00 72.44 688 ALA A CA 1
ATOM 5346 C C . ALA A 1 688 ? 32.277 -34.843 -59.524 1.00 72.44 688 ALA A C 1
ATOM 5348 O O . ALA A 1 688 ? 33.206 -34.110 -59.176 1.00 72.44 688 ALA A O 1
ATOM 5349 N N . ILE A 1 689 ? 31.599 -34.582 -60.646 1.00 75.38 689 ILE A N 1
ATOM 5350 C CA . ILE A 1 689 ? 31.867 -33.389 -61.467 1.00 75.38 689 ILE A CA 1
ATOM 5351 C C . ILE A 1 689 ? 31.415 -32.124 -60.729 1.00 75.38 689 ILE A C 1
ATOM 5353 O O . ILE A 1 689 ? 32.110 -31.108 -60.750 1.00 75.38 689 ILE A O 1
ATOM 5357 N N . TRP A 1 690 ? 30.272 -32.179 -60.050 1.00 77.31 690 TRP A N 1
ATOM 5358 C CA . TRP A 1 690 ? 29.759 -31.060 -59.271 1.00 77.31 690 TRP A CA 1
ATOM 5359 C C . TRP A 1 690 ? 30.631 -30.744 -58.055 1.00 77.31 690 TRP A C 1
ATOM 5361 O O . TRP A 1 690 ? 30.930 -29.575 -57.816 1.00 77.31 690 TRP A O 1
ATOM 5371 N N . SER A 1 691 ? 31.119 -31.756 -57.331 1.00 73.00 691 SER A N 1
ATOM 5372 C CA . SER A 1 691 ? 32.080 -31.553 -56.244 1.00 73.00 691 SER A CA 1
ATOM 5373 C C . SER A 1 691 ? 33.352 -30.893 -56.765 1.00 73.00 691 SER A C 1
ATOM 5375 O O . SER A 1 691 ? 33.845 -29.956 -56.142 1.00 73.00 691 SER A O 1
ATOM 5377 N N . HIS A 1 692 ? 33.828 -31.285 -57.951 1.00 76.19 692 HIS A N 1
ATOM 5378 C CA . HIS A 1 692 ? 34.953 -30.617 -58.597 1.00 76.19 692 HIS A CA 1
ATOM 5379 C C . HIS A 1 692 ? 34.685 -29.126 -58.850 1.00 76.19 692 HIS A C 1
ATOM 5381 O O . HIS A 1 692 ? 35.559 -28.306 -58.590 1.00 76.19 692 HIS A O 1
ATOM 5387 N N . VAL A 1 693 ? 33.496 -28.747 -59.326 1.00 78.12 693 VAL A N 1
ATOM 5388 C CA . VAL A 1 693 ? 33.120 -27.334 -59.537 1.00 78.12 693 VAL A CA 1
ATOM 5389 C C . VAL A 1 693 ? 33.033 -26.573 -58.210 1.00 78.12 693 VAL A C 1
ATOM 5391 O O . VAL A 1 693 ? 33.563 -25.470 -58.086 1.00 78.12 693 VAL A O 1
ATOM 5394 N N . VAL A 1 694 ? 32.411 -27.167 -57.189 1.00 77.06 694 VAL A N 1
ATOM 5395 C CA . VAL A 1 694 ? 32.246 -26.543 -55.868 1.00 77.06 694 VAL A CA 1
ATOM 5396 C C . VAL A 1 694 ? 33.593 -26.303 -55.194 1.00 77.06 694 VAL A C 1
ATOM 5398 O O . VAL A 1 694 ? 33.853 -25.188 -54.742 1.00 77.06 694 VAL A O 1
ATOM 5401 N N . PHE A 1 695 ? 34.468 -27.311 -55.149 1.00 76.38 695 PHE A N 1
ATOM 5402 C CA . PHE A 1 695 ? 35.794 -27.145 -54.560 1.00 76.38 695 PHE A CA 1
ATOM 5403 C C . PHE A 1 695 ? 36.637 -26.145 -55.349 1.00 76.38 695 PHE A C 1
ATOM 5405 O O . PHE A 1 695 ? 37.321 -25.325 -54.741 1.00 76.38 695 PHE A O 1
ATOM 5412 N N . TYR A 1 696 ? 36.532 -26.142 -56.680 1.00 78.44 696 TYR A N 1
ATOM 5413 C CA . TYR A 1 696 ? 37.222 -25.174 -57.533 1.00 78.44 696 TYR A CA 1
ATOM 5414 C C . TYR A 1 696 ? 36.779 -23.729 -57.241 1.00 78.44 696 TYR A C 1
ATOM 5416 O O . TYR A 1 696 ? 37.616 -22.850 -57.031 1.00 78.44 696 TYR A O 1
ATOM 5424 N N . ARG A 1 697 ? 35.472 -23.488 -57.061 1.00 74.75 697 ARG A N 1
ATOM 5425 C CA . ARG A 1 697 ? 34.944 -22.195 -56.583 1.00 74.75 697 ARG A CA 1
ATOM 5426 C C . ARG A 1 697 ? 35.380 -21.855 -55.155 1.00 74.75 697 ARG A C 1
ATOM 5428 O O . ARG A 1 697 ? 35.611 -20.686 -54.851 1.00 74.75 697 ARG A O 1
ATOM 5435 N N . LEU A 1 698 ? 35.502 -22.843 -54.272 1.00 71.62 698 LEU A N 1
ATOM 5436 C CA . LEU A 1 698 ? 35.986 -22.632 -52.907 1.00 71.62 698 LEU A CA 1
ATOM 5437 C C . LEU A 1 698 ? 37.454 -22.172 -52.907 1.00 71.62 698 LEU A C 1
ATOM 5439 O O . LEU A 1 698 ? 37.786 -21.198 -52.232 1.00 71.62 698 LEU A O 1
ATOM 5443 N N . GLY A 1 699 ? 38.309 -22.819 -53.706 1.00 72.25 699 GLY A N 1
ATOM 5444 C CA . GLY A 1 699 ? 39.705 -22.416 -53.903 1.00 72.25 699 GLY A CA 1
ATOM 5445 C C . GLY A 1 699 ? 39.822 -20.984 -54.428 1.00 72.25 699 GLY A C 1
ATOM 5446 O O . GLY A 1 699 ? 40.600 -20.190 -53.897 1.00 72.25 699 GLY A O 1
ATOM 5447 N N . MET A 1 700 ? 38.956 -20.613 -55.376 1.00 73.19 700 MET A N 1
ATOM 5448 C CA . MET A 1 700 ? 38.831 -19.237 -55.865 1.00 73.19 700 MET A CA 1
ATOM 5449 C C . MET A 1 700 ? 38.452 -18.246 -54.758 1.00 73.19 700 MET A C 1
ATOM 5451 O O . MET A 1 700 ? 39.083 -17.199 -54.631 1.00 73.19 700 MET A O 1
ATOM 5455 N N . ILE A 1 701 ? 37.443 -18.552 -53.936 1.00 71.81 701 ILE A N 1
ATOM 5456 C CA . ILE A 1 701 ? 37.015 -17.673 -52.834 1.00 71.81 701 ILE A CA 1
ATOM 5457 C C . ILE A 1 701 ? 38.141 -17.484 -51.816 1.00 71.81 701 ILE A C 1
ATOM 5459 O O . ILE A 1 701 ? 38.342 -16.370 -51.337 1.00 71.81 701 ILE A O 1
ATOM 5463 N N . ILE A 1 702 ? 38.891 -18.541 -51.498 1.00 68.38 702 ILE A N 1
ATOM 5464 C CA . ILE A 1 702 ? 40.034 -18.471 -50.579 1.00 68.38 702 ILE A CA 1
ATOM 5465 C C . ILE A 1 702 ? 41.110 -17.534 -51.133 1.00 68.38 702 ILE A C 1
ATOM 5467 O O . ILE A 1 702 ? 41.627 -16.694 -50.397 1.00 68.38 702 ILE A O 1
ATOM 5471 N N . MET A 1 703 ? 41.404 -17.625 -52.430 1.00 71.00 703 MET A N 1
ATOM 5472 C CA . MET A 1 703 ? 42.345 -16.726 -53.093 1.00 71.00 703 MET A CA 1
ATOM 5473 C C . MET A 1 703 ? 41.846 -15.271 -53.068 1.00 71.00 703 MET A C 1
ATOM 5475 O O . MET A 1 703 ? 42.576 -14.375 -52.646 1.00 71.00 703 MET A O 1
ATOM 5479 N N . TRP A 1 704 ? 40.583 -15.023 -53.431 1.00 69.12 704 TRP A N 1
ATOM 5480 C CA . TRP A 1 704 ? 39.985 -13.684 -53.363 1.00 69.12 704 TRP A CA 1
ATOM 5481 C C . TRP A 1 704 ? 39.946 -13.129 -51.940 1.00 69.12 704 TRP A C 1
ATOM 5483 O O . TRP A 1 704 ? 40.179 -11.941 -51.748 1.00 69.12 704 TRP A O 1
ATOM 5493 N N . MET A 1 705 ? 39.718 -13.971 -50.931 1.00 63.28 705 MET A N 1
ATOM 5494 C CA . MET A 1 705 ? 39.823 -13.583 -49.526 1.00 63.28 705 MET A CA 1
ATOM 5495 C C . MET A 1 705 ? 41.261 -13.245 -49.143 1.00 63.28 705 MET A C 1
ATOM 5497 O O . MET A 1 705 ? 41.460 -12.257 -48.451 1.00 63.28 705 MET A O 1
ATOM 5501 N N . ALA A 1 706 ? 42.267 -13.977 -49.622 1.00 64.44 706 ALA A N 1
ATOM 5502 C CA . ALA A 1 706 ? 43.668 -13.641 -49.366 1.00 64.44 706 ALA A CA 1
ATOM 5503 C C . ALA A 1 706 ? 44.055 -12.257 -49.929 1.00 64.44 706 ALA A C 1
ATOM 5505 O O . ALA A 1 706 ? 44.820 -11.540 -49.287 1.00 64.44 706 ALA A O 1
ATOM 5506 N N . PHE A 1 707 ? 43.476 -11.846 -51.064 1.00 64.94 707 PHE A N 1
ATOM 5507 C CA . PHE A 1 707 ? 43.656 -10.501 -51.632 1.00 64.94 707 PHE A CA 1
ATOM 5508 C C . PHE A 1 707 ? 42.769 -9.429 -50.984 1.00 64.94 707 PHE A C 1
ATOM 5510 O O . PHE A 1 707 ? 43.205 -8.296 -50.785 1.00 64.94 707 PHE A O 1
ATOM 5517 N N . ALA A 1 708 ? 41.529 -9.769 -50.632 1.00 62.09 708 ALA A N 1
ATOM 5518 C CA . ALA A 1 708 ? 40.576 -8.834 -50.045 1.00 62.09 708 ALA A CA 1
ATOM 5519 C C . ALA A 1 708 ? 40.839 -8.581 -48.557 1.00 62.09 708 ALA A C 1
ATOM 5521 O O . ALA A 1 708 ? 40.510 -7.508 -48.064 1.00 62.09 708 ALA A O 1
ATOM 5522 N N . LEU A 1 709 ? 41.429 -9.533 -47.829 1.00 62.84 709 LEU A N 1
ATOM 5523 C CA . LEU A 1 709 ? 41.652 -9.446 -46.385 1.00 62.84 709 LEU A CA 1
ATOM 5524 C C . LEU A 1 709 ? 42.625 -8.318 -45.996 1.00 62.84 709 LEU A C 1
ATOM 5526 O O . LEU A 1 709 ? 42.289 -7.592 -45.065 1.00 62.84 709 LEU A O 1
ATOM 5530 N N . PRO A 1 710 ? 43.750 -8.069 -46.699 1.00 62.09 710 PRO A N 1
ATOM 5531 C CA . PRO A 1 710 ? 44.573 -6.880 -46.483 1.00 62.09 710 PRO A CA 1
ATOM 5532 C C . PRO A 1 710 ? 43.809 -5.577 -46.729 1.00 62.09 710 PRO A C 1
ATOM 5534 O O . PRO A 1 710 ? 43.937 -4.646 -45.943 1.00 62.09 710 PRO A O 1
ATOM 5537 N N . CYS A 1 711 ? 42.966 -5.513 -47.765 1.00 57.41 711 CYS A N 1
ATOM 5538 C CA . CYS A 1 711 ? 42.148 -4.334 -48.062 1.00 57.41 711 CYS A CA 1
ATOM 5539 C C . CYS A 1 711 ? 41.024 -4.132 -47.041 1.00 57.41 711 CYS A C 1
ATOM 5541 O O . CYS A 1 711 ? 40.749 -3.005 -46.650 1.00 57.41 711 CYS A O 1
ATOM 5543 N N . LEU A 1 712 ? 40.400 -5.209 -46.564 1.00 56.06 712 LEU A N 1
ATOM 5544 C CA . LEU A 1 712 ? 39.425 -5.180 -45.479 1.00 56.06 712 LEU A CA 1
ATOM 5545 C C . LEU A 1 712 ? 40.096 -4.791 -44.169 1.00 56.06 712 LEU A C 1
ATOM 5547 O O . LEU A 1 712 ? 39.555 -3.962 -43.458 1.00 56.06 712 LEU A O 1
ATOM 5551 N N . MET A 1 713 ? 41.281 -5.316 -43.857 1.00 54.81 713 MET A N 1
ATOM 5552 C CA . MET A 1 713 ? 42.062 -4.891 -42.698 1.00 54.81 713 MET A CA 1
ATOM 5553 C C . MET A 1 713 ? 42.503 -3.438 -42.821 1.00 54.81 713 MET A C 1
ATOM 5555 O O . MET A 1 713 ? 42.441 -2.731 -41.827 1.00 54.81 713 MET A O 1
ATOM 5559 N N . ALA A 1 714 ? 42.876 -2.969 -44.011 1.00 55.19 714 ALA A N 1
ATOM 5560 C CA . ALA A 1 714 ? 43.167 -1.565 -44.264 1.00 55.19 714 ALA A CA 1
ATOM 5561 C C . ALA A 1 714 ? 41.908 -0.704 -44.108 1.00 55.19 714 ALA A C 1
ATOM 5563 O O . ALA A 1 714 ? 41.978 0.309 -43.439 1.00 55.19 714 ALA A O 1
ATOM 5564 N N . ALA A 1 715 ? 40.746 -1.134 -44.605 1.00 50.09 715 ALA A N 1
ATOM 5565 C CA . ALA A 1 715 ? 39.473 -0.424 -44.469 1.00 50.09 715 ALA A CA 1
ATOM 5566 C C . ALA A 1 715 ? 38.889 -0.487 -43.046 1.00 50.09 715 ALA A C 1
ATOM 5568 O O . ALA A 1 715 ? 38.193 0.425 -42.616 1.00 50.09 715 ALA A O 1
ATOM 5569 N N . PHE A 1 716 ? 39.164 -1.548 -42.286 1.00 50.62 716 PHE A N 1
ATOM 5570 C CA . PHE A 1 716 ? 38.791 -1.674 -40.877 1.00 50.62 716 PHE A CA 1
ATOM 5571 C C . PHE A 1 716 ? 39.776 -0.953 -39.967 1.00 50.62 716 PHE A C 1
ATOM 5573 O O . PHE A 1 716 ? 39.346 -0.405 -38.960 1.00 50.62 716 PHE A O 1
ATOM 5580 N N . SER A 1 717 ? 41.065 -0.946 -40.307 1.00 50.47 717 SER A N 1
ATOM 5581 C CA . SER A 1 717 ? 42.091 -0.107 -39.691 1.00 50.47 717 SER A CA 1
ATOM 5582 C C . SER A 1 717 ? 41.731 1.349 -39.930 1.00 50.47 717 SER A C 1
ATOM 5584 O O . SER A 1 717 ? 41.540 2.075 -38.970 1.00 50.47 717 SER A O 1
ATOM 5586 N N . ASP A 1 718 ? 41.473 1.742 -41.174 1.00 43.31 718 ASP A N 1
ATOM 5587 C CA . ASP A 1 718 ? 41.017 3.075 -41.548 1.00 43.31 718 ASP A CA 1
ATOM 5588 C C . ASP A 1 718 ? 39.636 3.380 -40.968 1.00 43.31 718 ASP A C 1
ATOM 5590 O O . ASP A 1 718 ? 39.403 4.492 -40.555 1.00 43.31 718 ASP A O 1
ATOM 5594 N N . GLY A 1 719 ? 38.740 2.407 -40.788 1.00 44.06 719 GLY A N 1
ATOM 5595 C CA . GLY A 1 719 ? 37.461 2.587 -40.089 1.00 44.06 719 GLY A CA 1
ATOM 5596 C C . GLY A 1 719 ? 37.578 2.652 -38.557 1.00 44.06 719 GLY A C 1
ATOM 5597 O O . GLY A 1 719 ? 36.730 3.246 -37.890 1.00 44.06 719 GLY A O 1
ATOM 5598 N N . TYR A 1 720 ? 38.612 2.045 -37.971 1.00 45.75 720 TYR A N 1
ATOM 5599 C CA . TYR A 1 720 ? 38.935 2.079 -36.541 1.00 45.75 720 TYR A CA 1
ATOM 5600 C C . TYR A 1 720 ? 39.690 3.364 -36.195 1.00 45.75 720 TYR A C 1
ATOM 5602 O O . TYR A 1 720 ? 39.321 4.040 -35.235 1.00 45.75 720 TYR A O 1
ATOM 5610 N N . PHE A 1 721 ? 40.652 3.752 -37.033 1.00 41.22 721 PHE A N 1
ATOM 5611 C CA . PHE A 1 721 ? 41.335 5.033 -37.001 1.00 41.22 721 PHE A CA 1
ATOM 5612 C C . PHE A 1 721 ? 40.394 6.155 -37.414 1.00 41.22 721 PHE A C 1
ATOM 5614 O O . PHE A 1 721 ? 40.336 7.104 -36.670 1.00 41.22 721 PHE A O 1
ATOM 5621 N N . GLN A 1 722 ? 39.520 6.040 -38.415 1.00 38.16 722 GLN A N 1
ATOM 5622 C CA . GLN A 1 722 ? 38.425 6.996 -38.652 1.00 38.16 722 GLN A CA 1
ATOM 5623 C C . GLN A 1 722 ? 37.421 7.018 -37.509 1.00 38.16 722 GLN A C 1
ATOM 5625 O O . GLN A 1 722 ? 36.768 8.029 -37.351 1.00 38.16 722 GLN A O 1
ATOM 5630 N N . ARG A 1 723 ? 37.247 5.972 -36.690 1.00 39.59 723 ARG A N 1
ATOM 5631 C CA . ARG A 1 723 ? 36.417 6.067 -35.469 1.00 39.59 723 ARG A CA 1
ATOM 5632 C C . ARG A 1 723 ? 37.154 6.705 -34.296 1.00 39.59 723 ARG A C 1
ATOM 5634 O O . ARG A 1 723 ? 36.488 7.260 -33.430 1.00 39.59 723 ARG A O 1
ATOM 5641 N N . GLN A 1 724 ? 38.482 6.626 -34.239 1.00 38.00 724 GLN A N 1
ATOM 5642 C CA . GLN A 1 724 ? 39.300 7.355 -33.262 1.00 38.00 724 GLN A CA 1
ATOM 5643 C C . GLN A 1 724 ? 39.505 8.817 -33.689 1.00 38.00 724 GLN A C 1
ATOM 5645 O O . GLN A 1 724 ? 39.294 9.720 -32.892 1.00 38.00 724 GLN A O 1
ATOM 5650 N N . ILE A 1 725 ? 39.772 9.049 -34.969 1.00 34.12 725 ILE A N 1
ATOM 5651 C CA . ILE A 1 725 ? 39.818 10.331 -35.670 1.00 34.12 725 ILE A CA 1
ATOM 5652 C C . ILE A 1 725 ? 38.416 10.941 -35.716 1.00 34.12 725 ILE A C 1
ATOM 5654 O O . ILE A 1 725 ? 38.300 12.100 -35.414 1.00 34.12 725 ILE A O 1
ATOM 5658 N N . ALA A 1 726 ? 37.307 10.220 -35.908 1.00 32.88 726 ALA A N 1
ATOM 5659 C CA . ALA A 1 726 ? 35.962 10.818 -35.788 1.00 32.88 726 ALA A CA 1
ATOM 5660 C C . ALA A 1 726 ? 35.527 11.071 -34.340 1.00 32.88 726 ALA A C 1
ATOM 5662 O O . ALA A 1 726 ? 34.570 11.805 -34.106 1.00 32.88 726 ALA A O 1
ATOM 5663 N N . LYS A 1 727 ? 36.220 10.474 -33.364 1.00 36.31 727 LYS A N 1
ATOM 5664 C CA . LYS A 1 727 ? 36.112 10.879 -31.961 1.00 36.31 727 LYS A CA 1
ATOM 5665 C C . LYS A 1 727 ? 36.988 12.097 -31.648 1.00 36.31 727 LYS A C 1
ATOM 5667 O O . LYS A 1 727 ? 36.620 12.833 -30.750 1.00 36.31 727 LYS A O 1
ATOM 5672 N N . ALA A 1 728 ? 38.074 12.333 -32.392 1.00 34.94 728 ALA A N 1
ATOM 5673 C CA . ALA A 1 728 ? 39.029 13.426 -32.165 1.00 34.94 728 ALA A CA 1
ATOM 5674 C C . ALA A 1 728 ? 38.941 14.605 -33.169 1.00 34.94 728 ALA A C 1
ATOM 5676 O O . ALA A 1 728 ? 39.467 15.679 -32.912 1.00 34.94 728 ALA A O 1
ATOM 5677 N N . SER A 1 729 ? 38.264 14.436 -34.300 1.00 29.83 729 SER A N 1
ATOM 5678 C CA . SER A 1 729 ? 38.107 15.383 -35.403 1.00 29.83 729 SER A CA 1
ATOM 5679 C C . SER A 1 729 ? 36.778 15.104 -36.117 1.00 29.83 729 SER A C 1
ATOM 5681 O O . SER A 1 729 ? 36.685 14.352 -37.088 1.00 29.83 729 SER A O 1
ATOM 5683 N N . PHE A 1 730 ? 35.715 15.711 -35.605 1.00 29.16 730 PHE A N 1
ATOM 5684 C CA . PHE A 1 730 ? 34.563 16.096 -36.416 1.00 29.16 730 PHE A CA 1
ATOM 5685 C C . PHE A 1 730 ? 34.047 17.440 -35.897 1.00 29.16 730 PHE A C 1
ATOM 5687 O O . PHE A 1 730 ? 32.974 17.560 -35.316 1.00 29.16 730 PHE A O 1
ATOM 5694 N N . THR A 1 731 ? 34.851 18.472 -36.127 1.00 37.47 731 THR A N 1
ATOM 5695 C CA . THR A 1 731 ? 34.343 19.785 -36.516 1.00 37.47 731 THR A CA 1
ATOM 5696 C C . THR A 1 731 ? 34.672 19.959 -38.000 1.00 37.47 731 THR A C 1
ATOM 5698 O O . THR A 1 731 ? 35.767 19.636 -38.448 1.00 37.47 731 THR A O 1
ATOM 5701 N N . SER A 1 732 ? 33.691 20.448 -38.757 1.00 33.41 732 SER A N 1
ATOM 5702 C CA . SER A 1 732 ? 33.704 20.775 -40.194 1.00 33.41 732 SER A CA 1
ATOM 5703 C C . SER A 1 732 ? 33.455 19.642 -41.221 1.00 33.41 732 SER A C 1
ATOM 5705 O O . SER A 1 732 ? 34.292 18.806 -41.528 1.00 33.41 732 SER A O 1
ATOM 5707 N N . GLN A 1 733 ? 32.220 19.697 -41.741 1.00 38.22 733 GLN A N 1
ATOM 5708 C CA . GLN A 1 733 ? 31.696 19.315 -43.064 1.00 38.22 733 GLN A CA 1
ATOM 5709 C C . GLN A 1 733 ? 31.972 17.904 -43.626 1.00 38.22 733 GLN A C 1
ATOM 5711 O O . GLN A 1 733 ? 33.054 17.585 -44.101 1.00 38.22 733 GLN A O 1
ATOM 5716 N N . SER A 1 734 ? 30.906 17.089 -43.727 1.00 25.48 734 SER A N 1
ATOM 5717 C CA . SER A 1 734 ? 30.854 15.960 -44.669 1.00 25.48 734 SER A CA 1
ATOM 5718 C C . SER A 1 734 ? 29.487 15.837 -45.376 1.00 25.48 734 SER A C 1
ATOM 5720 O O . SER A 1 734 ? 28.442 16.070 -44.758 1.00 25.48 734 SER A O 1
ATOM 5722 N N . PRO A 1 735 ? 29.473 15.459 -46.671 1.00 32.88 735 PRO A N 1
ATOM 5723 C CA . PRO A 1 735 ? 28.279 15.357 -47.504 1.00 32.88 735 PRO A CA 1
ATOM 5724 C C . PRO A 1 735 ? 27.552 14.026 -47.249 1.00 32.88 735 PRO A C 1
ATOM 5726 O O . PRO A 1 735 ? 27.816 13.011 -47.888 1.00 32.88 735 PRO A O 1
ATOM 5729 N N . ARG A 1 736 ? 26.615 14.011 -46.295 1.00 29.94 736 ARG A N 1
ATOM 5730 C CA . ARG A 1 736 ? 25.632 12.920 -46.108 1.00 29.94 736 ARG A CA 1
ATOM 5731 C C . ARG A 1 736 ? 24.244 13.461 -45.747 1.00 29.94 736 ARG A C 1
ATOM 5733 O O . ARG A 1 736 ? 23.590 12.973 -44.829 1.00 29.94 736 ARG A O 1
ATOM 5740 N N . LEU A 1 737 ? 23.783 14.474 -46.478 1.00 33.22 737 LEU A N 1
ATOM 5741 C CA . LEU A 1 737 ? 22.530 15.173 -46.172 1.00 33.22 737 LEU A CA 1
ATOM 5742 C C . LEU A 1 737 ? 21.250 14.561 -46.766 1.00 33.22 737 LEU A C 1
ATOM 5744 O O . LEU A 1 737 ? 20.179 15.005 -46.399 1.00 33.22 737 LEU A O 1
ATOM 5748 N N . HIS A 1 738 ? 21.288 13.475 -47.547 1.00 33.38 738 HIS A N 1
ATOM 5749 C CA . HIS A 1 738 ? 20.053 12.956 -48.176 1.00 33.38 738 HIS A CA 1
ATOM 5750 C C . HIS A 1 738 ? 19.341 11.782 -47.475 1.00 33.38 738 HIS A C 1
ATOM 5752 O O . HIS A 1 738 ? 18.403 11.216 -48.026 1.00 33.38 738 HIS A O 1
ATOM 5758 N N . LYS A 1 739 ? 19.719 11.408 -46.243 1.00 30.59 739 LYS A N 1
ATOM 5759 C CA . LYS A 1 739 ? 18.921 10.462 -45.416 1.00 30.59 739 LYS A CA 1
ATOM 5760 C C . LYS A 1 739 ? 18.598 10.953 -43.998 1.00 30.59 739 LYS A C 1
ATOM 5762 O O . LYS A 1 739 ? 17.807 10.315 -43.312 1.00 30.59 739 LYS A O 1
ATOM 5767 N N . GLY A 1 740 ? 19.182 12.075 -43.564 1.00 31.03 740 GLY A N 1
ATOM 5768 C CA . GLY A 1 740 ? 18.940 12.677 -42.245 1.00 31.03 740 GLY A CA 1
ATOM 5769 C C . GLY A 1 740 ? 17.796 13.697 -42.206 1.00 31.03 740 GLY A C 1
ATOM 5770 O O . GLY A 1 740 ? 17.274 13.972 -41.127 1.00 31.03 740 GLY A O 1
ATOM 5771 N N . GLU A 1 741 ? 17.379 14.229 -43.358 1.00 34.31 741 GLU A N 1
ATOM 5772 C CA . GLU A 1 741 ? 16.344 15.270 -43.435 1.00 34.31 741 GLU A CA 1
ATOM 5773 C C . GLU A 1 741 ? 14.964 14.759 -43.003 1.00 34.31 741 GLU A C 1
ATOM 5775 O O . GLU A 1 741 ? 14.273 15.437 -42.250 1.00 34.31 741 GLU A O 1
ATOM 5780 N N . ALA A 1 742 ? 14.600 13.519 -43.344 1.00 34.25 742 ALA A N 1
ATOM 5781 C CA . ALA A 1 742 ? 13.302 12.957 -42.963 1.00 34.25 742 ALA A CA 1
ATOM 5782 C C . ALA A 1 742 ? 13.152 12.718 -41.445 1.00 34.25 742 ALA A C 1
ATOM 5784 O O . ALA A 1 742 ? 12.054 12.856 -40.917 1.00 34.25 742 ALA A O 1
ATOM 5785 N N . LEU A 1 743 ? 14.244 12.390 -40.734 1.00 35.00 743 LEU A N 1
ATOM 5786 C CA . LEU A 1 743 ? 14.212 12.069 -39.297 1.00 35.00 743 LEU A CA 1
ATOM 5787 C C . LEU A 1 743 ? 14.315 13.314 -38.398 1.00 35.00 743 LEU A C 1
ATOM 5789 O O . LEU A 1 743 ? 13.673 13.360 -37.349 1.00 35.00 743 LEU A O 1
ATOM 5793 N N . LYS A 1 744 ? 15.083 14.337 -38.812 1.00 45.47 744 LYS A N 1
ATOM 5794 C CA . LYS A 1 744 ? 15.116 15.642 -38.122 1.00 45.47 744 LYS A CA 1
ATOM 5795 C C . LYS A 1 744 ? 13.780 16.382 -38.247 1.00 45.47 744 LYS A C 1
ATOM 5797 O O . LYS A 1 744 ? 13.359 17.028 -37.292 1.00 45.47 744 LYS A O 1
ATOM 5802 N N . MET A 1 745 ? 13.100 16.243 -39.386 1.00 40.44 745 MET A N 1
ATOM 5803 C CA . MET A 1 745 ? 11.824 16.910 -39.652 1.00 40.44 745 MET A CA 1
ATOM 5804 C C . MET A 1 745 ? 10.693 16.401 -38.743 1.00 40.44 745 MET A C 1
ATOM 5806 O O . MET A 1 745 ? 9.928 17.209 -38.230 1.00 40.44 745 MET A O 1
ATOM 5810 N N . THR A 1 746 ? 10.630 15.094 -38.451 1.00 49.09 746 THR A N 1
ATOM 5811 C CA . THR A 1 746 ? 9.636 14.523 -37.518 1.00 49.09 746 THR A CA 1
ATOM 5812 C C . THR A 1 746 ? 9.828 14.970 -36.067 1.00 49.09 746 THR A C 1
ATOM 5814 O O . THR A 1 746 ? 8.848 15.298 -35.406 1.00 49.09 746 THR A O 1
ATOM 5817 N N . ASP A 1 747 ? 11.068 15.042 -35.566 1.00 54.44 747 ASP A N 1
ATOM 5818 C CA . ASP A 1 747 ? 11.324 15.496 -34.187 1.00 54.44 747 ASP A CA 1
ATOM 5819 C C . ASP A 1 747 ? 11.089 17.016 -34.039 1.00 54.44 747 ASP A C 1
ATOM 5821 O O . ASP A 1 747 ? 10.569 17.461 -33.014 1.00 54.44 747 ASP A O 1
ATOM 5825 N N . ALA A 1 748 ? 11.402 17.813 -35.069 1.00 53.34 748 ALA A N 1
ATOM 5826 C CA . ALA A 1 748 ? 11.142 19.254 -35.077 1.00 53.34 748 ALA A CA 1
ATOM 5827 C C . ALA A 1 748 ? 9.640 19.582 -35.192 1.00 53.34 748 ALA A C 1
ATOM 5829 O O . ALA A 1 748 ? 9.156 20.468 -34.488 1.00 53.34 748 ALA A O 1
ATOM 5830 N N . LEU A 1 749 ? 8.883 18.824 -35.995 1.00 62.06 749 LEU A N 1
ATOM 5831 C CA . LEU A 1 749 ? 7.427 18.963 -36.103 1.00 62.06 749 LEU A CA 1
ATOM 5832 C C . LEU A 1 749 ? 6.727 18.593 -34.783 1.00 62.06 749 LEU A C 1
ATOM 5834 O O . LEU A 1 749 ? 5.888 19.349 -34.303 1.00 62.06 749 LEU A O 1
ATOM 5838 N N . HIS A 1 750 ? 7.134 17.495 -34.136 1.00 65.75 750 HIS A N 1
ATOM 5839 C CA . HIS A 1 750 ? 6.613 17.108 -32.817 1.00 65.75 750 HIS A CA 1
ATOM 5840 C C . HIS A 1 750 ? 6.961 18.127 -31.716 1.00 65.75 750 HIS A C 1
ATOM 5842 O O . HIS A 1 750 ? 6.171 18.345 -30.794 1.00 65.75 750 HIS A O 1
ATOM 5848 N N . MET A 1 751 ? 8.141 18.755 -31.780 1.00 60.22 751 MET A N 1
ATOM 5849 C CA . MET A 1 751 ? 8.523 19.827 -30.854 1.00 60.22 751 MET A CA 1
ATOM 5850 C C . MET A 1 751 ? 7.657 21.076 -31.064 1.00 60.22 751 MET A C 1
ATOM 5852 O O . MET A 1 751 ? 7.133 21.618 -30.088 1.00 60.22 751 MET A O 1
ATOM 5856 N N . ALA A 1 752 ? 7.451 21.477 -32.323 1.00 62.69 752 ALA A N 1
ATOM 5857 C CA . ALA A 1 752 ? 6.566 22.576 -32.696 1.00 62.69 752 ALA A CA 1
ATOM 5858 C C . ALA A 1 752 ? 5.139 22.345 -32.169 1.00 62.69 752 ALA A C 1
ATOM 5860 O O . ALA A 1 752 ? 4.580 23.215 -31.507 1.00 62.69 752 ALA A O 1
ATOM 5861 N N . GLN A 1 753 ? 4.597 21.137 -32.351 1.00 67.69 753 GLN A N 1
ATOM 5862 C CA . GLN A 1 753 ? 3.253 20.750 -31.900 1.00 67.69 753 GLN A CA 1
ATOM 5863 C C . GLN A 1 753 ? 3.051 20.830 -30.377 1.00 67.69 753 GLN A C 1
ATOM 5865 O O . GLN A 1 753 ? 1.942 21.104 -29.916 1.00 67.69 753 GLN A O 1
ATOM 5870 N N . ARG A 1 754 ? 4.099 20.599 -29.573 1.00 73.44 754 ARG A N 1
ATOM 5871 C CA . ARG A 1 754 ? 4.004 20.641 -28.100 1.00 73.44 754 ARG A CA 1
ATOM 5872 C C . ARG A 1 754 ? 4.007 22.053 -27.529 1.00 73.44 754 ARG A C 1
ATOM 5874 O O . ARG A 1 754 ? 3.390 22.274 -26.490 1.00 73.44 754 ARG A O 1
ATOM 5881 N N . ARG A 1 755 ? 4.738 22.976 -28.155 1.00 74.31 755 ARG A N 1
ATOM 5882 C CA . ARG A 1 755 ? 4.964 24.331 -27.621 1.00 74.31 755 ARG A CA 1
ATOM 5883 C C . ARG A 1 755 ? 4.144 25.403 -28.321 1.00 74.31 755 ARG A C 1
ATOM 5885 O O . ARG A 1 755 ? 3.817 26.401 -27.688 1.00 74.31 755 ARG A O 1
ATOM 5892 N N . PHE A 1 756 ? 3.746 25.168 -29.567 1.00 81.25 756 PHE A N 1
ATOM 5893 C CA . PHE A 1 756 ? 2.987 26.113 -30.372 1.00 81.25 756 PHE A CA 1
ATOM 5894 C C . PHE A 1 756 ? 1.620 25.535 -30.763 1.00 81.25 756 PHE A C 1
ATOM 5896 O O . PHE A 1 756 ? 1.415 24.320 -30.853 1.00 81.25 756 PHE A O 1
ATOM 5903 N N . ARG A 1 757 ? 0.644 26.422 -30.927 1.00 82.50 757 ARG A N 1
ATOM 5904 C CA . ARG A 1 757 ? -0.619 26.183 -31.637 1.00 82.50 757 ARG A CA 1
ATOM 5905 C C . ARG A 1 757 ? -0.552 26.923 -32.973 1.00 82.50 757 ARG A C 1
ATOM 5907 O O . ARG A 1 757 ? 0.223 27.869 -33.079 1.00 82.50 757 ARG A O 1
ATOM 5914 N N . ALA A 1 758 ? -1.339 26.513 -33.962 1.00 82.94 758 ALA A N 1
ATOM 5915 C CA . ALA A 1 758 ? -1.370 27.188 -35.257 1.00 82.94 758 ALA A CA 1
ATOM 5916 C C . ALA A 1 758 ? -2.736 27.844 -35.483 1.00 82.94 758 ALA A C 1
ATOM 5918 O O . ALA A 1 758 ? -3.755 27.224 -35.194 1.00 82.94 758 ALA A O 1
ATOM 5919 N N . GLN A 1 759 ? -2.746 29.072 -35.996 1.00 85.19 759 GLN A N 1
ATOM 5920 C CA . GLN A 1 759 ? -3.952 29.770 -36.440 1.00 85.19 759 GLN A CA 1
ATOM 5921 C C . GLN A 1 759 ? -3.918 29.924 -37.971 1.00 85.19 759 GLN A C 1
ATOM 5923 O O . GLN A 1 759 ? -2.886 30.339 -38.500 1.00 85.19 759 GLN A O 1
ATOM 5928 N N . PRO A 1 760 ? -4.982 29.577 -38.717 1.00 88.06 760 PRO A N 1
ATOM 5929 C CA . PRO A 1 760 ? -4.986 29.650 -40.168 1.00 88.06 760 PRO A CA 1
ATOM 5930 C C . PRO A 1 760 ? -5.199 31.084 -40.668 1.00 88.06 760 PRO A C 1
ATOM 5932 O O . PRO A 1 760 ? -5.999 31.851 -40.131 1.00 88.06 760 PRO A O 1
ATOM 5935 N N . ILE A 1 761 ? -4.514 31.405 -41.764 1.00 90.06 761 ILE A N 1
ATOM 5936 C CA . ILE A 1 761 ? -4.652 32.649 -42.523 1.00 90.06 761 ILE A CA 1
ATOM 5937 C C . ILE A 1 761 ? -5.333 32.307 -43.846 1.00 90.06 761 ILE A C 1
ATOM 5939 O O . ILE A 1 761 ? -4.803 31.535 -44.656 1.00 90.06 761 ILE A O 1
ATOM 5943 N N . LEU A 1 762 ? -6.519 32.870 -44.066 1.00 90.81 762 LEU A N 1
ATOM 5944 C CA . LEU A 1 762 ? -7.369 32.564 -45.214 1.00 90.81 762 LEU A CA 1
ATOM 5945 C C . LEU A 1 762 ? -7.277 33.658 -46.275 1.00 90.81 762 LEU A C 1
ATOM 5947 O O . LEU A 1 762 ? -7.221 34.845 -45.969 1.00 90.81 762 LEU A O 1
ATOM 5951 N N . CYS A 1 763 ? -7.344 33.277 -47.548 1.00 90.75 763 CYS A N 1
ATOM 5952 C CA . CYS A 1 763 ? -7.533 34.243 -48.627 1.00 90.75 763 CYS A CA 1
ATOM 5953 C C . CYS A 1 763 ? -8.891 34.938 -48.468 1.00 90.75 763 CYS A C 1
ATOM 5955 O O . CYS A 1 763 ? -9.919 34.262 -48.420 1.00 90.75 763 CYS A O 1
ATOM 5957 N N . ALA A 1 764 ? -8.922 36.274 -48.470 1.00 88.44 764 ALA A N 1
ATOM 5958 C CA . ALA A 1 764 ? -10.157 37.023 -48.251 1.00 88.44 764 ALA A CA 1
ATOM 5959 C C . ALA A 1 764 ? -11.241 36.661 -49.275 1.00 88.44 764 ALA A C 1
ATOM 5961 O O . ALA A 1 764 ? -12.383 36.466 -48.886 1.00 88.44 764 ALA A O 1
ATOM 5962 N N . ARG A 1 765 ? -10.880 36.457 -50.548 1.00 86.62 765 ARG A N 1
ATOM 5963 C CA . ARG A 1 765 ? -11.843 36.152 -51.620 1.00 86.62 765 ARG A CA 1
ATOM 5964 C C . ARG A 1 765 ? -12.269 34.689 -51.700 1.00 86.62 765 ARG A C 1
ATOM 5966 O O . ARG A 1 765 ? -13.438 34.389 -51.899 1.00 86.62 765 ARG A O 1
ATOM 5973 N N . THR A 1 766 ? -11.310 33.767 -51.625 1.00 87.56 766 THR A N 1
ATOM 5974 C CA . THR A 1 766 ? -11.577 32.331 -51.865 1.00 87.56 766 THR A CA 1
ATOM 5975 C C . THR A 1 766 ? -11.829 31.544 -50.588 1.00 87.56 766 THR A C 1
ATOM 5977 O O . THR A 1 766 ? -12.234 30.392 -50.670 1.00 87.56 766 THR A O 1
ATOM 5980 N N . LYS A 1 767 ? -11.542 32.141 -49.423 1.00 87.75 767 LYS A N 1
ATOM 5981 C CA . LYS A 1 767 ? -11.532 31.510 -48.094 1.00 87.75 767 LYS A CA 1
ATOM 5982 C C . LYS A 1 767 ? -10.621 30.276 -47.976 1.00 87.75 767 LYS A C 1
ATOM 5984 O O . LYS A 1 767 ? -10.598 29.630 -46.939 1.00 87.75 767 LYS A O 1
ATOM 5989 N N . ALA A 1 768 ? -9.811 29.987 -48.997 1.00 84.62 768 ALA A N 1
ATOM 5990 C CA . ALA A 1 768 ? -8.820 28.921 -48.963 1.00 84.62 768 ALA A CA 1
ATOM 5991 C C . ALA A 1 768 ? -7.669 29.275 -48.012 1.00 84.62 768 ALA A C 1
ATOM 5993 O O . ALA A 1 768 ? -7.224 30.427 -47.976 1.00 84.62 768 ALA A O 1
ATOM 5994 N N . VAL A 1 769 ? -7.154 28.271 -47.303 1.00 85.88 769 VAL A N 1
ATOM 5995 C CA . VAL A 1 769 ? -5.987 28.407 -46.425 1.00 85.88 769 VAL A CA 1
ATOM 5996 C C . VAL A 1 769 ? -4.765 28.777 -47.259 1.00 85.88 769 VAL A C 1
ATOM 5998 O O . VAL A 1 769 ? -4.437 28.116 -48.247 1.00 85.88 769 VAL A O 1
ATOM 6001 N N . LYS A 1 770 ? -4.101 29.862 -46.872 1.00 86.50 770 LYS A N 1
ATOM 6002 C CA . LYS A 1 770 ? -2.896 30.363 -47.535 1.00 86.50 770 LYS A CA 1
ATOM 6003 C C . LYS A 1 770 ? -1.670 30.313 -46.634 1.00 86.50 770 LYS A C 1
ATOM 6005 O O . LYS A 1 770 ? -0.569 30.109 -47.144 1.00 86.50 770 LYS A O 1
ATOM 6010 N N . GLY A 1 771 ? -1.857 30.431 -45.322 1.00 87.50 771 GLY A N 1
ATOM 6011 C CA . GLY A 1 771 ? -0.778 30.332 -44.349 1.00 87.50 771 GLY A CA 1
ATOM 6012 C C . GLY A 1 771 ? -1.248 29.941 -42.955 1.00 87.50 771 GLY A C 1
ATOM 6013 O O . GLY A 1 771 ? -2.440 29.760 -42.720 1.00 87.50 771 GLY A O 1
ATOM 6014 N N . LEU A 1 772 ? -0.287 29.816 -42.048 1.00 88.38 772 LEU A N 1
ATOM 6015 C CA . LEU A 1 772 ? -0.479 29.520 -40.632 1.00 88.38 772 LEU A CA 1
ATOM 6016 C C . LEU A 1 772 ? 0.357 30.468 -39.787 1.00 88.38 772 LEU A C 1
ATOM 6018 O O . LEU A 1 772 ? 1.517 30.662 -40.117 1.00 88.38 772 LEU A O 1
ATOM 6022 N N . GLU A 1 773 ? -0.161 30.965 -38.675 1.00 89.69 773 GLU A N 1
ATOM 6023 C CA . GLU A 1 773 ? 0.635 31.637 -37.645 1.00 89.69 773 GLU A CA 1
ATOM 6024 C C . GLU A 1 773 ? 0.854 30.724 -36.444 1.00 89.69 773 GLU A C 1
ATOM 6026 O O . GLU A 1 773 ? -0.085 30.101 -35.946 1.00 89.69 773 GLU A O 1
ATOM 6031 N N . LEU A 1 774 ? 2.100 30.638 -35.979 1.00 88.62 774 LEU A N 1
ATOM 6032 C CA . LEU A 1 774 ? 2.465 29.878 -34.791 1.00 88.62 774 LEU A CA 1
ATOM 6033 C C . LEU A 1 774 ? 2.373 30.745 -33.537 1.00 88.62 774 LEU A C 1
ATOM 6035 O O . LEU A 1 774 ? 3.153 31.668 -33.338 1.00 88.62 774 LEU A O 1
ATOM 6039 N N . LEU A 1 775 ? 1.479 30.364 -32.630 1.00 83.88 775 LEU A N 1
ATOM 6040 C CA . LEU A 1 775 ? 1.259 31.041 -31.357 1.00 83.88 775 LEU A CA 1
ATOM 6041 C C . LEU A 1 775 ? 1.752 30.163 -30.206 1.00 83.88 775 LEU A C 1
ATOM 6043 O O . LEU A 1 775 ? 1.437 28.973 -30.144 1.00 83.88 775 LEU A O 1
ATOM 6047 N N . SER A 1 776 ? 2.494 30.732 -29.257 1.00 82.31 776 SER A N 1
ATOM 6048 C CA . SER A 1 776 ? 2.945 29.985 -28.073 1.00 82.31 776 SER A CA 1
ATOM 6049 C C . SER A 1 776 ? 1.753 29.455 -27.255 1.00 82.31 776 SER A C 1
ATOM 6051 O O . SER A 1 776 ? 0.773 30.165 -27.009 1.00 82.31 776 SER A O 1
ATOM 6053 N N . ARG A 1 777 ? 1.825 28.193 -26.808 1.00 79.25 777 ARG A N 1
ATOM 6054 C CA . ARG A 1 777 ? 0.842 27.590 -25.883 1.00 79.25 777 ARG A CA 1
ATOM 6055 C C . ARG A 1 777 ? 1.045 28.050 -24.442 1.00 79.25 777 ARG A C 1
ATOM 6057 O O . ARG A 1 777 ? 0.094 28.046 -23.663 1.00 79.25 777 ARG A O 1
ATOM 6064 N N . SER A 1 778 ? 2.270 28.425 -24.090 1.00 76.88 778 SER A N 1
ATOM 6065 C CA . SER A 1 778 ? 2.630 28.918 -22.764 1.00 76.88 778 SER A CA 1
ATOM 6066 C C . SER A 1 778 ? 2.508 30.438 -22.721 1.00 76.88 778 SER A C 1
ATOM 6068 O O . SER A 1 778 ? 2.875 31.124 -23.674 1.00 76.88 778 SER A O 1
ATOM 6070 N N . ARG A 1 779 ? 2.013 30.982 -21.603 1.00 76.00 779 ARG A N 1
ATOM 6071 C CA . ARG A 1 779 ? 1.987 32.433 -21.389 1.00 76.00 779 ARG A CA 1
ATOM 6072 C C . ARG A 1 779 ? 3.428 32.941 -21.301 1.00 76.00 779 ARG A C 1
ATOM 6074 O O . ARG A 1 779 ? 4.152 32.528 -20.401 1.00 76.00 779 ARG A O 1
ATOM 6081 N N . LEU A 1 780 ? 3.820 33.794 -22.243 1.00 79.06 780 LEU A N 1
ATOM 6082 C CA . LEU A 1 780 ? 5.132 34.437 -22.256 1.00 79.06 780 LEU A CA 1
ATOM 6083 C C . LEU A 1 780 ? 5.122 35.654 -21.321 1.00 79.06 780 LEU A C 1
ATOM 6085 O O . LEU A 1 780 ? 4.116 36.366 -21.243 1.00 79.06 780 LEU A O 1
ATOM 6089 N N . ASP A 1 781 ? 6.223 35.862 -20.601 1.00 78.81 781 ASP A N 1
ATOM 6090 C CA . ASP A 1 781 ? 6.459 37.082 -19.828 1.00 78.81 781 ASP A CA 1
ATOM 6091 C C . ASP A 1 781 ? 7.233 38.078 -20.694 1.00 78.81 781 ASP A C 1
ATOM 6093 O O . ASP A 1 781 ? 8.419 37.903 -20.961 1.00 78.81 781 ASP A O 1
ATOM 6097 N N . PHE A 1 782 ? 6.547 39.132 -21.134 1.00 72.69 782 PHE A N 1
ATOM 6098 C CA . PHE A 1 782 ? 7.115 40.157 -22.014 1.00 72.69 782 PHE A CA 1
ATOM 6099 C C . PHE A 1 782 ? 8.165 41.043 -21.323 1.00 72.69 782 PHE A C 1
ATOM 6101 O O . PHE A 1 782 ? 8.821 41.840 -21.988 1.00 72.69 782 PHE A O 1
ATOM 6108 N N . ASN A 1 783 ? 8.338 40.920 -20.002 1.00 76.00 783 ASN A N 1
ATOM 6109 C CA . ASN A 1 783 ? 9.367 41.648 -19.257 1.00 76.00 783 ASN A CA 1
ATOM 6110 C C . ASN A 1 783 ? 10.680 40.865 -19.105 1.00 76.00 783 ASN A C 1
ATOM 6112 O O . ASN A 1 783 ? 11.614 41.395 -18.503 1.00 76.00 783 ASN A O 1
ATOM 6116 N N . ASP A 1 784 ? 10.769 39.634 -19.626 1.00 82.19 784 ASP A N 1
ATOM 6117 C CA . ASP A 1 784 ? 11.985 38.814 -19.627 1.00 82.19 784 ASP A CA 1
ATOM 6118 C C . ASP A 1 784 ? 12.618 38.760 -21.035 1.00 82.19 784 ASP A C 1
ATOM 6120 O O . ASP A 1 784 ? 12.216 37.941 -21.868 1.00 82.19 784 ASP A O 1
ATOM 6124 N N . PRO A 1 785 ? 13.651 39.579 -21.324 1.00 77.12 785 PRO A N 1
ATOM 6125 C CA . PRO A 1 785 ? 14.282 39.615 -22.642 1.00 77.12 785 PRO A CA 1
ATOM 6126 C C . PRO A 1 785 ? 14.969 38.302 -23.037 1.00 77.12 785 PRO A C 1
ATOM 6128 O O . PRO A 1 785 ? 15.089 38.010 -24.225 1.00 77.12 785 PRO A O 1
ATOM 6131 N N . GLN A 1 786 ? 15.450 37.508 -22.070 1.00 81.69 786 GLN A N 1
ATOM 6132 C CA . GLN A 1 786 ? 16.073 36.217 -22.377 1.00 81.69 786 GLN A CA 1
ATOM 6133 C C . GLN A 1 786 ? 15.016 35.154 -22.665 1.00 81.69 786 GLN A C 1
ATOM 6135 O O . GLN A 1 786 ? 15.178 34.383 -23.613 1.00 81.69 786 GLN A O 1
ATOM 6140 N N . GLY A 1 787 ? 13.927 35.140 -21.895 1.00 82.88 787 GLY A N 1
ATOM 6141 C CA . GLY A 1 787 ? 12.763 34.299 -22.158 1.00 82.88 787 GLY A CA 1
ATOM 6142 C C . GLY A 1 787 ? 12.146 34.573 -23.531 1.00 82.88 787 GLY A C 1
ATOM 6143 O O . GLY A 1 787 ? 11.904 33.630 -24.286 1.00 82.88 787 GLY A O 1
ATOM 6144 N N . MET A 1 788 ? 11.982 35.850 -23.894 1.00 84.50 788 MET A N 1
ATOM 6145 C CA . MET A 1 788 ? 11.479 36.262 -25.212 1.00 84.50 788 MET A CA 1
ATOM 6146 C C . MET A 1 788 ? 12.424 35.859 -26.350 1.00 84.50 788 MET A C 1
ATOM 6148 O O . MET A 1 788 ? 11.986 35.227 -27.309 1.00 84.50 788 MET A O 1
ATOM 6152 N N . LEU A 1 789 ? 13.735 36.091 -26.211 1.00 86.06 789 LEU A N 1
ATOM 6153 C CA . LEU A 1 789 ? 14.724 35.657 -27.206 1.00 86.06 789 LEU A CA 1
ATOM 6154 C C . LEU A 1 789 ? 14.681 34.138 -27.450 1.00 86.06 789 LEU A C 1
ATOM 6156 O O . LEU A 1 789 ? 14.802 33.684 -28.589 1.00 86.06 789 LEU A O 1
ATOM 6160 N N . MET A 1 790 ? 14.530 33.338 -26.390 1.00 86.81 790 MET A N 1
ATOM 6161 C CA . MET A 1 790 ? 14.442 31.881 -26.517 1.00 86.81 790 MET A CA 1
ATOM 6162 C C . MET A 1 790 ? 13.135 31.445 -27.183 1.00 86.81 790 MET A C 1
ATOM 6164 O O . MET A 1 790 ? 13.160 30.532 -28.010 1.00 86.81 790 MET A O 1
ATOM 6168 N N . ALA A 1 791 ? 12.020 32.113 -26.879 1.00 85.19 791 ALA A N 1
ATOM 6169 C CA . ALA A 1 791 ? 10.744 31.867 -27.545 1.00 85.19 791 ALA A CA 1
ATOM 6170 C C . ALA A 1 791 ? 10.825 32.169 -29.054 1.00 85.19 791 ALA A C 1
ATOM 6172 O O . ALA A 1 791 ? 10.409 31.333 -29.857 1.00 85.19 791 ALA A O 1
ATOM 6173 N N . ASP A 1 792 ? 11.447 33.286 -29.443 1.00 88.69 792 ASP A N 1
ATOM 6174 C CA . ASP A 1 792 ? 11.620 33.686 -30.848 1.00 88.69 792 ASP A CA 1
ATOM 6175 C C . ASP A 1 792 ? 12.521 32.703 -31.623 1.00 88.69 792 ASP A C 1
ATOM 6177 O O . ASP A 1 792 ? 12.229 32.319 -32.759 1.00 88.69 792 ASP A O 1
ATOM 6181 N N . VAL A 1 793 ? 13.608 32.232 -30.998 1.00 88.44 793 VAL A N 1
ATOM 6182 C CA . VAL A 1 793 ? 14.505 31.206 -31.566 1.00 88.44 793 VAL A CA 1
ATOM 6183 C C . VAL A 1 793 ? 13.765 29.888 -31.808 1.00 88.44 793 VAL A C 1
ATOM 6185 O O . VAL A 1 793 ? 13.997 29.206 -32.810 1.00 88.44 793 VAL A O 1
ATOM 6188 N N . GLU A 1 794 ? 12.881 29.500 -30.893 1.00 87.31 794 GLU A N 1
ATOM 6189 C CA . GLU A 1 794 ? 12.080 28.286 -31.036 1.00 87.31 794 GLU A CA 1
ATOM 6190 C C . GLU A 1 794 ? 10.965 28.435 -32.070 1.00 87.31 794 GLU A C 1
ATOM 6192 O O . GLU A 1 794 ? 10.702 27.482 -32.808 1.00 87.31 794 GLU A O 1
ATOM 6197 N N . ALA A 1 795 ? 10.366 29.622 -32.176 1.00 87.75 795 ALA A N 1
ATOM 6198 C CA . ALA A 1 795 ? 9.328 29.920 -33.153 1.00 87.75 795 ALA A CA 1
ATOM 6199 C C . ALA A 1 795 ? 9.846 29.765 -34.594 1.00 87.75 795 ALA A C 1
ATOM 6201 O O . ALA A 1 795 ? 9.185 29.125 -35.411 1.00 87.75 795 ALA A O 1
ATOM 6202 N N . ILE A 1 796 ? 11.069 30.227 -34.890 1.00 88.50 796 ILE A N 1
ATOM 6203 C CA . ILE A 1 796 ? 11.696 30.061 -36.217 1.00 88.50 796 ILE A CA 1
ATOM 6204 C C . ILE A 1 796 ? 11.951 28.583 -36.540 1.00 88.50 796 ILE A C 1
ATOM 6206 O O . ILE A 1 796 ? 11.649 28.117 -37.640 1.00 88.50 796 ILE A O 1
ATOM 6210 N N . LYS A 1 797 ? 12.471 27.812 -35.577 1.00 89.12 797 LYS A N 1
ATOM 6211 C CA . LYS A 1 797 ? 12.708 26.367 -35.758 1.00 89.12 797 LYS A CA 1
ATOM 6212 C C . LYS A 1 797 ? 11.405 25.613 -36.013 1.00 89.12 797 LYS A C 1
ATOM 6214 O O . LYS A 1 797 ? 11.363 24.705 -36.846 1.00 89.12 797 LYS A O 1
ATOM 6219 N N . ALA A 1 798 ? 10.345 25.993 -35.303 1.00 86.44 798 ALA A N 1
ATOM 6220 C CA . ALA A 1 798 ? 9.015 25.437 -35.485 1.00 86.44 798 ALA A CA 1
ATOM 6221 C C . ALA A 1 798 ? 8.432 25.809 -36.858 1.00 86.44 798 ALA A C 1
ATOM 6223 O O . ALA A 1 798 ? 7.946 24.925 -37.565 1.00 86.44 798 ALA A O 1
ATOM 6224 N N . ALA A 1 799 ? 8.546 27.074 -37.273 1.00 88.25 799 ALA A N 1
ATOM 6225 C CA . ALA A 1 799 ? 8.071 27.546 -38.571 1.00 88.25 799 ALA A CA 1
ATOM 6226 C C . ALA A 1 799 ? 8.758 26.816 -39.728 1.00 88.25 799 ALA A C 1
ATOM 6228 O O . ALA A 1 799 ? 8.079 26.319 -40.625 1.00 88.25 799 ALA A O 1
ATOM 6229 N N . TRP A 1 800 ? 10.081 26.648 -39.660 1.00 88.81 800 TRP A N 1
ATOM 6230 C CA . TRP A 1 800 ? 10.850 25.862 -40.627 1.00 88.81 800 TRP A CA 1
ATOM 6231 C C . TRP A 1 800 ? 10.364 24.414 -40.727 1.00 88.81 800 TRP A C 1
ATOM 6233 O O . TRP A 1 800 ? 10.175 23.889 -41.825 1.00 88.81 800 TRP A O 1
ATOM 6243 N N . ALA A 1 801 ? 10.130 23.761 -39.584 1.00 85.06 801 ALA A N 1
ATOM 6244 C CA . ALA A 1 801 ? 9.690 22.370 -39.554 1.00 85.06 801 ALA A CA 1
ATOM 6245 C C . ALA A 1 801 ? 8.312 22.193 -40.205 1.00 85.06 801 ALA A C 1
ATOM 6247 O O . ALA A 1 801 ? 8.112 21.259 -40.986 1.00 85.06 801 ALA A O 1
ATOM 6248 N N . VAL A 1 802 ? 7.379 23.104 -39.913 1.00 81.44 802 VAL A N 1
ATOM 6249 C CA . VAL A 1 802 ? 6.029 23.092 -40.489 1.00 81.44 802 VAL A CA 1
ATOM 6250 C C . VAL A 1 802 ? 6.079 23.447 -41.980 1.00 81.44 802 VAL A C 1
ATOM 6252 O O . VAL A 1 802 ? 5.503 22.723 -42.791 1.00 81.44 802 VAL A O 1
ATOM 6255 N N . ALA A 1 803 ? 6.822 24.482 -42.379 1.00 83.81 803 ALA A N 1
ATOM 6256 C CA . ALA A 1 803 ? 6.953 24.888 -43.780 1.00 83.81 803 ALA A CA 1
ATOM 6257 C C . ALA A 1 803 ? 7.560 23.770 -44.649 1.00 83.81 803 ALA A C 1
ATOM 6259 O O . ALA A 1 803 ? 7.043 23.464 -45.727 1.00 83.81 803 ALA A O 1
ATOM 6260 N N . ASN A 1 804 ? 8.597 23.084 -44.155 1.00 82.19 804 ASN A N 1
ATOM 6261 C CA . ASN A 1 804 ? 9.195 21.941 -44.848 1.00 82.19 804 ASN A CA 1
ATOM 6262 C C . ASN A 1 804 ? 8.276 20.718 -44.902 1.00 82.19 804 ASN A C 1
ATOM 6264 O O . ASN A 1 804 ? 8.282 20.007 -45.910 1.00 82.19 804 ASN A O 1
ATOM 6268 N N . HIS A 1 805 ? 7.460 20.475 -43.868 1.00 80.94 805 HIS A N 1
ATOM 6269 C CA . HIS A 1 805 ? 6.465 19.399 -43.894 1.00 80.94 805 HIS A CA 1
ATOM 6270 C C . HIS A 1 805 ? 5.489 19.575 -45.066 1.00 80.94 805 HIS A C 1
ATOM 6272 O O . HIS A 1 805 ? 5.247 18.631 -45.820 1.00 80.94 805 HIS A O 1
ATOM 6278 N N . TYR A 1 806 ? 5.023 20.806 -45.284 1.00 74.94 806 TYR A N 1
ATOM 6279 C CA . TYR A 1 806 ? 4.183 21.172 -46.426 1.00 74.94 806 TYR A CA 1
ATOM 6280 C C . TYR A 1 806 ? 4.984 21.478 -47.704 1.00 74.94 806 TYR A C 1
ATOM 6282 O O . TYR A 1 806 ? 4.430 21.978 -48.676 1.00 74.94 806 TYR A O 1
ATOM 6290 N N . ARG A 1 807 ? 6.290 21.169 -47.745 1.00 74.50 807 ARG A N 1
ATOM 6291 C CA . ARG A 1 807 ? 7.185 21.392 -48.899 1.00 74.50 807 ARG A CA 1
ATOM 6292 C C . ARG A 1 807 ? 7.115 22.822 -49.463 1.00 74.50 807 ARG A C 1
ATOM 6294 O O . ARG A 1 807 ? 7.200 23.011 -50.675 1.00 74.50 807 ARG A O 1
ATOM 6301 N N . GLY A 1 808 ? 6.912 23.814 -48.596 1.00 63.97 808 GLY A N 1
ATOM 6302 C CA . GLY A 1 808 ? 6.786 25.224 -48.970 1.00 63.97 808 GLY A CA 1
ATOM 6303 C C . GLY A 1 808 ? 5.462 25.608 -49.646 1.00 63.97 808 GLY A C 1
ATOM 6304 O O . GLY A 1 808 ? 5.327 26.746 -50.086 1.00 63.97 808 GLY A O 1
ATOM 6305 N N . SER A 1 809 ? 4.470 24.707 -49.735 1.00 71.31 809 SER A N 1
ATOM 6306 C CA . SER A 1 809 ? 3.158 25.022 -50.326 1.00 71.31 809 SER A CA 1
ATOM 6307 C C . SER A 1 809 ? 2.273 25.882 -49.421 1.00 71.31 809 SER A C 1
ATOM 6309 O O . SER A 1 809 ? 1.317 26.488 -49.900 1.00 71.31 809 SER A O 1
ATOM 6311 N N . MET A 1 810 ? 2.568 25.911 -48.121 1.00 75.88 810 MET A N 1
ATOM 6312 C CA . MET A 1 810 ? 1.872 26.709 -47.118 1.00 75.88 810 MET A CA 1
ATOM 6313 C C . MET A 1 810 ? 2.895 27.548 -46.365 1.00 75.88 810 MET A C 1
ATOM 6315 O O . MET A 1 810 ? 3.927 27.026 -45.937 1.00 75.88 810 MET A O 1
ATOM 6319 N N . ARG A 1 811 ? 2.614 28.844 -46.222 1.00 89.50 811 ARG A N 1
ATOM 6320 C CA . ARG A 1 811 ? 3.507 29.756 -45.504 1.00 89.50 811 ARG A CA 1
ATOM 6321 C C . ARG A 1 811 ? 3.239 29.708 -44.001 1.00 89.50 811 ARG A C 1
ATOM 6323 O O . ARG A 1 811 ? 2.089 29.577 -43.586 1.00 89.50 811 ARG A O 1
ATOM 6330 N N . VAL A 1 812 ? 4.287 29.816 -43.197 1.00 90.81 812 VAL A N 1
ATOM 6331 C CA . VAL A 1 812 ? 4.221 29.709 -41.741 1.00 90.81 812 VAL A CA 1
ATOM 6332 C C . VAL A 1 812 ? 4.834 30.954 -41.123 1.00 90.81 812 VAL A C 1
ATOM 6334 O O . VAL A 1 812 ? 6.017 31.225 -41.303 1.00 90.81 812 VAL A O 1
ATOM 6337 N N . HIS A 1 813 ? 3.998 31.705 -40.426 1.00 92.75 813 HIS A N 1
ATOM 6338 C CA . HIS A 1 813 ? 4.287 32.957 -39.763 1.00 92.75 813 HIS A CA 1
ATOM 6339 C C . HIS A 1 813 ? 4.764 32.693 -38.332 1.00 92.75 813 HIS A C 1
ATOM 6341 O O . HIS A 1 813 ? 4.173 31.885 -37.608 1.00 92.75 813 HIS A O 1
ATOM 6347 N N . CYS A 1 814 ? 5.859 33.346 -37.947 1.00 91.69 814 CYS A N 1
ATOM 6348 C CA . CYS A 1 814 ? 6.401 33.322 -36.595 1.00 91.69 814 CYS A CA 1
ATOM 6349 C C . CYS A 1 814 ? 6.795 34.726 -36.136 1.00 91.69 814 CYS A C 1
ATOM 6351 O O . CYS A 1 814 ? 7.525 35.438 -36.833 1.00 91.69 814 CYS A O 1
ATOM 6353 N N . ASN A 1 815 ? 6.350 35.085 -34.940 1.00 89.38 815 ASN A N 1
ATOM 6354 C CA . ASN A 1 815 ? 6.511 36.425 -34.396 1.00 89.38 815 ASN A CA 1
ATOM 6355 C C . ASN A 1 815 ? 7.908 36.538 -33.781 1.00 89.38 815 ASN A C 1
ATOM 6357 O O . ASN A 1 815 ? 8.424 35.585 -33.192 1.00 89.38 815 ASN A O 1
ATOM 6361 N N . VAL A 1 816 ? 8.531 37.697 -33.968 1.00 87.88 816 VAL A N 1
ATOM 6362 C CA . VAL A 1 816 ? 9.868 38.006 -33.473 1.00 87.88 816 VAL A CA 1
ATOM 6363 C C . VAL A 1 816 ? 9.877 39.429 -32.943 1.00 87.88 816 VAL A C 1
ATOM 6365 O O . VAL A 1 816 ? 9.505 40.377 -33.644 1.00 87.88 816 VAL A O 1
ATOM 6368 N N . GLU A 1 817 ? 10.359 39.599 -31.713 1.00 85.94 817 GLU A N 1
ATOM 6369 C CA . GLU A 1 817 ? 10.591 40.936 -31.191 1.00 85.94 817 GLU A CA 1
ATOM 6370 C C . GLU A 1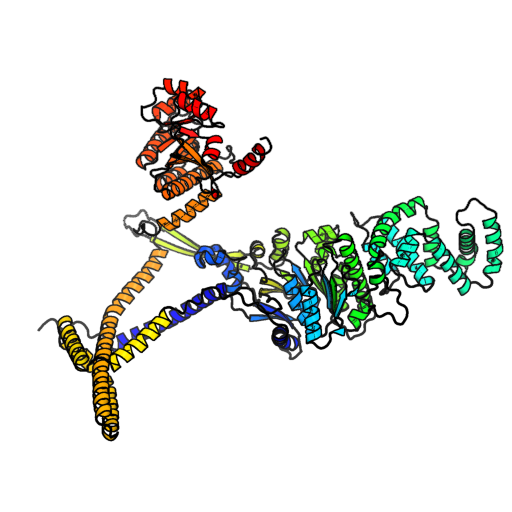 817 ? 11.800 41.586 -31.871 1.00 85.94 817 GLU A C 1
ATOM 6372 O O . GLU A 1 817 ? 12.860 40.984 -32.063 1.00 85.94 817 GLU A O 1
ATOM 6377 N N . ILE A 1 818 ? 11.680 42.878 -32.171 1.00 79.81 818 ILE A N 1
ATOM 6378 C CA . ILE A 1 818 ? 12.765 43.657 -32.784 1.00 79.81 818 ILE A CA 1
ATOM 6379 C C . ILE A 1 818 ? 14.054 43.630 -31.937 1.00 79.81 818 ILE A C 1
ATOM 6381 O O . ILE A 1 818 ? 15.164 43.667 -32.472 1.00 79.81 818 ILE A O 1
ATOM 6385 N N . SER A 1 819 ? 13.920 43.530 -30.614 1.00 77.56 819 SER A N 1
ATOM 6386 C CA . SER A 1 819 ? 15.024 43.365 -29.659 1.00 77.56 819 SER A CA 1
ATOM 6387 C C . SER A 1 819 ? 15.822 42.071 -29.899 1.00 77.56 819 SER A C 1
ATOM 6389 O O . SER A 1 819 ? 17.056 42.094 -29.833 1.00 77.56 819 SER A O 1
ATOM 6391 N N . SER A 1 820 ? 15.149 40.967 -30.240 1.00 84.19 820 SER A N 1
ATOM 6392 C CA . SER A 1 820 ? 15.749 39.646 -30.471 1.00 84.19 820 SER A CA 1
ATOM 6393 C C . SER A 1 820 ? 16.623 39.601 -31.721 1.00 84.19 820 SER A C 1
ATOM 6395 O O . SER A 1 820 ? 17.655 38.926 -31.725 1.00 84.19 820 SER A O 1
ATOM 6397 N N . MET A 1 821 ? 16.289 40.385 -32.752 1.00 79.50 821 MET A N 1
ATOM 6398 C CA . MET A 1 821 ? 17.066 40.462 -33.999 1.00 79.50 821 MET A CA 1
ATOM 6399 C C . MET A 1 821 ? 18.491 40.999 -33.801 1.00 79.50 821 MET A C 1
ATOM 6401 O O . MET A 1 821 ? 19.362 40.781 -34.640 1.00 79.50 821 MET A O 1
ATOM 6405 N N . GLY A 1 822 ? 18.754 41.698 -32.692 1.00 73.31 822 GLY A N 1
ATOM 6406 C CA . GLY A 1 822 ? 20.096 42.161 -32.333 1.00 73.31 822 GLY A CA 1
ATOM 6407 C C . GLY A 1 822 ? 21.007 41.069 -31.759 1.00 73.31 822 GLY A C 1
ATOM 6408 O O . GLY A 1 822 ? 22.200 41.316 -31.569 1.00 73.31 822 GLY A O 1
ATOM 6409 N N . SER A 1 823 ? 20.468 39.883 -31.459 1.00 82.88 823 SER A N 1
ATOM 6410 C CA . SER A 1 823 ? 21.192 38.782 -30.825 1.00 82.88 823 SER A CA 1
ATOM 6411 C C . SER A 1 823 ? 21.916 37.892 -31.838 1.00 82.88 823 SER A C 1
ATOM 6413 O O . SER A 1 823 ? 21.354 37.475 -32.854 1.00 82.88 823 SER A O 1
ATOM 6415 N N . LEU A 1 824 ? 23.157 37.518 -31.512 1.00 80.88 824 LEU A N 1
ATOM 6416 C CA . LEU A 1 824 ? 23.938 36.532 -32.271 1.00 80.88 824 LEU A CA 1
ATOM 6417 C C . LEU A 1 824 ? 23.230 35.173 -32.326 1.00 80.88 824 LEU A C 1
ATOM 6419 O O . LEU A 1 824 ? 23.167 34.565 -33.385 1.00 80.88 824 LEU A O 1
ATOM 6423 N N . LEU A 1 825 ? 22.616 34.744 -31.218 1.00 83.75 825 LEU A N 1
ATOM 6424 C CA . LEU A 1 825 ? 21.910 33.461 -31.144 1.00 83.75 825 LEU A CA 1
ATOM 6425 C C . LEU A 1 825 ? 20.718 33.398 -32.110 1.00 83.75 825 LEU A C 1
ATOM 6427 O O . LEU A 1 825 ? 20.474 32.371 -32.748 1.00 83.75 825 LEU A O 1
ATOM 6431 N N . TRP A 1 826 ? 19.978 34.503 -32.215 1.00 86.38 826 TRP A N 1
ATOM 6432 C CA . TRP A 1 826 ? 18.862 34.612 -33.148 1.00 86.38 826 TRP A CA 1
ATOM 6433 C C . TRP A 1 826 ? 19.367 34.638 -34.593 1.00 86.38 826 TRP A C 1
ATOM 6435 O O . TRP A 1 826 ? 18.847 33.913 -35.435 1.00 86.38 826 TRP A O 1
ATOM 6445 N N . THR A 1 827 ? 20.440 35.388 -34.858 1.00 82.44 827 THR A N 1
ATOM 6446 C CA . THR A 1 827 ? 21.061 35.475 -36.189 1.00 82.44 827 THR A CA 1
ATOM 6447 C C . THR A 1 827 ? 21.579 34.115 -36.668 1.00 82.44 827 THR A C 1
ATOM 6449 O O . THR A 1 827 ? 21.296 33.721 -37.797 1.00 82.44 827 THR A O 1
ATOM 6452 N N . ASP A 1 828 ? 22.272 33.360 -35.813 1.00 82.81 828 ASP A N 1
ATOM 6453 C CA . ASP A 1 828 ? 22.769 32.017 -36.137 1.00 82.81 828 ASP A CA 1
ATOM 6454 C C . ASP A 1 828 ? 21.616 31.043 -36.414 1.00 82.81 828 ASP A C 1
ATOM 6456 O O . ASP A 1 828 ? 21.660 30.260 -37.363 1.00 82.81 828 ASP A O 1
ATOM 6460 N N . THR A 1 829 ? 20.539 31.136 -35.627 1.00 83.88 829 THR A N 1
ATOM 6461 C CA . THR A 1 829 ? 19.331 30.327 -35.838 1.00 83.88 829 THR A CA 1
ATOM 6462 C C . THR A 1 829 ? 18.656 30.683 -37.162 1.00 83.88 829 THR A C 1
ATOM 6464 O O . THR A 1 829 ? 18.282 29.799 -37.927 1.00 83.88 829 THR A O 1
ATOM 6467 N N . MET A 1 830 ? 18.527 31.971 -37.472 1.00 85.44 830 MET A N 1
ATOM 6468 C CA . MET A 1 830 ? 17.982 32.434 -38.744 1.00 85.44 830 MET A CA 1
ATOM 6469 C C . MET A 1 830 ? 18.796 31.878 -39.923 1.00 85.44 830 MET A C 1
ATOM 6471 O O . MET A 1 830 ? 18.211 31.361 -40.869 1.00 85.44 830 MET A O 1
ATOM 6475 N N . VAL A 1 831 ? 20.131 31.912 -39.857 1.00 83.06 831 VAL A N 1
ATOM 6476 C CA . VAL A 1 831 ? 21.006 31.379 -40.919 1.00 83.06 831 VAL A CA 1
ATOM 6477 C C . VAL A 1 831 ? 20.793 29.876 -41.142 1.00 83.06 831 VAL A C 1
ATOM 6479 O O . VAL A 1 831 ? 20.870 29.412 -42.278 1.00 83.06 831 VAL A O 1
ATOM 6482 N N . GLU A 1 832 ? 20.529 29.110 -40.082 1.00 84.31 832 GLU A N 1
ATOM 6483 C CA . GLU A 1 832 ? 20.352 27.656 -40.170 1.00 84.31 832 GLU A CA 1
ATOM 6484 C C . GLU A 1 832 ? 18.938 27.240 -40.623 1.00 84.31 832 GLU A C 1
ATOM 6486 O O . GLU A 1 832 ? 18.798 26.252 -41.346 1.00 84.31 832 GLU A O 1
ATOM 6491 N N . TYR A 1 833 ? 17.897 27.974 -40.214 1.00 86.88 833 TYR A N 1
ATOM 6492 C CA . TYR A 1 833 ? 16.498 27.540 -40.344 1.00 86.88 833 TYR A CA 1
ATOM 6493 C C . TYR A 1 833 ? 15.632 28.422 -41.258 1.00 86.88 833 TYR A C 1
ATOM 6495 O O . TYR A 1 833 ? 14.451 28.136 -41.423 1.00 86.88 833 TYR A O 1
ATOM 6503 N N . MET A 1 834 ? 16.157 29.477 -41.883 1.00 87.12 834 MET A N 1
ATOM 6504 C CA . MET A 1 834 ? 15.366 30.254 -42.845 1.00 87.12 834 MET A CA 1
ATOM 6505 C C . MET A 1 834 ? 15.215 29.502 -44.177 1.00 87.12 834 MET A C 1
ATOM 6507 O O . MET A 1 834 ? 16.196 29.018 -44.741 1.00 87.12 834 MET A O 1
ATOM 6511 N N . CYS A 1 835 ? 13.990 29.405 -44.698 1.00 85.06 835 CYS A N 1
ATOM 6512 C CA . CYS A 1 835 ? 13.712 28.786 -45.996 1.00 85.06 835 CYS A CA 1
ATOM 6513 C C . CYS A 1 835 ? 12.453 29.377 -46.664 1.00 85.06 835 CYS A C 1
ATOM 6515 O O . CYS A 1 835 ? 11.656 30.045 -45.996 1.00 85.06 835 CYS A O 1
ATOM 6517 N N . PRO A 1 836 ? 12.233 29.115 -47.970 1.00 85.75 836 PRO A N 1
ATOM 6518 C CA . PRO A 1 836 ? 10.983 29.456 -48.642 1.00 85.75 836 PRO A CA 1
ATOM 6519 C C . PRO A 1 836 ? 9.760 28.884 -47.922 1.00 85.75 836 PRO A C 1
ATOM 6521 O O . PRO A 1 836 ? 9.654 27.676 -47.716 1.00 85.75 836 PRO A O 1
ATOM 6524 N N . GLY A 1 837 ? 8.829 29.768 -47.564 1.00 85.50 837 GLY A N 1
ATOM 6525 C CA . GLY A 1 837 ? 7.622 29.429 -46.809 1.00 85.50 837 GLY A CA 1
ATOM 6526 C C . GLY A 1 837 ? 7.655 29.862 -45.343 1.00 85.50 837 GLY A C 1
ATOM 6527 O O . GLY A 1 837 ? 6.602 29.862 -44.720 1.00 85.50 837 GLY A O 1
ATOM 6528 N N . VAL A 1 838 ? 8.796 30.288 -44.792 1.00 91.31 838 VAL A N 1
ATOM 6529 C CA . VAL A 1 838 ? 8.849 30.913 -43.456 1.00 91.31 838 VAL A CA 1
ATOM 6530 C C . VAL A 1 838 ? 8.623 32.424 -43.575 1.00 91.31 838 VAL A C 1
ATOM 6532 O O . VAL A 1 838 ? 9.273 33.095 -44.382 1.00 91.31 838 VAL A O 1
ATOM 6535 N N . VAL A 1 839 ? 7.699 32.954 -42.770 1.00 92.19 839 VAL A N 1
ATOM 6536 C CA . VAL A 1 839 ? 7.388 34.385 -42.661 1.00 92.19 839 VAL A CA 1
ATOM 6537 C C . VAL A 1 839 ? 7.770 34.869 -41.268 1.00 92.19 839 VAL A C 1
ATOM 6539 O O . VAL A 1 839 ? 7.292 34.326 -40.276 1.00 92.19 839 VAL A O 1
ATOM 6542 N N . VAL A 1 840 ? 8.627 35.882 -41.185 1.00 91.81 840 VAL A N 1
ATOM 6543 C CA . VAL A 1 840 ? 9.025 36.482 -39.905 1.00 91.81 840 VAL A CA 1
ATOM 6544 C C . VAL A 1 840 ? 8.185 37.725 -39.661 1.00 91.81 840 VAL A C 1
ATOM 6546 O O . VAL A 1 840 ? 8.209 38.653 -40.471 1.00 91.81 840 VAL A O 1
ATOM 6549 N N . GLU A 1 841 ? 7.451 37.740 -38.553 1.00 91.06 841 GLU A N 1
ATOM 6550 C CA . GLU A 1 841 ? 6.579 38.853 -38.188 1.00 91.06 841 GLU A CA 1
ATOM 6551 C C . GLU A 1 841 ? 7.266 39.747 -37.171 1.00 91.06 841 GLU A C 1
ATOM 6553 O O . GLU A 1 841 ? 7.603 39.318 -36.069 1.00 91.06 841 GLU A O 1
ATOM 6558 N N . LEU A 1 842 ? 7.512 40.990 -37.563 1.00 87.69 842 LEU A N 1
ATOM 6559 C CA . LEU A 1 842 ? 8.192 41.959 -36.723 1.00 87.69 842 LEU A CA 1
ATOM 6560 C C . LEU A 1 842 ? 7.197 42.603 -35.768 1.00 87.69 842 LEU A C 1
ATOM 6562 O O . LEU A 1 842 ? 6.254 43.259 -36.213 1.00 87.69 842 LEU A O 1
ATOM 6566 N N . VAL A 1 843 ? 7.464 42.456 -34.471 1.00 82.56 843 VAL A N 1
ATOM 6567 C CA . VAL A 1 843 ? 6.647 43.031 -33.402 1.00 82.56 843 VAL A CA 1
ATOM 6568 C C . VAL A 1 843 ? 7.425 44.136 -32.680 1.00 82.56 843 VAL A C 1
ATOM 6570 O O . VAL A 1 843 ? 8.506 43.902 -32.126 1.00 82.56 843 VAL A O 1
ATOM 6573 N N . GLU A 1 844 ? 6.864 45.348 -32.651 1.00 74.00 844 GLU A N 1
ATOM 6574 C CA . GLU A 1 844 ? 7.405 46.498 -31.917 1.00 74.00 844 GLU A CA 1
ATOM 6575 C C . GLU A 1 844 ? 6.533 46.827 -30.694 1.00 74.00 844 GLU A C 1
ATOM 6577 O O . GLU A 1 844 ? 5.438 47.367 -30.829 1.00 74.00 844 GLU A O 1
ATOM 6582 N N . ARG A 1 845 ? 7.005 46.514 -29.476 1.00 65.62 845 ARG A N 1
ATOM 6583 C CA . ARG A 1 845 ? 6.222 46.735 -28.235 1.00 65.62 845 ARG A CA 1
ATOM 6584 C C . ARG A 1 845 ? 6.767 47.798 -27.283 1.00 65.62 845 ARG A C 1
ATOM 6586 O O . ARG A 1 845 ? 5.997 48.328 -26.491 1.00 65.62 845 ARG A O 1
ATOM 6593 N N . ASN A 1 846 ? 8.055 48.136 -27.366 1.00 57.06 846 ASN A N 1
ATOM 6594 C CA . ASN A 1 846 ? 8.752 48.923 -26.337 1.00 57.06 846 ASN A CA 1
ATOM 6595 C C . ASN A 1 846 ? 9.355 50.250 -26.842 1.00 57.06 846 ASN A C 1
ATOM 6597 O O . ASN A 1 846 ? 10.281 50.757 -26.210 1.00 57.06 846 ASN A O 1
ATOM 6601 N N . ASP A 1 847 ? 8.897 50.788 -27.983 1.00 56.84 847 ASP A N 1
ATOM 6602 C CA . ASP A 1 847 ? 9.473 51.984 -28.640 1.00 56.84 847 ASP A CA 1
ATOM 6603 C C . ASP A 1 847 ? 11.020 51.931 -28.717 1.00 56.84 847 ASP A C 1
ATOM 6605 O O . ASP A 1 847 ? 11.743 52.928 -28.602 1.00 56.84 847 ASP A O 1
ATOM 6609 N N . SER A 1 848 ? 11.561 50.720 -28.885 1.00 55.47 848 SER A N 1
ATOM 6610 C CA . SER A 1 848 ? 12.996 50.425 -28.863 1.00 55.47 848 SER A CA 1
ATOM 6611 C C . SER A 1 848 ? 13.735 51.006 -30.079 1.00 55.47 848 SER A C 1
ATOM 6613 O O . SER A 1 848 ? 14.969 51.034 -30.108 1.00 55.47 848 SER A O 1
ATOM 6615 N N . LEU A 1 849 ? 12.995 51.521 -31.067 1.00 57.78 849 LEU A N 1
ATOM 6616 C CA . LEU A 1 849 ? 13.485 52.155 -32.289 1.00 57.78 849 LEU A CA 1
ATOM 6617 C C . LEU A 1 849 ? 13.631 53.682 -32.185 1.00 57.78 849 LEU A C 1
ATOM 6619 O O . LEU A 1 849 ? 13.389 54.417 -33.135 1.00 57.78 849 LEU A O 1
ATOM 6623 N N . THR A 1 850 ? 14.121 54.194 -31.059 1.00 51.69 850 THR A N 1
ATOM 6624 C CA . THR A 1 850 ? 14.500 55.619 -30.940 1.00 51.69 850 THR A CA 1
ATOM 6625 C C . THR A 1 850 ? 15.927 55.917 -31.438 1.00 51.69 850 THR A C 1
ATOM 6627 O O . THR A 1 850 ? 16.324 57.079 -31.528 1.00 51.69 850 THR A O 1
ATOM 6630 N N . CYS A 1 851 ? 16.714 54.893 -31.811 1.00 52.94 851 CYS A N 1
ATOM 6631 C CA . CYS A 1 851 ? 18.120 55.019 -32.224 1.00 52.94 851 CYS A CA 1
ATOM 6632 C C . CYS A 1 851 ? 18.360 54.604 -33.692 1.00 52.94 851 CYS A C 1
ATOM 6634 O O . CYS A 1 851 ? 18.182 53.441 -34.061 1.00 52.94 851 CYS A O 1
ATOM 6636 N N . SER A 1 852 ? 18.875 55.524 -34.521 1.00 54.78 852 SER A N 1
ATOM 6637 C CA . SER A 1 852 ? 19.116 55.317 -35.966 1.00 54.78 852 SER A CA 1
ATOM 6638 C C . SER A 1 852 ? 20.088 54.174 -36.308 1.00 54.78 852 SER A C 1
ATOM 6640 O O . SER A 1 852 ? 20.019 53.602 -37.396 1.00 54.78 852 SER A O 1
ATOM 6642 N N . ARG A 1 853 ? 20.985 53.794 -35.383 1.00 55.84 853 ARG A N 1
ATOM 6643 C CA . ARG A 1 853 ? 21.917 52.660 -35.563 1.00 55.84 853 ARG A CA 1
ATOM 6644 C C . ARG A 1 853 ? 21.263 51.289 -35.388 1.00 55.84 853 ARG A C 1
ATOM 6646 O O . ARG A 1 853 ? 21.724 50.332 -36.004 1.00 55.84 853 ARG A O 1
ATOM 6653 N N . SER A 1 854 ? 20.231 51.178 -34.555 1.00 61.66 854 SER A N 1
ATOM 6654 C CA . SER A 1 854 ? 19.502 49.915 -34.370 1.00 61.66 854 SER A CA 1
ATOM 6655 C C . SER A 1 854 ? 18.663 49.601 -35.606 1.00 61.66 854 SER A C 1
ATOM 6657 O O . SER A 1 854 ? 18.633 48.463 -36.065 1.00 61.66 854 SER A O 1
ATOM 6659 N N . PHE A 1 855 ? 18.080 50.638 -36.209 1.00 71.50 855 PHE A N 1
ATOM 6660 C CA . PHE A 1 855 ? 17.238 50.502 -37.389 1.00 71.50 855 PHE A CA 1
ATOM 6661 C C . PHE A 1 855 ? 18.005 50.046 -38.640 1.00 71.50 855 PHE A C 1
ATOM 6663 O O . PHE A 1 855 ? 17.579 49.118 -39.323 1.00 71.50 855 PHE A O 1
ATOM 6670 N N . SER A 1 856 ? 19.206 50.583 -38.889 1.00 71.12 856 SER A N 1
ATOM 6671 C CA . SER A 1 856 ? 20.023 50.159 -40.038 1.00 71.12 856 SER A CA 1
ATOM 6672 C C . SER A 1 856 ? 20.444 48.682 -39.981 1.00 71.12 856 SER A C 1
ATOM 6674 O O . SER A 1 856 ? 20.525 48.022 -41.018 1.00 71.12 856 SER A O 1
ATOM 6676 N N . ARG A 1 857 ? 20.661 48.131 -38.779 1.00 72.81 857 ARG A N 1
ATOM 6677 C CA . ARG A 1 857 ? 20.931 46.697 -38.571 1.00 72.81 857 ARG A CA 1
ATOM 6678 C C . ARG A 1 857 ? 19.710 45.824 -38.849 1.00 72.81 857 ARG A C 1
ATOM 6680 O O . ARG A 1 857 ? 19.858 44.744 -39.420 1.00 72.81 857 ARG A O 1
ATOM 6687 N N . ILE A 1 858 ? 18.517 46.291 -38.495 1.00 76.62 858 ILE A N 1
ATOM 6688 C CA . ILE A 1 858 ? 17.263 45.588 -38.794 1.00 76.62 858 ILE A CA 1
ATOM 6689 C C . ILE A 1 858 ? 17.038 45.554 -40.307 1.00 76.62 858 ILE A C 1
ATOM 6691 O O . ILE A 1 858 ? 16.809 44.478 -40.854 1.00 76.62 858 ILE A O 1
ATOM 6695 N N . CYS A 1 859 ? 17.239 46.676 -41.007 1.00 78.75 859 CYS A N 1
ATOM 6696 C CA . CYS A 1 859 ? 17.158 46.726 -42.470 1.00 78.75 859 CYS A CA 1
ATOM 6697 C C . CYS A 1 859 ? 18.138 45.749 -43.143 1.00 78.75 859 CYS A C 1
ATOM 6699 O O . CYS A 1 859 ? 17.775 45.068 -44.101 1.00 78.75 859 CYS A O 1
ATOM 6701 N N . GLN A 1 860 ? 19.368 45.628 -42.629 1.00 80.38 860 GLN A N 1
ATOM 6702 C CA . GLN A 1 860 ? 20.320 44.624 -43.117 1.00 80.38 860 GLN A CA 1
ATOM 6703 C C . GLN A 1 860 ? 19.800 43.206 -42.874 1.00 80.38 860 GLN A C 1
ATOM 6705 O O . GLN A 1 860 ? 19.756 42.408 -43.804 1.00 80.38 860 GLN A O 1
ATOM 6710 N N . THR A 1 861 ? 19.361 42.900 -41.655 1.00 80.44 861 THR A N 1
ATOM 6711 C CA . THR A 1 861 ? 18.857 41.569 -41.278 1.00 80.44 861 THR A CA 1
ATOM 6712 C C . THR A 1 861 ? 17.659 41.153 -42.136 1.00 80.44 861 THR A C 1
ATOM 6714 O O . THR A 1 861 ? 17.611 40.032 -42.633 1.00 80.44 861 THR A O 1
ATOM 6717 N N . VAL A 1 862 ? 16.754 42.087 -42.431 1.00 82.69 862 VAL A N 1
ATOM 6718 C CA . VAL A 1 862 ? 15.628 41.895 -43.359 1.00 82.69 862 VAL A CA 1
ATOM 6719 C C . VAL A 1 862 ? 16.104 41.514 -44.766 1.00 82.69 862 VAL A C 1
ATOM 6721 O O . VAL A 1 862 ? 15.555 40.602 -45.384 1.00 82.69 862 VAL A O 1
ATOM 6724 N N . GLN A 1 863 ? 17.165 42.147 -45.276 1.00 83.38 863 GLN A N 1
ATOM 6725 C CA . GLN A 1 863 ? 17.750 41.765 -46.567 1.00 83.38 863 GLN A CA 1
ATOM 6726 C C . GLN A 1 863 ? 18.368 40.359 -46.540 1.00 83.38 863 GLN A C 1
ATOM 6728 O O . GLN A 1 863 ? 18.308 39.651 -47.546 1.00 83.38 863 GLN A O 1
ATOM 6733 N N . TRP A 1 864 ? 18.943 39.937 -45.410 1.00 82.62 864 TRP A N 1
ATOM 6734 C CA . TRP A 1 864 ? 19.465 38.578 -45.241 1.00 82.62 864 TRP A CA 1
ATOM 6735 C C . TRP A 1 864 ? 18.348 37.531 -45.230 1.00 82.62 864 TRP A C 1
ATOM 6737 O O . TRP A 1 864 ? 18.467 36.539 -45.948 1.00 82.62 864 TRP A O 1
ATOM 6747 N N . VAL A 1 865 ? 17.241 37.790 -44.524 1.00 84.19 865 VAL A N 1
ATOM 6748 C CA . VAL A 1 865 ? 16.045 36.926 -44.542 1.00 84.19 865 VAL A CA 1
ATOM 6749 C C . VAL A 1 865 ? 15.547 36.716 -45.973 1.00 84.19 865 VAL A C 1
ATOM 6751 O O . VAL A 1 865 ? 15.384 35.575 -46.408 1.00 84.19 865 VAL A O 1
ATOM 6754 N N . ARG A 1 866 ? 15.425 37.801 -46.750 1.00 86.69 866 ARG A N 1
ATOM 6755 C CA . ARG A 1 866 ? 15.016 37.740 -48.164 1.00 86.69 866 ARG A CA 1
ATOM 6756 C C . ARG A 1 866 ? 15.976 36.930 -49.034 1.00 86.69 866 ARG A C 1
ATOM 6758 O O . ARG A 1 866 ? 15.535 36.142 -49.866 1.00 86.69 866 ARG A O 1
ATOM 6765 N N . ARG A 1 867 ? 17.293 37.080 -48.844 1.00 84.62 867 ARG A N 1
ATOM 6766 C CA . ARG A 1 867 ? 18.304 36.296 -49.588 1.00 84.62 867 ARG A CA 1
ATOM 6767 C C . ARG A 1 867 ? 18.229 34.799 -49.292 1.00 84.62 867 ARG A C 1
ATOM 6769 O O . ARG A 1 867 ? 18.586 34.006 -50.157 1.00 84.62 867 ARG A O 1
ATOM 6776 N N . MET A 1 868 ? 17.772 34.424 -48.101 1.00 81.88 868 MET A N 1
ATOM 6777 C CA . MET A 1 868 ? 17.579 33.030 -47.688 1.00 81.88 868 MET A CA 1
ATOM 6778 C C . MET A 1 868 ? 16.205 32.467 -48.092 1.00 81.88 868 MET A C 1
ATOM 6780 O O . MET A 1 868 ? 15.905 31.309 -47.812 1.00 81.88 868 MET A O 1
ATOM 6784 N N . GLY A 1 869 ? 15.378 33.260 -48.781 1.00 80.50 869 GLY A N 1
ATOM 6785 C CA . GLY A 1 869 ? 14.064 32.849 -49.275 1.00 80.50 869 GLY A CA 1
ATOM 6786 C C . GLY A 1 869 ? 12.917 33.026 -48.279 1.00 80.50 869 GLY A C 1
ATOM 6787 O O . GLY A 1 869 ? 11.787 32.693 -48.625 1.00 80.50 869 GLY A O 1
ATOM 6788 N N . GLY A 1 870 ? 13.181 33.556 -47.081 1.00 84.12 870 GLY A N 1
ATOM 6789 C CA . GLY A 1 870 ? 12.136 33.971 -46.145 1.00 84.12 870 GLY A CA 1
ATOM 6790 C C . GLY A 1 870 ? 11.496 35.296 -46.559 1.00 84.12 870 GLY A C 1
ATOM 6791 O O . GLY A 1 870 ? 12.070 36.066 -47.333 1.00 84.12 870 GLY A O 1
ATOM 6792 N N . VAL A 1 871 ? 10.312 35.578 -46.023 1.00 88.12 871 VAL A N 1
ATOM 6793 C CA . VAL A 1 871 ? 9.581 36.836 -46.263 1.00 88.12 871 VAL A CA 1
ATOM 6794 C C . VAL A 1 871 ? 9.258 37.530 -44.944 1.00 88.12 871 VAL A C 1
ATOM 6796 O O . VAL A 1 871 ? 9.255 36.892 -43.891 1.00 88.12 871 VAL A O 1
ATOM 6799 N N . MET A 1 872 ? 9.015 38.839 -44.992 1.00 88.56 872 MET A N 1
ATOM 6800 C CA . MET A 1 872 ? 8.758 39.640 -43.798 1.00 88.56 872 MET A CA 1
ATOM 6801 C C . MET A 1 872 ? 7.299 40.085 -43.718 1.00 88.56 872 MET A C 1
ATOM 6803 O O . MET A 1 872 ? 6.694 40.484 -44.717 1.00 88.56 872 MET A O 1
ATOM 6807 N N . ALA A 1 873 ? 6.771 40.066 -42.498 1.00 89.69 873 ALA A N 1
ATOM 6808 C CA . ALA A 1 873 ? 5.498 40.659 -42.129 1.00 89.69 873 ALA A CA 1
ATOM 6809 C C . ALA A 1 873 ? 5.706 41.738 -41.058 1.00 89.69 873 ALA A C 1
ATOM 6811 O O . ALA A 1 873 ? 6.600 41.627 -40.218 1.00 89.69 873 ALA A O 1
ATOM 6812 N N . MET A 1 874 ? 4.879 42.779 -41.080 1.00 87.00 874 MET A N 1
ATOM 6813 C CA . MET A 1 874 ? 4.699 43.664 -39.926 1.00 87.00 874 MET A CA 1
ATOM 6814 C C . MET A 1 874 ? 3.450 43.234 -39.169 1.00 87.00 874 MET A C 1
ATOM 6816 O O . MET A 1 874 ? 2.386 43.135 -39.782 1.00 87.00 874 MET A O 1
ATOM 6820 N N . ASP A 1 875 ? 3.606 42.981 -37.874 1.00 86.25 875 ASP A N 1
ATOM 6821 C CA . ASP A 1 875 ? 2.535 42.527 -36.990 1.00 86.25 875 ASP A CA 1
ATOM 6822 C C . ASP A 1 875 ? 1.957 43.688 -36.168 1.00 86.25 875 ASP A C 1
ATOM 6824 O O . ASP A 1 875 ? 2.630 44.705 -35.979 1.00 86.25 875 ASP A O 1
ATOM 6828 N N . ASP A 1 876 ? 0.730 43.538 -35.665 1.00 75.75 876 ASP A N 1
ATOM 6829 C CA . ASP A 1 876 ? 0.088 44.491 -34.745 1.00 75.75 876 ASP A CA 1
ATOM 6830 C C . ASP A 1 876 ? 0.074 45.965 -35.247 1.00 75.75 876 ASP A C 1
ATOM 6832 O O . ASP A 1 876 ? 0.118 46.899 -34.448 1.00 75.75 876 ASP A O 1
ATOM 6836 N N . TRP A 1 877 ? -0.015 46.223 -36.561 1.00 80.38 877 TRP A N 1
ATOM 6837 C CA . TRP A 1 877 ? 0.099 47.591 -37.098 1.00 80.38 877 TRP A CA 1
ATOM 6838 C C . TRP A 1 877 ? -1.038 48.508 -36.614 1.00 80.38 877 TRP A C 1
ATOM 6840 O O . TRP A 1 877 ? -2.223 48.165 -36.715 1.00 80.38 877 TRP A O 1
ATOM 6850 N N . THR A 1 878 ? -0.682 49.699 -36.120 1.00 73.31 878 THR A N 1
ATOM 6851 C CA . THR A 1 878 ? -1.619 50.661 -35.509 1.00 73.31 878 THR A CA 1
ATOM 6852 C C . THR A 1 878 ? -1.597 52.063 -36.124 1.00 73.31 878 THR A C 1
ATOM 6854 O O . THR A 1 878 ? -2.383 52.914 -35.701 1.00 73.31 878 THR A O 1
ATOM 6857 N N . GLY A 1 879 ? -0.734 52.317 -37.112 1.00 71.06 879 GLY A N 1
ATOM 6858 C CA . GLY A 1 879 ? -0.659 53.594 -37.832 1.00 71.06 879 GLY A CA 1
ATOM 6859 C C . GLY A 1 879 ? 0.247 54.638 -37.177 1.00 71.06 879 GLY A C 1
ATOM 6860 O O . GLY A 1 879 ? 0.163 55.828 -37.489 1.00 71.06 879 GLY A O 1
ATOM 6861 N N . LYS A 1 880 ? 1.137 54.231 -36.263 1.00 75.88 880 LYS A N 1
ATOM 6862 C CA . LYS A 1 880 ? 2.068 55.162 -35.600 1.00 75.88 880 LYS A CA 1
ATOM 6863 C C . LYS A 1 880 ? 3.093 55.729 -36.589 1.00 75.88 880 LYS A C 1
ATOM 6865 O O . LYS A 1 880 ? 3.520 55.062 -37.526 1.00 75.88 880 LYS A O 1
ATOM 6870 N N . ALA A 1 881 ? 3.584 56.945 -36.331 1.00 69.62 881 ALA A N 1
ATOM 6871 C CA . ALA A 1 881 ? 4.569 57.612 -37.195 1.00 69.62 881 ALA A CA 1
ATOM 6872 C C . ALA A 1 881 ? 5.865 56.796 -37.417 1.00 69.62 881 ALA A C 1
ATOM 6874 O O . ALA A 1 881 ? 6.459 56.878 -38.490 1.00 69.62 881 ALA A O 1
ATOM 6875 N N . ILE A 1 882 ? 6.281 55.996 -36.428 1.00 71.56 882 ILE A N 1
ATOM 6876 C CA . ILE A 1 882 ? 7.442 55.095 -36.525 1.00 71.56 882 ILE A CA 1
ATOM 6877 C C . ILE A 1 882 ? 7.131 53.918 -37.459 1.00 71.56 882 ILE A C 1
ATOM 6879 O O . ILE A 1 882 ? 7.868 53.702 -38.419 1.00 71.56 882 ILE A O 1
ATOM 6883 N N . GLU A 1 883 ? 5.998 53.238 -37.264 1.00 75.38 883 GLU A N 1
ATOM 6884 C CA . GLU A 1 883 ? 5.529 52.139 -38.125 1.00 75.38 883 GLU A CA 1
ATOM 6885 C C . GLU A 1 883 ? 5.372 52.589 -39.588 1.00 75.38 883 GLU A C 1
ATOM 6887 O O . GLU A 1 883 ? 5.702 51.848 -40.510 1.00 75.38 883 GLU A O 1
ATOM 6892 N N . MET A 1 884 ? 4.938 53.833 -39.815 1.00 73.56 884 MET A N 1
ATOM 6893 C CA . MET A 1 884 ? 4.850 54.449 -41.147 1.00 73.56 884 MET A CA 1
ATOM 6894 C C . MET A 1 884 ? 6.226 54.620 -41.810 1.00 73.56 884 MET A C 1
ATOM 6896 O O . MET A 1 884 ? 6.364 54.431 -43.021 1.00 73.56 884 MET A O 1
ATOM 6900 N N . GLY A 1 885 ? 7.252 54.970 -41.028 1.00 72.75 885 GLY A N 1
ATOM 6901 C CA . GLY A 1 885 ? 8.643 55.009 -41.484 1.00 72.75 885 GLY A CA 1
ATOM 6902 C C . GLY A 1 885 ? 9.185 53.611 -41.791 1.00 72.75 885 GLY A C 1
ATOM 6903 O O . GLY A 1 885 ? 9.775 53.394 -42.850 1.00 72.75 885 GLY A O 1
ATOM 6904 N N . MET A 1 886 ? 8.905 52.640 -40.916 1.00 76.50 886 MET A N 1
ATOM 6905 C CA . MET A 1 886 ? 9.295 51.239 -41.105 1.00 76.50 886 MET A CA 1
ATOM 6906 C C . MET A 1 886 ? 8.689 50.631 -42.363 1.00 76.50 886 MET A C 1
ATOM 6908 O O . MET A 1 886 ? 9.389 49.973 -43.127 1.00 76.50 886 MET A O 1
ATOM 6912 N N . LEU A 1 887 ? 7.414 50.900 -42.618 1.00 77.81 887 LEU A N 1
ATOM 6913 C CA . LEU A 1 887 ? 6.693 50.410 -43.785 1.00 77.81 887 LEU A CA 1
ATOM 6914 C C . LEU A 1 887 ? 7.347 50.877 -45.098 1.00 77.81 887 LEU A C 1
ATOM 6916 O O . LEU A 1 887 ? 7.473 50.089 -46.035 1.00 77.81 887 LEU A O 1
ATOM 6920 N N . ARG A 1 888 ? 7.840 52.124 -45.146 1.00 75.06 888 ARG A N 1
ATOM 6921 C CA . ARG A 1 888 ? 8.549 52.678 -46.314 1.00 75.06 888 ARG A CA 1
ATOM 6922 C C . ARG A 1 888 ? 9.958 52.114 -46.489 1.00 75.06 888 ARG A C 1
ATOM 6924 O O . ARG A 1 888 ? 10.376 51.897 -47.622 1.00 75.06 888 ARG A O 1
ATOM 6931 N N . GLU A 1 889 ? 10.694 51.898 -45.400 1.00 77.69 889 GLU A N 1
ATOM 6932 C CA . GLU A 1 889 ? 12.097 51.463 -45.471 1.00 77.69 889 GLU A CA 1
ATOM 6933 C C . GLU A 1 889 ? 12.271 49.940 -45.557 1.00 77.69 889 GLU A C 1
ATOM 6935 O O . GLU A 1 889 ? 13.146 49.457 -46.278 1.00 77.69 889 GLU A O 1
ATOM 6940 N N . LEU A 1 890 ? 11.436 49.168 -44.859 1.00 78.62 890 LEU A N 1
ATOM 6941 C CA . LEU A 1 890 ? 11.487 47.704 -44.867 1.00 78.62 890 LEU A CA 1
ATOM 6942 C C . LEU A 1 890 ? 10.759 47.109 -46.074 1.00 78.62 890 LEU A C 1
ATOM 6944 O O . LEU A 1 890 ? 11.155 46.040 -46.554 1.00 78.62 890 LEU A O 1
ATOM 6948 N N . ASN A 1 891 ? 9.737 47.809 -46.583 1.00 82.56 891 ASN A N 1
ATOM 6949 C CA . ASN A 1 891 ? 8.879 47.383 -47.688 1.00 82.56 891 ASN A CA 1
ATOM 6950 C C . ASN A 1 891 ? 8.411 45.922 -47.515 1.00 82.56 891 ASN A C 1
ATOM 6952 O O . ASN A 1 891 ? 8.840 45.062 -48.288 1.00 82.56 891 ASN A O 1
ATOM 6956 N N . PRO A 1 892 ? 7.656 45.599 -46.448 1.00 86.69 892 PRO A N 1
ATOM 6957 C CA . PRO A 1 892 ? 7.304 44.222 -46.115 1.00 86.69 892 PRO A CA 1
ATOM 6958 C C . PRO A 1 892 ? 6.352 43.605 -47.147 1.00 86.69 892 PRO A C 1
ATOM 6960 O O . PRO A 1 892 ? 5.533 44.283 -47.774 1.00 86.69 892 PRO A O 1
ATOM 6963 N N . GLU A 1 893 ? 6.451 42.289 -47.303 1.00 89.38 893 GLU A N 1
ATOM 6964 C CA . GLU A 1 893 ? 5.577 41.499 -48.165 1.00 89.38 893 GLU A CA 1
ATOM 6965 C C . GLU A 1 893 ? 4.166 41.367 -47.571 1.00 89.38 893 GLU A C 1
ATOM 6967 O O . GLU A 1 893 ? 3.196 41.265 -48.326 1.00 89.38 893 GLU A O 1
ATOM 6972 N N . PHE A 1 894 ? 4.050 41.425 -46.238 1.00 90.12 894 PHE A N 1
ATOM 6973 C CA . PHE A 1 894 ? 2.785 41.354 -45.508 1.00 90.12 894 PHE A CA 1
ATOM 6974 C C . PHE A 1 894 ? 2.656 42.459 -44.457 1.00 90.12 894 PHE A C 1
ATOM 6976 O O . PHE A 1 894 ? 3.622 42.812 -43.779 1.00 90.12 894 PHE A O 1
ATOM 6983 N N . VAL A 1 895 ? 1.442 42.969 -44.278 1.00 89.81 895 VAL A N 1
ATOM 6984 C CA . VAL A 1 895 ? 1.094 43.876 -43.177 1.00 89.81 895 VAL A CA 1
ATOM 6985 C C . VAL A 1 895 ? -0.160 43.350 -42.499 1.00 89.81 895 VAL A C 1
ATOM 6987 O O . VAL A 1 895 ? -1.184 43.159 -43.162 1.00 89.81 895 VAL A O 1
ATOM 6990 N N . LYS A 1 896 ? -0.076 43.112 -41.191 1.00 90.25 896 LYS A N 1
ATOM 6991 C CA . LYS A 1 896 ? -1.199 42.679 -40.369 1.00 90.25 896 LYS A CA 1
ATOM 6992 C C . LYS A 1 896 ? -1.807 43.850 -39.614 1.00 90.25 896 LYS A C 1
ATOM 6994 O O . LYS A 1 896 ? -1.092 44.636 -38.997 1.00 90.25 896 LYS A O 1
ATOM 6999 N N . VAL A 1 897 ? -3.131 43.969 -39.673 1.00 87.44 897 VAL A N 1
ATOM 7000 C CA . VAL A 1 897 ? -3.886 45.011 -38.968 1.00 87.44 897 VAL A CA 1
ATOM 7001 C C . VAL A 1 897 ? -4.938 44.409 -38.053 1.00 87.44 897 VAL A C 1
ATOM 7003 O O . VAL A 1 897 ? -5.726 43.557 -38.459 1.00 87.44 897 VAL A O 1
ATOM 7006 N N . ASN A 1 898 ? -5.010 44.938 -36.834 1.00 81.06 898 ASN A N 1
ATOM 7007 C CA . ASN A 1 898 ? -5.951 44.486 -35.810 1.00 81.06 898 ASN A CA 1
ATOM 7008 C C . ASN A 1 898 ? -7.422 44.834 -36.109 1.00 81.06 898 ASN A C 1
ATOM 7010 O O . ASN A 1 898 ? -8.325 44.192 -35.577 1.00 81.06 898 ASN A O 1
ATOM 7014 N N . GLU A 1 899 ? -7.682 45.877 -36.906 1.00 73.62 899 GLU A N 1
ATOM 7015 C CA . GLU A 1 899 ? -9.038 46.337 -37.226 1.00 73.62 899 GLU A CA 1
ATOM 7016 C C . GLU A 1 899 ? -9.155 46.808 -38.689 1.00 73.62 899 GLU A C 1
ATOM 7018 O O . GLU A 1 899 ? -8.268 47.514 -39.178 1.00 73.62 899 GLU A O 1
ATOM 7023 N N . PRO A 1 900 ? -10.289 46.557 -39.377 1.00 70.81 900 PRO A N 1
ATOM 7024 C CA . PRO A 1 900 ? -10.506 46.998 -40.761 1.00 70.81 900 PRO A CA 1
ATOM 7025 C C . PRO A 1 900 ? -10.410 48.516 -40.989 1.00 70.81 900 PRO A C 1
ATOM 7027 O O . PRO A 1 900 ? -10.212 48.954 -42.121 1.00 70.81 900 PRO A O 1
ATOM 7030 N N . ARG A 1 901 ? -10.559 49.345 -39.944 1.00 73.38 901 ARG A N 1
ATOM 7031 C CA . ARG A 1 901 ? -10.482 50.815 -40.061 1.00 73.38 901 ARG A CA 1
ATOM 7032 C C . ARG A 1 901 ? -9.114 51.299 -40.556 1.00 73.38 901 ARG A C 1
ATOM 7034 O O . ARG A 1 901 ? -9.051 52.267 -41.309 1.00 73.38 901 ARG A O 1
ATOM 7041 N N . TYR A 1 902 ? -8.058 50.572 -40.195 1.00 74.06 902 TYR A N 1
ATOM 7042 C CA . TYR A 1 902 ? -6.664 50.872 -40.523 1.00 74.06 902 TYR A CA 1
ATOM 7043 C C . TYR A 1 902 ? -6.326 50.642 -42.004 1.00 74.06 902 TYR A C 1
ATOM 7045 O O . TYR A 1 902 ? -5.343 51.175 -42.510 1.00 74.06 902 TYR A O 1
ATOM 7053 N N . LEU A 1 903 ? -7.182 49.923 -42.741 1.00 73.38 903 LEU A N 1
ATOM 7054 C CA . LEU A 1 903 ? -7.015 49.691 -44.179 1.00 73.38 903 LEU A CA 1
ATOM 7055 C C . LEU A 1 903 ? -7.042 50.986 -44.999 1.00 73.38 903 LEU A C 1
ATOM 7057 O O . LEU A 1 903 ? -6.349 51.087 -46.008 1.00 73.38 903 LEU A O 1
ATOM 7061 N N . ARG A 1 904 ? -7.828 51.984 -44.571 1.00 69.62 904 ARG A N 1
ATOM 7062 C CA . ARG A 1 904 ? -7.889 53.284 -45.259 1.00 69.62 904 ARG A CA 1
ATOM 7063 C C . ARG A 1 904 ? -6.599 54.078 -45.073 1.00 69.62 904 ARG A C 1
ATOM 7065 O O . ARG A 1 904 ? -6.107 54.648 -46.035 1.00 69.62 904 ARG A O 1
ATOM 7072 N N . GLU A 1 905 ? -6.032 54.047 -43.871 1.00 72.06 905 GLU A N 1
ATOM 7073 C CA . GLU A 1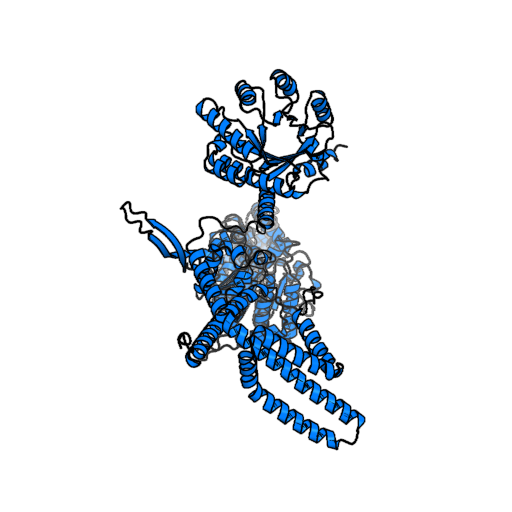 905 ? -4.759 54.707 -43.562 1.00 72.06 905 GLU A CA 1
ATOM 7074 C C . GLU A 1 905 ? -3.593 54.051 -44.319 1.00 72.06 905 GLU A C 1
ATOM 7076 O O . GLU A 1 905 ? -2.743 54.751 -44.859 1.00 72.06 905 GLU A O 1
ATOM 7081 N N . LEU A 1 906 ? -3.597 52.718 -44.458 1.00 73.75 906 LEU A N 1
ATOM 7082 C CA . LEU A 1 906 ? -2.617 51.988 -45.273 1.00 73.75 906 LEU A CA 1
ATOM 7083 C C . LEU A 1 906 ? -2.710 52.304 -46.773 1.00 73.75 906 LEU A C 1
ATOM 7085 O O . LEU A 1 906 ? -1.683 52.325 -47.455 1.00 73.75 906 LEU A O 1
ATOM 7089 N N . ALA A 1 907 ? -3.912 52.562 -47.299 1.00 67.44 907 ALA A N 1
ATOM 7090 C CA . ALA A 1 907 ? -4.095 52.945 -48.700 1.00 67.44 907 ALA A CA 1
ATOM 7091 C C . ALA A 1 907 ? -3.421 54.294 -49.022 1.00 67.44 907 ALA A C 1
ATOM 7093 O O . ALA A 1 907 ? -2.842 54.453 -50.099 1.00 67.44 907 ALA A O 1
ATOM 7094 N N . ASP A 1 908 ? -3.414 55.223 -48.063 1.00 65.50 908 ASP A N 1
ATOM 7095 C CA . ASP A 1 908 ? -2.782 56.542 -48.194 1.00 65.50 908 ASP A CA 1
ATOM 7096 C C . ASP A 1 908 ? -1.240 56.487 -48.086 1.00 65.50 908 ASP A C 1
ATOM 7098 O O . ASP A 1 908 ? -0.544 57.429 -48.477 1.00 65.50 908 ASP A O 1
ATOM 7102 N N . CYS A 1 909 ? -0.670 55.371 -47.610 1.00 66.06 909 CYS A N 1
ATOM 7103 C CA . CYS A 1 909 ? 0.777 55.185 -47.438 1.00 66.06 909 CYS A CA 1
ATOM 7104 C C . CYS A 1 909 ? 1.556 54.928 -48.732 1.00 66.06 909 CYS A C 1
ATOM 7106 O O . CYS A 1 909 ? 2.789 54.950 -48.698 1.00 66.06 909 CYS A O 1
ATOM 7108 N N . GLY A 1 910 ? 0.874 54.671 -49.854 1.00 59.94 910 GLY A N 1
ATOM 7109 C CA . GLY A 1 910 ? 1.525 54.346 -51.126 1.00 59.94 910 GLY A CA 1
ATOM 7110 C C . GLY A 1 910 ? 2.266 53.004 -51.099 1.00 59.94 910 GLY A C 1
ATOM 7111 O O . GLY A 1 910 ? 3.378 52.906 -51.616 1.00 59.94 910 GLY A O 1
ATOM 7112 N N . LEU A 1 911 ? 1.667 51.988 -50.466 1.00 65.56 911 LEU A N 1
ATOM 7113 C CA . LEU A 1 911 ? 2.174 50.612 -50.449 1.00 65.56 911 LEU A CA 1
ATOM 7114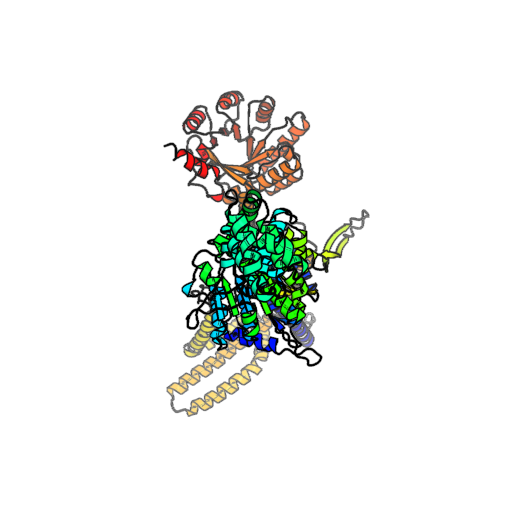 C C . LEU A 1 911 ? 2.453 50.093 -51.869 1.00 65.56 911 LEU A C 1
ATOM 7116 O O . LEU A 1 911 ? 1.704 50.370 -52.809 1.00 65.56 911 LEU A O 1
ATOM 7120 N N . GLY A 1 912 ? 3.529 49.318 -52.032 1.00 57.47 912 GLY A N 1
ATOM 7121 C CA . GLY A 1 912 ? 3.863 48.702 -53.315 1.00 57.47 912 GLY A CA 1
ATOM 7122 C C . GLY A 1 912 ? 2.748 47.769 -53.807 1.00 57.47 912 GLY A C 1
ATOM 7123 O O . GLY A 1 912 ? 2.088 47.107 -53.011 1.00 57.47 912 GLY A O 1
ATOM 7124 N N . LEU A 1 913 ? 2.578 47.662 -55.131 1.00 55.78 913 LEU A N 1
ATOM 7125 C CA . LEU A 1 913 ? 1.548 46.862 -55.834 1.00 55.78 913 LEU A CA 1
ATOM 7126 C C . LEU A 1 913 ? 1.535 45.341 -55.518 1.00 55.78 913 LEU A C 1
ATOM 7128 O O . LEU A 1 913 ? 0.788 44.598 -56.149 1.00 55.78 913 LEU A O 1
ATOM 7132 N N . GLY A 1 914 ? 2.349 44.867 -54.571 1.00 64.69 914 GLY A N 1
ATOM 7133 C CA . GLY A 1 914 ? 2.490 43.457 -54.199 1.00 64.69 914 GLY A CA 1
ATOM 7134 C C . GLY A 1 914 ? 2.424 43.147 -52.697 1.00 64.69 914 GLY A C 1
ATOM 7135 O O . GLY A 1 914 ? 2.566 41.975 -52.355 1.00 64.69 914 GLY A O 1
ATOM 7136 N N . THR A 1 915 ? 2.217 44.131 -51.811 1.00 83.19 915 THR A N 1
ATOM 7137 C CA . THR A 1 915 ? 2.085 43.880 -50.361 1.00 83.19 915 THR A CA 1
ATOM 7138 C C . THR A 1 915 ? 0.703 43.312 -50.037 1.00 83.19 915 THR A C 1
ATOM 7140 O O . THR A 1 915 ? -0.318 43.877 -50.431 1.00 83.19 915 THR A O 1
ATOM 7143 N N . GLN A 1 916 ? 0.662 42.193 -49.315 1.00 88.19 916 GLN A N 1
ATOM 7144 C CA . GLN A 1 916 ? -0.576 41.548 -48.879 1.00 88.19 916 GLN A CA 1
ATOM 7145 C C . GLN A 1 916 ? -0.995 42.083 -47.508 1.00 88.19 916 GLN A C 1
ATOM 7147 O O . GLN A 1 916 ? -0.184 42.187 -46.590 1.00 88.19 916 GLN A O 1
ATOM 7152 N N . ILE A 1 917 ? -2.272 42.422 -47.366 1.00 89.44 917 ILE A N 1
ATOM 7153 C CA . ILE A 1 917 ? -2.845 42.940 -46.128 1.00 89.44 917 ILE A CA 1
ATOM 7154 C C . ILE A 1 917 ? -3.676 41.845 -45.465 1.00 89.44 917 ILE A C 1
ATOM 7156 O O . ILE A 1 917 ? -4.664 41.367 -46.038 1.00 89.44 917 ILE A O 1
ATOM 7160 N N . VAL A 1 918 ? -3.264 41.463 -44.259 1.00 91.50 918 VAL A N 1
ATOM 7161 C CA . VAL A 1 918 ? -3.961 40.498 -43.408 1.00 91.50 918 VAL A CA 1
ATOM 7162 C C . VAL A 1 918 ? -4.765 41.278 -42.374 1.00 91.50 918 VAL A C 1
ATOM 7164 O O . VAL A 1 918 ? -4.207 42.079 -41.627 1.00 91.50 918 VAL A O 1
ATOM 7167 N N . VAL A 1 919 ? -6.079 41.072 -42.327 1.00 90.12 919 VAL A N 1
ATOM 7168 C CA . VAL A 1 919 ? -6.917 41.649 -41.267 1.00 90.12 919 VAL A CA 1
ATOM 7169 C C . VAL A 1 919 ? -7.151 40.603 -40.194 1.00 90.12 919 VAL A C 1
ATOM 7171 O O . VAL A 1 919 ? -7.662 39.517 -40.477 1.00 90.12 919 VAL A O 1
ATOM 7174 N N . GLU A 1 920 ? -6.788 40.956 -38.972 1.00 88.81 920 GLU A N 1
ATOM 7175 C CA . GLU A 1 920 ? -6.879 40.096 -37.803 1.00 88.81 920 GLU A CA 1
ATOM 7176 C C . GLU A 1 920 ? -8.184 40.312 -37.028 1.00 88.81 920 GLU A C 1
ATOM 7178 O O . GLU A 1 920 ? -9.002 41.176 -37.355 1.00 88.81 920 GLU A O 1
ATOM 7183 N N . ARG A 1 921 ? -8.389 39.500 -35.981 1.00 85.31 921 ARG A N 1
ATOM 7184 C CA . ARG A 1 921 ? -9.561 39.553 -35.085 1.00 85.31 921 ARG A CA 1
ATOM 7185 C C . ARG A 1 921 ? -10.906 39.457 -35.815 1.00 85.31 921 ARG A C 1
ATOM 7187 O O . ARG A 1 921 ? -11.904 40.028 -35.383 1.00 85.31 921 ARG A O 1
ATOM 7194 N N . ILE A 1 922 ? -10.955 38.692 -36.904 1.00 86.44 922 ILE A N 1
ATOM 7195 C CA . ILE A 1 922 ? -12.209 38.378 -37.591 1.00 86.44 922 ILE A CA 1
ATOM 7196 C C . ILE A 1 922 ? -12.989 37.345 -36.767 1.00 86.44 922 ILE A C 1
ATOM 7198 O O . ILE A 1 922 ? -12.610 36.176 -36.686 1.00 86.44 922 ILE A O 1
ATOM 7202 N N . GLU A 1 923 ? -14.093 37.773 -36.158 1.00 85.88 923 GLU A N 1
ATOM 7203 C CA . GLU A 1 923 ? -14.944 36.948 -35.287 1.00 85.88 923 GLU A CA 1
ATOM 7204 C C . GLU A 1 923 ? -16.251 36.507 -35.961 1.00 85.88 923 GLU A C 1
ATOM 7206 O O . GLU A 1 923 ? -16.921 35.600 -35.471 1.00 85.88 923 GLU A O 1
ATOM 7211 N N . SER A 1 924 ? -16.616 37.098 -37.106 1.00 84.69 924 SER A N 1
ATOM 7212 C CA . SER A 1 924 ? -17.848 36.759 -37.833 1.00 84.69 924 SER A CA 1
ATOM 7213 C C . SER A 1 924 ? -17.705 36.828 -39.357 1.00 84.69 924 SER A C 1
ATOM 7215 O O . SER A 1 924 ? -16.873 37.559 -39.897 1.00 84.69 924 SER A O 1
ATOM 7217 N N . LEU A 1 925 ? -18.600 36.129 -40.067 1.00 84.81 925 LEU A N 1
ATOM 7218 C CA . LEU A 1 925 ? -18.706 36.182 -41.531 1.00 84.81 925 LEU A CA 1
ATOM 7219 C C . LEU A 1 925 ? -18.986 37.607 -42.050 1.00 84.81 925 LEU A C 1
ATOM 7221 O O . LEU A 1 925 ? -18.509 37.985 -43.121 1.00 84.81 925 LEU A O 1
ATOM 7225 N N . GLN A 1 926 ? -19.735 38.410 -41.287 1.00 83.75 926 GLN A N 1
ATOM 7226 C CA . GLN A 1 926 ? -20.023 39.807 -41.621 1.00 83.75 926 GLN A CA 1
ATOM 7227 C C . GLN A 1 926 ? -18.724 40.627 -41.665 1.00 83.75 926 GLN A C 1
ATOM 7229 O O . GLN A 1 926 ? -18.421 41.242 -42.684 1.00 83.75 926 GLN A O 1
ATOM 7234 N N . GLN A 1 927 ? -17.906 40.545 -40.608 1.00 85.44 927 GLN A N 1
ATOM 7235 C CA . GLN A 1 927 ? -16.598 41.207 -40.539 1.00 85.44 927 GLN A CA 1
ATOM 7236 C C . GLN A 1 927 ? -15.645 40.715 -41.633 1.00 85.44 927 GLN A C 1
ATOM 7238 O O . GLN A 1 927 ? -14.947 41.521 -42.241 1.00 85.44 927 GLN A O 1
ATOM 7243 N N . ALA A 1 928 ? -15.652 39.411 -41.930 1.00 85.88 928 ALA A N 1
ATOM 7244 C CA . ALA A 1 928 ? -14.864 38.830 -43.015 1.00 85.88 928 ALA A CA 1
ATOM 7245 C C . ALA A 1 928 ? -15.232 39.423 -44.389 1.00 85.88 928 ALA A C 1
ATOM 7247 O O . ALA A 1 928 ? -14.359 39.666 -45.221 1.00 85.88 928 ALA A O 1
ATOM 7248 N N . THR A 1 929 ? -16.527 39.650 -44.628 1.00 86.25 929 THR A N 1
ATOM 7249 C CA . THR A 1 929 ? -17.050 40.207 -45.886 1.00 86.25 929 THR A CA 1
ATOM 7250 C C . THR A 1 929 ? -16.776 41.709 -45.993 1.00 86.25 929 THR A C 1
ATOM 7252 O O . THR A 1 929 ? -16.420 42.206 -47.062 1.00 86.25 929 THR A O 1
ATOM 7255 N N . ASP A 1 930 ? -16.904 42.439 -44.884 1.00 84.44 930 ASP A N 1
ATOM 7256 C CA . ASP A 1 930 ? -16.622 43.873 -44.842 1.00 84.44 930 ASP A CA 1
ATOM 7257 C C . ASP A 1 930 ? -15.122 44.159 -45.006 1.00 84.44 930 ASP A C 1
ATOM 7259 O O . ASP A 1 930 ? -14.753 45.047 -45.775 1.00 84.44 930 ASP A O 1
ATOM 7263 N N . ALA A 1 931 ? -14.249 43.368 -44.373 1.00 84.75 931 ALA A N 1
ATOM 7264 C CA . ALA A 1 931 ? -12.799 43.465 -44.547 1.00 84.75 931 ALA A CA 1
ATOM 7265 C C . ALA A 1 931 ? -12.379 43.228 -46.009 1.00 84.75 931 ALA A C 1
ATOM 7267 O O . ALA A 1 931 ? -11.600 44.007 -46.559 1.00 84.75 931 ALA A O 1
ATOM 7268 N N . GLU A 1 932 ? -12.945 42.213 -46.673 1.00 86.75 932 GLU A N 1
ATOM 7269 C CA . GLU A 1 932 ? -12.709 41.957 -48.101 1.00 86.75 932 GLU A CA 1
ATOM 7270 C C . GLU A 1 932 ? -13.148 43.147 -48.971 1.00 86.75 932 GLU A C 1
ATOM 7272 O O . GLU A 1 932 ? -12.399 43.593 -49.841 1.00 86.75 932 GLU A O 1
ATOM 7277 N N . ARG A 1 933 ? -14.335 43.713 -48.710 1.00 82.94 933 ARG A N 1
ATOM 7278 C CA . ARG A 1 933 ? -14.858 44.866 -49.462 1.00 82.94 933 ARG A CA 1
ATOM 7279 C C . ARG A 1 933 ? -13.976 46.111 -49.317 1.00 82.94 933 ARG A C 1
ATOM 7281 O O . ARG A 1 933 ? -13.901 46.907 -50.250 1.00 82.94 933 ARG A O 1
ATOM 7288 N N . ILE A 1 934 ? -13.338 46.289 -48.161 1.00 78.69 934 ILE A N 1
ATOM 7289 C CA . ILE A 1 934 ? -12.487 47.448 -47.848 1.00 78.69 934 ILE A CA 1
ATOM 7290 C C . ILE A 1 934 ? -11.040 47.249 -48.351 1.00 78.69 934 ILE A C 1
ATOM 7292 O O . ILE A 1 934 ? -10.258 48.195 -48.339 1.00 78.69 934 ILE A O 1
ATOM 7296 N N . GLY A 1 935 ? -10.699 46.070 -48.886 1.00 80.31 935 GLY A N 1
ATOM 7297 C CA . GLY A 1 935 ? -9.426 45.823 -49.573 1.00 80.31 935 GLY A CA 1
ATOM 7298 C C . GLY A 1 935 ? -8.475 44.853 -48.869 1.00 80.31 935 GLY A C 1
ATOM 7299 O O . GLY A 1 935 ? -7.312 44.773 -49.259 1.00 80.31 935 GLY A O 1
ATOM 7300 N N . ALA A 1 936 ? -8.935 44.102 -47.863 1.00 86.81 936 ALA A N 1
ATOM 7301 C CA . ALA A 1 936 ? -8.144 43.025 -47.272 1.00 86.81 936 ALA A CA 1
ATOM 7302 C C . ALA A 1 936 ? -7.847 41.930 -48.307 1.00 86.81 936 ALA A C 1
ATOM 7304 O O . ALA A 1 936 ? -8.753 41.450 -48.994 1.00 86.81 936 ALA A O 1
ATOM 7305 N N . THR A 1 937 ? -6.591 41.488 -48.395 1.00 88.94 937 THR A N 1
ATOM 7306 C CA . THR A 1 937 ? -6.228 40.346 -49.248 1.00 88.94 937 THR A CA 1
ATOM 7307 C C . THR A 1 937 ? -6.393 39.025 -48.509 1.00 88.94 937 THR A C 1
ATOM 7309 O O . THR A 1 937 ? -6.708 38.004 -49.130 1.00 88.94 937 THR A O 1
ATOM 7312 N N . GLU A 1 938 ? -6.206 39.038 -47.188 1.00 92.94 938 GLU A N 1
ATOM 7313 C CA . GLU A 1 938 ? -6.222 37.858 -46.327 1.00 92.94 938 GLU A CA 1
ATOM 7314 C C . GLU A 1 938 ? -6.861 38.155 -44.967 1.00 92.94 938 GLU A C 1
ATOM 7316 O O . GLU A 1 938 ? -6.943 39.308 -44.541 1.00 92.94 938 GLU A O 1
ATOM 7321 N N . LEU A 1 939 ? -7.364 37.111 -44.311 1.00 92.00 939 LEU A N 1
ATOM 7322 C CA . LEU A 1 939 ? -8.164 37.190 -43.092 1.00 92.00 939 LEU A CA 1
ATOM 7323 C C . LEU A 1 939 ? -7.638 36.211 -42.046 1.00 92.00 939 LEU A C 1
ATOM 7325 O O . LEU A 1 939 ? -7.285 35.076 -42.378 1.00 92.00 939 LEU A O 1
ATOM 7329 N N . GLN A 1 940 ? -7.653 36.641 -40.789 1.00 90.88 940 GLN A N 1
ATOM 7330 C CA . GLN A 1 940 ? -7.237 35.844 -39.646 1.00 90.88 940 GLN A CA 1
ATOM 7331 C C . GLN A 1 940 ? -8.103 36.153 -38.414 1.00 90.88 940 GLN A C 1
ATOM 7333 O O . GLN A 1 940 ? -8.520 37.289 -38.186 1.00 90.88 940 GLN A O 1
ATOM 7338 N N . GLY A 1 941 ? -8.402 35.137 -37.604 1.00 86.25 941 GLY A N 1
ATOM 7339 C CA . GLY A 1 941 ? -9.189 35.283 -36.378 1.00 86.25 941 GLY A CA 1
ATOM 7340 C C . GLY A 1 941 ? -10.077 34.076 -36.095 1.00 86.25 941 GLY A C 1
ATOM 7341 O O . GLY A 1 941 ? -10.074 33.099 -36.840 1.00 86.25 941 GLY A O 1
ATOM 7342 N N . TYR A 1 942 ? -10.877 34.168 -35.033 1.00 82.88 942 TYR A N 1
ATOM 7343 C CA . TYR A 1 942 ? -11.702 33.060 -34.543 1.00 82.88 942 TYR A CA 1
ATOM 7344 C C . TYR A 1 942 ? -12.656 32.483 -35.597 1.00 82.88 942 TYR A C 1
ATOM 7346 O O . TYR A 1 942 ? -12.810 31.270 -35.702 1.00 82.88 942 TYR A O 1
ATOM 7354 N N . TRP A 1 943 ? -13.283 33.331 -36.416 1.00 85.25 943 TRP A N 1
ATOM 7355 C CA . TRP A 1 943 ? -14.164 32.842 -37.479 1.00 85.25 943 TRP A CA 1
ATOM 7356 C C . TRP A 1 943 ? -13.401 32.008 -38.516 1.00 85.25 943 TRP A C 1
ATOM 7358 O O . TRP A 1 943 ? -13.937 31.032 -39.035 1.00 85.25 943 TRP A O 1
ATOM 7368 N N . CYS A 1 944 ? -12.141 32.365 -38.786 1.00 84.50 944 CYS A N 1
ATOM 7369 C CA . CYS A 1 944 ? -11.283 31.606 -39.689 1.00 84.50 944 CYS A CA 1
ATOM 7370 C C . CYS A 1 944 ? -10.929 30.238 -39.094 1.00 84.50 944 CYS A C 1
ATOM 7372 O O . CYS A 1 944 ? -10.971 29.259 -39.828 1.00 84.50 944 CYS A O 1
ATOM 7374 N N . ASP A 1 945 ? -10.653 30.165 -37.784 1.00 79.88 945 ASP A N 1
ATOM 7375 C CA . ASP A 1 945 ? -10.401 28.903 -37.066 1.00 79.88 945 ASP A CA 1
ATOM 7376 C C . ASP A 1 945 ? -11.572 27.919 -37.219 1.00 79.88 945 ASP A C 1
ATOM 7378 O O . ASP A 1 945 ? -11.365 26.760 -37.571 1.00 79.88 945 ASP A O 1
ATOM 7382 N N . VAL A 1 946 ? -12.805 28.396 -37.009 1.00 79.00 946 VAL A N 1
ATOM 7383 C CA . VAL A 1 946 ? -14.032 27.584 -37.123 1.00 79.00 946 VAL A CA 1
ATOM 7384 C C . VAL A 1 946 ? -14.295 27.164 -38.572 1.00 79.00 946 VAL A C 1
ATOM 7386 O O . VAL A 1 946 ? -14.715 26.041 -38.833 1.00 79.00 946 VAL A O 1
ATOM 7389 N N . HIS A 1 947 ? -14.043 28.049 -39.541 1.00 79.75 947 HIS A N 1
ATOM 7390 C CA . HIS A 1 947 ? -14.358 27.782 -40.945 1.00 79.75 947 HIS A CA 1
ATOM 7391 C C . HIS A 1 947 ? -13.577 26.596 -41.534 1.00 79.75 947 HIS A C 1
ATOM 7393 O O . HIS A 1 947 ? -14.099 25.918 -42.416 1.00 79.75 947 HIS A O 1
ATOM 7399 N N . VAL A 1 948 ? -12.353 26.345 -41.053 1.00 76.00 948 VAL A N 1
ATOM 7400 C CA . VAL A 1 948 ? -11.460 25.286 -41.562 1.00 76.00 948 VAL A CA 1
ATOM 7401 C C . VAL A 1 948 ? -11.137 24.209 -40.517 1.00 76.00 948 VAL A C 1
ATOM 7403 O O . VAL A 1 948 ? -10.179 23.455 -40.679 1.00 76.00 948 VAL A O 1
ATOM 7406 N N . GLU A 1 949 ? -11.936 24.108 -39.448 1.00 67.00 949 GLU A N 1
ATOM 7407 C CA . GLU A 1 949 ? -11.697 23.214 -38.301 1.00 67.00 949 GLU A CA 1
ATOM 7408 C C . GLU A 1 949 ? -11.543 21.732 -38.698 1.00 67.00 949 GLU A C 1
ATOM 7410 O O . GLU A 1 949 ? -10.773 20.995 -38.080 1.00 67.00 949 GLU A O 1
ATOM 7415 N N . HIS A 1 950 ? -12.223 21.293 -39.760 1.00 59.62 950 HIS A N 1
ATOM 7416 C CA . HIS A 1 950 ? -12.169 19.913 -40.258 1.00 59.62 950 HIS A CA 1
ATOM 7417 C C . HIS A 1 950 ? -11.060 19.650 -41.288 1.00 59.62 950 HIS A C 1
ATOM 7419 O O . HIS A 1 950 ? -10.796 18.491 -41.610 1.00 59.62 950 HIS A O 1
ATOM 7425 N N . ASP A 1 951 ? -10.392 20.699 -41.767 1.00 58.97 951 ASP A N 1
ATOM 7426 C CA . ASP A 1 951 ? -9.340 20.608 -42.784 1.00 58.97 951 ASP A CA 1
ATOM 7427 C C . ASP A 1 951 ? -7.927 20.556 -42.167 1.00 58.97 951 ASP A C 1
ATOM 7429 O O . ASP A 1 951 ? -6.934 20.412 -42.885 1.00 58.97 951 ASP A O 1
ATOM 7433 N N . PHE A 1 952 ? -7.821 20.636 -40.832 1.00 59.69 952 PHE A N 1
ATOM 7434 C CA . PHE A 1 952 ? -6.562 20.656 -40.083 1.00 59.69 952 PHE A CA 1
ATOM 7435 C C . PHE A 1 952 ? -6.394 19.455 -39.134 1.00 59.69 952 PHE A C 1
ATOM 7437 O O . PHE A 1 952 ? -7.369 18.964 -38.564 1.00 59.69 952 PHE A O 1
ATOM 7444 N N . PRO A 1 953 ? -5.155 18.981 -38.886 1.00 54.56 953 PRO A N 1
ATOM 7445 C CA . PRO A 1 953 ? -4.904 17.987 -37.848 1.00 54.56 953 PRO A CA 1
ATOM 7446 C C . PRO A 1 953 ? -5.310 18.529 -36.469 1.00 54.56 953 PRO A C 1
ATOM 7448 O O . PRO A 1 953 ? -4.804 19.570 -36.046 1.00 54.56 953 PRO A O 1
ATOM 7451 N N . ALA A 1 954 ? -6.149 17.778 -35.744 1.00 57.84 954 ALA A N 1
ATOM 7452 C CA . ALA A 1 954 ? -6.706 18.140 -34.429 1.00 57.84 954 ALA A CA 1
ATOM 7453 C C . ALA A 1 954 ? -5.657 18.564 -33.378 1.00 57.84 954 ALA A C 1
ATOM 7455 O O . ALA A 1 954 ? -5.964 19.226 -32.392 1.00 57.84 954 ALA A O 1
ATOM 7456 N N . GLU A 1 955 ? -4.402 18.180 -33.589 1.00 56.84 955 GLU A N 1
ATOM 7457 C CA . GLU A 1 955 ? -3.259 18.466 -32.726 1.00 56.84 955 GLU A CA 1
ATOM 7458 C C . GLU A 1 955 ? -2.843 19.948 -32.736 1.00 56.84 955 GLU A C 1
ATOM 7460 O O . GLU A 1 955 ? -2.272 20.416 -31.749 1.00 56.84 955 GLU A O 1
ATOM 7465 N N . PHE A 1 956 ? -3.134 20.694 -33.812 1.00 58.12 956 PHE A N 1
ATOM 7466 C CA . PHE A 1 956 ? -2.857 22.134 -33.924 1.00 58.12 956 PHE A CA 1
ATOM 7467 C C . PHE A 1 956 ? -4.053 23.021 -33.541 1.00 58.12 956 PHE A C 1
ATOM 7469 O O . PHE A 1 956 ? -3.861 24.218 -33.310 1.00 58.12 956 PHE A O 1
ATOM 7476 N N . THR A 1 957 ? -5.247 22.437 -33.413 1.00 55.97 957 THR A N 1
ATOM 7477 C CA . THR A 1 957 ? -6.510 23.129 -33.125 1.00 55.97 957 THR A CA 1
ATOM 7478 C C . THR A 1 957 ? -6.613 23.521 -31.639 1.00 55.97 957 THR A C 1
ATOM 7480 O O . THR A 1 957 ? -6.293 22.714 -30.760 1.00 55.97 957 THR A O 1
ATOM 7483 N N . PRO A 1 958 ? -7.045 24.748 -31.287 1.00 51.22 958 PRO A N 1
ATOM 7484 C CA . PRO A 1 958 ? -7.158 25.151 -29.887 1.00 51.22 958 PRO A CA 1
ATOM 7485 C C . PRO A 1 958 ? -8.263 24.376 -29.133 1.00 51.22 958 PRO A C 1
ATOM 7487 O O . PRO A 1 958 ? -9.364 24.233 -29.663 1.00 51.22 958 PRO A O 1
ATOM 7490 N N . PRO A 1 959 ? -8.075 24.013 -27.844 1.00 46.25 959 PRO A N 1
ATOM 7491 C CA . PRO A 1 959 ? -9.144 23.424 -27.023 1.00 46.25 959 PRO A CA 1
ATOM 7492 C C . PRO A 1 959 ? -10.375 24.340 -26.860 1.00 46.25 959 PRO A C 1
ATOM 7494 O O . PRO A 1 959 ? -11.470 23.875 -26.554 1.00 46.25 959 PRO A O 1
ATOM 7497 N N . GLY A 1 960 ? -10.201 25.654 -27.048 1.00 48.03 960 GLY A N 1
ATOM 7498 C CA . GLY A 1 960 ? -11.257 26.658 -26.898 1.00 48.03 960 GLY A CA 1
ATOM 7499 C C . GLY A 1 960 ? -12.287 26.699 -28.032 1.00 48.03 960 GLY A C 1
ATOM 7500 O O . GLY A 1 960 ? -13.393 27.176 -27.791 1.00 48.03 960 GLY A O 1
ATOM 7501 N N . VAL A 1 961 ? -11.962 26.191 -29.228 1.00 51.59 961 VAL A N 1
ATOM 7502 C CA . VAL A 1 961 ? -12.922 26.086 -30.345 1.00 51.59 961 VAL A CA 1
ATOM 7503 C C . VAL A 1 961 ? -13.956 25.004 -30.012 1.00 51.59 961 VAL A C 1
ATOM 7505 O O . VAL A 1 961 ? -15.146 25.298 -29.942 1.00 51.59 961 VAL A O 1
ATOM 7508 N N . ILE A 1 962 ? -13.478 23.834 -29.571 1.00 48.75 962 ILE A N 1
ATOM 7509 C CA . ILE A 1 962 ? -14.285 22.704 -29.074 1.00 48.75 962 ILE A CA 1
ATOM 7510 C C . ILE A 1 962 ? -15.131 23.097 -27.843 1.00 48.75 962 ILE A C 1
ATOM 7512 O O . ILE A 1 962 ? -16.288 22.698 -27.711 1.00 48.75 962 ILE A O 1
ATOM 7516 N N . ALA A 1 963 ? -14.576 23.903 -26.928 1.00 41.53 963 ALA A N 1
ATOM 7517 C CA . ALA A 1 963 ? -15.265 24.305 -25.698 1.00 41.53 963 ALA A CA 1
ATOM 7518 C C . ALA A 1 963 ? -16.345 25.391 -25.899 1.00 41.53 963 ALA A C 1
ATOM 7520 O O . ALA A 1 963 ? -17.316 25.423 -25.141 1.00 41.53 963 ALA A O 1
ATOM 7521 N N . ARG A 1 964 ? -16.200 26.289 -26.888 1.00 46.31 964 ARG A N 1
ATOM 7522 C CA . ARG A 1 964 ? -17.214 27.320 -27.197 1.00 46.31 964 ARG A CA 1
ATOM 7523 C C . ARG A 1 964 ? -18.287 26.841 -28.168 1.00 46.31 964 ARG A C 1
ATOM 7525 O O . ARG A 1 964 ? -19.409 27.330 -28.062 1.00 46.31 964 ARG A O 1
ATOM 7532 N N . ASP A 1 965 ? -18.000 25.857 -29.015 1.00 45.19 965 ASP A N 1
ATOM 7533 C CA . ASP A 1 965 ? -19.020 25.245 -29.873 1.00 45.19 965 ASP A CA 1
ATOM 7534 C C . ASP A 1 965 ? -20.112 24.551 -29.028 1.00 45.19 965 ASP A C 1
ATOM 7536 O O . ASP A 1 965 ? -21.305 24.713 -29.284 1.00 45.19 965 ASP A O 1
ATOM 7540 N N . MET A 1 966 ? -19.727 23.949 -27.889 1.00 40.94 966 MET A N 1
ATOM 7541 C CA . MET A 1 966 ? -20.645 23.457 -26.841 1.00 40.94 966 MET A CA 1
ATOM 7542 C C . MET A 1 966 ? -21.447 24.554 -26.112 1.00 40.94 966 MET A C 1
ATOM 7544 O O . MET A 1 966 ? -22.482 24.265 -25.507 1.00 40.94 966 MET A O 1
ATOM 7548 N N . ALA A 1 967 ? -20.966 25.800 -26.106 1.00 36.69 967 ALA A N 1
ATOM 7549 C CA . ALA A 1 967 ? -21.663 26.928 -25.489 1.00 36.69 967 ALA A CA 1
ATOM 7550 C C . ALA A 1 967 ? -22.659 27.584 -26.460 1.00 36.69 967 ALA A C 1
ATOM 7552 O O . ALA A 1 967 ? -23.720 28.024 -26.025 1.00 36.69 967 ALA A O 1
ATOM 7553 N N . LEU A 1 968 ? -22.361 27.599 -27.764 1.00 39.81 968 LEU A N 1
ATOM 7554 C CA . LEU A 1 968 ? -23.255 28.118 -28.805 1.00 39.81 968 LEU A CA 1
ATOM 7555 C C . LEU A 1 968 ? -24.367 27.123 -29.176 1.00 39.81 968 LEU A C 1
ATOM 7557 O O . LEU A 1 968 ? -25.502 27.549 -29.367 1.00 39.81 968 LEU A O 1
ATOM 7561 N N . THR A 1 969 ? -24.115 25.808 -29.135 1.00 41.66 969 THR A N 1
ATOM 7562 C CA . THR A 1 969 ? -25.183 24.785 -29.253 1.00 41.66 969 THR A CA 1
ATOM 7563 C C . THR A 1 969 ? -26.143 24.743 -28.061 1.00 41.66 969 THR A C 1
ATOM 7565 O O . THR A 1 969 ? -27.200 24.128 -28.153 1.00 41.66 969 THR A O 1
ATOM 7568 N N . LYS A 1 970 ? -25.826 25.415 -26.946 1.00 35.19 970 LYS A N 1
ATOM 7569 C CA . LYS A 1 970 ? -26.748 25.590 -25.809 1.00 35.19 970 LYS A CA 1
ATOM 7570 C C . LYS A 1 970 ? -27.616 26.852 -25.896 1.00 35.19 970 LYS A C 1
ATOM 7572 O O . LYS A 1 970 ? -28.467 27.037 -25.030 1.00 35.19 970 LYS A O 1
ATOM 7577 N N . VAL A 1 971 ? -27.404 27.712 -26.896 1.00 40.00 971 VAL A N 1
ATOM 7578 C CA . VAL A 1 971 ? -28.149 28.975 -27.083 1.00 40.00 971 VAL A CA 1
ATOM 7579 C C . VAL A 1 971 ? -28.867 29.029 -28.449 1.00 40.00 971 VAL A C 1
ATOM 7581 O O . VAL A 1 971 ? -29.476 30.044 -28.775 1.00 40.00 971 VAL A O 1
ATOM 7584 N N . ALA A 1 972 ? -28.856 27.936 -29.223 1.00 30.94 972 ALA A N 1
ATOM 7585 C CA . ALA A 1 972 ? -29.636 27.773 -30.455 1.00 30.94 972 ALA A CA 1
ATOM 7586 C C . ALA A 1 972 ? -30.896 26.926 -30.228 1.00 30.94 972 ALA A C 1
ATOM 7588 O O . ALA A 1 972 ? -30.786 25.890 -29.531 1.00 30.94 972 ALA A O 1
#

Organism: Gibberella intermedia (NCBI:txid948311)

pLDDT: mean 77.67, std 15.93, range [25.48, 97.88]

Radius of gyration: 44.72 Å; chains: 1; bounding box: 108×114×126 Å